Protein AF-0000000080279150 (afdb_homodimer)

Structure (mmCIF, N/CA/C/O backbone):
data_AF-0000000080279150-model_v1
#
loop_
_entity.id
_entity.type
_entity.pdbx_description
1 polymer 'Amine oxidase domain-containing protein'
#
loop_
_atom_site.group_PDB
_atom_site.id
_atom_site.type_symbol
_atom_site.label_atom_id
_atom_site.label_alt_id
_atom_site.label_comp_id
_atom_site.label_asym_id
_atom_site.label_entity_id
_atom_site.label_seq_id
_atom_site.pdbx_PDB_ins_code
_atom_site.Cartn_x
_atom_site.Cartn_y
_atom_site.Cartn_z
_atom_site.occupancy
_atom_site.B_iso_or_equiv
_atom_site.auth_seq_id
_atom_site.auth_comp_id
_atom_site.auth_asym_id
_atom_site.auth_atom_id
_atom_site.pdbx_PDB_model_num
ATOM 1 N N . MET A 1 1 ? 4.055 10.695 19.844 1 97.5 1 MET A N 1
ATOM 2 C CA . MET A 1 1 ? 3.064 11.023 20.859 1 97.5 1 MET A CA 1
ATOM 3 C C . MET A 1 1 ? 2.461 9.758 21.469 1 97.5 1 MET A C 1
ATOM 5 O O . MET A 1 1 ? 2.408 9.617 22.688 1 97.5 1 MET A O 1
ATOM 9 N N . ALA A 1 2 ? 1.964 8.805 20.609 1 98.69 2 ALA A N 1
ATOM 10 C CA . ALA A 1 2 ? 1.358 7.57 21.094 1 98.69 2 ALA A CA 1
ATOM 11 C C . ALA A 1 2 ? 2.328 6.801 21.984 1 98.69 2 ALA A C 1
ATOM 13 O O . ALA A 1 2 ? 1.957 6.344 23.062 1 98.69 2 ALA A O 1
ATOM 14 N N . GLY A 1 3 ? 3.598 6.641 21.531 1 98.69 3 GLY A N 1
ATOM 15 C CA . GLY A 1 3 ? 4.605 5.938 22.312 1 98.69 3 GLY A CA 1
ATOM 16 C C . GLY A 1 3 ? 4.906 6.609 23.641 1 98.69 3 GLY A C 1
ATOM 17 O O . GLY A 1 3 ? 5.02 5.941 24.656 1 98.69 3 GLY A O 1
ATOM 18 N N . LEU A 1 4 ? 5.047 7.918 23.625 1 98.69 4 LEU A N 1
ATOM 19 C CA . LEU A 1 4 ? 5.309 8.688 24.828 1 98.69 4 LEU A CA 1
ATOM 20 C C . LEU A 1 4 ? 4.184 8.508 25.844 1 98.69 4 LEU A C 1
ATOM 22 O O . LEU A 1 4 ? 4.438 8.266 27.031 1 98.69 4 LEU A O 1
ATOM 26 N N . VAL A 1 5 ? 2.965 8.648 25.344 1 98.75 5 VAL A N 1
ATOM 27 C CA . VAL A 1 5 ? 1.805 8.531 26.234 1 98.75 5 VAL A CA 1
ATOM 28 C C . VAL A 1 5 ? 1.72 7.117 26.797 1 98.75 5 VAL A C 1
ATOM 30 O O . VAL A 1 5 ? 1.478 6.938 27.984 1 98.75 5 VAL A O 1
ATOM 33 N N . CYS A 1 6 ? 1.913 6.117 25.938 1 98.75 6 CYS A N 1
ATOM 34 C CA . CYS A 1 6 ? 1.889 4.73 26.375 1 98.75 6 CYS A CA 1
ATOM 35 C C . CYS A 1 6 ? 2.918 4.492 27.484 1 98.75 6 CYS A C 1
ATOM 37 O O . CYS A 1 6 ? 2.594 3.934 28.531 1 98.75 6 CYS A O 1
ATOM 39 N N . ALA A 1 7 ? 4.164 4.902 27.25 1 98.5 7 ALA A N 1
ATOM 40 C CA . ALA A 1 7 ? 5.242 4.727 28.219 1 98.5 7 ALA A CA 1
ATOM 41 C C . ALA A 1 7 ? 4.922 5.426 29.547 1 98.5 7 ALA A C 1
ATOM 43 O O . ALA A 1 7 ? 5.113 4.855 30.625 1 98.5 7 ALA A O 1
ATOM 44 N N . ASP A 1 8 ? 4.477 6.621 29.469 1 98 8 ASP A N 1
ATOM 45 C CA . ASP A 1 8 ? 4.137 7.41 30.641 1 98 8 ASP A CA 1
ATOM 46 C C . ASP A 1 8 ? 3.061 6.719 31.469 1 98 8 ASP A C 1
ATOM 48 O O . ASP A 1 8 ? 3.166 6.648 32.688 1 98 8 ASP A O 1
ATOM 52 N N . ARG A 1 9 ? 2.021 6.227 30.781 1 97.81 9 ARG A N 1
ATOM 53 C CA . ARG A 1 9 ? 0.914 5.566 31.469 1 97.81 9 ARG A CA 1
ATOM 54 C C . ARG A 1 9 ? 1.368 4.266 32.125 1 97.81 9 ARG A C 1
ATOM 56 O O . ARG A 1 9 ? 0.958 3.947 33.219 1 97.81 9 ARG A O 1
ATOM 63 N N . LEU A 1 10 ? 2.158 3.508 31.438 1 97.5 10 LEU A N 1
ATOM 64 C CA . LEU A 1 10 ? 2.674 2.258 31.984 1 97.5 10 LEU A CA 1
ATOM 65 C C . LEU A 1 10 ? 3.564 2.521 33.188 1 97.5 10 LEU A C 1
ATOM 67 O O . LEU A 1 10 ? 3.479 1.811 34.219 1 97.5 10 LEU A O 1
ATOM 71 N N . ARG A 1 11 ? 4.391 3.477 33.156 1 96.56 11 ARG A N 1
ATOM 72 C CA . ARG A 1 11 ? 5.242 3.83 34.281 1 96.56 11 ARG A CA 1
ATOM 73 C C . ARG A 1 11 ? 4.41 4.25 35.5 1 96.56 11 ARG A C 1
ATOM 75 O O . ARG A 1 11 ? 4.727 3.893 36.625 1 96.56 11 ARG A O 1
ATOM 82 N N . ALA A 1 12 ? 3.445 5.066 35.219 1 94.69 12 ALA A N 1
ATOM 83 C CA . ALA A 1 12 ? 2.559 5.516 36.281 1 94.69 12 ALA A CA 1
ATOM 84 C C . ALA A 1 12 ? 1.91 4.332 37 1 94.69 12 ALA A C 1
ATOM 86 O O . ALA A 1 12 ? 1.547 4.426 38.156 1 94.69 12 ALA A O 1
ATOM 87 N N . ARG A 1 13 ? 1.862 3.244 36.281 1 94.19 13 ARG A N 1
ATOM 88 C CA . ARG A 1 13 ? 1.265 2.035 36.844 1 94.19 13 ARG A CA 1
ATOM 89 C C . ARG A 1 13 ? 2.322 1.155 37.5 1 94.19 13 ARG A C 1
ATOM 91 O O . ARG A 1 13 ? 2.021 0.051 37.969 1 94.19 13 ARG A O 1
ATOM 98 N N . GLY A 1 14 ? 3.549 1.531 37.469 1 94.44 14 GLY A N 1
ATOM 99 C CA . GLY A 1 14 ? 4.613 0.837 38.188 1 94.44 14 GLY A CA 1
ATOM 100 C C . GLY A 1 14 ? 5.418 -0.091 37.281 1 94.44 14 GLY A C 1
ATOM 101 O O . GLY A 1 14 ? 6.277 -0.83 37.781 1 94.44 14 GLY A O 1
ATOM 102 N N . ALA A 1 15 ? 5.152 -0.029 36 1 95.94 15 ALA A N 1
ATOM 103 C CA . ALA A 1 15 ? 5.875 -0.906 35.094 1 95.94 15 ALA A CA 1
ATOM 104 C C . ALA A 1 15 ? 7.266 -0.359 34.781 1 95.94 15 ALA A C 1
ATOM 106 O O . ALA A 1 15 ? 7.469 0.857 34.75 1 95.94 15 ALA A O 1
ATOM 107 N N . GLU A 1 16 ? 8.219 -1.26 34.625 1 96.69 16 GLU A N 1
ATOM 108 C CA . GLU A 1 16 ? 9.5 -0.88 34.031 1 96.69 16 GLU A CA 1
ATOM 109 C C . GLU A 1 16 ? 9.391 -0.725 32.531 1 96.69 16 GLU A C 1
ATOM 111 O O . GLU A 1 16 ? 9.031 -1.67 31.812 1 96.69 16 GLU A O 1
ATOM 116 N N . VAL A 1 17 ? 9.719 0.476 32.031 1 97.62 17 VAL A N 1
ATOM 117 C CA . VAL A 1 17 ? 9.445 0.77 30.641 1 97.62 17 VAL A CA 1
ATOM 118 C C . VAL A 1 17 ? 10.711 1.328 29.984 1 97.62 17 VAL A C 1
ATOM 120 O O . VAL A 1 17 ? 11.469 2.062 30.609 1 97.62 17 VAL A O 1
ATOM 123 N N . LEU A 1 18 ? 10.984 0.903 28.766 1 98.56 18 LEU A N 1
ATOM 124 C CA . LEU A 1 18 ? 11.969 1.51 27.875 1 98.56 18 LEU A CA 1
ATOM 125 C C . LEU A 1 18 ? 11.312 1.98 26.578 1 98.56 18 LEU A C 1
ATOM 127 O O . LEU A 1 18 ? 10.617 1.21 25.922 1 98.56 18 LEU A O 1
ATOM 131 N N . LEU A 1 19 ? 11.391 3.248 26.297 1 98.81 19 LEU A N 1
ATOM 132 C CA . LEU A 1 19 ? 10.922 3.793 25.031 1 98.81 19 LEU A CA 1
ATOM 133 C C . LEU A 1 19 ? 12.078 4.02 24.062 1 98.81 19 LEU A C 1
ATOM 135 O O . LEU A 1 19 ? 13.023 4.742 24.391 1 98.81 19 LEU A O 1
ATOM 139 N N . LEU A 1 20 ? 12.102 3.352 22.922 1 98.81 20 LEU A N 1
ATOM 140 C CA . LEU A 1 20 ? 13.078 3.523 21.859 1 98.81 20 LEU A CA 1
ATOM 141 C C . LEU A 1 20 ? 12.539 4.434 20.766 1 98.81 20 LEU A C 1
ATOM 143 O O . LEU A 1 20 ? 11.469 4.172 20.203 1 98.81 20 LEU A O 1
ATOM 147 N N . GLU A 1 21 ? 13.188 5.512 20.516 1 98.62 21 GLU A N 1
ATOM 148 C CA . GLU A 1 21 ? 12.844 6.477 19.484 1 98.62 21 GLU A CA 1
ATOM 149 C C . GLU A 1 21 ? 13.914 6.535 18.391 1 98.62 21 GLU A C 1
ATOM 151 O O . GLU A 1 21 ? 15.102 6.711 18.688 1 98.62 21 GLU A O 1
ATOM 156 N N . ALA A 1 22 ? 13.516 6.371 17.141 1 98.44 22 ALA A N 1
ATOM 157 C CA . ALA A 1 22 ? 14.445 6.312 16.016 1 98.44 22 ALA A CA 1
ATOM 158 C C . ALA A 1 22 ? 15.109 7.668 15.789 1 98.44 22 ALA A C 1
ATOM 160 O O . ALA A 1 22 ? 16.281 7.738 15.422 1 98.44 22 ALA A O 1
ATOM 161 N N . CYS A 1 23 ? 14.406 8.789 16.031 1 97.88 23 CYS A N 1
ATOM 162 C CA . CYS A 1 23 ? 14.844 10.141 15.703 1 97.88 23 CYS A CA 1
ATOM 163 C C . CYS A 1 23 ? 15.641 10.742 16.859 1 97.88 23 CYS A C 1
ATOM 165 O O . CYS A 1 23 ? 15.547 10.281 17.984 1 97.88 23 CYS A O 1
ATOM 167 N N . PRO A 1 24 ? 16.406 11.75 16.578 1 97.12 24 PRO A N 1
ATOM 168 C CA . PRO A 1 24 ? 17.141 12.438 17.641 1 97.12 24 PRO A CA 1
ATOM 169 C C . PRO A 1 24 ? 16.25 13.305 18.516 1 97.12 24 PRO A C 1
ATOM 171 O O . PRO A 1 24 ? 16.672 13.766 19.578 1 97.12 24 PRO A O 1
ATOM 174 N N . GLN A 1 25 ? 15.078 13.492 18.094 1 96.06 25 GLN A N 1
ATOM 175 C CA . GLN A 1 25 ? 14.102 14.266 18.844 1 96.06 25 GLN A CA 1
ATOM 176 C C . GLN A 1 25 ? 12.805 13.484 19.047 1 96.06 25 GLN A C 1
ATOM 178 O O . GLN A 1 25 ? 12.477 12.602 18.25 1 96.06 25 GLN A O 1
ATOM 183 N N . VAL A 1 26 ? 12.07 13.773 20.156 1 96.62 26 VAL A N 1
ATOM 184 C CA . VAL A 1 26 ? 10.797 13.117 20.438 1 96.62 26 VAL A CA 1
ATOM 185 C C . VAL A 1 26 ? 9.688 13.781 19.625 1 96.62 26 VAL A C 1
ATOM 187 O O . VAL A 1 26 ? 9.922 14.781 18.938 1 96.62 26 VAL A O 1
ATOM 190 N N . GLY A 1 27 ? 8.531 13.195 19.672 1 95.44 27 GLY A N 1
ATOM 191 C CA . GLY A 1 27 ? 7.332 13.844 19.172 1 95.44 27 GLY A CA 1
ATOM 192 C C . GLY A 1 27 ? 6.836 13.234 17.875 1 95.44 27 GLY A C 1
ATOM 193 O O . GLY A 1 27 ? 5.664 13.383 17.516 1 95.44 27 GLY A O 1
ATOM 194 N N . GLY A 1 28 ? 7.762 12.523 17.078 1 96 28 GLY A N 1
ATOM 195 C CA . GLY A 1 28 ? 7.332 11.977 15.805 1 96 28 GLY A CA 1
ATOM 196 C C . GLY A 1 28 ? 6.785 13.031 14.859 1 96 28 GLY A C 1
ATOM 197 O O . GLY A 1 28 ? 7.449 14.039 14.586 1 96 28 GLY A O 1
ATOM 198 N N . ARG A 1 29 ? 5.531 12.977 14.461 1 97.38 29 ARG A N 1
ATOM 199 C CA . ARG A 1 29 ? 4.934 13.875 13.484 1 97.38 29 ARG A CA 1
ATOM 200 C C . ARG A 1 29 ? 4.406 15.141 14.148 1 97.38 29 ARG A C 1
ATOM 202 O O . ARG A 1 29 ? 3.744 15.953 13.508 1 97.38 29 ARG A O 1
ATOM 209 N N . THR A 1 30 ? 4.691 15.336 15.445 1 96.94 30 THR A N 1
ATOM 210 C CA . THR A 1 30 ? 4.488 16.609 16.109 1 96.94 30 THR A CA 1
ATOM 211 C C . THR A 1 30 ? 5.809 17.359 16.266 1 96.94 30 THR A C 1
ATOM 213 O O . THR A 1 30 ? 5.934 18.25 17.109 1 96.94 30 THR A O 1
ATOM 216 N N . ALA A 1 31 ? 6.766 17.078 15.508 1 95.06 31 ALA A N 1
ATOM 217 C CA . ALA A 1 31 ? 8.102 17.672 15.555 1 95.06 31 ALA A CA 1
ATOM 218 C C . ALA A 1 31 ? 8.031 19.188 15.508 1 95.06 31 ALA A C 1
ATOM 220 O O . ALA A 1 31 ? 7.062 19.766 14.984 1 95.06 31 ALA A O 1
ATOM 221 N N . GLY A 1 32 ? 8.992 19.844 16.109 1 95.19 32 GLY A N 1
ATOM 222 C CA . GLY A 1 32 ? 9.102 21.281 16.125 1 95.19 32 GLY A CA 1
ATOM 223 C C . GLY A 1 32 ? 10.531 21.781 16.203 1 95.19 32 GLY A C 1
ATOM 224 O O . GLY A 1 32 ? 11.461 20.984 16.344 1 95.19 32 GLY A O 1
ATOM 225 N N . ILE A 1 33 ? 10.617 23.031 15.984 1 93.31 33 ILE A N 1
ATOM 226 C CA . ILE A 1 33 ? 11.922 23.672 16.078 1 93.31 33 ILE A CA 1
ATOM 227 C C . ILE A 1 33 ? 11.797 25 16.812 1 93.31 33 ILE A C 1
ATOM 229 O O . ILE A 1 33 ? 10.695 25.531 16.969 1 93.31 33 ILE A O 1
ATOM 233 N N . GLU A 1 34 ? 12.875 25.422 17.266 1 90.44 34 GLU A N 1
ATOM 234 C CA . GLU A 1 34 ? 12.922 26.75 17.859 1 90.44 34 GLU A CA 1
ATOM 235 C C . GLU A 1 34 ? 13.352 27.797 16.828 1 90.44 34 GLU A C 1
ATOM 237 O O . GLU A 1 34 ? 14.383 27.641 16.172 1 90.44 34 GLU A O 1
ATOM 242 N N . LEU A 1 35 ? 12.516 28.734 16.656 1 87.19 35 LEU A N 1
ATOM 243 C CA . LEU A 1 35 ? 12.828 29.875 15.797 1 87.19 35 LEU A CA 1
ATOM 244 C C . LEU A 1 35 ? 12.734 31.172 16.578 1 87.19 35 LEU A C 1
ATOM 246 O O . LEU A 1 35 ? 11.664 31.531 17.078 1 87.19 35 LEU A O 1
ATOM 250 N N . ASP A 1 36 ? 13.875 31.906 16.734 1 82.31 36 ASP A N 1
ATOM 251 C CA . ASP A 1 36 ? 13.922 33.188 17.422 1 82.31 36 ASP A CA 1
ATOM 252 C C . ASP A 1 36 ? 13.375 33.062 18.844 1 82.31 36 ASP A C 1
ATOM 254 O O . ASP A 1 36 ? 12.547 33.875 19.25 1 82.31 36 ASP A O 1
ATOM 258 N N . GLY A 1 37 ? 13.641 32 19.469 1 79.69 37 GLY A N 1
ATOM 259 C CA . GLY A 1 37 ? 13.312 31.812 20.875 1 79.69 37 GLY A CA 1
ATOM 260 C C . GLY A 1 37 ? 11.922 31.234 21.094 1 79.69 37 GLY A C 1
ATOM 261 O O . GLY A 1 37 ? 11.477 31.078 22.219 1 79.69 37 GLY A O 1
ATOM 262 N N . GLU A 1 38 ? 11.219 30.938 20.031 1 83.62 38 GLU A N 1
ATOM 263 C CA . GLU A 1 38 ? 9.875 30.359 20.125 1 83.62 38 GLU A CA 1
ATOM 264 C C . GLU A 1 38 ? 9.797 29.016 19.422 1 83.62 38 GLU A C 1
ATOM 266 O O . GLU A 1 38 ? 10.453 28.812 18.391 1 83.62 38 GLU A O 1
ATOM 271 N N . ILE A 1 39 ? 8.961 28.188 19.984 1 87.25 39 ILE A N 1
ATOM 272 C CA . ILE A 1 39 ? 8.766 26.875 19.359 1 87.25 39 ILE A CA 1
ATOM 273 C C . ILE A 1 39 ? 7.742 26.984 18.234 1 87.25 39 ILE A C 1
ATOM 275 O O . ILE A 1 39 ? 6.68 27.594 18.406 1 87.25 39 ILE A O 1
ATOM 279 N N . VAL A 1 40 ? 8.156 26.5 17.156 1 90.06 40 VAL A N 1
ATOM 280 C CA . VAL A 1 40 ? 7.246 26.391 16.016 1 90.06 40 VAL A CA 1
ATOM 281 C C . VAL A 1 40 ? 7.031 24.922 15.648 1 90.06 40 VAL A C 1
ATOM 283 O O . VAL A 1 40 ? 7.992 24.172 15.492 1 90.06 40 VAL A O 1
ATOM 286 N N . ASP A 1 41 ? 5.801 24.516 15.602 1 95 41 ASP A N 1
ATOM 287 C CA . ASP A 1 41 ? 5.469 23.141 15.219 1 95 41 ASP A CA 1
ATOM 288 C C . ASP A 1 41 ? 5.703 22.922 13.727 1 95 41 ASP A C 1
ATOM 290 O O . ASP A 1 41 ? 5.262 23.719 12.898 1 95 41 ASP A O 1
ATOM 294 N N . LEU A 1 42 ? 6.359 21.859 13.383 1 96.12 42 LEU A N 1
ATOM 295 C CA . LEU A 1 42 ? 6.59 21.484 11.992 1 96.12 42 LEU A CA 1
ATOM 296 C C . LEU A 1 42 ? 5.602 20.406 11.547 1 96.12 42 LEU A C 1
ATOM 298 O O . LEU A 1 42 ? 5.445 20.156 10.352 1 96.12 42 LEU A O 1
ATOM 302 N N . GLY A 1 43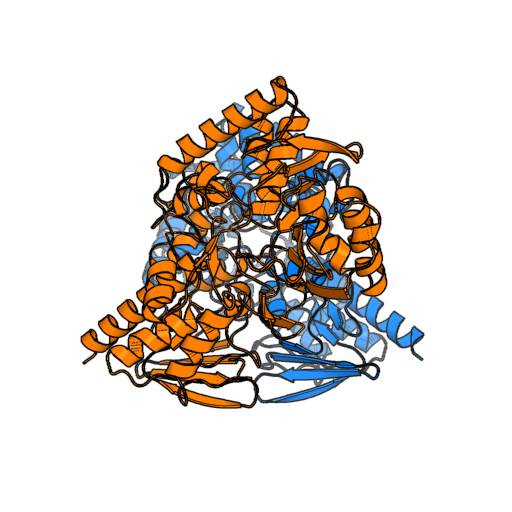 ? 4.969 19.703 12.453 1 96.38 43 GLY A N 1
ATOM 303 C CA . GLY A 1 43 ? 3.953 18.703 12.18 1 96.38 43 GLY A CA 1
ATOM 304 C C . GLY A 1 43 ? 2.609 19.031 12.797 1 96.38 43 GLY A C 1
ATOM 305 O O . GLY A 1 43 ? 2.117 20.156 12.68 1 96.38 43 GLY A O 1
ATOM 306 N N . GLY A 1 44 ? 1.969 18.047 13.414 1 96.44 44 GLY A N 1
ATOM 307 C CA . GLY A 1 44 ? 0.707 18.281 14.102 1 96.44 44 GLY A CA 1
ATOM 308 C C . GLY A 1 44 ? 0.743 19.469 15.031 1 96.44 44 GLY A C 1
ATOM 309 O O . GLY A 1 44 ? 1.706 19.656 15.781 1 96.44 44 GLY A O 1
ATOM 310 N N . GLN A 1 45 ? -0.315 20.25 15 1 96.81 45 GLN A N 1
ATOM 311 C CA . GLN A 1 45 ? -0.203 21.562 15.641 1 96.81 45 GLN A CA 1
ATOM 312 C C . GLN A 1 45 ? -1.514 21.953 16.312 1 96.81 45 GLN A C 1
ATOM 314 O O . GLN A 1 45 ? -1.507 22.625 17.344 1 96.81 45 GLN A O 1
ATOM 319 N N . PHE A 1 46 ? -2.607 21.547 15.789 1 97.62 46 PHE A N 1
ATOM 320 C CA . PHE A 1 46 ? -3.887 22.094 16.219 1 97.62 46 PHE A CA 1
ATOM 321 C C . PHE A 1 46 ? -4.691 21.062 17 1 97.62 46 PHE A C 1
ATOM 323 O O . PHE A 1 46 ? -4.535 19.859 16.781 1 97.62 46 PHE A O 1
ATOM 330 N N . ILE A 1 47 ? -5.48 21.516 17.922 1 98.31 47 ILE A N 1
ATOM 331 C CA . ILE A 1 47 ? -6.461 20.703 18.641 1 98.31 47 ILE A CA 1
ATOM 332 C C . ILE A 1 47 ? -7.789 21.453 18.719 1 98.31 47 ILE A C 1
ATOM 334 O O . ILE A 1 47 ? -7.867 22.641 18.359 1 98.31 47 ILE A O 1
ATOM 338 N N . GLY A 1 48 ? -8.781 20.828 19.062 1 98.31 48 GLY A N 1
ATOM 339 C CA . GLY A 1 48 ? -10.086 21.469 19.125 1 98.31 48 GLY A CA 1
ATOM 340 C C . GLY A 1 48 ? -11.117 20.656 19.891 1 98.31 48 GLY A C 1
ATOM 341 O O . GLY A 1 48 ? -10.789 19.594 20.438 1 98.31 48 GLY A O 1
ATOM 342 N N . PRO A 1 49 ? -12.352 21.172 19.922 1 97.75 49 PRO A N 1
ATOM 343 C CA . PRO A 1 49 ? -13.422 20.5 20.656 1 97.75 49 PRO A CA 1
ATOM 344 C C . PRO A 1 49 ? -13.578 19.031 20.25 1 97.75 49 PRO A C 1
ATOM 346 O O . PRO A 1 49 ? -13.477 18.703 19.078 1 97.75 49 PRO A O 1
ATOM 349 N N . GLY A 1 50 ? -13.852 18.188 21.234 1 97.94 50 GLY A N 1
ATOM 350 C CA . GLY A 1 50 ? -13.984 16.766 21.016 1 97.94 50 GLY A CA 1
ATOM 351 C C . GLY A 1 50 ? -12.688 16 21.203 1 97.94 50 GLY A C 1
ATOM 352 O O . GLY A 1 50 ? -12.695 14.773 21.359 1 97.94 50 GLY A O 1
ATOM 353 N N . GLN A 1 51 ? -11.617 16.719 21.078 1 98.69 51 GLN A N 1
ATOM 354 C CA . GLN A 1 51 ? -10.312 16.125 21.328 1 98.69 51 GLN A CA 1
ATOM 355 C C . GLN A 1 51 ? -9.961 16.172 22.812 1 98.69 51 GLN A C 1
ATOM 357 O O . GLN A 1 51 ? -8.961 16.766 23.203 1 98.69 51 GLN A O 1
ATOM 362 N N . ASP A 1 52 ? -10.688 15.453 23.609 1 98.62 52 ASP A N 1
ATOM 363 C CA . ASP A 1 52 ? -10.719 15.578 25.062 1 98.62 52 ASP A CA 1
ATOM 364 C C . ASP A 1 52 ? -9.438 15.023 25.688 1 98.62 52 ASP A C 1
ATOM 366 O O . ASP A 1 52 ? -8.992 15.516 26.734 1 98.62 52 ASP A O 1
ATOM 370 N N . ARG A 1 53 ? -8.844 14.023 25.062 1 98.75 53 ARG A N 1
ATOM 371 C CA . ARG A 1 53 ? -7.711 13.352 25.703 1 98.75 53 ARG A CA 1
ATOM 372 C C . ARG A 1 53 ? -6.441 14.188 25.594 1 98.75 53 ARG A C 1
ATOM 374 O O . ARG A 1 53 ? -5.625 14.219 26.516 1 98.75 53 ARG A O 1
ATOM 381 N N . VAL A 1 54 ? -6.273 14.875 24.484 1 98.75 54 VAL A N 1
ATOM 382 C CA . VAL A 1 54 ? -5.09 15.719 24.375 1 98.75 54 VAL A CA 1
ATOM 383 C C . VAL A 1 54 ? -5.262 16.969 25.234 1 98.75 54 VAL A C 1
ATOM 385 O O . VAL A 1 54 ? -4.293 17.469 25.797 1 98.75 54 VAL A O 1
ATOM 388 N N . TYR A 1 55 ? -6.484 17.516 25.328 1 98.69 55 TYR A N 1
ATOM 389 C CA . TYR A 1 55 ? -6.738 18.609 26.25 1 98.69 55 TYR A CA 1
ATOM 390 C C . TYR A 1 55 ? -6.43 18.203 27.688 1 98.69 55 TYR A C 1
ATOM 392 O O . TYR A 1 55 ? -5.801 18.969 28.422 1 98.69 55 TYR A O 1
ATOM 400 N N . ALA A 1 56 ? -6.879 17.031 28.062 1 98.69 56 ALA A N 1
ATOM 401 C CA . ALA A 1 56 ? -6.633 16.531 29.406 1 98.69 56 ALA A CA 1
ATOM 402 C C . ALA A 1 56 ? -5.141 16.359 29.672 1 98.69 56 ALA A C 1
ATOM 404 O O . ALA A 1 56 ? -4.641 16.688 30.75 1 98.69 56 ALA A O 1
ATOM 405 N N . LEU A 1 57 ? -4.477 15.797 28.688 1 98.5 57 LEU A N 1
ATOM 406 C CA . LEU A 1 57 ? -3.033 15.609 28.797 1 98.5 57 LEU A CA 1
ATOM 407 C C . LEU A 1 57 ? -2.322 16.953 28.953 1 98.5 57 LEU A C 1
ATOM 409 O O . LEU A 1 57 ? -1.405 17.078 29.766 1 98.5 57 LEU A O 1
ATOM 413 N N . ALA A 1 58 ? -2.68 17.938 28.188 1 98.44 58 ALA A N 1
ATOM 414 C CA . ALA A 1 58 ? -2.107 19.281 28.266 1 98.44 58 ALA A CA 1
ATOM 415 C C . ALA A 1 58 ? -2.311 19.875 29.672 1 98.44 58 ALA A C 1
ATOM 417 O O . ALA A 1 58 ? -1.378 20.422 30.266 1 98.44 58 ALA A O 1
ATOM 418 N N . ALA A 1 59 ? -3.49 19.703 30.141 1 98.31 59 ALA A N 1
ATOM 419 C CA . ALA A 1 59 ? -3.803 20.203 31.484 1 98.31 59 ALA A CA 1
ATOM 420 C C . ALA A 1 59 ? -2.936 19.516 32.531 1 98.31 59 ALA A C 1
ATOM 422 O O . ALA A 1 59 ? -2.404 20.172 33.438 1 98.31 59 ALA A O 1
ATOM 423 N N . GLU A 1 60 ? -2.852 18.219 32.375 1 97.88 60 GLU A N 1
ATOM 424 C CA . GLU A 1 60 ? -2.027 17.438 33.281 1 97.88 60 GLU A CA 1
ATOM 425 C C . GLU A 1 60 ? -0.584 17.922 33.312 1 97.88 60 GLU A C 1
ATOM 427 O O . GLU A 1 60 ? 0.066 17.938 34.344 1 97.88 60 GLU A O 1
ATOM 432 N N . LEU A 1 61 ? -0.122 18.359 32.188 1 97.5 61 LEU A N 1
ATOM 433 C CA . LEU A 1 61 ? 1.281 18.734 32.031 1 97.5 61 LEU A CA 1
ATOM 434 C C . LEU A 1 61 ? 1.462 20.234 32.219 1 97.5 61 LEU A C 1
ATOM 436 O O . LEU A 1 61 ? 2.568 20.75 32.031 1 97.5 61 LEU A O 1
ATOM 440 N N . GLY A 1 62 ? 0.385 20.922 32.438 1 97.19 62 GLY A N 1
ATOM 441 C CA . GLY A 1 62 ? 0.436 22.359 32.688 1 97.19 62 GLY A CA 1
ATOM 442 C C . GLY A 1 62 ? 0.656 23.172 31.406 1 97.19 62 GLY A C 1
ATOM 443 O O . GLY A 1 62 ? 1.332 24.188 31.438 1 97.19 62 GLY A O 1
ATOM 444 N N . VAL A 1 63 ? 0.176 22.688 30.375 1 97.12 63 VAL A N 1
ATOM 445 C CA . VAL A 1 63 ? 0.328 23.375 29.094 1 97.12 63 VAL A CA 1
ATOM 446 C C . VAL A 1 63 ? -0.968 24.109 28.734 1 97.12 63 VAL A C 1
ATOM 448 O O . VAL A 1 63 ? -2.02 23.469 28.594 1 97.12 63 VAL A O 1
ATOM 451 N N . ALA A 1 64 ? -0.891 25.359 28.578 1 96.5 64 ALA A N 1
ATOM 452 C CA . ALA A 1 64 ? -2.061 26.156 28.234 1 96.5 64 ALA A CA 1
ATOM 453 C C . ALA A 1 64 ? -2.375 26.047 26.734 1 96.5 64 ALA A C 1
ATOM 455 O O . ALA A 1 64 ? -1.527 25.641 25.953 1 96.5 64 ALA A O 1
ATOM 456 N N . THR A 1 65 ? -3.613 26.344 26.391 1 96.38 65 THR A N 1
ATOM 457 C CA . THR A 1 65 ? -4.02 26.406 24.984 1 96.38 65 THR A CA 1
ATOM 458 C C . THR A 1 65 ? -4.07 27.859 24.516 1 96.38 65 THR A C 1
ATOM 460 O O . THR A 1 65 ? -4.273 28.766 25.312 1 96.38 65 THR A O 1
ATOM 463 N N . VAL A 1 66 ? -3.82 28.031 23.281 1 94.81 66 VAL A N 1
ATOM 464 C CA . VAL A 1 66 ? -3.875 29.328 22.609 1 94.81 66 VAL A CA 1
ATOM 465 C C . VAL A 1 66 ? -4.855 29.266 21.438 1 94.81 66 VAL A C 1
ATOM 467 O O . VAL A 1 66 ? -4.695 28.453 20.531 1 94.81 66 VAL A O 1
ATOM 470 N N . PRO A 1 67 ? -5.82 30.125 21.453 1 95.38 67 PRO A N 1
ATOM 471 C CA . PRO A 1 67 ? -6.77 30.078 20.344 1 95.38 67 PRO A CA 1
ATOM 472 C C . PRO A 1 67 ? -6.148 30.516 19.016 1 95.38 67 PRO A C 1
ATOM 474 O O . PRO A 1 67 ? -5.305 31.422 18.984 1 95.38 67 PRO A O 1
ATOM 477 N N . THR A 1 68 ? -6.555 29.859 17.953 1 94.75 68 THR A N 1
ATOM 478 C CA . THR A 1 68 ? -6.195 30.328 16.625 1 94.75 68 THR A CA 1
ATOM 479 C C . THR A 1 68 ? -6.812 31.688 16.328 1 94.75 68 THR A C 1
ATOM 481 O O . THR A 1 68 ? -7.953 31.953 16.719 1 94.75 68 THR A O 1
ATOM 484 N N . TYR A 1 69 ? -6.051 32.562 15.711 1 94.38 69 TYR A N 1
ATOM 485 C CA . TYR A 1 69 ? -6.523 33.906 15.398 1 94.38 69 TYR A CA 1
ATOM 486 C C . TYR A 1 69 ? -7.617 33.844 14.336 1 94.38 69 TYR A C 1
ATOM 488 O O . TYR A 1 69 ? -7.414 33.312 13.25 1 94.38 69 TYR A O 1
ATOM 496 N N . THR A 1 70 ? -8.781 34.438 14.633 1 93.94 70 THR A N 1
ATOM 497 C CA . THR A 1 70 ? -9.891 34.375 13.688 1 93.94 70 THR A CA 1
ATOM 498 C C . THR A 1 70 ? -10.469 35.75 13.414 1 93.94 70 THR A C 1
ATOM 500 O O . THR A 1 70 ? -11.508 35.875 12.758 1 93.94 70 THR A O 1
ATOM 503 N N . ASP A 1 71 ? -9.875 36.781 13.961 1 94 71 ASP A N 1
ATOM 504 C CA . ASP A 1 71 ? -10.383 38.125 13.727 1 94 71 ASP A CA 1
ATOM 505 C C . ASP A 1 71 ? -10.008 38.625 12.328 1 94 71 ASP A C 1
ATOM 507 O O . ASP A 1 71 ? -8.828 38.75 12.008 1 94 71 ASP A O 1
ATOM 511 N N . GLY A 1 72 ? -10.977 38.938 11.57 1 96.25 72 GLY A N 1
ATOM 512 C CA . GLY A 1 72 ? -10.766 39.406 10.211 1 96.25 72 GLY A CA 1
ATOM 513 C C . GLY A 1 72 ? -11.422 38.531 9.172 1 96.25 72 GLY A C 1
ATOM 514 O O . GLY A 1 72 ? -12.398 37.812 9.461 1 96.25 72 GLY A O 1
ATOM 515 N N . GLU A 1 73 ? -10.93 38.688 7.926 1 97.56 73 GLU A N 1
ATOM 516 C CA . GLU A 1 73 ? -11.484 37.938 6.809 1 97.56 73 GLU A CA 1
ATOM 517 C C . GLU A 1 73 ? -10.5 36.875 6.316 1 97.56 73 GLU A C 1
ATOM 519 O O . GLU A 1 73 ? -9.281 37.094 6.363 1 97.56 73 GLU A O 1
ATOM 524 N N . ASN A 1 74 ? -11.008 35.75 5.891 1 97.31 74 ASN A N 1
ATOM 525 C CA . ASN A 1 74 ? -10.227 34.75 5.203 1 97.31 74 ASN A CA 1
ATOM 526 C C . ASN A 1 74 ? -10.125 35.031 3.709 1 97.31 74 ASN A C 1
ATOM 528 O O . ASN A 1 74 ? -10.852 35.875 3.182 1 97.31 74 ASN A O 1
ATOM 532 N N . LEU A 1 75 ? -9.195 34.406 3.09 1 97.38 75 LEU A N 1
ATOM 533 C CA . LEU A 1 75 ? -9.055 34.531 1.644 1 97.38 75 LEU A CA 1
ATOM 534 C C . LEU A 1 75 ? -9.414 33.219 0.939 1 97.38 75 LEU A C 1
ATOM 536 O O . LEU A 1 75 ? -9.102 32.156 1.435 1 97.38 75 LEU A O 1
ATOM 540 N N . LEU A 1 76 ? -10.117 33.312 -0.158 1 96.81 76 LEU A N 1
ATOM 541 C CA . LEU A 1 76 ? -10.297 32.219 -1.121 1 96.81 76 LEU A CA 1
ATOM 542 C C . LEU A 1 76 ? -9.664 32.594 -2.463 1 96.81 76 LEU A C 1
ATOM 544 O O . LEU A 1 76 ? -10.023 33.594 -3.072 1 96.81 76 LEU A O 1
ATOM 548 N N . GLN A 1 77 ? -8.703 31.859 -2.852 1 96.88 77 GLN A N 1
ATOM 549 C CA . GLN A 1 77 ? -8.188 32 -4.211 1 96.88 77 GLN A CA 1
ATOM 550 C C . GLN A 1 77 ? -8.898 31.047 -5.164 1 96.88 77 GLN A C 1
ATOM 552 O O . GLN A 1 77 ? -8.805 29.828 -5.012 1 96.88 77 GLN A O 1
ATOM 557 N N . THR A 1 78 ? -9.547 31.609 -6.156 1 93.81 78 THR A N 1
ATOM 558 C CA . THR A 1 78 ? -10.297 30.797 -7.113 1 93.81 78 THR A CA 1
ATOM 559 C C . THR A 1 78 ? -9.352 30.109 -8.094 1 93.81 78 THR A C 1
ATOM 561 O O . THR A 1 78 ? -8.148 30.375 -8.102 1 93.81 78 THR A O 1
ATOM 564 N N . GLU A 1 79 ? -9.883 29.281 -8.961 1 90.56 79 GLU A N 1
ATOM 565 C CA . GLU A 1 79 ? -9.109 28.547 -9.953 1 90.56 79 GLU A CA 1
ATOM 566 C C . GLU A 1 79 ? -8.438 29.5 -10.938 1 90.56 79 GLU A C 1
ATOM 568 O O . GLU A 1 79 ? -7.355 29.203 -11.461 1 90.56 79 GLU A O 1
ATOM 573 N N . THR A 1 80 ? -9.055 30.625 -11.164 1 91.5 80 THR A N 1
ATOM 574 C CA . THR A 1 80 ? -8.531 31.594 -12.117 1 91.5 80 THR A CA 1
ATOM 575 C C . THR A 1 80 ? -7.5 32.5 -11.445 1 91.5 80 THR A C 1
ATOM 577 O O . THR A 1 80 ? -6.871 33.344 -12.109 1 91.5 80 THR A O 1
ATOM 580 N N . GLY A 1 81 ? -7.375 32.375 -10.148 1 92.88 81 GLY A N 1
ATOM 581 C CA . GLY A 1 81 ? -6.379 33.156 -9.438 1 92.88 81 GLY A CA 1
ATOM 582 C C . GLY A 1 81 ? -6.957 34.375 -8.75 1 92.88 81 GLY A C 1
ATOM 583 O O . GLY A 1 81 ? -6.238 35.094 -8.062 1 92.88 81 GLY A O 1
ATOM 584 N N . ARG A 1 82 ? -8.234 34.562 -8.875 1 95 82 ARG A N 1
ATOM 585 C CA . ARG A 1 82 ? -8.883 35.688 -8.227 1 95 82 ARG A CA 1
ATOM 586 C C . ARG A 1 82 ? -9.008 35.469 -6.727 1 95 82 ARG A C 1
ATOM 588 O O . ARG A 1 82 ? -9.312 34.375 -6.277 1 95 82 ARG A O 1
ATOM 595 N N . LEU A 1 83 ? -8.859 36.531 -5.996 1 96.69 83 LEU A N 1
ATOM 596 C CA . LEU A 1 83 ? -8.961 36.469 -4.543 1 96.69 83 LEU A CA 1
ATOM 597 C C . LEU A 1 83 ? -10.312 37 -4.066 1 96.69 83 LEU A C 1
ATOM 599 O O . LEU A 1 83 ? -10.781 38.031 -4.547 1 96.69 83 LEU A O 1
ATOM 603 N N . ARG A 1 84 ? -10.898 36.281 -3.225 1 96.19 84 ARG A N 1
ATOM 604 C CA . ARG A 1 84 ? -12.133 36.688 -2.568 1 96.19 84 ARG A CA 1
ATOM 605 C C . ARG A 1 84 ? -11.984 36.656 -1.05 1 96.19 84 ARG A C 1
ATOM 607 O O . ARG A 1 84 ? -11.312 35.781 -0.503 1 96.19 84 ARG A O 1
ATOM 614 N N . ARG A 1 85 ? -12.586 37.594 -0.444 1 96.31 85 ARG A N 1
ATOM 615 C CA . ARG A 1 85 ? -12.57 37.656 1.014 1 96.31 85 ARG A CA 1
ATOM 616 C C . ARG A 1 85 ? -13.891 37.156 1.596 1 96.31 85 ARG A C 1
ATOM 618 O O . ARG A 1 85 ? -14.953 37.375 1.004 1 96.31 85 ARG A O 1
ATOM 625 N N . PHE A 1 86 ? -13.82 36.5 2.648 1 94.25 86 PHE A N 1
ATOM 626 C CA . PHE A 1 86 ? -15.031 36.031 3.309 1 94.25 86 PHE A CA 1
ATOM 627 C C . PHE A 1 86 ? -14.812 35.906 4.809 1 94.25 86 PHE A C 1
ATOM 629 O O . PHE A 1 86 ? -13.672 35.812 5.27 1 94.25 86 PHE A O 1
ATOM 636 N N . ARG A 1 87 ? -15.891 35.938 5.516 1 91.5 87 ARG A N 1
ATOM 637 C CA . ARG A 1 87 ? -15.836 35.781 6.961 1 91.5 87 ARG A CA 1
ATOM 638 C C . ARG A 1 87 ? -16.422 34.438 7.379 1 91.5 87 ARG A C 1
ATOM 640 O O . ARG A 1 87 ? -17.297 33.906 6.707 1 91.5 87 ARG A O 1
ATOM 647 N N . GLY A 1 88 ? -15.859 33.938 8.414 1 85.25 88 GLY A N 1
ATOM 648 C CA . GLY A 1 88 ? -16.406 32.688 8.969 1 85.25 88 GLY A CA 1
ATOM 649 C C . GLY A 1 88 ? -15.922 31.453 8.25 1 85.25 88 GLY A C 1
ATOM 650 O O . GLY A 1 88 ? -14.766 31.391 7.812 1 85.25 88 GLY A O 1
ATOM 651 N N . MET A 1 89 ? -16.812 30.422 8.219 1 80.31 89 MET A N 1
ATOM 652 C CA . MET A 1 89 ? -16.359 29.094 7.797 1 80.31 89 MET A CA 1
ATOM 653 C C . MET A 1 89 ? -16.797 28.797 6.371 1 80.31 89 MET A C 1
ATOM 655 O O . MET A 1 89 ? -16.297 27.859 5.746 1 80.31 89 MET A O 1
ATOM 659 N N . VAL A 1 90 ? -17.656 29.578 5.82 1 81.56 90 VAL A N 1
ATOM 660 C CA . VAL A 1 90 ? -18.203 29.297 4.496 1 81.56 90 VAL A CA 1
ATOM 661 C C . VAL A 1 90 ? -17.469 30.141 3.451 1 81.56 90 VAL A C 1
ATOM 663 O O . VAL A 1 90 ? -17.594 31.359 3.424 1 81.56 90 VAL A O 1
ATOM 666 N N . PRO A 1 91 ? -16.766 29.5 2.578 1 86.75 91 PRO A N 1
ATOM 667 C CA . PRO A 1 91 ? -16.047 30.266 1.56 1 86.75 91 PRO A CA 1
ATOM 668 C C . PRO A 1 91 ? -16.969 30.953 0.558 1 86.75 91 PRO A C 1
ATOM 670 O O . PRO A 1 91 ? -18.094 30.5 0.353 1 86.75 91 PRO A O 1
ATOM 673 N N . LYS A 1 92 ? -16.531 32 0.004 1 87.5 92 LYS A N 1
ATOM 674 C CA . LYS A 1 92 ? -17.328 32.812 -0.926 1 87.5 92 LYS A CA 1
ATOM 675 C C . LYS A 1 92 ? -17.344 32.156 -2.312 1 87.5 92 LYS A C 1
ATOM 677 O O . LYS A 1 92 ? -16.703 32.656 -3.24 1 87.5 92 LYS A O 1
ATOM 682 N N . LEU A 1 93 ? -18.109 31.172 -2.439 1 90.38 93 LEU A N 1
ATOM 683 C CA . LEU A 1 93 ? -18.359 30.5 -3.713 1 90.38 93 LEU A CA 1
ATOM 684 C C . LEU A 1 93 ? -19.672 30.969 -4.328 1 90.38 93 LEU A C 1
ATOM 686 O O . LEU A 1 93 ? -20.469 31.641 -3.672 1 90.38 93 LEU A O 1
ATOM 690 N N . GLY A 1 94 ? -19.875 30.719 -5.559 1 91.69 94 GLY A N 1
ATOM 691 C CA . GLY A 1 94 ? -21.172 31 -6.156 1 91.69 94 GLY A CA 1
ATOM 692 C C . GLY A 1 94 ? -22.312 30.281 -5.465 1 91.69 94 GLY A C 1
ATOM 693 O O . GLY A 1 94 ? -22.125 29.188 -4.91 1 91.69 94 GLY A O 1
ATOM 694 N N . PRO A 1 95 ? -23.469 30.891 -5.414 1 94.31 95 PRO A N 1
ATOM 695 C CA . PRO A 1 95 ? -24.594 30.312 -4.668 1 94.31 95 PRO A CA 1
ATOM 696 C C . PRO A 1 95 ? -24.922 28.875 -5.09 1 94.31 95 PRO A C 1
ATOM 698 O O . PRO A 1 95 ? -25.234 28.047 -4.246 1 94.31 95 PRO A O 1
ATOM 701 N N . VAL A 1 96 ? -24.797 28.578 -6.367 1 95.88 96 VAL A N 1
ATOM 702 C CA . VAL A 1 96 ? -25.109 27.25 -6.867 1 95.88 96 VAL A CA 1
ATOM 703 C C . VAL A 1 96 ? -24.047 26.25 -6.379 1 95.88 96 VAL A C 1
ATOM 705 O O . VAL A 1 96 ? -24.375 25.141 -5.953 1 95.88 96 VAL A O 1
ATOM 708 N N . THR A 1 97 ? -22.859 26.688 -6.43 1 95.06 97 THR A N 1
ATOM 709 C CA . THR A 1 97 ? -21.75 25.875 -5.949 1 95.06 97 THR A CA 1
ATOM 710 C C . THR A 1 97 ? -21.859 25.641 -4.441 1 95.06 97 THR A C 1
ATOM 712 O O . THR A 1 97 ? -21.656 24.531 -3.959 1 95.06 97 THR A O 1
ATOM 715 N N . LEU A 1 98 ? -22.25 26.656 -3.75 1 94.81 98 LEU A N 1
ATOM 716 C CA . LEU A 1 98 ? -22.391 26.562 -2.301 1 94.81 98 LEU A CA 1
ATOM 717 C C . LEU A 1 98 ? -23.469 25.562 -1.926 1 94.81 98 LEU A C 1
ATOM 719 O O . LEU A 1 98 ? -23.312 24.781 -0.993 1 94.81 98 LEU A O 1
ATOM 723 N N . LEU A 1 99 ? -24.562 25.656 -2.617 1 96.5 99 LEU A N 1
ATOM 724 C CA . LEU A 1 99 ? -25.656 24.719 -2.363 1 96.5 99 LEU A CA 1
ATOM 725 C C . LEU A 1 99 ? -25.25 23.297 -2.689 1 96.5 99 LEU A C 1
ATOM 727 O O . LEU A 1 99 ? -25.625 22.359 -1.976 1 96.5 99 LEU A O 1
ATOM 731 N N . ASP A 1 100 ? -24.531 23.156 -3.783 1 97.38 100 ASP A N 1
ATOM 732 C CA . ASP A 1 100 ? -24.031 21.844 -4.211 1 97.38 100 ASP A CA 1
ATOM 733 C C . ASP A 1 100 ? -23.125 21.234 -3.145 1 97.38 100 ASP A C 1
ATOM 735 O O . ASP A 1 100 ? -23.312 20.078 -2.754 1 97.38 100 ASP A O 1
ATOM 739 N N . VAL A 1 101 ? -22.219 22.016 -2.617 1 96.44 101 VAL A N 1
ATOM 740 C CA . VAL A 1 101 ? -21.266 21.578 -1.593 1 96.44 101 VAL A CA 1
ATOM 741 C C . VAL A 1 101 ? -22.016 21.281 -0.298 1 96.44 101 VAL A C 1
ATOM 743 O O . VAL A 1 101 ? -21.75 20.266 0.355 1 96.44 101 VAL A O 1
ATOM 746 N N . ALA A 1 102 ? -22.938 22.125 0.067 1 96.56 102 ALA A N 1
ATOM 747 C CA . ALA A 1 102 ? -23.719 21.922 1.286 1 96.56 102 ALA A CA 1
ATOM 748 C C . ALA A 1 102 ? -24.5 20.625 1.232 1 96.56 102 ALA A C 1
ATOM 750 O O . ALA A 1 102 ? -24.578 19.891 2.229 1 96.56 102 ALA A O 1
ATOM 751 N N . GLN A 1 103 ? -25.078 20.375 0.099 1 97.69 103 GLN A N 1
ATOM 752 C CA . GLN A 1 103 ? -25.828 19.141 -0.08 1 97.69 103 GLN A CA 1
ATOM 753 C C . GLN A 1 103 ? -24.906 17.922 0.02 1 97.69 103 GLN A C 1
ATOM 755 O O . GLN A 1 103 ? -25.25 16.922 0.653 1 97.69 103 GLN A O 1
ATOM 760 N N . ALA A 1 104 ? -23.781 17.969 -0.652 1 97.94 104 ALA A N 1
ATOM 761 C CA . ALA A 1 104 ? -22.812 16.875 -0.596 1 97.94 104 ALA A CA 1
ATOM 762 C C . ALA A 1 104 ? -22.344 16.641 0.834 1 97.94 104 ALA A C 1
ATOM 764 O O . ALA A 1 104 ? -22.25 15.492 1.282 1 97.94 104 ALA A O 1
ATOM 765 N N . GLN A 1 105 ? -22.062 17.719 1.528 1 97.56 105 GLN A N 1
ATOM 766 C CA . GLN A 1 105 ? -21.625 17.609 2.916 1 97.56 105 GLN A CA 1
ATOM 767 C C . GLN A 1 105 ? -22.703 16.969 3.787 1 97.56 105 GLN A C 1
ATOM 769 O O . GLN A 1 105 ? -22.391 16.094 4.609 1 97.56 105 GLN A O 1
ATOM 774 N N . SER A 1 106 ? -23.922 17.406 3.625 1 98.12 106 SER A N 1
ATOM 775 C CA . SER A 1 106 ? -25.016 16.844 4.391 1 98.12 106 SER A CA 1
ATOM 776 C C . SER A 1 106 ? -25.172 15.344 4.141 1 98.12 106 SER A C 1
ATOM 778 O O . SER A 1 106 ? -25.391 14.57 5.074 1 98.12 106 SER A O 1
ATOM 780 N N . ARG A 1 107 ? -25.062 14.984 2.893 1 98.38 107 ARG A N 1
ATOM 781 C CA . ARG A 1 107 ? -25.156 13.57 2.531 1 98.38 107 ARG A CA 1
ATOM 782 C C . ARG A 1 107 ? -24 12.773 3.131 1 98.38 107 ARG A C 1
ATOM 784 O O . ARG A 1 107 ? -24.203 11.672 3.643 1 98.38 107 ARG A O 1
ATOM 791 N N . LEU A 1 108 ? -22.812 13.281 3.068 1 98.56 108 LEU A N 1
ATOM 792 C CA . LEU A 1 108 ? -21.641 12.625 3.635 1 98.56 108 LEU A CA 1
ATOM 793 C C . LEU A 1 108 ? -21.797 12.438 5.141 1 98.56 108 LEU A C 1
ATOM 795 O O . LEU A 1 108 ? -21.531 11.352 5.66 1 98.56 108 LEU A O 1
ATOM 799 N N . ASP A 1 109 ? -22.219 13.484 5.82 1 98.62 109 ASP A N 1
ATOM 800 C CA . ASP A 1 109 ? -22.406 13.422 7.266 1 98.62 109 ASP A CA 1
ATOM 801 C C . ASP A 1 109 ? -23.469 12.406 7.641 1 98.62 109 ASP A C 1
ATOM 803 O O . ASP A 1 109 ? -23.328 11.68 8.633 1 98.62 109 ASP A O 1
ATOM 807 N N . ARG A 1 110 ? -24.5 12.375 6.891 1 98.5 110 ARG A N 1
ATOM 808 C CA . ARG A 1 110 ? -25.562 11.398 7.141 1 98.5 110 ARG A CA 1
ATOM 809 C C . ARG A 1 110 ? -25.047 9.977 6.992 1 98.5 110 ARG A C 1
ATOM 811 O O . ARG A 1 110 ? -25.328 9.117 7.832 1 98.5 110 ARG A O 1
ATOM 818 N N . LEU A 1 111 ? -24.312 9.672 5.938 1 98.62 111 LEU A N 1
ATOM 819 C CA . LEU A 1 111 ? -23.719 8.359 5.742 1 98.62 111 LEU A CA 1
ATOM 820 C C . LEU A 1 111 ? -22.75 8.031 6.871 1 98.62 111 LEU A C 1
ATOM 822 O O . LEU A 1 111 ? -22.719 6.898 7.367 1 98.62 111 LEU A O 1
ATOM 826 N N . ALA A 1 112 ? -21.938 9.008 7.277 1 98.81 112 ALA A N 1
ATOM 827 C CA . ALA A 1 112 ? -20.922 8.82 8.312 1 98.81 112 ALA A CA 1
ATOM 828 C C . ALA A 1 112 ? -21.562 8.43 9.641 1 98.81 112 ALA A C 1
ATOM 830 O O . ALA A 1 112 ? -21 7.648 10.406 1 98.81 112 ALA A O 1
ATOM 831 N N . ARG A 1 113 ? -22.734 8.961 9.922 1 98.38 113 ARG A N 1
ATOM 832 C CA . ARG A 1 113 ? -23.422 8.688 11.18 1 98.38 113 ARG A CA 1
ATOM 833 C C . ARG A 1 113 ? -23.688 7.199 11.359 1 98.38 113 ARG A C 1
ATOM 835 O O . ARG A 1 113 ? -23.734 6.703 12.484 1 98.38 113 ARG A O 1
ATOM 842 N N . ALA A 1 114 ? -23.766 6.469 10.328 1 98.25 114 ALA A N 1
ATOM 843 C CA . ALA A 1 114 ? -24.125 5.051 10.375 1 98.25 114 ALA A CA 1
ATOM 844 C C . ALA A 1 114 ? -22.875 4.188 10.562 1 98.25 114 ALA A C 1
ATOM 846 O O . ALA A 1 114 ? -22.984 2.975 10.758 1 98.25 114 ALA A O 1
ATOM 847 N N . ILE A 1 115 ? -21.703 4.742 10.562 1 98.75 115 ILE A N 1
ATOM 848 C CA . ILE A 1 115 ? -20.453 3.994 10.609 1 98.75 115 ILE A CA 1
ATOM 849 C C . ILE A 1 115 ? -20.109 3.678 12.062 1 98.75 115 ILE A C 1
ATOM 851 O O . ILE A 1 115 ? -20.234 4.535 12.945 1 98.75 115 ILE A O 1
ATOM 855 N N . ASP A 1 116 ? -19.719 2.441 12.375 1 98.69 116 ASP A N 1
ATOM 856 C CA . ASP A 1 116 ? -19.094 2.064 13.641 1 98.69 116 ASP A CA 1
ATOM 857 C C . ASP A 1 116 ? -17.578 2.289 13.594 1 98.69 116 ASP A C 1
ATOM 859 O O . ASP A 1 116 ? -16.859 1.558 12.906 1 98.69 116 ASP A O 1
ATOM 863 N N . THR A 1 117 ? -17.094 3.221 14.289 1 98.56 117 THR A N 1
ATOM 864 C CA . THR A 1 117 ? -15.703 3.611 14.172 1 98.56 117 THR A CA 1
ATOM 865 C C . THR A 1 117 ? -14.789 2.555 14.789 1 98.56 117 THR A C 1
ATOM 867 O O . THR A 1 117 ? -13.578 2.553 14.547 1 98.56 117 THR A O 1
ATOM 870 N N . ARG A 1 118 ? -15.273 1.641 15.633 1 98.19 118 ARG A N 1
ATOM 871 C CA . ARG A 1 118 ? -14.469 0.563 16.203 1 98.19 118 ARG A CA 1
ATOM 872 C C . ARG A 1 118 ? -14.328 -0.593 15.211 1 98.19 118 ARG A C 1
ATOM 874 O O . ARG A 1 118 ? -13.297 -1.271 15.188 1 98.19 118 ARG A O 1
ATOM 881 N N . THR A 1 119 ? -15.359 -0.841 14.422 1 98.5 119 THR A N 1
ATOM 882 C CA . THR A 1 119 ? -15.367 -1.914 13.43 1 98.5 119 THR A CA 1
ATOM 883 C C . THR A 1 119 ? -15.969 -1.432 12.117 1 98.5 119 THR A C 1
ATOM 885 O O . THR A 1 119 ? -16.984 -1.956 11.664 1 98.5 119 THR A O 1
ATOM 888 N N . PRO A 1 120 ? -15.312 -0.514 11.438 1 98.75 120 PRO A N 1
ATOM 889 C CA . PRO A 1 120 ? -15.883 0.043 10.211 1 98.75 120 PRO A CA 1
ATOM 890 C C . PRO A 1 120 ? -16.281 -1.033 9.203 1 98.75 120 PRO A C 1
ATOM 892 O O . PRO A 1 120 ? -17.266 -0.873 8.477 1 98.75 120 PRO A O 1
ATOM 895 N N . TRP A 1 121 ? -15.656 -2.143 9.156 1 98.44 121 TRP A N 1
ATOM 896 C CA . TRP A 1 121 ? -15.883 -3.211 8.188 1 98.44 121 TRP A CA 1
ATOM 897 C C . TRP A 1 121 ? -17.172 -3.971 8.5 1 98.44 121 TRP A C 1
ATOM 899 O O . TRP A 1 121 ? -17.609 -4.797 7.707 1 98.44 121 TRP A O 1
ATOM 909 N N . ARG A 1 122 ? -17.75 -3.699 9.609 1 98.19 122 ARG A N 1
ATOM 910 C CA . ARG A 1 122 ? -19 -4.34 9.984 1 98.19 122 ARG A CA 1
ATOM 911 C C . ARG A 1 122 ? -20.172 -3.357 9.883 1 98.19 122 ARG A C 1
ATOM 913 O O . ARG A 1 122 ? -21.297 -3.701 10.211 1 98.19 122 ARG A O 1
ATOM 920 N N . SER A 1 123 ? -19.922 -2.143 9.461 1 98.62 123 SER A N 1
ATOM 921 C CA . SER A 1 123 ? -20.969 -1.131 9.312 1 98.62 123 SER A CA 1
ATOM 922 C C . SER A 1 123 ? -21.938 -1.5 8.195 1 98.62 123 SER A C 1
ATOM 924 O O . SER A 1 123 ? -21.625 -2.318 7.332 1 98.62 123 SER A O 1
ATOM 926 N N . PRO A 1 124 ? -23.156 -0.939 8.25 1 97.88 124 PRO A N 1
ATOM 927 C CA . PRO A 1 124 ? -24.109 -1.168 7.152 1 97.88 124 PRO A CA 1
ATOM 928 C C . PRO A 1 124 ? -23.516 -0.797 5.789 1 97.88 124 PRO A C 1
ATOM 930 O O . PRO A 1 124 ? -22.922 0.273 5.641 1 97.88 124 PRO A O 1
ATOM 933 N N . ASN A 1 125 ? -23.609 -1.687 4.848 1 97.88 125 ASN A N 1
ATOM 934 C CA . ASN A 1 125 ? -23.188 -1.477 3.467 1 97.88 125 ASN A CA 1
ATOM 935 C C . ASN A 1 125 ? -21.672 -1.281 3.369 1 97.88 125 ASN A C 1
ATOM 937 O O . ASN A 1 125 ? -21.188 -0.65 2.43 1 97.88 125 ASN A O 1
ATOM 941 N N . ALA A 1 126 ? -20.938 -1.772 4.355 1 98.62 126 ALA A N 1
ATOM 942 C CA . ALA A 1 126 ? -19.5 -1.556 4.422 1 98.62 126 ALA A CA 1
ATOM 943 C C . ALA A 1 126 ? -18.812 -2.02 3.141 1 98.62 126 ALA A C 1
ATOM 945 O O . ALA A 1 126 ? -17.922 -1.341 2.625 1 98.62 126 ALA A O 1
ATOM 946 N N . LEU A 1 127 ? -19.203 -3.152 2.588 1 97.69 127 LEU A N 1
ATOM 947 C CA . LEU A 1 127 ? -18.562 -3.695 1.393 1 97.69 127 LEU A CA 1
ATOM 948 C C . LEU A 1 127 ? -18.719 -2.746 0.211 1 97.69 127 LEU A C 1
ATOM 950 O O . LEU A 1 127 ? -17.766 -2.498 -0.526 1 97.69 127 LEU A O 1
ATOM 954 N N . ALA A 1 128 ? -19.906 -2.223 0.032 1 97.94 128 ALA A N 1
ATOM 955 C CA . ALA A 1 128 ? -20.172 -1.303 -1.071 1 97.94 128 ALA A CA 1
ATOM 956 C C . ALA A 1 128 ? -19.469 0.03 -0.859 1 97.94 128 ALA A C 1
ATOM 958 O O . ALA A 1 128 ? -18.875 0.579 -1.791 1 97.94 128 ALA A O 1
ATOM 959 N N . LEU A 1 129 ? -19.531 0.554 0.374 1 98.75 129 LEU A N 1
ATOM 960 C CA . LEU A 1 129 ? -18.891 1.824 0.703 1 98.75 129 LEU A CA 1
ATOM 961 C C . LEU A 1 129 ? -17.375 1.723 0.564 1 98.75 129 LEU A C 1
ATOM 963 O O . LEU A 1 129 ? -16.719 2.658 0.089 1 98.75 129 LEU A O 1
ATOM 967 N N . ASP A 1 130 ? -16.812 0.587 0.919 1 98.81 130 ASP A N 1
ATOM 968 C CA . ASP A 1 130 ? -15.375 0.359 0.878 1 98.81 130 ASP A CA 1
ATOM 969 C C . ASP A 1 130 ? -14.914 0.001 -0.533 1 98.81 130 ASP A C 1
ATOM 971 O O . ASP A 1 130 ? -13.711 -0 -0.819 1 98.81 130 ASP A O 1
ATOM 975 N N . GLY A 1 131 ? -15.836 -0.362 -1.382 1 98.62 131 GLY A N 1
ATOM 976 C CA . GLY A 1 131 ? -15.492 -0.85 -2.707 1 98.62 131 GLY A CA 1
ATOM 977 C C . GLY A 1 131 ? -15.406 0.253 -3.746 1 98.62 131 GLY A C 1
ATOM 978 O O . GLY A 1 131 ? -15.195 -0.016 -4.93 1 98.62 131 GLY A O 1
ATOM 979 N N . GLN A 1 132 ? -15.57 1.493 -3.338 1 98.56 132 GLN A N 1
ATOM 980 C CA . GLN A 1 132 ? -15.492 2.641 -4.234 1 98.56 132 GLN A CA 1
ATOM 981 C C . GLN A 1 132 ? -14.594 3.732 -3.662 1 98.56 132 GLN A C 1
ATOM 983 O O . GLN A 1 132 ? -14.359 3.775 -2.453 1 98.56 132 GLN A O 1
ATOM 988 N N . THR A 1 133 ? -14.102 4.613 -4.523 1 98.81 133 THR A N 1
ATOM 989 C CA . THR A 1 133 ? -13.266 5.727 -4.086 1 98.81 133 THR A CA 1
ATOM 990 C C . THR A 1 133 ? -14.133 6.902 -3.637 1 98.81 133 THR A C 1
ATOM 992 O O . THR A 1 133 ? -15.289 7.023 -4.043 1 98.81 133 THR A O 1
ATOM 995 N N . LEU A 1 134 ? -13.539 7.727 -2.807 1 98.88 134 LEU A N 1
ATOM 996 C CA . LEU A 1 134 ? -14.203 8.992 -2.514 1 98.88 134 LEU A CA 1
ATOM 997 C C . LEU A 1 134 ? -14.438 9.789 -3.789 1 98.88 134 LEU A C 1
ATOM 999 O O . LEU A 1 134 ? -15.453 10.477 -3.92 1 98.88 134 LEU A O 1
ATOM 1003 N N . ARG A 1 135 ? -13.516 9.734 -4.754 1 98.62 135 ARG A N 1
ATOM 1004 C CA . ARG A 1 135 ? -13.656 10.43 -6.031 1 98.62 135 ARG A CA 1
ATOM 1005 C C . ARG A 1 135 ? -14.945 10.023 -6.738 1 98.62 135 ARG A C 1
ATOM 1007 O O . ARG A 1 135 ? -15.703 10.875 -7.188 1 98.62 135 ARG A O 1
ATOM 1014 N N . SER A 1 136 ? -15.211 8.695 -6.812 1 98.06 136 SER A N 1
ATOM 1015 C CA . SER A 1 136 ? -16.406 8.211 -7.477 1 98.06 136 SER A CA 1
ATOM 1016 C C . SER A 1 136 ? -17.672 8.742 -6.805 1 98.06 136 SER A C 1
ATOM 1018 O O . SER A 1 136 ? -18.641 9.086 -7.48 1 98.06 136 SER A O 1
ATOM 1020 N N . TRP A 1 137 ? -17.656 8.828 -5.551 1 98.56 137 TRP A N 1
ATOM 1021 C CA . TRP A 1 137 ? -18.797 9.359 -4.805 1 98.56 137 TRP A CA 1
ATOM 1022 C C . TRP A 1 137 ? -18.984 10.844 -5.086 1 98.56 137 TRP A C 1
ATOM 1024 O O . TRP A 1 137 ? -20.094 11.305 -5.324 1 98.56 137 TRP A O 1
ATOM 1034 N N . ILE A 1 138 ? -17.859 11.617 -5.09 1 98.62 138 ILE A N 1
ATOM 1035 C CA . ILE A 1 138 ? -17.922 13.047 -5.363 1 98.62 138 ILE A CA 1
ATOM 1036 C C . ILE A 1 138 ? -18.484 13.289 -6.758 1 98.62 138 ILE A C 1
ATOM 1038 O O . ILE A 1 138 ? -19.375 14.125 -6.938 1 98.62 138 ILE A O 1
ATOM 1042 N N . ASP A 1 139 ? -18 12.547 -7.691 1 97.12 139 ASP A N 1
ATOM 1043 C CA . ASP A 1 139 ? -18.406 12.719 -9.078 1 97.12 139 ASP A CA 1
ATOM 1044 C C . ASP A 1 139 ? -19.906 12.422 -9.242 1 97.12 139 ASP A C 1
ATOM 1046 O O . ASP A 1 139 ? -20.578 13.047 -10.062 1 97.12 139 ASP A O 1
ATOM 1050 N N . ARG A 1 140 ? -20.438 11.492 -8.453 1 96.56 140 ARG A N 1
ATOM 1051 C CA . ARG A 1 140 ? -21.844 11.117 -8.539 1 96.56 140 ARG A CA 1
ATOM 1052 C C . ARG A 1 140 ? -22.719 12.109 -7.773 1 96.56 140 ARG A C 1
ATOM 1054 O O . ARG A 1 140 ? -23.875 12.328 -8.133 1 96.56 140 ARG A O 1
ATOM 1061 N N . THR A 1 141 ? -22.188 12.703 -6.781 1 97.69 141 THR A N 1
ATOM 1062 C CA . THR A 1 141 ? -22.984 13.477 -5.836 1 97.69 141 THR A CA 1
ATOM 1063 C C . THR A 1 141 ? -22.953 14.961 -6.18 1 97.69 141 THR A C 1
ATOM 1065 O O . THR A 1 141 ? -24 15.625 -6.195 1 97.69 141 THR A O 1
ATOM 1068 N N . ALA A 1 142 ? -21.734 15.5 -6.418 1 97.44 142 ALA A N 1
ATOM 1069 C CA . ALA A 1 142 ? -21.594 16.922 -6.73 1 97.44 142 ALA A CA 1
ATOM 1070 C C . ALA A 1 142 ? -22 17.203 -8.172 1 97.44 142 ALA A C 1
ATOM 1072 O O . ALA A 1 142 ? -21.562 16.516 -9.102 1 97.44 142 ALA A O 1
ATOM 1073 N N . ARG A 1 143 ? -22.781 18.281 -8.422 1 96.56 143 ARG A N 1
ATOM 1074 C CA . ARG A 1 143 ? -23.375 18.562 -9.727 1 96.56 143 ARG A CA 1
ATOM 1075 C C . ARG A 1 143 ? -22.609 19.656 -10.453 1 96.56 143 ARG A C 1
ATOM 1077 O O . ARG A 1 143 ? -22.766 19.844 -11.656 1 96.56 143 ARG A O 1
ATOM 1084 N N . THR A 1 144 ? -21.844 20.422 -9.742 1 96.38 144 THR A N 1
ATOM 1085 C CA . THR A 1 144 ? -21.125 21.547 -10.344 1 96.38 144 THR A CA 1
ATOM 1086 C C . THR A 1 144 ? -19.625 21.281 -10.367 1 96.38 144 THR A C 1
ATOM 1088 O O . THR A 1 144 ? -19.109 20.578 -9.5 1 96.38 144 THR A O 1
ATOM 1091 N N . ARG A 1 145 ? -18.984 21.844 -11.391 1 94.44 145 ARG A N 1
ATOM 1092 C CA . ARG A 1 145 ? -17.531 21.766 -11.469 1 94.44 145 ARG A CA 1
ATOM 1093 C C . ARG A 1 145 ? -16.875 22.391 -10.234 1 94.44 145 ARG A C 1
ATOM 1095 O O . ARG A 1 145 ? -15.906 21.859 -9.703 1 94.44 145 ARG A O 1
ATOM 1102 N N . GLY A 1 146 ? -17.391 23.5 -9.797 1 93.81 146 GLY A N 1
ATOM 1103 C CA . GLY A 1 146 ? -16.875 24.172 -8.609 1 93.81 146 GLY A CA 1
ATOM 1104 C C . GLY A 1 146 ? -17.031 23.344 -7.348 1 93.81 146 GLY A C 1
ATOM 1105 O O . GLY A 1 146 ? -16.141 23.328 -6.5 1 93.81 146 GLY A O 1
ATOM 1106 N N . GLY A 1 147 ? -18.219 22.703 -7.234 1 95.56 147 GLY A N 1
ATOM 1107 C CA . GLY A 1 147 ? -18.422 21.844 -6.094 1 95.56 147 GLY A CA 1
ATOM 1108 C C . GLY A 1 147 ? -17.453 20.688 -6.027 1 95.56 147 GLY A C 1
ATOM 1109 O O . GLY A 1 147 ? -16.891 20.406 -4.969 1 95.56 147 GLY A O 1
ATOM 1110 N N . ARG A 1 148 ? -17.219 20.031 -7.18 1 97.06 148 ARG A N 1
ATOM 1111 C CA . ARG A 1 148 ? -16.25 18.938 -7.254 1 97.06 148 ARG A CA 1
ATOM 1112 C C . ARG A 1 148 ? -14.852 19.406 -6.887 1 97.06 148 ARG A C 1
ATOM 1114 O O . ARG A 1 148 ? -14.125 18.734 -6.16 1 97.06 148 ARG A O 1
ATOM 1121 N N . ARG A 1 149 ? -14.477 20.578 -7.391 1 95.56 149 ARG A N 1
ATOM 1122 C CA . ARG A 1 149 ? -13.156 21.109 -7.102 1 95.56 149 ARG A CA 1
ATOM 1123 C C . ARG A 1 149 ? -13.008 21.422 -5.617 1 95.56 149 ARG A C 1
ATOM 1125 O O . ARG A 1 149 ? -11.969 21.141 -5.02 1 95.56 149 ARG A O 1
ATOM 1132 N N . PHE A 1 150 ? -13.984 21.984 -5.039 1 95 150 PHE A N 1
ATOM 1133 C CA . PHE A 1 150 ? -13.922 22.344 -3.629 1 95 150 PHE A CA 1
ATOM 1134 C C . PHE A 1 150 ? -13.844 21.094 -2.752 1 95 150 PHE A C 1
ATOM 1136 O O . PHE A 1 150 ? -13.07 21.047 -1.798 1 95 150 PHE A O 1
ATOM 1143 N N . LEU A 1 151 ? -14.656 20.078 -3.064 1 97.25 151 LEU A N 1
ATOM 1144 C CA . LEU A 1 151 ? -14.625 18.828 -2.301 1 97.25 151 LEU A CA 1
ATOM 1145 C C . LEU A 1 151 ? -13.281 18.125 -2.451 1 97.25 151 LEU A C 1
ATOM 1147 O O . LEU A 1 151 ? -12.789 17.5 -1.51 1 97.25 151 LEU A O 1
ATOM 1151 N N . THR A 1 152 ? -12.68 18.234 -3.609 1 97.25 152 THR A N 1
ATOM 1152 C CA . THR A 1 152 ? -11.328 17.719 -3.818 1 97.25 152 THR A CA 1
ATOM 1153 C C . THR A 1 152 ? -10.328 18.438 -2.922 1 97.25 152 THR A C 1
ATOM 1155 O O . THR A 1 152 ? -9.492 17.812 -2.277 1 97.25 152 THR A O 1
ATOM 1158 N N . LEU A 1 153 ? -10.445 19.75 -2.832 1 96.25 153 LEU A N 1
ATOM 1159 C CA . LEU A 1 153 ? -9.586 20.531 -1.957 1 96.25 153 LEU A CA 1
ATOM 1160 C C . LEU A 1 153 ? -9.766 20.125 -0.5 1 96.25 153 LEU A C 1
ATOM 1162 O O . LEU A 1 153 ? -8.789 20 0.243 1 96.25 153 LEU A O 1
ATOM 1166 N N . ALA A 1 154 ? -11 19.922 -0.13 1 96.38 154 ALA A N 1
ATOM 1167 C CA . ALA A 1 154 ? -11.281 19.484 1.235 1 96.38 154 ALA A CA 1
ATOM 1168 C C . ALA A 1 154 ? -10.602 18.156 1.535 1 96.38 154 ALA A C 1
ATOM 1170 O O . ALA A 1 154 ? -10 17.984 2.598 1 96.38 154 ALA A O 1
ATOM 1171 N N . CYS A 1 155 ? -10.68 17.25 0.613 1 97.81 155 CYS A N 1
ATOM 1172 C CA . CYS A 1 155 ? -10.016 15.953 0.765 1 97.81 155 CYS A CA 1
ATOM 1173 C C . CYS A 1 155 ? -8.516 16.141 0.951 1 97.81 155 CYS A C 1
ATOM 1175 O O . CYS A 1 155 ? -7.922 15.547 1.859 1 97.81 155 CYS A O 1
ATOM 1177 N N . GLN A 1 156 ? -7.945 16.938 0.13 1 97.81 156 GLN A N 1
ATOM 1178 C CA . GLN A 1 156 ? -6.508 17.188 0.19 1 97.81 156 GLN A CA 1
ATOM 1179 C C . GLN A 1 156 ? -6.105 1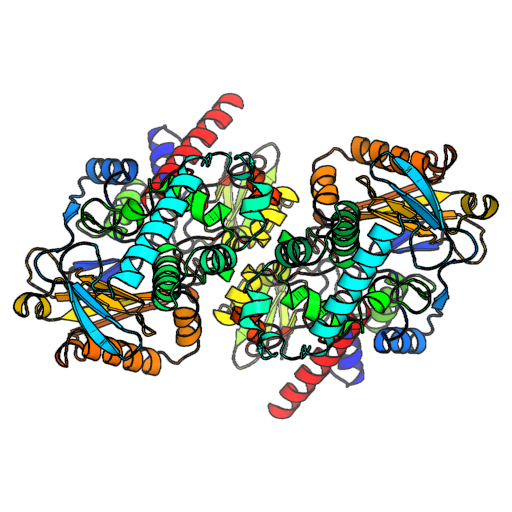7.797 1.527 1 97.81 156 GLN A C 1
ATOM 1181 O O . GLN A 1 156 ? -5.098 17.406 2.119 1 97.81 156 GLN A O 1
ATOM 1186 N N . ALA A 1 157 ? -6.906 18.688 1.993 1 96.31 157 ALA A N 1
ATOM 1187 C CA . ALA A 1 157 ? -6.617 19.375 3.244 1 96.31 157 ALA A CA 1
ATOM 1188 C C . ALA A 1 157 ? -6.777 18.438 4.441 1 96.31 157 ALA A C 1
ATOM 1190 O O . ALA A 1 157 ? -6.023 18.531 5.414 1 96.31 157 ALA A O 1
ATOM 1191 N N . ILE A 1 158 ? -7.766 17.562 4.363 1 97.69 158 ILE A N 1
ATOM 1192 C CA . ILE A 1 158 ? -8.125 16.719 5.508 1 97.69 158 ILE A CA 1
ATOM 1193 C C . ILE A 1 158 ? -7.227 15.484 5.539 1 97.69 158 ILE A C 1
ATOM 1195 O O . ILE A 1 158 ? -6.691 15.125 6.594 1 97.69 158 ILE A O 1
ATOM 1199 N N . TRP A 1 159 ? -6.961 14.859 4.387 1 98.38 159 TRP A N 1
ATOM 1200 C CA . TRP A 1 159 ? -6.312 13.555 4.367 1 98.38 159 TRP A CA 1
ATOM 1201 C C . TRP A 1 159 ? -4.945 13.633 3.703 1 98.38 159 TRP A C 1
ATOM 1203 O O . TRP A 1 159 ? -4.211 12.641 3.656 1 98.38 159 TRP A O 1
ATOM 1213 N N . ALA A 1 160 ? -4.562 14.742 3.133 1 98.25 160 ALA A N 1
ATOM 1214 C CA . ALA A 1 160 ? -3.295 14.945 2.436 1 98.25 160 ALA A CA 1
ATOM 1215 C C . ALA A 1 160 ? -3.133 13.953 1.29 1 98.25 160 ALA A C 1
ATOM 1217 O O . ALA A 1 160 ? -2.039 13.43 1.062 1 98.25 160 ALA A O 1
ATOM 1218 N N . CYS A 1 161 ? -4.215 13.617 0.604 1 98.25 161 CYS A N 1
ATOM 1219 C CA . CYS A 1 161 ? -4.191 12.75 -0.57 1 98.25 161 CYS A CA 1
ATOM 1220 C C . CYS A 1 161 ? -5.305 13.117 -1.542 1 98.25 161 CYS A C 1
ATOM 1222 O O . CYS A 1 161 ? -6.074 14.047 -1.288 1 98.25 161 CYS A O 1
ATOM 1224 N N . GLU A 1 162 ? -5.34 12.508 -2.721 1 98.38 162 GLU A N 1
ATOM 1225 C CA . GLU A 1 162 ? -6.41 12.719 -3.693 1 98.38 162 GLU A CA 1
ATOM 1226 C C . GLU A 1 162 ? -7.613 11.836 -3.387 1 98.38 162 GLU A C 1
ATOM 1228 O O . GLU A 1 162 ? -7.465 10.734 -2.848 1 98.38 162 GLU A O 1
ATOM 1233 N N . PRO A 1 163 ? -8.828 12.312 -3.785 1 98.62 163 PRO A N 1
ATOM 1234 C CA . PRO A 1 163 ? -10.039 11.555 -3.467 1 98.62 163 PRO A CA 1
ATOM 1235 C C . PRO A 1 163 ? -10.031 10.148 -4.066 1 98.62 163 PRO A C 1
ATOM 1237 O O . PRO A 1 163 ? -10.773 9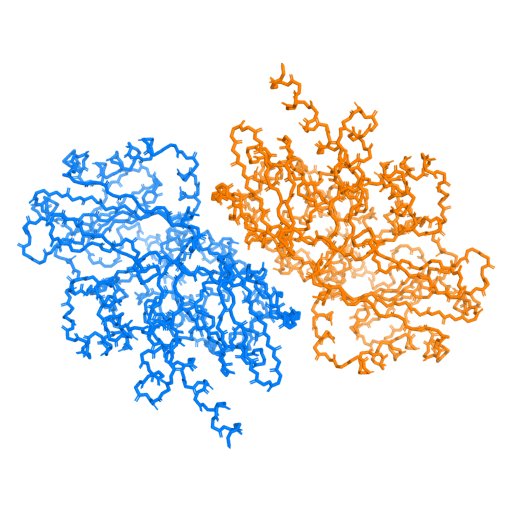.273 -3.607 1 98.62 163 PRO A O 1
ATOM 1240 N N . SER A 1 164 ? -9.211 9.914 -5.074 1 98.62 164 SER A N 1
ATOM 1241 C CA . SER A 1 164 ? -9.133 8.602 -5.703 1 98.62 164 SER A CA 1
ATOM 1242 C C . SER A 1 164 ? -8.32 7.629 -4.859 1 98.62 164 SER A C 1
ATOM 1244 O O . SER A 1 164 ? -8.352 6.418 -5.09 1 98.62 164 SER A O 1
ATOM 1246 N N . GLU A 1 165 ? -7.645 8.094 -3.867 1 98.56 165 GLU A N 1
ATOM 1247 C CA . GLU A 1 165 ? -6.652 7.281 -3.17 1 98.56 165 GLU A CA 1
ATOM 1248 C C . GLU A 1 165 ? -7.227 6.684 -1.889 1 98.56 165 GLU A C 1
ATOM 1250 O O . GLU A 1 165 ? -6.578 5.867 -1.231 1 98.56 165 GLU A O 1
ATOM 1255 N N . LEU A 1 166 ? -8.398 7.031 -1.477 1 98.62 166 LEU A N 1
ATOM 1256 C CA . LEU A 1 166 ? -9.016 6.453 -0.291 1 98.62 166 LEU A CA 1
ATOM 1257 C C . LEU A 1 166 ? -10.438 5.984 -0.595 1 98.62 166 LEU A C 1
ATOM 1259 O O . LEU A 1 166 ? -11.07 6.477 -1.533 1 98.62 166 LEU A O 1
ATOM 1263 N N . SER A 1 167 ? -10.914 5.008 0.154 1 98.88 167 SER A N 1
ATOM 1264 C CA . SER A 1 167 ? -12.281 4.516 -0.029 1 98.88 167 SER A CA 1
ATOM 1265 C C . SER A 1 167 ? -13.297 5.473 0.572 1 98.88 167 SER A C 1
ATOM 1267 O O . SER A 1 167 ? -12.969 6.273 1.45 1 98.88 167 SER A O 1
ATOM 1269 N N . LEU A 1 168 ? -14.5 5.402 0.051 1 98.94 168 LEU A N 1
ATOM 1270 C CA . LEU A 1 168 ? -15.578 6.164 0.672 1 98.94 168 LEU A CA 1
ATOM 1271 C C . LEU A 1 168 ? -15.766 5.754 2.129 1 98.94 168 LEU A C 1
ATOM 1273 O O . LEU A 1 168 ? -15.984 6.605 2.994 1 98.94 168 LEU A O 1
ATOM 1277 N N . LEU A 1 169 ? -15.633 4.473 2.439 1 98.94 169 LEU A N 1
ATOM 1278 C CA . LEU A 1 169 ? -15.789 4.012 3.816 1 98.94 169 LEU A CA 1
ATOM 1279 C C . LEU A 1 169 ? -14.75 4.668 4.727 1 98.94 169 LEU A C 1
ATOM 1281 O O . LEU A 1 169 ? -15.07 5.062 5.852 1 98.94 169 LEU A O 1
ATOM 1285 N N . HIS A 1 170 ? -13.539 4.77 4.262 1 98.94 170 HIS A N 1
ATOM 1286 C CA . HIS A 1 170 ? -12.523 5.41 5.082 1 98.94 170 HIS A CA 1
ATOM 1287 C C . HIS A 1 170 ? -12.875 6.871 5.352 1 98.94 170 HIS A C 1
ATOM 1289 O O . HIS A 1 170 ? -12.695 7.359 6.469 1 98.94 170 HIS A O 1
ATOM 1295 N N . ALA A 1 171 ? -13.289 7.543 4.273 1 98.94 171 ALA A N 1
ATOM 1296 C CA . ALA A 1 171 ? -13.695 8.938 4.453 1 98.94 171 ALA A CA 1
ATOM 1297 C C . ALA A 1 171 ? -14.797 9.055 5.5 1 98.94 171 ALA A C 1
ATOM 1299 O O . ALA A 1 171 ? -14.727 9.914 6.383 1 98.94 171 ALA A O 1
ATOM 1300 N N . LEU A 1 172 ? -15.789 8.195 5.406 1 98.94 172 LEU A N 1
ATOM 1301 C CA . LEU A 1 172 ? -16.922 8.219 6.328 1 98.94 172 LEU A CA 1
ATOM 1302 C C . LEU A 1 172 ? -16.469 7.895 7.75 1 98.94 172 LEU A C 1
ATOM 1304 O O . LEU A 1 172 ? -16.875 8.555 8.703 1 98.94 172 LEU A O 1
ATOM 1308 N N . PHE A 1 173 ? -15.625 6.871 7.906 1 98.94 173 PHE A N 1
ATOM 1309 C CA . PHE A 1 173 ? -15.047 6.516 9.195 1 98.94 173 PHE A CA 1
ATOM 1310 C C . PHE A 1 173 ? -14.328 7.707 9.812 1 98.94 173 PHE A C 1
ATOM 1312 O O . PHE A 1 173 ? -14.539 8.031 10.984 1 98.94 173 PHE A O 1
ATOM 1319 N N . TYR A 1 174 ? -13.508 8.375 9 1 98.88 174 TYR A N 1
ATOM 1320 C CA . TYR A 1 174 ? -12.695 9.5 9.445 1 98.88 174 TYR A CA 1
ATOM 1321 C C . TYR A 1 174 ? -13.57 10.672 9.891 1 98.88 174 TYR A C 1
ATOM 1323 O O . TYR A 1 174 ? -13.336 11.266 10.938 1 98.88 174 TYR A O 1
ATOM 1331 N N . VAL A 1 175 ? -14.578 10.977 9.102 1 98.75 175 VAL A N 1
ATOM 1332 C CA . VAL A 1 175 ? -15.516 12.039 9.414 1 98.75 175 VAL A CA 1
ATOM 1333 C C . VAL A 1 175 ? -16.219 11.734 10.734 1 98.75 175 VAL A C 1
ATOM 1335 O O . VAL A 1 175 ? -16.266 12.578 11.633 1 98.75 175 VAL A O 1
ATOM 1338 N N . LYS A 1 176 ? -16.672 10.531 10.844 1 98.69 176 LYS A N 1
ATOM 1339 C CA . LYS A 1 176 ? -17.359 10.125 12.062 1 98.69 176 LYS A CA 1
ATOM 1340 C C . LYS A 1 176 ? -16.406 10.148 13.266 1 98.69 176 LYS A C 1
ATOM 1342 O O . LYS A 1 176 ? -16.812 10.547 14.359 1 98.69 176 LYS A O 1
ATOM 1347 N N . SER A 1 177 ? -15.219 9.68 13.07 1 98.56 177 SER A N 1
ATOM 1348 C CA . SER A 1 177 ? -14.242 9.625 14.148 1 98.56 177 SER A CA 1
ATOM 1349 C C . SER A 1 177 ? -13.984 11.016 14.734 1 98.56 177 SER A C 1
ATOM 1351 O O . SER A 1 177 ? -13.664 11.141 15.922 1 98.56 177 SER A O 1
ATOM 1353 N N . GLY A 1 178 ? -14.07 12.078 13.898 1 98.12 178 GLY A N 1
ATOM 1354 C CA . GLY A 1 178 ? -13.852 13.445 14.336 1 98.12 178 GLY A CA 1
ATOM 1355 C C . GLY A 1 178 ? -15.133 14.164 14.711 1 98.12 178 GLY A C 1
ATOM 1356 O O . GLY A 1 178 ? -15.102 15.305 15.18 1 98.12 178 GLY A O 1
ATOM 1357 N N . GLY A 1 179 ? -16.297 13.508 14.531 1 97 179 GLY A N 1
ATOM 1358 C CA . GLY A 1 179 ? -17.594 14.102 14.773 1 97 179 GLY A CA 1
ATOM 1359 C C . GLY A 1 179 ? -18.406 14.305 13.508 1 97 179 GLY A C 1
ATOM 1360 O O . GLY A 1 179 ? -19.344 13.539 13.234 1 97 179 GLY A O 1
ATOM 1361 N N . ASP A 1 180 ? -18.094 15.141 12.695 1 96.44 180 ASP A N 1
ATOM 1362 C CA . ASP A 1 180 ? -18.641 15.398 11.367 1 96.44 180 ASP A CA 1
ATOM 1363 C C . ASP A 1 180 ? -17.672 16.203 10.516 1 96.44 180 ASP A C 1
ATOM 1365 O O . ASP A 1 180 ? -16.531 16.469 10.938 1 96.44 180 ASP A O 1
ATOM 1369 N N . LEU A 1 181 ? -18.062 16.484 9.32 1 96.25 181 LEU A N 1
ATOM 1370 C CA . LEU A 1 181 ? -17.125 17.125 8.398 1 96.25 181 LEU A CA 1
ATOM 1371 C C . LEU A 1 181 ? -16.766 18.531 8.883 1 96.25 181 LEU A C 1
ATOM 1373 O O . LEU A 1 181 ? -15.617 18.953 8.75 1 96.25 181 LEU A O 1
ATOM 1377 N N . SER A 1 182 ? -17.703 19.266 9.461 1 94.62 182 SER A N 1
ATOM 1378 C CA . SER A 1 182 ? -17.438 20.609 9.984 1 94.62 182 SER A CA 1
ATOM 1379 C C . SER A 1 182 ? -16.438 20.562 11.125 1 94.62 182 SER A C 1
ATOM 1381 O O . SER A 1 182 ? -15.555 21.422 11.219 1 94.62 182 SER A O 1
ATOM 1383 N N . ALA A 1 183 ? -16.531 19.594 11.977 1 95.56 183 ALA A N 1
ATOM 1384 C CA . ALA A 1 183 ? -15.594 19.422 13.07 1 95.56 183 ALA A CA 1
ATOM 1385 C C . ALA A 1 183 ? -14.164 19.25 12.547 1 95.56 183 ALA A C 1
ATOM 1387 O O . ALA A 1 183 ? -13.211 19.719 13.172 1 95.56 183 ALA A O 1
ATOM 1388 N N . LEU A 1 184 ? -14.016 18.578 11.414 1 96 184 LEU A N 1
ATOM 1389 C CA . LEU A 1 184 ? -12.695 18.328 10.836 1 96 184 LEU A CA 1
ATOM 1390 C C . LEU A 1 184 ? -12.141 19.594 10.188 1 96 184 LEU A C 1
ATOM 1392 O O . LEU A 1 184 ? -10.922 19.781 10.141 1 96 184 LEU A O 1
ATOM 1396 N N . THR A 1 185 ? -12.992 20.453 9.648 1 92.75 185 THR A N 1
ATOM 1397 C CA . THR A 1 185 ? -12.523 21.484 8.734 1 92.75 185 THR A CA 1
ATOM 1398 C C . THR A 1 185 ? -12.531 22.859 9.422 1 92.75 185 THR A C 1
ATOM 1400 O O . THR A 1 185 ? -11.789 23.75 9.031 1 92.75 185 THR A O 1
ATOM 1403 N N . ASP A 1 186 ? -13.375 23.031 10.414 1 91.88 186 ASP A N 1
ATOM 1404 C CA . ASP A 1 186 ? -13.594 24.375 10.961 1 91.88 186 ASP A CA 1
ATOM 1405 C C . ASP A 1 186 ? -12.492 24.75 11.961 1 91.88 186 ASP A C 1
ATOM 1407 O O . ASP A 1 186 ? -11.883 23.875 12.57 1 91.88 186 ASP A O 1
ATOM 1411 N N . VAL A 1 187 ? -12.289 26.062 12.055 1 93.25 187 VAL A N 1
ATOM 1412 C CA . VAL A 1 187 ? -11.414 26.594 13.094 1 93.25 187 VAL A CA 1
ATOM 1413 C C . VAL A 1 187 ? -12.195 26.75 14.398 1 93.25 187 VAL A C 1
ATOM 1415 O O . VAL A 1 187 ? -12.062 25.938 15.312 1 93.25 187 VAL A O 1
ATOM 1418 N N . GLU A 1 188 ? -13.07 27.719 14.398 1 92.38 188 GLU A N 1
ATOM 1419 C CA . GLU A 1 188 ? -13.93 27.859 15.57 1 92.38 188 GLU A CA 1
ATOM 1420 C C . GLU A 1 188 ? -14.914 26.703 15.688 1 92.38 188 GLU A C 1
ATOM 1422 O O . GLU A 1 188 ? -15.672 26.422 14.758 1 92.38 188 GLU A O 1
ATOM 1427 N N . GLY A 1 189 ? -14.766 26.078 16.781 1 94.19 189 GLY A N 1
ATOM 1428 C CA . GLY A 1 189 ? -15.648 24.953 17 1 94.19 189 GLY A CA 1
ATOM 1429 C C . GLY A 1 189 ? -15.164 23.688 16.328 1 94.19 189 GLY A C 1
ATOM 1430 O O . GLY A 1 189 ? -15.828 22.641 16.391 1 94.19 189 GLY A O 1
ATOM 1431 N N . GLY A 1 190 ? -14.047 23.734 15.719 1 95.5 190 GLY A N 1
ATOM 1432 C CA . GLY A 1 190 ? -13.531 22.578 14.992 1 95.5 190 GLY A CA 1
ATOM 1433 C C . GLY A 1 190 ? -12.141 22.156 15.438 1 95.5 190 GLY A C 1
ATOM 1434 O O . GLY A 1 190 ? -11.672 22.578 16.5 1 95.5 190 GLY A O 1
ATOM 1435 N N . ALA A 1 191 ? -11.523 21.312 14.641 1 95.62 191 ALA A N 1
ATOM 1436 C CA . ALA A 1 191 ? -10.305 20.609 15.008 1 95.62 191 ALA A CA 1
ATOM 1437 C C . ALA A 1 191 ? -9.109 21.547 15.047 1 95.62 191 ALA A C 1
ATOM 1439 O O . ALA A 1 191 ? -8.047 21.188 15.57 1 95.62 191 ALA A O 1
ATOM 1440 N N . GLN A 1 192 ? -9.242 22.797 14.531 1 95 192 GLN A N 1
ATOM 1441 C CA . GLN A 1 192 ? -8.117 23.719 14.43 1 95 192 GLN A CA 1
ATOM 1442 C C . GLN A 1 192 ? -8.32 24.938 15.336 1 95 192 GLN A C 1
ATOM 1444 O O . GLN A 1 192 ? -7.715 25.984 15.125 1 95 192 GLN A O 1
ATOM 1449 N N . GLN A 1 193 ? -9.133 24.812 16.328 1 96.81 193 GLN A N 1
ATOM 1450 C CA . GLN A 1 193 ? -9.547 25.938 17.156 1 96.81 193 GLN A CA 1
ATOM 1451 C C . GLN A 1 193 ? -8.383 26.438 18.016 1 96.81 193 GLN A C 1
ATOM 1453 O O . GLN A 1 193 ? -8.234 27.656 18.203 1 96.81 193 GLN A O 1
ATOM 1458 N N . ASP A 1 194 ? -7.621 25.531 18.516 1 97.69 194 ASP A N 1
ATOM 1459 C CA . ASP A 1 194 ? -6.602 25.891 19.484 1 97.69 194 ASP A CA 1
ATOM 1460 C C . ASP A 1 194 ? -5.234 25.344 19.094 1 97.69 194 ASP A C 1
ATOM 1462 O O . ASP A 1 194 ? -5.148 24.422 18.281 1 97.69 194 ASP A O 1
ATOM 1466 N N . ARG A 1 195 ? -4.234 25.922 19.594 1 96.81 195 ARG A N 1
ATOM 1467 C CA . ARG A 1 195 ? -2.861 25.422 19.641 1 96.81 195 ARG A CA 1
ATOM 1468 C C . ARG A 1 195 ? -2.383 25.266 21.078 1 96.81 195 ARG A C 1
ATOM 1470 O O . ARG A 1 195 ? -3.08 25.656 22.016 1 96.81 195 ARG A O 1
ATOM 1477 N N . LEU A 1 196 ? -1.312 24.609 21.219 1 96.12 196 LEU A N 1
ATOM 1478 C CA . LEU A 1 196 ? -0.739 24.422 22.547 1 96.12 196 LEU A CA 1
ATOM 1479 C C . LEU A 1 196 ? 0.393 25.422 22.797 1 96.12 196 LEU A C 1
ATOM 1481 O O . LEU A 1 196 ? 1.218 25.656 21.906 1 96.12 196 LEU A O 1
ATOM 1485 N N . ASP A 1 197 ? 0.364 26.031 23.984 1 93.5 197 ASP A N 1
ATOM 1486 C CA . ASP A 1 197 ? 1.479 26.891 24.344 1 93.5 197 ASP A CA 1
ATOM 1487 C C . ASP A 1 197 ? 2.797 26.125 24.344 1 93.5 197 ASP A C 1
ATOM 1489 O O . ASP A 1 197 ? 2.918 25.094 25 1 93.5 197 ASP A O 1
ATOM 1493 N N . GLY A 1 198 ? 3.719 26.578 23.641 1 91.19 198 GLY A N 1
ATOM 1494 C CA . GLY A 1 198 ? 4.953 25.828 23.453 1 91.19 198 GLY A CA 1
ATOM 1495 C C . GLY A 1 198 ? 4.867 24.781 22.359 1 91.19 198 GLY A C 1
ATOM 1496 O O . GLY A 1 198 ? 5.812 24.031 22.141 1 91.19 198 GLY A O 1
ATOM 1497 N N . GLY A 1 199 ? 3.705 24.734 21.719 1 93.62 199 GLY A N 1
ATOM 1498 C CA . GLY A 1 199 ? 3.516 23.828 20.594 1 93.62 199 GLY A CA 1
ATOM 1499 C C . GLY A 1 199 ? 3.205 22.406 21 1 93.62 199 GLY A C 1
ATOM 1500 O O . GLY A 1 199 ? 3.383 22.047 22.172 1 93.62 199 GLY A O 1
ATOM 1501 N N . ALA A 1 200 ? 2.723 21.594 20.062 1 95.69 200 ALA A N 1
ATOM 1502 C CA . ALA A 1 200 ? 2.559 20.156 20.281 1 95.69 200 ALA A CA 1
ATOM 1503 C C . ALA A 1 200 ? 3.9 19.5 20.562 1 95.69 200 ALA A C 1
ATOM 1505 O O . ALA A 1 200 ? 3.969 18.531 21.344 1 95.69 200 ALA A O 1
ATOM 1506 N N . TYR A 1 201 ? 4.918 19.984 19.953 1 95.94 201 TYR A N 1
ATOM 1507 C CA . TYR A 1 201 ? 6.27 19.516 20.234 1 95.94 201 TYR A CA 1
ATOM 1508 C C . TYR A 1 201 ? 6.625 19.734 21.703 1 95.94 201 TYR A C 1
ATOM 1510 O O . TYR A 1 201 ? 7.25 18.875 22.328 1 95.94 201 TYR A O 1
ATOM 1518 N N . GLY A 1 202 ? 6.262 20.891 22.203 1 95.19 202 GLY A N 1
ATOM 1519 C CA . GLY A 1 202 ? 6.492 21.156 23.625 1 95.19 202 GLY A CA 1
ATOM 1520 C C . GLY A 1 202 ? 5.816 20.141 24.531 1 95.19 202 GLY A C 1
ATOM 1521 O O . GLY A 1 202 ? 6.379 19.75 25.562 1 95.19 202 GLY A O 1
ATOM 1522 N N . LEU A 1 203 ? 4.613 19.781 24.156 1 96.5 203 LEU A N 1
ATOM 1523 C CA . LEU A 1 203 ? 3.893 18.766 24.922 1 96.5 203 LEU A CA 1
ATOM 1524 C C . LEU A 1 203 ? 4.656 17.453 24.922 1 96.5 203 LEU A C 1
ATOM 1526 O O . LEU A 1 203 ? 4.781 16.797 25.953 1 96.5 203 LEU A O 1
ATOM 1530 N N . ALA A 1 204 ? 5.168 17.047 23.781 1 97.56 204 ALA A N 1
ATOM 1531 C CA . ALA A 1 204 ? 5.961 15.82 23.641 1 97.56 204 ALA A CA 1
ATOM 1532 C C . ALA A 1 204 ? 7.227 15.891 24.5 1 97.56 204 ALA A C 1
ATOM 1534 O O . ALA A 1 204 ? 7.598 14.906 25.141 1 97.56 204 ALA A O 1
ATOM 1535 N N . THR A 1 205 ? 7.871 17.031 24.5 1 96.69 205 THR A N 1
ATOM 1536 C CA . THR A 1 205 ? 9.109 17.203 25.266 1 96.69 205 THR A CA 1
ATOM 1537 C C . THR A 1 205 ? 8.852 17.094 26.75 1 96.69 205 THR A C 1
ATOM 1539 O O . THR A 1 205 ? 9.664 16.516 27.484 1 96.69 205 THR A O 1
ATOM 1542 N N . LYS A 1 206 ? 7.762 17.641 27.188 1 96.75 206 LYS A N 1
ATOM 1543 C CA . LYS A 1 206 ? 7.414 17.547 28.609 1 96.75 206 LYS A CA 1
ATOM 1544 C C . LYS A 1 206 ? 7.184 16.094 29.016 1 96.75 206 LYS A C 1
ATOM 1546 O O . LYS A 1 206 ? 7.605 15.664 30.094 1 96.75 206 LYS A O 1
ATOM 1551 N N . LEU A 1 207 ? 6.5 15.336 28.156 1 97.19 207 LEU A N 1
ATOM 1552 C CA . LEU A 1 207 ? 6.309 13.914 28.391 1 97.19 207 LEU A CA 1
ATOM 1553 C C . LEU A 1 207 ? 7.645 13.18 28.438 1 97.19 207 LEU A C 1
ATOM 1555 O O . LEU A 1 207 ? 7.855 12.305 29.266 1 97.19 207 LEU A O 1
ATOM 1559 N N . ALA A 1 208 ? 8.461 13.516 27.484 1 97.69 208 ALA A N 1
ATOM 1560 C CA . ALA A 1 208 ? 9.781 12.898 27.422 1 97.69 208 ALA A CA 1
ATOM 1561 C C . ALA A 1 208 ? 10.57 13.156 28.703 1 97.69 208 ALA A C 1
ATOM 1563 O O . ALA A 1 208 ? 11.281 12.273 29.188 1 97.69 208 ALA A O 1
ATOM 1564 N N . ASP A 1 209 ? 10.461 14.359 29.234 1 96.88 209 ASP A N 1
ATOM 1565 C CA . ASP A 1 209 ? 11.156 14.727 30.469 1 96.88 209 ASP A CA 1
ATOM 1566 C C . ASP A 1 209 ? 10.711 13.852 31.641 1 96.88 209 ASP A C 1
ATOM 1568 O O . ASP A 1 209 ? 11.523 13.484 32.5 1 96.88 209 ASP A O 1
ATOM 1572 N N . ARG A 1 210 ? 9.477 13.508 31.609 1 95.81 210 ARG A N 1
ATOM 1573 C CA . ARG A 1 210 ? 8.953 12.641 32.656 1 95.81 210 ARG A CA 1
ATOM 1574 C C . ARG A 1 210 ? 9.547 11.242 32.562 1 95.81 210 ARG A C 1
ATOM 1576 O O . ARG A 1 210 ? 9.695 10.547 33.562 1 95.81 210 ARG A O 1
ATOM 1583 N N . LEU A 1 211 ? 9.883 10.812 31.406 1 96.38 211 LEU A N 1
ATOM 1584 C CA . LEU A 1 211 ? 10.383 9.461 31.188 1 96.38 211 LEU A CA 1
ATOM 1585 C C . LEU A 1 211 ? 11.859 9.359 31.562 1 96.38 211 LEU A C 1
ATOM 1587 O O . LEU A 1 211 ? 12.328 8.305 31.984 1 96.38 211 LEU A O 1
ATOM 1591 N N . GLY A 1 212 ? 12.586 10.469 31.406 1 94 212 GLY A N 1
ATOM 1592 C CA . GLY A 1 212 ? 13.984 10.5 31.766 1 94 212 GLY A CA 1
ATOM 1593 C C . GLY A 1 212 ? 14.797 9.375 31.141 1 94 212 GLY A C 1
ATOM 1594 O O . GLY A 1 212 ? 14.75 9.172 29.938 1 94 212 GLY A O 1
ATOM 1595 N N . GLY A 1 213 ? 15.375 8.547 32.031 1 94.56 213 GLY A N 1
ATOM 1596 C CA . GLY A 1 213 ? 16.297 7.5 31.594 1 94.56 213 GLY A CA 1
ATOM 1597 C C . GLY A 1 213 ? 15.602 6.371 30.859 1 94.56 213 GLY A C 1
ATOM 1598 O O . GLY A 1 213 ? 16.266 5.547 30.219 1 94.56 213 GLY A O 1
ATOM 1599 N N . ALA A 1 214 ? 14.328 6.398 30.844 1 97.12 214 ALA A N 1
ATOM 1600 C CA . ALA A 1 214 ? 13.562 5.352 30.188 1 97.12 214 ALA A CA 1
ATOM 1601 C C . ALA A 1 214 ? 13.414 5.637 28.688 1 97.12 214 ALA A C 1
ATOM 1603 O O . ALA A 1 214 ? 12.852 4.828 27.953 1 97.12 214 ALA A O 1
ATOM 1604 N N . LEU A 1 215 ? 13.898 6.75 28.25 1 98.44 215 LEU A N 1
ATOM 1605 C CA . LEU A 1 215 ? 13.844 7.152 26.844 1 98.44 215 LEU A CA 1
ATOM 1606 C C . LEU A 1 215 ? 15.219 7.035 26.188 1 98.44 215 LEU A C 1
ATOM 1608 O O . LEU A 1 215 ? 16.203 7.539 26.719 1 98.44 215 LEU A O 1
ATOM 1612 N N . ARG A 1 216 ? 15.305 6.348 25.094 1 98.38 216 ARG A N 1
ATOM 1613 C CA . ARG A 1 216 ? 16.5 6.277 24.266 1 98.38 216 ARG A CA 1
ATOM 1614 C C . ARG A 1 216 ? 16.234 6.84 22.875 1 98.38 216 ARG A C 1
ATOM 1616 O O . ARG A 1 216 ? 15.383 6.332 22.141 1 98.38 216 ARG A O 1
ATOM 1623 N N . LEU A 1 217 ? 16.906 7.895 22.5 1 98.19 217 LEU A N 1
ATOM 1624 C CA . LEU A 1 217 ? 16.828 8.5 21.172 1 98.19 217 LEU A CA 1
ATOM 1625 C C . LEU A 1 217 ? 17.812 7.84 20.219 1 98.19 217 LEU A C 1
ATOM 1627 O O . LEU A 1 217 ? 18.641 7.031 20.641 1 98.19 217 LEU A O 1
ATOM 1631 N N . ASP A 1 218 ? 17.719 8.117 18.938 1 98.19 218 ASP A N 1
ATOM 1632 C CA . ASP A 1 218 ? 18.594 7.605 17.891 1 98.19 218 ASP A CA 1
ATOM 1633 C C . ASP A 1 218 ? 18.688 6.082 17.938 1 98.19 218 ASP A C 1
ATOM 1635 O O . ASP A 1 218 ? 19.781 5.52 17.859 1 98.19 218 ASP A O 1
ATOM 1639 N N . ALA A 1 219 ? 17.531 5.477 18.188 1 98.56 219 ALA A N 1
ATOM 1640 C CA . ALA A 1 219 ? 17.469 4.027 18.344 1 98.56 219 ALA A CA 1
ATOM 1641 C C . ALA A 1 219 ? 16.406 3.422 17.422 1 98.56 219 ALA A C 1
ATOM 1643 O O . ALA A 1 219 ? 15.414 2.865 17.891 1 98.56 219 ALA A O 1
ATOM 1644 N N . PRO A 1 220 ? 16.656 3.48 16.125 1 98.5 220 PRO A N 1
ATOM 1645 C CA . PRO A 1 220 ? 15.688 2.867 15.203 1 98.5 220 PRO A CA 1
ATOM 1646 C C . PRO A 1 220 ? 15.617 1.349 15.359 1 98.5 220 PRO A C 1
ATOM 1648 O O . PRO A 1 220 ? 16.609 0.654 15.141 1 98.5 220 PRO A O 1
ATOM 1651 N N . VAL A 1 221 ? 14.477 0.825 15.719 1 98.81 221 VAL A N 1
ATOM 1652 C CA . VAL A 1 221 ? 14.266 -0.608 15.891 1 98.81 221 VAL A CA 1
ATOM 1653 C C . VAL A 1 221 ? 14.258 -1.299 14.531 1 98.81 221 VAL A C 1
ATOM 1655 O O . VAL A 1 221 ? 13.555 -0.864 13.617 1 98.81 221 VAL A O 1
ATOM 1658 N N . ARG A 1 222 ? 15.023 -2.414 14.438 1 98.5 222 ARG A N 1
ATOM 1659 C CA . ARG A 1 222 ? 15.156 -3.121 13.164 1 98.5 222 ARG A CA 1
ATOM 1660 C C . ARG A 1 222 ? 14.578 -4.531 13.258 1 98.5 222 ARG A C 1
ATOM 1662 O O . ARG A 1 222 ? 14.195 -5.121 12.25 1 98.5 222 ARG A O 1
ATOM 1669 N N . ARG A 1 223 ? 14.492 -5.016 14.43 1 98.69 223 ARG A N 1
ATOM 1670 C CA . ARG A 1 223 ? 14.086 -6.406 14.594 1 98.69 223 ARG A CA 1
ATOM 1671 C C . ARG A 1 223 ? 13.352 -6.613 15.914 1 98.69 223 ARG A C 1
ATOM 1673 O O . ARG A 1 223 ? 13.734 -6.059 16.938 1 98.69 223 ARG A O 1
ATOM 1680 N N . ILE A 1 224 ? 12.289 -7.355 15.906 1 98.88 224 ILE A N 1
ATOM 1681 C CA . ILE A 1 224 ? 11.539 -7.789 17.078 1 98.88 224 ILE A CA 1
ATOM 1682 C C . ILE A 1 224 ? 11.359 -9.305 17.047 1 98.88 224 ILE A C 1
ATOM 1684 O O . ILE A 1 224 ? 10.734 -9.836 16.125 1 98.88 224 ILE A O 1
ATOM 1688 N N . GLU A 1 225 ? 11.945 -9.984 17.953 1 98.81 225 GLU A N 1
ATOM 1689 C CA . GLU A 1 225 ? 11.773 -11.422 18.125 1 98.81 225 GLU A CA 1
ATOM 1690 C C . GLU A 1 225 ? 10.945 -11.742 19.359 1 98.81 225 GLU A C 1
ATOM 1692 O O . GLU A 1 225 ? 11.094 -11.086 20.391 1 98.81 225 GLU A O 1
ATOM 1697 N N . GLN A 1 226 ? 10.016 -12.664 19.266 1 98.56 226 GLN A N 1
ATOM 1698 C CA . GLN A 1 226 ? 9.203 -13.016 20.422 1 98.56 226 GLN A CA 1
ATOM 1699 C C . GLN A 1 226 ? 9.062 -14.523 20.562 1 98.56 226 GLN A C 1
ATOM 1701 O O . GLN A 1 226 ? 9.164 -15.258 19.578 1 98.56 226 GLN A O 1
ATOM 1706 N N . ASP A 1 227 ? 8.922 -14.961 21.75 1 97.06 227 ASP A N 1
ATOM 1707 C CA . ASP A 1 227 ? 8.562 -16.328 22.109 1 97.06 227 ASP A CA 1
ATOM 1708 C C . ASP A 1 227 ? 7.645 -16.359 23.328 1 97.06 227 ASP A C 1
ATOM 1710 O O . ASP A 1 227 ? 7.02 -15.352 23.672 1 97.06 227 ASP A O 1
ATOM 1714 N N . GLY A 1 228 ? 7.395 -17.531 23.875 1 93.75 228 GLY A N 1
ATOM 1715 C CA . GLY A 1 228 ? 6.492 -17.672 25 1 93.75 228 GLY A CA 1
ATOM 1716 C C . GLY A 1 228 ? 6.969 -16.953 26.25 1 93.75 228 GLY A C 1
ATOM 1717 O O . GLY A 1 228 ? 6.188 -16.703 27.172 1 93.75 228 GLY A O 1
ATOM 1718 N N . SER A 1 229 ? 8.211 -16.516 26.25 1 95.75 229 SER A N 1
ATOM 1719 C CA . SER A 1 229 ? 8.797 -15.992 27.469 1 95.75 229 SER A CA 1
ATOM 1720 C C . SER A 1 229 ? 8.977 -14.477 27.391 1 95.75 229 SER A C 1
ATOM 1722 O O . SER A 1 229 ? 9.156 -13.812 28.422 1 95.75 229 SER A O 1
ATOM 1724 N N . GLY A 1 230 ? 9.016 -14.016 26.188 1 97.75 230 GLY A N 1
ATOM 1725 C CA . GLY A 1 230 ? 9.219 -12.578 26.094 1 97.75 230 GLY A CA 1
ATOM 1726 C C . GLY A 1 230 ? 9.508 -12.117 24.672 1 97.75 230 GLY A C 1
ATOM 1727 O O . GLY A 1 230 ? 9.203 -12.812 23.703 1 97.75 230 GLY A O 1
ATOM 1728 N N . VAL A 1 231 ? 10 -10.828 24.625 1 98.62 231 VAL A N 1
ATOM 1729 C CA . VAL A 1 231 ? 10.344 -10.219 23.344 1 98.62 231 VAL A CA 1
ATOM 1730 C C . VAL A 1 231 ? 11.773 -9.688 23.406 1 98.62 231 VAL A C 1
ATOM 1732 O O . VAL A 1 231 ? 12.25 -9.258 24.453 1 98.62 231 VAL A O 1
ATOM 1735 N N . VAL A 1 232 ? 12.484 -9.789 22.344 1 98.88 232 VAL A N 1
ATOM 1736 C CA . VAL A 1 232 ? 13.781 -9.156 22.156 1 98.88 232 VAL A CA 1
ATOM 1737 C C . VAL A 1 232 ? 13.695 -8.117 21.031 1 98.88 232 VAL A C 1
ATOM 1739 O O . VAL A 1 232 ? 13.281 -8.43 19.922 1 98.88 232 VAL A O 1
ATOM 1742 N N . VAL A 1 233 ? 13.984 -6.855 21.344 1 98.88 233 VAL A N 1
ATOM 1743 C CA . VAL A 1 233 ? 13.945 -5.746 20.391 1 98.88 233 VAL A CA 1
ATOM 1744 C C . VAL A 1 233 ? 15.367 -5.285 20.078 1 98.88 233 VAL A C 1
ATOM 1746 O O . VAL A 1 233 ? 16.141 -4.949 20.984 1 98.88 233 VAL A O 1
ATOM 1749 N N . THR A 1 234 ? 15.75 -5.32 18.812 1 98.81 234 THR A N 1
ATOM 1750 C CA . THR A 1 234 ? 17.094 -4.961 18.375 1 98.81 234 THR A CA 1
ATOM 1751 C C . THR A 1 234 ? 17.062 -3.697 17.516 1 98.81 234 THR A C 1
ATOM 1753 O O . THR A 1 234 ? 16.25 -3.584 16.594 1 98.81 234 THR A O 1
ATOM 1756 N N . VAL A 1 235 ? 17.953 -2.74 17.828 1 98.62 235 VAL A N 1
ATOM 1757 C CA . VAL A 1 235 ? 18.031 -1.497 17.062 1 98.62 235 VAL A CA 1
ATOM 1758 C C . VAL A 1 235 ? 19.156 -1.592 16.031 1 98.62 235 VAL A C 1
ATOM 1760 O O . VAL A 1 235 ? 19.828 -2.613 15.938 1 98.62 235 VAL A O 1
ATOM 1763 N N . ASP A 1 236 ? 19.297 -0.633 15.25 1 97.19 236 ASP A N 1
ATOM 1764 C CA . ASP A 1 236 ? 20.125 -0.607 14.039 1 97.19 236 ASP A CA 1
ATOM 1765 C C . ASP A 1 236 ? 21.578 -0.923 14.359 1 97.19 236 ASP A C 1
ATOM 1767 O O . ASP A 1 236 ? 22.266 -1.576 13.57 1 97.19 236 ASP A O 1
ATOM 1771 N N . ASP A 1 237 ? 22.125 -0.528 15.508 1 96.06 237 ASP A N 1
ATOM 1772 C CA . ASP A 1 237 ? 23.531 -0.707 15.828 1 96.06 237 ASP A CA 1
ATOM 1773 C C . ASP A 1 237 ? 23.781 -2.074 16.469 1 96.06 237 ASP A C 1
ATOM 1775 O O . ASP A 1 237 ? 24.906 -2.369 16.891 1 96.06 237 ASP A O 1
ATOM 1779 N N . GLY A 1 238 ? 22.734 -2.85 16.625 1 96.62 238 GLY A N 1
ATOM 1780 C CA . GLY A 1 238 ? 22.891 -4.207 17.125 1 96.62 238 GLY A CA 1
ATOM 1781 C C . GLY A 1 238 ? 22.547 -4.348 18.594 1 96.62 238 GLY A C 1
ATOM 1782 O O . GLY A 1 238 ? 22.406 -5.461 19.109 1 96.62 238 GLY A O 1
ATOM 1783 N N . THR A 1 239 ? 22.391 -3.189 19.266 1 98.44 239 THR A N 1
ATOM 1784 C CA . THR A 1 239 ? 22 -3.246 20.656 1 98.44 239 THR A CA 1
ATOM 1785 C C . THR A 1 239 ? 20.609 -3.854 20.812 1 98.44 239 THR A C 1
ATOM 1787 O O . THR A 1 239 ? 19.703 -3.551 20.016 1 98.44 239 THR A O 1
ATOM 1790 N N . ALA A 1 240 ? 20.438 -4.684 21.797 1 98.56 240 ALA A N 1
ATOM 1791 C CA . ALA A 1 240 ? 19.172 -5.391 21.984 1 98.56 240 ALA A CA 1
ATOM 1792 C C . ALA A 1 240 ? 18.719 -5.328 23.453 1 98.56 240 ALA A C 1
ATOM 1794 O O . ALA A 1 240 ? 19.547 -5.254 24.359 1 98.56 240 ALA A O 1
ATOM 1795 N N . TRP A 1 241 ? 17.422 -5.328 23.672 1 98.56 241 TRP A N 1
ATOM 1796 C CA . TRP A 1 241 ? 16.797 -5.379 25 1 98.56 241 TRP A CA 1
ATOM 1797 C C . TRP A 1 241 ? 15.734 -6.473 25.062 1 98.56 241 TRP A C 1
ATOM 1799 O O . TRP A 1 241 ? 15.07 -6.758 24.062 1 98.56 241 TRP A O 1
ATOM 1809 N N . ARG A 1 242 ? 15.562 -7.062 26.219 1 98.25 242 ARG A N 1
ATOM 1810 C CA . ARG A 1 242 ? 14.508 -8.039 26.469 1 98.25 242 ARG A CA 1
ATOM 1811 C C . ARG A 1 242 ? 13.383 -7.422 27.297 1 98.25 242 ARG A C 1
ATOM 1813 O O . ARG A 1 242 ? 13.641 -6.605 28.188 1 98.25 242 ARG A O 1
ATOM 1820 N N . ALA A 1 243 ? 12.18 -7.758 27 1 97.94 243 ALA A N 1
ATOM 1821 C CA . ALA A 1 243 ? 11.008 -7.297 27.75 1 97.94 243 ALA A CA 1
ATOM 1822 C C . ALA A 1 243 ? 9.906 -8.344 27.734 1 97.94 243 ALA A C 1
ATOM 1824 O O . ALA A 1 243 ? 10.039 -9.391 27.078 1 97.94 243 ALA A O 1
ATOM 1825 N N . GLY A 1 244 ? 8.914 -8.156 28.562 1 97.38 244 GLY A N 1
ATOM 1826 C CA . GLY A 1 244 ? 7.746 -9.023 28.547 1 97.38 244 GLY A CA 1
ATOM 1827 C C . GLY A 1 244 ? 6.848 -8.789 27.344 1 97.38 244 GLY A C 1
ATOM 1828 O O . GLY A 1 244 ? 6.227 -9.727 26.828 1 97.38 244 GLY A O 1
ATOM 1829 N N . ARG A 1 245 ? 6.734 -7.52 26.953 1 97.94 245 ARG A N 1
ATOM 1830 C CA . ARG A 1 245 ? 5.902 -7.098 25.844 1 97.94 245 ARG A CA 1
ATOM 1831 C C . ARG A 1 245 ? 6.543 -5.934 25.094 1 97.94 245 ARG A C 1
ATOM 1833 O O . ARG A 1 245 ? 7.469 -5.301 25.594 1 97.94 245 ARG A O 1
ATOM 1840 N N . VAL A 1 246 ? 6.098 -5.754 23.906 1 98.69 246 VAL A N 1
ATOM 1841 C CA . VAL A 1 246 ? 6.535 -4.609 23.109 1 98.69 246 VAL A CA 1
ATOM 1842 C C . VAL A 1 246 ? 5.328 -3.91 22.5 1 98.69 246 VAL A C 1
ATOM 1844 O O . VAL A 1 246 ? 4.363 -4.566 22.094 1 98.69 246 VAL A O 1
ATOM 1847 N N . VAL A 1 247 ? 5.27 -2.57 22.516 1 98.88 247 VAL A N 1
ATOM 1848 C CA . VAL A 1 247 ? 4.289 -1.754 21.797 1 98.88 247 VAL A CA 1
ATOM 1849 C C . VAL A 1 247 ? 4.957 -1.05 20.625 1 98.88 247 VAL A C 1
ATOM 1851 O O . VAL A 1 247 ? 5.898 -0.274 20.812 1 98.88 247 VAL A O 1
ATOM 1854 N N . VAL A 1 248 ? 4.562 -1.386 19.422 1 98.94 248 VAL A N 1
ATOM 1855 C CA . VAL A 1 248 ? 5.043 -0.724 18.203 1 98.94 248 VAL A CA 1
ATOM 1856 C C . VAL A 1 248 ? 4.195 0.515 17.922 1 98.94 248 VAL A C 1
ATOM 1858 O O . VAL A 1 248 ? 3.025 0.403 17.547 1 98.94 248 VAL A O 1
ATOM 1861 N N . ALA A 1 249 ? 4.754 1.686 18.094 1 98.75 249 ALA A N 1
ATOM 1862 C CA . ALA A 1 249 ? 4.023 2.943 17.984 1 98.75 249 ALA A CA 1
ATOM 1863 C C . ALA A 1 249 ? 4.57 3.797 16.844 1 98.75 249 ALA A C 1
ATOM 1865 O O . ALA A 1 249 ? 4.867 4.98 17.031 1 98.75 249 ALA A O 1
ATOM 1866 N N . VAL A 1 250 ? 4.793 3.219 15.68 1 98.38 250 VAL A N 1
ATOM 1867 C CA . VAL A 1 250 ? 5.207 3.91 14.461 1 98.38 250 VAL A CA 1
ATOM 1868 C C . VAL A 1 250 ? 4.133 3.756 13.391 1 98.38 250 VAL A C 1
ATOM 1870 O O . VAL A 1 250 ? 3.27 2.879 13.492 1 98.38 250 VAL A O 1
ATOM 1873 N N . PRO A 1 251 ? 4.102 4.656 12.336 1 97.88 251 PRO A N 1
ATOM 1874 C CA . PRO A 1 251 ? 3.113 4.516 11.266 1 97.88 251 PRO A CA 1
ATOM 1875 C C . PRO A 1 251 ? 3.182 3.152 10.578 1 97.88 251 PRO A C 1
ATOM 1877 O O . PRO A 1 251 ? 4.238 2.514 10.57 1 97.88 251 PRO A O 1
ATOM 1880 N N . PRO A 1 252 ? 2.102 2.715 9.977 1 98.25 252 PRO A N 1
ATOM 1881 C CA . PRO A 1 252 ? 2.004 1.37 9.398 1 98.25 252 PRO A CA 1
ATOM 1882 C C . PRO A 1 252 ? 3.111 1.075 8.391 1 98.25 252 PRO A C 1
ATOM 1884 O O . PRO A 1 252 ? 3.717 0.001 8.43 1 98.25 252 PRO A O 1
ATOM 1887 N N . PRO A 1 253 ? 3.496 1.985 7.426 1 97.94 253 PRO A N 1
ATOM 1888 C CA . PRO A 1 253 ? 4.574 1.644 6.496 1 97.94 253 PRO A CA 1
ATOM 1889 C C . PRO A 1 253 ? 5.895 1.354 7.203 1 97.94 253 PRO A C 1
ATOM 1891 O O . PRO A 1 253 ? 6.645 0.468 6.785 1 97.94 253 PRO A O 1
ATOM 1894 N N . LEU A 1 254 ? 6.168 2.088 8.32 1 98.38 254 LEU A N 1
ATOM 1895 C CA . LEU A 1 254 ? 7.414 1.889 9.055 1 98.38 254 LEU A CA 1
ATOM 1896 C C . LEU A 1 254 ? 7.367 0.599 9.867 1 98.38 254 LEU A C 1
ATOM 1898 O O . LEU A 1 254 ? 8.375 -0.097 9.992 1 98.38 254 LEU A O 1
ATOM 1902 N N . ALA A 1 255 ? 6.172 0.33 10.43 1 98.69 255 ALA A N 1
ATOM 1903 C CA . ALA A 1 255 ? 6.004 -0.936 11.141 1 98.69 255 ALA A CA 1
ATOM 1904 C C . ALA A 1 255 ? 6.297 -2.121 10.219 1 98.69 255 ALA A C 1
ATOM 1906 O O . ALA A 1 255 ? 6.832 -3.139 10.664 1 98.69 255 ALA A O 1
ATOM 1907 N N . SER A 1 256 ? 5.965 -2.008 8.938 1 98.25 256 SER A N 1
ATOM 1908 C CA . SER A 1 256 ? 6.145 -3.084 7.969 1 98.25 256 SER A CA 1
ATOM 1909 C C . SER A 1 256 ? 7.625 -3.34 7.695 1 98.25 256 SER A C 1
ATOM 1911 O O . SER A 1 256 ? 7.988 -4.379 7.137 1 98.25 256 SER A O 1
ATOM 1913 N N . ARG A 1 257 ? 8.469 -2.436 8.094 1 98.25 257 ARG A N 1
ATOM 1914 C CA . ARG A 1 257 ? 9.883 -2.492 7.711 1 98.25 257 ARG A CA 1
ATOM 1915 C C . ARG A 1 257 ? 10.719 -3.121 8.82 1 98.25 257 ARG A C 1
ATOM 1917 O O . ARG A 1 257 ? 11.922 -3.322 8.648 1 98.25 257 ARG A O 1
ATOM 1924 N N . ILE A 1 258 ? 10.102 -3.363 9.961 1 98.62 258 ILE A N 1
ATOM 1925 C CA . ILE A 1 258 ? 10.766 -4.09 11.039 1 98.62 258 ILE A CA 1
ATOM 1926 C C . ILE A 1 258 ? 10.75 -5.586 10.742 1 98.62 258 ILE A C 1
ATOM 1928 O O . ILE A 1 258 ? 9.742 -6.117 10.258 1 98.62 258 ILE A O 1
ATOM 1932 N N . VAL A 1 259 ? 11.859 -6.262 10.992 1 98.44 259 VAL A N 1
ATOM 1933 C CA . VAL A 1 259 ? 11.914 -7.715 10.859 1 98.44 259 VAL A CA 1
ATOM 1934 C C . VAL A 1 259 ? 11.289 -8.367 12.094 1 98.44 259 VAL A C 1
ATOM 1936 O O . VAL A 1 259 ? 11.703 -8.094 13.219 1 98.44 259 VAL A O 1
ATOM 1939 N N . TYR A 1 260 ? 10.305 -9.172 11.922 1 98.69 260 TYR A N 1
ATOM 1940 C CA . TYR A 1 260 ? 9.648 -9.883 13.016 1 98.69 260 TYR A CA 1
ATOM 1941 C C . TYR A 1 260 ? 10.008 -11.367 12.984 1 98.69 260 TYR A C 1
ATOM 1943 O O . TYR A 1 260 ? 10.039 -11.984 11.914 1 98.69 260 TYR A O 1
ATOM 1951 N N . HIS A 1 261 ? 10.297 -11.891 14.078 1 98.25 261 HIS A N 1
ATOM 1952 C CA . HIS A 1 261 ? 10.492 -13.328 14.242 1 98.25 261 HIS A CA 1
ATOM 1953 C C . HIS A 1 261 ? 9.703 -13.852 15.438 1 98.25 261 HIS A C 1
ATOM 1955 O O . HIS A 1 261 ? 9.93 -13.422 16.578 1 98.25 261 HIS A O 1
ATOM 1961 N N . PRO A 1 262 ? 8.875 -14.891 15.273 1 97.62 262 PRO A N 1
ATOM 1962 C CA . PRO A 1 262 ? 8.422 -15.367 13.961 1 97.62 262 PRO A CA 1
ATOM 1963 C C . PRO A 1 262 ? 7.809 -14.258 13.109 1 97.62 262 PRO A C 1
ATOM 1965 O O . PRO A 1 262 ? 7.492 -13.18 13.617 1 97.62 262 PRO A O 1
ATOM 1968 N N . PRO A 1 263 ? 7.68 -14.477 11.742 1 97.31 263 PRO A N 1
ATOM 1969 C CA . PRO A 1 263 ? 7.039 -13.469 10.898 1 97.31 263 PRO A CA 1
ATOM 1970 C C . PRO A 1 263 ? 5.613 -13.148 11.344 1 97.31 263 PRO A C 1
ATOM 1972 O O . PRO A 1 263 ? 4.934 -14 11.914 1 97.31 263 PRO A O 1
ATOM 1975 N N . LEU A 1 264 ? 5.16 -11.93 11.078 1 97.75 264 LEU A N 1
ATOM 1976 C CA . LEU A 1 264 ? 3.783 -11.555 11.383 1 97.75 264 LEU A CA 1
ATOM 1977 C C . LEU A 1 264 ? 2.803 -12.469 10.656 1 97.75 264 LEU A C 1
ATOM 1979 O O . LEU A 1 264 ? 3.078 -12.922 9.539 1 97.75 264 LEU A O 1
ATOM 1983 N N . PRO A 1 265 ? 1.642 -12.727 11.32 1 96.81 265 PRO A N 1
ATOM 1984 C CA . PRO A 1 265 ? 0.595 -13.453 10.602 1 96.81 265 PRO A CA 1
ATOM 1985 C C . PRO A 1 265 ? 0.2 -12.766 9.289 1 96.81 265 PRO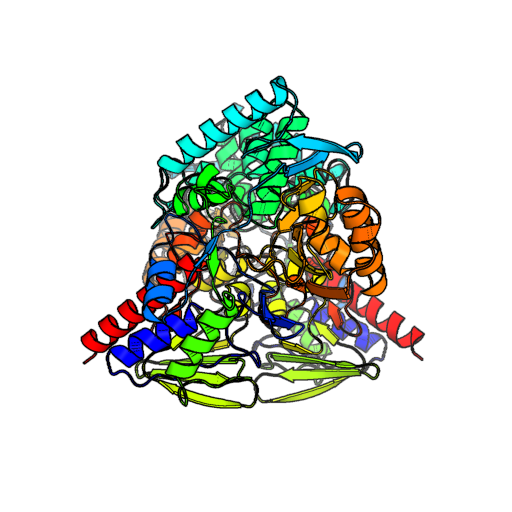 A C 1
ATOM 1987 O O . PRO A 1 265 ? 0.306 -11.539 9.172 1 96.81 265 PRO A O 1
ATOM 1990 N N . ALA A 1 266 ? -0.266 -13.547 8.328 1 96.06 266 ALA A N 1
ATOM 1991 C CA . ALA A 1 266 ? -0.625 -13.055 7.004 1 96.06 266 ALA A CA 1
ATOM 1992 C C . ALA A 1 266 ? -1.608 -11.891 7.098 1 96.06 266 ALA A C 1
ATOM 1994 O O . ALA A 1 266 ? -1.481 -10.906 6.371 1 96.06 266 ALA A O 1
ATOM 1995 N N . ALA A 1 267 ? -2.574 -12.008 7.969 1 96.94 267 ALA A N 1
ATOM 1996 C CA . ALA A 1 267 ? -3.602 -10.977 8.094 1 96.94 267 ALA A CA 1
ATOM 1997 C C . ALA A 1 267 ? -2.982 -9.625 8.43 1 96.94 267 ALA A C 1
ATOM 1999 O O . ALA A 1 267 ? -3.312 -8.609 7.812 1 96.94 267 ALA A O 1
ATOM 2000 N N . ARG A 1 268 ? -2.043 -9.609 9.367 1 97.88 268 ARG A N 1
ATOM 2001 C CA . ARG A 1 268 ? -1.381 -8.383 9.797 1 97.88 268 ARG A CA 1
ATOM 2002 C C . ARG A 1 268 ? -0.436 -7.867 8.711 1 97.88 268 ARG A C 1
ATOM 2004 O O . ARG A 1 268 ? -0.388 -6.664 8.445 1 97.88 268 ARG A O 1
ATOM 2011 N N . ASP A 1 269 ? 0.283 -8.758 8.133 1 97.5 269 ASP A N 1
ATOM 2012 C CA . ASP A 1 269 ? 1.216 -8.352 7.09 1 97.5 269 ASP A CA 1
ATOM 2013 C C . ASP A 1 269 ? 0.473 -7.801 5.871 1 97.5 269 ASP A C 1
ATOM 2015 O O . ASP A 1 269 ? 0.874 -6.789 5.297 1 97.5 269 ASP A O 1
ATOM 2019 N N . ASN A 1 270 ? -0.64 -8.469 5.473 1 97 270 ASN A N 1
ATOM 2020 C CA . ASN A 1 270 ? -1.456 -8 4.359 1 97 270 ASN A CA 1
ATOM 2021 C C . ASN A 1 270 ? -2.008 -6.602 4.621 1 97 270 ASN A C 1
ATOM 2023 O O . ASN A 1 270 ? -2.076 -5.777 3.707 1 97 270 ASN A O 1
ATOM 2027 N N . LEU A 1 271 ? -2.396 -6.355 5.832 1 98.31 271 LEU A N 1
ATOM 2028 C CA . LEU A 1 271 ? -2.857 -5.023 6.215 1 98.31 271 LEU A CA 1
ATOM 2029 C C . LEU A 1 271 ? -1.753 -3.99 6.027 1 98.31 271 LEU A C 1
ATOM 2031 O O . LEU A 1 271 ? -1.976 -2.943 5.418 1 98.31 271 LEU A O 1
ATOM 2035 N N . LEU A 1 272 ? -0.556 -4.285 6.512 1 98.5 272 LEU A N 1
ATOM 2036 C CA . LEU A 1 272 ? 0.544 -3.324 6.496 1 98.5 272 LEU A CA 1
ATOM 2037 C C . LEU A 1 272 ? 0.965 -3.006 5.062 1 98.5 272 LEU A C 1
ATOM 2039 O O . LEU A 1 272 ? 1.448 -1.906 4.785 1 98.5 272 LEU A O 1
ATOM 2043 N N . GLN A 1 273 ? 0.703 -3.895 4.117 1 98.25 273 GLN A N 1
ATOM 2044 C CA . GLN A 1 273 ? 1.036 -3.664 2.715 1 98.25 273 GLN A CA 1
ATOM 2045 C C . GLN A 1 273 ? 0.074 -2.666 2.076 1 98.25 273 GLN A C 1
ATOM 2047 O O . GLN A 1 273 ? 0.312 -2.189 0.965 1 98.25 273 GLN A O 1
ATOM 2052 N N . ARG A 1 274 ? -0.982 -2.277 2.785 1 98.38 274 ARG A N 1
ATOM 2053 C CA . ARG A 1 274 ? -2.084 -1.604 2.105 1 98.38 274 ARG A CA 1
ATOM 2054 C C . ARG A 1 274 ? -2.316 -0.213 2.684 1 98.38 274 ARG A C 1
ATOM 2056 O O . ARG A 1 274 ? -3.221 0.503 2.248 1 98.38 274 ARG A O 1
ATOM 2063 N N . LEU A 1 275 ? -1.513 0.189 3.613 1 98.56 275 LEU A N 1
ATOM 2064 C CA . LEU A 1 275 ? -1.804 1.432 4.32 1 98.56 275 LEU A CA 1
ATOM 2065 C C . LEU A 1 275 ? -0.725 2.475 4.051 1 98.56 275 LEU A C 1
ATOM 2067 O O . LEU A 1 275 ? 0.164 2.682 4.883 1 98.56 275 LEU A O 1
ATOM 2071 N N . PRO A 1 276 ? -0.828 3.236 2.953 1 98.56 276 PRO A N 1
ATOM 2072 C CA . PRO A 1 276 ? 0.136 4.301 2.662 1 98.56 276 PRO A CA 1
ATOM 2073 C C . PRO A 1 276 ? -0.143 5.582 3.443 1 98.56 276 PRO A C 1
ATOM 2075 O O . PRO A 1 276 ? -1.284 5.828 3.846 1 98.56 276 PRO A O 1
ATOM 2078 N N . MET A 1 277 ? 0.856 6.355 3.623 1 98.5 277 MET A N 1
ATOM 2079 C CA . MET A 1 277 ? 0.709 7.684 4.207 1 98.5 277 MET A CA 1
ATOM 2080 C C . MET A 1 277 ? 0.213 8.688 3.166 1 98.5 277 MET A C 1
ATOM 2082 O O . MET A 1 277 ? 0.46 8.516 1.971 1 98.5 277 MET A O 1
ATOM 2086 N N . GLY A 1 278 ? -0.531 9.734 3.633 1 98.38 278 GLY A N 1
ATOM 2087 C CA . GLY A 1 278 ? -0.73 10.898 2.787 1 98.38 278 GLY A CA 1
ATOM 2088 C C . GLY A 1 278 ? 0.551 11.664 2.516 1 98.38 278 GLY A C 1
ATOM 2089 O O . GLY A 1 278 ? 1.608 11.32 3.049 1 98.38 278 GLY A O 1
ATOM 2090 N N . SER A 1 279 ? 0.454 12.711 1.646 1 98.44 279 SER A N 1
ATOM 2091 C CA . SER A 1 279 ? 1.622 13.508 1.288 1 98.44 279 SER A CA 1
ATOM 2092 C C . SER A 1 279 ? 1.416 14.984 1.637 1 98.44 279 SER A C 1
ATOM 2094 O O . SER A 1 279 ? 0.431 15.594 1.215 1 98.44 279 SER A O 1
ATOM 2096 N N . VAL A 1 280 ? 2.398 15.508 2.41 1 98.19 280 VAL A N 1
ATOM 2097 C CA . VAL A 1 280 ? 2.236 16.891 2.848 1 98.19 280 VAL A CA 1
ATOM 2098 C C . VAL A 1 280 ? 3.607 17.547 3.025 1 98.19 280 VAL A C 1
ATOM 2100 O O . VAL A 1 280 ? 4.559 16.891 3.455 1 98.19 280 VAL A O 1
ATOM 2103 N N . ILE A 1 281 ? 3.727 18.719 2.619 1 98.12 281 ILE A N 1
ATOM 2104 C CA . ILE A 1 281 ? 4.812 19.641 2.965 1 98.12 281 ILE A CA 1
ATOM 2105 C C . ILE A 1 281 ? 4.254 20.828 3.738 1 98.12 281 ILE A C 1
ATOM 2107 O O . ILE A 1 281 ? 3.268 21.438 3.32 1 98.12 281 ILE A O 1
ATOM 2111 N N . LYS A 1 282 ? 4.793 21.078 4.867 1 98.06 282 LYS A N 1
ATOM 2112 C CA . LYS A 1 282 ? 4.43 22.25 5.664 1 98.06 282 LYS A CA 1
ATOM 2113 C C . LYS A 1 282 ? 5.512 23.312 5.59 1 98.06 282 LYS A C 1
ATOM 2115 O O . LYS A 1 282 ? 6.699 23.016 5.73 1 98.06 282 LYS A O 1
ATOM 2120 N N . TYR A 1 283 ? 5.113 24.531 5.355 1 97.88 283 TYR A N 1
ATOM 2121 C CA . TYR A 1 283 ? 6.008 25.672 5.348 1 97.88 283 TYR A CA 1
ATOM 2122 C C . TYR A 1 283 ? 5.668 26.641 6.473 1 97.88 283 TYR A C 1
ATOM 2124 O O . TYR A 1 283 ? 4.492 26.891 6.754 1 97.88 283 TYR A O 1
ATOM 2132 N N . VAL A 1 284 ? 6.707 27.156 7.074 1 97.31 284 VAL A N 1
ATOM 2133 C CA . VAL A 1 284 ? 6.574 28.172 8.117 1 97.31 284 VAL A CA 1
ATOM 2134 C C . VAL A 1 284 ? 7.34 29.438 7.715 1 97.31 284 VAL A C 1
ATOM 2136 O O . VAL A 1 284 ? 8.562 29.406 7.586 1 97.31 284 VAL A O 1
ATOM 2139 N N . ALA A 1 285 ? 6.637 30.453 7.523 1 97.5 285 ALA A N 1
ATOM 2140 C CA . ALA A 1 285 ? 7.234 31.75 7.234 1 97.5 285 ALA A CA 1
ATOM 2141 C C . ALA A 1 285 ? 7.035 32.719 8.406 1 97.5 285 ALA A C 1
ATOM 2143 O O . ALA A 1 285 ? 5.91 32.906 8.867 1 97.5 285 ALA A O 1
ATOM 2144 N N . THR A 1 286 ? 8.078 33.312 8.859 1 96.5 286 THR A N 1
ATOM 2145 C CA . THR A 1 286 ? 7.969 34.281 9.961 1 96.5 286 THR A CA 1
ATOM 2146 C C . THR A 1 286 ? 8.266 35.688 9.492 1 96.5 286 THR A C 1
ATOM 2148 O O . THR A 1 286 ? 9.039 35.875 8.555 1 96.5 286 THR A O 1
ATOM 2151 N N . TYR A 1 287 ? 7.672 36.594 10.094 1 96.56 287 TYR A N 1
ATOM 2152 C CA . TYR A 1 287 ? 7.766 38.031 9.781 1 96.56 287 TYR A CA 1
ATOM 2153 C C . TYR A 1 287 ? 7.91 38.844 11.055 1 96.56 287 TYR A C 1
ATOM 2155 O O . TYR A 1 287 ? 7.582 38.375 12.148 1 96.56 287 TYR A O 1
ATOM 2163 N N . PRO A 1 288 ? 8.398 40.094 10.922 1 94.75 288 PRO A N 1
ATOM 2164 C CA . PRO A 1 288 ? 8.539 40.938 12.102 1 94.75 288 PRO A CA 1
ATOM 2165 C C . PRO A 1 288 ? 7.207 41.25 12.781 1 94.75 288 PRO A C 1
ATOM 2167 O O . PRO A 1 288 ? 7.168 41.562 13.977 1 94.75 288 PRO A O 1
ATOM 2170 N N . GLU A 1 289 ? 6.172 41.219 12.055 1 94.88 289 GLU A N 1
ATOM 2171 C CA . GLU A 1 289 ? 4.805 41.406 12.523 1 94.88 289 GLU A CA 1
ATOM 2172 C C . GLU A 1 289 ? 3.807 40.656 11.648 1 94.88 289 GLU A C 1
ATOM 2174 O O . GLU A 1 289 ? 4.098 40.344 10.492 1 94.88 289 GLU A O 1
ATOM 2179 N N . PRO A 1 290 ? 2.67 40.312 12.234 1 96.69 290 PRO A N 1
ATOM 2180 C CA . PRO A 1 290 ? 1.631 39.719 11.391 1 96.69 290 PRO A CA 1
ATOM 2181 C C . PRO A 1 290 ? 0.921 40.75 10.508 1 96.69 290 PRO A C 1
ATOM 2183 O O . PRO A 1 290 ? -0.25 41.062 10.742 1 96.69 290 PRO A O 1
ATOM 2186 N N . PHE A 1 291 ? 1.576 41.188 9.461 1 97.25 291 PHE A N 1
ATOM 2187 C CA . PHE A 1 291 ? 1.146 42.312 8.641 1 97.25 291 PHE A CA 1
ATOM 2188 C C . PHE A 1 291 ? -0.227 42.062 8.039 1 97.25 291 PHE A C 1
ATOM 2190 O O . PHE A 1 291 ? -0.963 43 7.723 1 97.25 291 PHE A O 1
ATOM 2197 N N . TRP A 1 292 ? -0.65 40.781 7.844 1 97.69 292 TRP A N 1
ATOM 2198 C CA . TRP A 1 292 ? -1.951 40.469 7.277 1 97.69 292 TRP A CA 1
ATOM 2199 C C . TRP A 1 292 ? -3.078 40.875 8.219 1 97.69 292 TRP A C 1
ATOM 2201 O O . TRP A 1 292 ? -4.191 41.156 7.773 1 97.69 292 TRP A O 1
ATOM 2211 N N . ARG A 1 293 ? -2.809 40.906 9.508 1 96.31 293 ARG A N 1
ATOM 2212 C CA . ARG A 1 293 ? -3.83 41.344 10.461 1 96.31 293 ARG A CA 1
ATOM 2213 C C . ARG A 1 293 ? -4.188 42.812 10.281 1 96.31 293 ARG A C 1
ATOM 2215 O O . ARG A 1 293 ? -5.355 43.188 10.375 1 96.31 293 ARG A O 1
ATOM 2222 N N . SER A 1 294 ? -3.215 43.625 10 1 94.81 294 SER A N 1
ATOM 2223 C CA . SER A 1 294 ? -3.441 45.031 9.773 1 94.81 294 SER A CA 1
ATOM 2224 C C . SER A 1 294 ? -4.242 45.281 8.492 1 94.81 294 SER A C 1
ATOM 2226 O O . SER A 1 294 ? -4.887 46.312 8.344 1 94.81 294 SER A O 1
ATOM 2228 N N . ALA A 1 295 ? -4.195 44.312 7.652 1 96.19 295 ALA A N 1
ATOM 2229 C CA . ALA A 1 295 ? -4.953 44.406 6.406 1 96.19 295 ALA A CA 1
ATOM 2230 C C . ALA A 1 295 ? -6.355 43.812 6.578 1 96.19 295 ALA A C 1
ATOM 2232 O O . ALA A 1 295 ? -7.098 43.688 5.602 1 96.19 295 ALA A O 1
ATOM 2233 N N . GLY A 1 296 ? -6.668 43.469 7.809 1 96.94 296 GLY A N 1
ATOM 2234 C CA . GLY A 1 296 ? -8 42.969 8.102 1 96.94 296 GLY A CA 1
ATOM 2235 C C . GLY A 1 296 ? -8.156 41.5 7.777 1 96.94 296 GLY A C 1
ATOM 2236 O O . GLY A 1 296 ? -9.273 41 7.586 1 96.94 296 GLY A O 1
ATOM 2237 N N . LEU A 1 297 ? -7.059 40.781 7.633 1 97.56 297 LEU A N 1
ATOM 2238 C CA . LEU A 1 297 ? -7.098 39.375 7.273 1 97.56 297 LEU A CA 1
ATOM 2239 C C . LEU A 1 297 ? -6.742 38.5 8.469 1 97.56 297 LEU A C 1
ATOM 2241 O O . LEU A 1 297 ? -5.941 38.875 9.32 1 97.56 297 LEU A O 1
ATOM 2245 N N . THR A 1 298 ? -7.242 37.281 8.523 1 96.88 298 THR A N 1
ATOM 2246 C CA . THR A 1 298 ? -6.973 36.344 9.594 1 96.88 298 THR A CA 1
ATOM 2247 C C . THR A 1 298 ? -5.648 35.594 9.359 1 96.88 298 THR A C 1
ATOM 2249 O O . THR A 1 298 ? -5.094 35 10.281 1 96.88 298 THR A O 1
ATOM 2252 N N . GLY A 1 299 ? -5.172 35.594 8.109 1 97.25 299 GLY A N 1
ATOM 2253 C CA . GLY A 1 299 ? -4.051 34.75 7.719 1 97.25 299 GLY A CA 1
ATOM 2254 C C . GLY A 1 299 ? -4.48 33.438 7.137 1 97.25 299 GLY A C 1
ATOM 2255 O O . GLY A 1 299 ? -3.664 32.719 6.559 1 97.25 299 GLY A O 1
ATOM 2256 N N . ALA A 1 300 ? -5.742 33.094 7.277 1 97.06 300 ALA A N 1
ATOM 2257 C CA . ALA A 1 300 ? -6.277 31.859 6.688 1 97.06 300 ALA A CA 1
ATOM 2258 C C . ALA A 1 300 ? -6.633 32.062 5.219 1 97.06 300 ALA A C 1
ATOM 2260 O O . ALA A 1 300 ? -7.215 33.094 4.852 1 97.06 300 ALA A O 1
ATOM 2261 N N . ALA A 1 301 ? -6.188 31.172 4.398 1 97 301 ALA A N 1
ATOM 2262 C CA . ALA A 1 301 ? -6.539 31.188 2.979 1 97 301 ALA A CA 1
ATOM 2263 C C . ALA A 1 301 ? -6.785 29.781 2.465 1 97 301 ALA A C 1
ATOM 2265 O O . ALA A 1 301 ? -6.129 28.828 2.902 1 97 301 ALA A O 1
ATOM 2266 N N . LEU A 1 302 ? -7.762 29.578 1.672 1 96.19 302 LEU A N 1
ATOM 2267 C CA . LEU A 1 302 ? -7.965 28.406 0.839 1 96.19 302 LEU A CA 1
ATOM 2268 C C . LEU A 1 302 ? -7.645 28.703 -0.621 1 96.19 302 LEU A C 1
ATOM 2270 O O . LEU A 1 302 ? -8.039 29.75 -1.145 1 96.19 302 LEU A O 1
ATOM 2274 N N . SER A 1 303 ? -6.898 27.844 -1.208 1 96.19 303 SER A N 1
ATOM 2275 C CA . SER A 1 303 ? -6.562 28.109 -2.604 1 96.19 303 SER A CA 1
ATOM 2276 C C . SER A 1 303 ? -6.996 26.953 -3.502 1 96.19 303 SER A C 1
ATOM 2278 O O . SER A 1 303 ? -6.582 25.812 -3.299 1 96.19 303 SER A O 1
ATOM 2280 N N . LEU A 1 304 ? -7.801 27.25 -4.504 1 93.56 304 LEU A N 1
ATOM 2281 C CA . LEU A 1 304 ? -8.211 26.266 -5.504 1 93.56 304 LEU A CA 1
ATOM 2282 C C . LEU A 1 304 ? -7.156 26.141 -6.602 1 93.56 304 LEU A C 1
ATOM 2284 O O . LEU A 1 304 ? -7.344 25.391 -7.562 1 93.56 304 LEU A O 1
ATOM 2288 N N . ARG A 1 305 ? -6.043 26.875 -6.359 1 91.81 305 ARG A N 1
ATOM 2289 C CA . ARG A 1 305 ? -4.887 26.781 -7.246 1 91.81 305 ARG A CA 1
ATOM 2290 C C . ARG A 1 305 ? -3.656 26.297 -6.5 1 91.81 305 ARG A C 1
ATOM 2292 O O . ARG A 1 305 ? -3.26 26.875 -5.488 1 91.81 305 ARG A O 1
ATOM 2299 N N . ALA A 1 306 ? -2.996 25.25 -7.008 1 91.12 306 ALA A N 1
ATOM 2300 C CA . ALA A 1 306 ? -1.786 24.688 -6.41 1 91.12 306 ALA A CA 1
ATOM 2301 C C . ALA A 1 306 ? -0.655 25.719 -6.41 1 91.12 306 ALA A C 1
ATOM 2303 O O . ALA A 1 306 ? -0.677 26.672 -7.188 1 91.12 306 ALA A O 1
ATOM 2304 N N . PRO A 1 307 ? 0.295 25.688 -5.516 1 96.44 307 PRO A N 1
ATOM 2305 C CA . PRO A 1 307 ? 0.529 24.469 -4.742 1 96.44 307 PRO A CA 1
ATOM 2306 C C . PRO A 1 307 ? -0.045 24.547 -3.328 1 96.44 307 PRO A C 1
ATOM 2308 O O . PRO A 1 307 ? -0.207 23.516 -2.668 1 96.44 307 PRO A O 1
ATOM 2311 N N . ILE A 1 308 ? -0.295 25.781 -2.824 1 97.44 308 ILE A N 1
ATOM 2312 C CA . ILE A 1 308 ? -0.765 25.922 -1.45 1 97.44 308 ILE A CA 1
ATOM 2313 C C . ILE A 1 308 ? -2.248 25.562 -1.372 1 97.44 308 ILE A C 1
ATOM 2315 O O . ILE A 1 308 ? -3.062 26.109 -2.125 1 97.44 308 ILE A O 1
ATOM 2319 N N . ALA A 1 309 ? -2.543 24.656 -0.509 1 96.88 309 ALA A N 1
ATOM 2320 C CA . ALA A 1 309 ? -3.945 24.312 -0.287 1 96.88 309 ALA A CA 1
ATOM 2321 C C . ALA A 1 309 ? -4.582 25.234 0.748 1 96.88 309 ALA A C 1
ATOM 2323 O O . ALA A 1 309 ? -5.711 25.703 0.564 1 96.88 309 ALA A O 1
ATOM 2324 N N . LEU A 1 310 ? -3.828 25.5 1.79 1 96.75 310 LEU A N 1
ATOM 2325 C CA . LEU A 1 310 ? -4.348 26.297 2.895 1 96.75 310 LEU A CA 1
ATOM 2326 C C . LEU A 1 310 ? -3.221 27.016 3.635 1 96.75 310 LEU A C 1
ATOM 2328 O O . LEU A 1 310 ? -2.084 26.531 3.648 1 96.75 310 LEU A O 1
ATOM 2332 N N . THR A 1 311 ? -3.482 28.172 4.145 1 97.62 311 THR A N 1
ATOM 2333 C CA . THR A 1 311 ? -2.6 28.875 5.074 1 97.62 311 THR A CA 1
ATOM 2334 C C . THR A 1 311 ? -3.301 29.109 6.41 1 97.62 311 THR A C 1
ATOM 2336 O O . THR A 1 311 ? -4.531 29.094 6.48 1 97.62 311 THR A O 1
ATOM 2339 N N . VAL A 1 312 ? -2.562 29.266 7.414 1 96.88 312 VAL A N 1
ATOM 2340 C CA . VAL A 1 312 ? -3.092 29.531 8.742 1 96.88 312 VAL A CA 1
ATOM 2341 C C . VAL A 1 312 ? -2.156 30.484 9.492 1 96.88 312 VAL A C 1
ATOM 2343 O O . VAL A 1 312 ? -0.935 30.406 9.336 1 96.88 312 VAL A O 1
ATOM 2346 N N . ASP A 1 313 ? -2.727 31.391 10.211 1 96.5 313 ASP A N 1
ATOM 2347 C CA . ASP A 1 313 ? -1.973 32.25 11.117 1 96.5 313 ASP A CA 1
ATOM 2348 C C . ASP A 1 313 ? -1.555 31.484 12.375 1 96.5 313 ASP A C 1
ATOM 2350 O O . ASP A 1 313 ? -2.406 31.016 13.133 1 96.5 313 ASP A O 1
ATOM 2354 N N . SER A 1 314 ? -0.293 31.391 12.547 1 94.94 314 SER A N 1
ATOM 2355 C CA . SER A 1 314 ? 0.229 30.719 13.734 1 94.94 314 SER A CA 1
ATOM 2356 C C . SER A 1 314 ? 1.065 31.672 14.578 1 94.94 314 SER A C 1
ATOM 2358 O O . SER A 1 314 ? 1.98 31.25 15.281 1 94.94 314 SER A O 1
ATOM 2360 N N . SER A 1 315 ? 0.781 32.938 14.5 1 94 315 SER A N 1
ATOM 2361 C CA . SER A 1 315 ? 1.496 33.938 15.258 1 94 315 SER A CA 1
ATOM 2362 C C . SER A 1 315 ? 1.206 33.844 16.75 1 94 315 SER A C 1
ATOM 2364 O O . SER A 1 315 ? 0.11 33.438 17.141 1 94 315 SER A O 1
ATOM 2366 N N . PRO A 1 316 ? 2.199 34.156 17.594 1 88 316 PRO A N 1
ATOM 2367 C CA . PRO A 1 316 ? 1.895 34.219 19.031 1 88 316 PRO A CA 1
ATOM 2368 C C . PRO A 1 316 ? 0.859 35.281 19.359 1 88 316 PRO A C 1
ATOM 2370 O O . PRO A 1 316 ? 0.73 36.281 18.625 1 88 316 PRO A O 1
ATOM 2373 N N . PRO A 1 317 ? 0.188 35.062 20.484 1 81.5 317 PRO A N 1
ATOM 2374 C CA . PRO A 1 317 ? -0.844 36.031 20.859 1 81.5 317 PRO A CA 1
ATOM 2375 C C . PRO A 1 317 ? -0.292 37.469 21.031 1 81.5 317 PRO A C 1
ATOM 2377 O O . PRO A 1 317 ? -1.015 38.438 20.812 1 81.5 317 PRO A O 1
ATOM 2380 N N . SER A 1 318 ? 0.958 37.5 21.406 1 79.88 318 SER A N 1
ATOM 2381 C CA . SER A 1 318 ? 1.563 38.812 21.641 1 79.88 318 SER A CA 1
ATOM 2382 C C . SER A 1 318 ? 1.657 39.625 20.359 1 79.88 318 SER A C 1
ATOM 2384 O O . SER A 1 318 ? 1.76 40.844 20.406 1 79.88 318 SER A O 1
ATOM 2386 N N . GLY A 1 319 ? 1.646 39 19.312 1 79 319 GLY A N 1
ATOM 2387 C CA . GLY A 1 319 ? 1.785 39.656 18.031 1 79 319 GLY A CA 1
ATOM 2388 C C . GLY A 1 319 ? 3.195 40.156 17.766 1 79 319 GLY A C 1
ATOM 2389 O O . GLY A 1 319 ? 3.426 40.906 16.828 1 79 319 GLY A O 1
ATOM 2390 N N . ARG A 1 320 ? 4.094 39.75 18.562 1 83.38 320 ARG A N 1
ATOM 2391 C CA . ARG A 1 320 ? 5.473 40.219 18.453 1 83.38 320 ARG A CA 1
ATOM 2392 C C . ARG A 1 320 ? 6.125 39.719 17.172 1 83.38 320 ARG A C 1
ATOM 2394 O O . ARG A 1 320 ? 7.141 40.25 16.734 1 83.38 320 ARG A O 1
ATOM 2401 N N . ARG A 1 321 ? 5.551 38.75 16.594 1 91.5 321 ARG A N 1
ATOM 2402 C CA . ARG A 1 321 ? 6.023 38.188 15.328 1 91.5 321 ARG A CA 1
ATOM 2403 C C . ARG A 1 321 ? 4.867 37.594 14.523 1 91.5 321 ARG A C 1
ATOM 2405 O O . ARG A 1 321 ? 3.867 37.156 15.094 1 91.5 321 ARG A O 1
ATOM 2412 N N . GLY A 1 322 ? 5.031 37.719 13.234 1 94.81 322 GLY A N 1
ATOM 2413 C CA . GLY A 1 322 ? 4.086 37.062 12.359 1 94.81 322 GLY A CA 1
ATOM 2414 C C . GLY A 1 322 ? 4.551 35.688 11.93 1 94.81 322 GLY A C 1
ATOM 2415 O O . GLY A 1 322 ? 5.727 35.469 11.617 1 94.81 322 GLY A O 1
ATOM 2416 N N . VAL A 1 323 ? 3.703 34.75 12.039 1 96.19 323 VAL A N 1
ATOM 2417 C CA . VAL A 1 323 ? 3.994 33.406 11.57 1 96.19 323 VAL A CA 1
ATOM 2418 C C . VAL A 1 323 ? 2.869 32.906 10.664 1 96.19 323 VAL A C 1
ATOM 2420 O O . VAL A 1 323 ? 1.722 32.781 11.102 1 96.19 323 VAL A O 1
ATOM 2423 N N . LEU A 1 324 ? 3.174 32.656 9.406 1 97.12 324 LEU A N 1
ATOM 2424 C CA . LEU A 1 324 ? 2.227 32.125 8.438 1 97.12 324 LEU A CA 1
ATOM 2425 C C . LEU A 1 324 ? 2.59 30.688 8.07 1 97.12 324 LEU A C 1
ATOM 2427 O O . LEU A 1 324 ? 3.73 30.406 7.691 1 97.12 324 LEU A O 1
ATOM 2431 N N . LEU A 1 325 ? 1.629 29.828 8.258 1 97.56 325 LEU A N 1
ATOM 2432 C CA . LEU A 1 325 ? 1.78 28.453 7.812 1 97.56 325 LEU A CA 1
ATOM 2433 C C . LEU A 1 325 ? 1.179 28.25 6.426 1 97.56 325 LEU A C 1
ATOM 2435 O O . LEU A 1 325 ? 0.123 28.812 6.117 1 97.56 325 LEU A O 1
ATOM 2439 N N . ALA A 1 326 ? 1.827 27.531 5.598 1 98.44 326 ALA A N 1
ATOM 2440 C CA . ALA A 1 326 ? 1.29 27.078 4.316 1 98.44 326 ALA A CA 1
ATOM 2441 C C . ALA A 1 326 ? 1.376 25.562 4.199 1 98.44 326 ALA A C 1
ATOM 2443 O O . ALA A 1 326 ? 2.404 24.953 4.523 1 98.44 326 ALA A O 1
ATOM 2444 N N . PHE A 1 327 ? 0.304 24.953 3.775 1 98.38 327 PHE A N 1
ATOM 2445 C CA . PHE A 1 327 ? 0.235 23.5 3.604 1 98.38 327 PHE A CA 1
ATOM 2446 C C . PHE A 1 327 ? 0.109 23.141 2.129 1 98.38 327 PHE A C 1
ATOM 2448 O O . PHE A 1 327 ? -0.766 23.656 1.429 1 98.38 327 PHE A O 1
ATOM 2455 N N . VAL A 1 328 ? 1 22.344 1.657 1 98.5 328 VAL A N 1
ATOM 2456 C CA . VAL A 1 328 ? 0.936 21.734 0.335 1 98.5 328 VAL A CA 1
ATOM 2457 C C . VAL A 1 328 ? 0.628 20.234 0.471 1 98.5 328 VAL A C 1
ATOM 2459 O O . VAL A 1 328 ? 1.362 19.5 1.138 1 98.5 328 VAL A O 1
ATOM 2462 N N . ASN A 1 329 ? -0.42 19.75 -0.121 1 98.25 329 ASN A N 1
ATOM 2463 C CA . ASN A 1 329 ? -0.945 18.422 0.152 1 98.25 329 ASN A CA 1
ATOM 2464 C C . ASN A 1 329 ? -1.125 17.609 -1.132 1 98.25 329 ASN A C 1
ATOM 2466 O O . ASN A 1 329 ? -1.312 18.188 -2.207 1 98.25 329 ASN A O 1
ATOM 2470 N N . GLY A 1 330 ? -1.125 16.266 -0.982 1 97.62 330 GLY A N 1
ATOM 2471 C CA . GLY A 1 330 ? -1.509 15.367 -2.055 1 97.62 330 GLY A CA 1
ATOM 2472 C C . GLY A 1 330 ? -0.559 15.406 -3.236 1 97.62 330 GLY A C 1
ATOM 2473 O O . GLY A 1 330 ? 0.66 15.344 -3.062 1 97.62 330 GLY A O 1
ATOM 2474 N N . ALA A 1 331 ? -1.1 15.516 -4.398 1 96.69 331 ALA A N 1
ATOM 2475 C CA . ALA A 1 331 ? -0.332 15.484 -5.641 1 96.69 331 ALA A CA 1
ATOM 2476 C C . ALA A 1 331 ? 0.632 16.672 -5.723 1 96.69 331 ALA A C 1
ATOM 2478 O O . ALA A 1 331 ? 1.768 16.516 -6.184 1 96.69 331 ALA A O 1
ATOM 2479 N N . ALA A 1 332 ? 0.185 17.812 -5.242 1 97.5 332 ALA A N 1
ATOM 2480 C CA . ALA A 1 332 ? 1.033 19 -5.285 1 97.5 332 ALA A CA 1
ATOM 2481 C C . ALA A 1 332 ? 2.277 18.828 -4.422 1 97.5 332 ALA A C 1
ATOM 2483 O O . ALA A 1 332 ? 3.371 19.25 -4.797 1 97.5 332 ALA A O 1
ATOM 2484 N N . ALA A 1 333 ? 2.078 18.234 -3.279 1 98.06 333 ALA A N 1
ATOM 2485 C CA . ALA A 1 333 ? 3.211 17.969 -2.396 1 98.06 333 ALA A CA 1
ATOM 2486 C C . ALA A 1 333 ? 4.203 17.016 -3.053 1 98.06 333 ALA A C 1
ATOM 2488 O O . ALA A 1 333 ? 5.418 17.219 -2.975 1 98.06 333 ALA A O 1
ATOM 2489 N N . ARG A 1 334 ? 3.727 15.969 -3.684 1 96.75 334 ARG A N 1
ATOM 2490 C CA . ARG A 1 334 ? 4.586 15 -4.359 1 96.75 334 ARG A CA 1
ATOM 2491 C C . ARG A 1 334 ? 5.332 15.641 -5.52 1 96.75 334 ARG A C 1
ATOM 2493 O O . ARG A 1 334 ? 6.523 15.398 -5.711 1 96.75 334 ARG A O 1
ATOM 2500 N N . ASP A 1 335 ? 4.645 16.516 -6.27 1 94.81 335 ASP A N 1
ATOM 2501 C CA . ASP A 1 335 ? 5.258 17.234 -7.387 1 94.81 335 ASP A CA 1
ATOM 2502 C C . ASP A 1 335 ? 6.359 18.172 -6.902 1 94.81 335 ASP A C 1
ATOM 2504 O O . ASP A 1 335 ? 7.441 18.219 -7.492 1 94.81 335 ASP A O 1
ATOM 2508 N N . LEU A 1 336 ? 6.082 18.844 -5.863 1 95.44 336 LEU A N 1
ATOM 2509 C CA . LEU A 1 336 ? 7.051 19.797 -5.324 1 95.44 336 LEU A CA 1
ATOM 2510 C C . LEU A 1 336 ? 8.258 19.062 -4.742 1 95.44 336 LEU A C 1
ATOM 2512 O O . LEU A 1 336 ? 9.383 19.562 -4.816 1 95.44 336 LEU A O 1
ATOM 2516 N N . ALA A 1 337 ? 8.008 17.953 -4.164 1 92.38 337 ALA A N 1
ATOM 2517 C CA . ALA A 1 337 ? 9.078 17.188 -3.535 1 92.38 337 ALA A CA 1
ATOM 2518 C C . ALA A 1 337 ? 10.141 16.797 -4.555 1 92.38 337 ALA A C 1
ATOM 2520 O O . ALA A 1 337 ? 11.297 16.562 -4.199 1 92.38 337 ALA A O 1
ATOM 2521 N N . ALA A 1 338 ? 9.805 16.734 -5.805 1 90.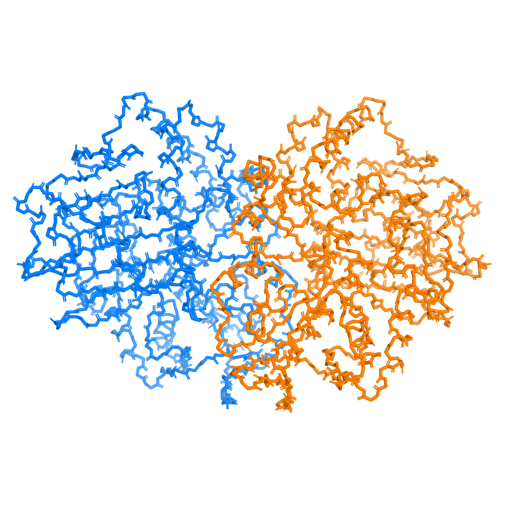12 338 ALA A N 1
ATOM 2522 C CA . ALA A 1 338 ? 10.719 16.328 -6.867 1 90.12 338 ALA A CA 1
ATOM 2523 C C . ALA A 1 338 ? 11.586 17.5 -7.316 1 90.12 338 ALA A C 1
ATOM 2525 O O . ALA A 1 338 ? 12.57 17.312 -8.047 1 90.12 338 ALA A O 1
ATOM 2526 N N . ARG A 1 339 ? 11.25 18.703 -6.863 1 93.31 339 ARG A N 1
ATOM 2527 C CA . ARG A 1 339 ? 11.992 19.906 -7.25 1 93.31 339 ARG A CA 1
ATOM 2528 C C . ARG A 1 339 ? 13.109 20.203 -6.262 1 93.31 339 ARG A C 1
ATOM 2530 O O . ARG A 1 339 ? 13.117 19.672 -5.145 1 93.31 339 ARG A O 1
ATOM 2537 N N . SER A 1 340 ? 14.047 21.016 -6.695 1 94.38 340 SER A N 1
ATOM 2538 C CA . SER A 1 340 ? 15.133 21.422 -5.805 1 94.38 340 SER A CA 1
ATOM 2539 C C . SER A 1 340 ? 14.609 22.312 -4.672 1 94.38 340 SER A C 1
ATOM 2541 O O . SER A 1 340 ? 13.578 22.969 -4.816 1 94.38 340 SER A O 1
ATOM 2543 N N . PRO A 1 341 ? 15.281 22.328 -3.545 1 93.19 341 PRO A N 1
ATOM 2544 C CA . PRO A 1 341 ? 14.859 23.188 -2.436 1 93.19 341 PRO A CA 1
ATOM 2545 C C . PRO A 1 341 ? 14.719 24.656 -2.84 1 93.19 341 PRO A C 1
ATOM 2547 O O . PRO A 1 341 ? 13.781 25.328 -2.414 1 93.19 341 PRO A O 1
ATOM 2550 N N . GLY A 1 342 ? 15.695 25.125 -3.66 1 96.12 342 GLY A N 1
ATOM 2551 C CA . GLY A 1 342 ? 15.617 26.5 -4.125 1 96.12 342 GLY A CA 1
ATOM 2552 C C . GLY A 1 342 ? 14.375 26.797 -4.945 1 96.12 342 GLY A C 1
ATOM 2553 O O . GLY A 1 342 ? 13.711 27.812 -4.754 1 96.12 342 GLY A O 1
ATOM 2554 N N . ASP A 1 343 ? 14.023 25.859 -5.824 1 97.12 343 ASP A N 1
ATOM 2555 C CA . ASP A 1 343 ? 12.828 26.016 -6.645 1 97.12 343 ASP A CA 1
ATOM 2556 C C . ASP A 1 343 ? 11.562 25.984 -5.789 1 97.12 343 ASP A C 1
ATOM 2558 O O . ASP A 1 343 ? 10.648 26.781 -5.992 1 97.12 343 ASP A O 1
ATOM 2562 N N . ARG A 1 344 ? 11.523 25.094 -4.836 1 97.38 344 ARG A N 1
ATOM 2563 C CA . ARG A 1 344 ? 10.367 24.984 -3.949 1 97.38 344 ARG A CA 1
ATOM 2564 C C . ARG A 1 344 ? 10.164 26.281 -3.166 1 97.38 344 ARG A C 1
ATOM 2566 O O . ARG A 1 344 ? 9.039 26.781 -3.07 1 97.38 344 ARG A O 1
ATOM 2573 N N . ARG A 1 345 ? 11.273 26.812 -2.689 1 97.56 345 ARG A N 1
ATOM 2574 C CA . ARG A 1 345 ? 11.211 28.047 -1.934 1 97.56 345 ARG A CA 1
ATOM 2575 C C . ARG A 1 345 ? 10.648 29.188 -2.789 1 97.56 345 ARG A C 1
ATOM 2577 O O . ARG A 1 345 ? 9.758 29.922 -2.355 1 97.56 345 ARG A O 1
ATOM 2584 N N . ALA A 1 346 ? 11.148 29.297 -4.016 1 98.19 346 ALA A N 1
ATOM 2585 C CA . ALA A 1 346 ? 10.703 30.359 -4.914 1 98.19 346 ALA A CA 1
ATOM 2586 C C . ALA A 1 346 ? 9.219 30.219 -5.234 1 98.19 346 ALA A C 1
ATOM 2588 O O . ALA A 1 346 ? 8.484 31.203 -5.223 1 98.19 346 ALA A O 1
ATOM 2589 N N . ILE A 1 347 ? 8.812 29 -5.484 1 98.12 347 ILE A N 1
ATOM 2590 C CA . ILE A 1 347 ? 7.422 28.719 -5.836 1 98.12 347 ILE A CA 1
ATOM 2591 C C . ILE A 1 347 ? 6.512 29.078 -4.664 1 98.12 347 ILE A C 1
ATOM 2593 O O . ILE A 1 347 ? 5.484 29.734 -4.844 1 98.12 347 ILE A O 1
ATOM 2597 N N . LEU A 1 348 ? 6.902 28.734 -3.459 1 98.38 348 LEU A N 1
ATOM 2598 C CA . LEU A 1 348 ? 6.055 28.922 -2.285 1 98.38 348 LEU A CA 1
ATOM 2599 C C . LEU A 1 348 ? 6 30.406 -1.883 1 98.38 348 LEU A C 1
ATOM 2601 O O . LEU A 1 348 ? 4.938 30.906 -1.527 1 98.38 348 LEU A O 1
ATOM 2605 N N . LEU A 1 349 ? 7.105 31.078 -1.937 1 98.56 349 LEU A N 1
ATOM 2606 C CA . LEU A 1 349 ? 7.109 32.5 -1.606 1 98.56 349 LEU A CA 1
ATOM 2607 C C . LEU A 1 349 ? 6.297 33.281 -2.625 1 98.56 349 LEU A C 1
ATOM 2609 O O . LEU A 1 349 ? 5.602 34.25 -2.264 1 98.56 349 LEU A O 1
ATOM 2613 N N . GLY A 1 350 ? 6.414 32.875 -3.885 1 98.25 350 GLY A N 1
ATOM 2614 C CA . GLY A 1 350 ? 5.559 33.469 -4.895 1 98.25 350 GLY A CA 1
ATOM 2615 C C . GLY A 1 350 ? 4.078 33.281 -4.621 1 98.25 350 GLY A C 1
ATOM 2616 O O . GLY A 1 350 ? 3.281 34.219 -4.77 1 98.25 350 GLY A O 1
ATOM 2617 N N . ALA A 1 351 ? 3.727 32.094 -4.207 1 98.19 351 ALA A N 1
ATOM 2618 C CA . ALA A 1 351 ? 2.336 31.781 -3.895 1 98.19 351 ALA A CA 1
ATOM 2619 C C . ALA A 1 351 ? 1.846 32.562 -2.691 1 98.19 351 ALA A C 1
ATOM 2621 O O . ALA A 1 351 ? 0.721 33.094 -2.691 1 98.19 351 ALA A O 1
ATOM 2622 N N . LEU A 1 352 ? 2.627 32.719 -1.663 1 98.5 352 LEU A N 1
ATOM 2623 C CA . LEU A 1 352 ? 2.271 33.5 -0.489 1 98.5 352 LEU A CA 1
ATOM 2624 C C . LEU A 1 352 ? 2.078 34.969 -0.858 1 98.5 352 LEU A C 1
ATOM 2626 O O . LEU A 1 352 ? 1.153 35.625 -0.367 1 98.5 352 LEU A O 1
ATOM 2630 N N . ALA A 1 353 ? 2.939 35.438 -1.761 1 98.38 353 ALA A N 1
ATOM 2631 C CA . ALA A 1 353 ? 2.834 36.812 -2.201 1 98.38 353 ALA A CA 1
ATOM 2632 C C . ALA A 1 353 ? 1.535 37.062 -2.971 1 98.38 353 ALA A C 1
ATOM 2634 O O . ALA A 1 353 ? 0.933 38.125 -2.873 1 98.38 353 ALA A O 1
ATOM 2635 N N . ARG A 1 354 ? 1.163 36.125 -3.703 1 97.56 354 ARG A N 1
ATOM 2636 C CA . ARG A 1 354 ? -0.092 36.25 -4.438 1 97.56 354 ARG A CA 1
ATOM 2637 C C . ARG A 1 354 ? -1.281 36.312 -3.486 1 97.56 354 ARG A C 1
ATOM 2639 O O . ARG A 1 354 ? -2.273 36.969 -3.771 1 97.56 354 ARG A O 1
ATOM 2646 N N . LEU A 1 355 ? -1.158 35.625 -2.379 1 97.94 355 LEU A N 1
ATOM 2647 C CA . LEU A 1 355 ? -2.26 35.562 -1.424 1 97.94 355 LEU A CA 1
ATOM 2648 C C . LEU A 1 355 ? -2.27 36.812 -0.535 1 97.94 355 LEU A C 1
ATOM 2650 O O . LEU A 1 355 ? -3.32 37.406 -0.333 1 97.94 355 LEU A O 1
ATOM 2654 N N . PHE A 1 356 ? -1.053 37.219 -0.076 1 98.25 356 PHE A N 1
ATOM 2655 C CA . PHE A 1 356 ? -1.042 38.188 1.017 1 98.25 356 PHE A CA 1
ATOM 2656 C C . PHE A 1 356 ? -0.275 39.438 0.622 1 98.25 356 PHE A C 1
ATOM 2658 O O . PHE A 1 356 ? -0.084 40.344 1.442 1 98.25 356 PHE A O 1
ATOM 2665 N N . GLY A 1 357 ? 0.222 39.562 -0.666 1 97.5 357 GLY A N 1
ATOM 2666 C CA . GLY A 1 357 ? 0.931 40.719 -1.141 1 97.5 357 GLY A CA 1
ATOM 2667 C C . GLY A 1 357 ? 2.439 40.594 -1.093 1 97.5 357 GLY A C 1
ATOM 2668 O O . GLY A 1 357 ? 2.951 39.562 -0.592 1 97.5 357 GLY A O 1
ATOM 2669 N N . PRO A 1 358 ? 3.166 41.5 -1.576 1 97.62 358 PRO A N 1
ATOM 2670 C CA . PRO A 1 358 ? 4.613 41.406 -1.781 1 97.62 358 PRO A CA 1
ATOM 2671 C C . PRO A 1 358 ? 5.383 41.219 -0.477 1 97.62 358 PRO A C 1
ATOM 2673 O O . PRO A 1 358 ? 6.449 40.594 -0.472 1 97.62 358 PRO A O 1
ATOM 2676 N N . ARG A 1 359 ? 4.879 41.688 0.628 1 97.44 359 ARG A N 1
ATOM 2677 C CA . ARG A 1 359 ? 5.555 41.531 1.912 1 97.44 359 ARG A CA 1
ATOM 2678 C C . ARG A 1 359 ? 5.703 40.031 2.279 1 97.44 359 ARG A C 1
ATOM 2680 O O . ARG A 1 359 ? 6.641 39.656 2.982 1 97.44 359 ARG A O 1
ATOM 2687 N N . ALA A 1 360 ? 4.793 39.25 1.856 1 98.38 360 ALA A N 1
ATOM 2688 C CA . ALA A 1 360 ? 4.809 37.812 2.172 1 98.38 360 ALA A CA 1
ATOM 2689 C C . ALA A 1 360 ? 5.977 37.125 1.488 1 98.38 360 ALA A C 1
ATOM 2691 O O . ALA A 1 360 ? 6.348 36 1.866 1 98.38 360 ALA A O 1
ATOM 2692 N N . ALA A 1 361 ? 6.59 37.75 0.507 1 98.25 361 ALA A N 1
ATOM 2693 C CA . ALA A 1 361 ? 7.676 37.156 -0.26 1 98.25 361 ALA A CA 1
ATOM 2694 C C . ALA A 1 361 ? 9.008 37.281 0.473 1 98.25 361 ALA A C 1
ATOM 2696 O O . ALA A 1 361 ? 10 36.656 0.09 1 98.25 361 ALA A O 1
ATOM 2697 N N . THR A 1 362 ? 9.008 38.062 1.516 1 97.44 362 THR A N 1
ATOM 2698 C CA . THR A 1 362 ? 10.281 38.375 2.168 1 97.44 362 THR A CA 1
ATOM 2699 C C . THR A 1 362 ? 10.203 38.062 3.66 1 97.44 362 THR A C 1
ATOM 2701 O O . THR A 1 362 ? 10.359 38.938 4.492 1 97.44 362 THR A O 1
ATOM 2704 N N . PRO A 1 363 ? 10.078 36.844 4.016 1 97.62 363 PRO A N 1
ATOM 2705 C CA . PRO A 1 363 ? 10.031 36.469 5.434 1 97.62 363 PRO A CA 1
ATOM 2706 C C . PRO A 1 363 ? 11.398 36.594 6.113 1 97.62 363 PRO A C 1
ATOM 2708 O O . PRO A 1 363 ? 12.43 36.5 5.441 1 97.62 363 PRO A O 1
ATOM 2711 N N . SER A 1 364 ? 11.367 36.781 7.426 1 96.12 364 SER A N 1
ATOM 2712 C CA . SER A 1 364 ? 12.586 36.781 8.227 1 96.12 364 SER A CA 1
ATOM 2713 C C . SER A 1 364 ? 13.188 35.375 8.289 1 96.12 364 SER A C 1
ATOM 2715 O O . SER A 1 364 ? 14.406 35.219 8.266 1 96.12 364 SER A O 1
ATOM 2717 N N . ASN A 1 365 ? 12.383 34.375 8.422 1 95.75 365 ASN A N 1
ATOM 2718 C CA . ASN A 1 365 ? 12.734 32.969 8.383 1 95.75 365 ASN A CA 1
ATOM 2719 C C . ASN A 1 365 ? 11.742 32.156 7.531 1 95.75 365 ASN A C 1
ATOM 2721 O O . ASN A 1 365 ? 10.57 32.531 7.441 1 95.75 365 ASN A O 1
ATOM 2725 N N . PHE A 1 366 ? 12.273 31.219 6.867 1 96.94 366 PHE A N 1
ATOM 2726 C CA . PHE A 1 366 ? 11.477 30.328 6.027 1 96.94 366 PHE A CA 1
ATOM 2727 C C . PHE A 1 366 ? 11.914 28.875 6.211 1 96.94 366 PHE A C 1
ATOM 2729 O O . PHE A 1 366 ? 13.023 28.5 5.809 1 96.94 366 PHE A O 1
ATOM 2736 N N . VAL A 1 367 ? 11 28.109 6.848 1 97.19 367 VAL A N 1
ATOM 2737 C CA . VAL A 1 367 ? 11.328 26.719 7.152 1 97.19 367 VAL A CA 1
ATOM 2738 C C . VAL A 1 367 ? 10.391 25.781 6.391 1 97.19 367 VAL A C 1
ATOM 2740 O O . VAL A 1 367 ? 9.188 26.047 6.297 1 97.19 367 VAL A O 1
ATOM 2743 N N . GLU A 1 368 ? 10.953 24.828 5.773 1 97 368 GLU A N 1
ATOM 2744 C CA . GLU A 1 368 ? 10.219 23.781 5.066 1 97 368 GLU A CA 1
ATOM 2745 C C . GLU A 1 368 ? 10.344 22.438 5.777 1 97 368 GLU A C 1
ATOM 2747 O O . GLU A 1 368 ? 11.438 22.062 6.211 1 97 368 GLU A O 1
ATOM 2752 N N . ARG A 1 369 ? 9.258 21.781 5.977 1 97.06 369 ARG A N 1
ATOM 2753 C CA . ARG A 1 369 ? 9.266 20.391 6.383 1 97.06 369 ARG A CA 1
ATOM 2754 C C . ARG A 1 369 ? 8.539 19.516 5.363 1 97.06 369 ARG A C 1
ATOM 2756 O O . ARG A 1 369 ? 7.309 19.5 5.32 1 97.06 369 ARG A O 1
ATOM 2763 N N . ASP A 1 370 ? 9.305 18.859 4.531 1 97 370 ASP A N 1
ATOM 2764 C CA . ASP A 1 370 ? 8.75 17.844 3.629 1 97 370 ASP A CA 1
ATOM 2765 C C . ASP A 1 370 ? 8.633 16.484 4.316 1 97 370 ASP A C 1
ATOM 2767 O O . ASP A 1 370 ? 9.602 15.727 4.355 1 97 370 ASP A O 1
ATOM 2771 N N . TRP A 1 371 ? 7.5 16.156 4.766 1 97.62 371 TRP A N 1
ATOM 2772 C CA . TRP A 1 371 ? 7.285 14.938 5.551 1 97.62 371 TRP A CA 1
ATOM 2773 C C . TRP A 1 371 ? 7.484 13.695 4.691 1 97.62 371 TRP A C 1
ATOM 2775 O O . TRP A 1 371 ? 7.73 12.602 5.215 1 97.62 371 TRP A O 1
ATOM 2785 N N . ASN A 1 372 ? 7.336 13.797 3.357 1 96.31 372 ASN A N 1
ATOM 2786 C CA . ASN A 1 372 ? 7.562 12.664 2.463 1 96.31 372 ASN A CA 1
ATOM 2787 C C . ASN A 1 372 ? 9.016 12.203 2.492 1 96.31 372 ASN A C 1
ATOM 2789 O O . ASN A 1 372 ? 9.305 11.031 2.254 1 96.31 372 ASN A O 1
ATOM 2793 N N . GLN A 1 373 ? 9.875 13.133 2.854 1 95.75 373 GLN A N 1
ATOM 2794 C CA . GLN A 1 373 ? 11.312 12.859 2.785 1 95.75 373 GLN A CA 1
ATOM 2795 C C . GLN A 1 373 ? 11.852 12.422 4.141 1 95.75 373 GLN A C 1
ATOM 2797 O O . GLN A 1 373 ? 12.992 11.953 4.238 1 95.75 373 GLN A O 1
ATOM 2802 N N . GLU A 1 374 ? 11.039 12.547 5.191 1 96.19 374 GLU A N 1
ATOM 2803 C CA . GLU A 1 374 ? 11.5 12.164 6.523 1 96.19 374 GLU A CA 1
ATOM 2804 C C . GLU A 1 374 ? 11.562 10.648 6.668 1 96.19 374 GLU A C 1
ATOM 2806 O O . GLU A 1 374 ? 10.539 9.969 6.637 1 96.19 374 GLU A O 1
ATOM 2811 N N . PRO A 1 375 ? 12.734 10.094 6.887 1 96 375 PRO A N 1
ATOM 2812 C CA . PRO A 1 375 ? 12.914 8.648 6.801 1 96 375 PRO A CA 1
ATOM 2813 C C . PRO A 1 375 ? 12.055 7.887 7.809 1 96 375 PRO A C 1
ATOM 2815 O O . PRO A 1 375 ? 11.695 6.73 7.57 1 96 375 PRO A O 1
ATOM 2818 N N . PHE A 1 376 ? 11.68 8.5 8.93 1 97.25 376 PHE A N 1
ATOM 2819 C CA . PHE A 1 376 ? 10.945 7.773 9.953 1 97.25 376 PHE A CA 1
ATOM 2820 C C . PHE A 1 376 ? 9.516 8.289 10.055 1 97.25 376 PHE A C 1
ATOM 2822 O O . PHE A 1 376 ? 8.859 8.109 11.086 1 97.25 376 PHE A O 1
ATOM 2829 N N . ALA A 1 377 ? 9.008 8.977 8.969 1 96.88 377 ALA A N 1
ATOM 2830 C CA . ALA A 1 377 ? 7.605 9.328 8.797 1 96.88 377 ALA A CA 1
ATOM 2831 C C . ALA A 1 377 ? 7.098 8.898 7.426 1 96.88 377 ALA A C 1
ATOM 2833 O O . ALA A 1 377 ? 6.152 8.109 7.324 1 96.88 377 ALA A O 1
ATOM 2834 N N . ARG A 1 378 ? 7.809 9.398 6.387 1 97.19 378 ARG A N 1
ATOM 2835 C CA . ARG A 1 378 ? 7.59 9.07 4.98 1 97.19 378 ARG A CA 1
ATOM 2836 C C . ARG A 1 378 ? 6.207 9.523 4.523 1 97.19 378 ARG A C 1
ATOM 2838 O O . ARG A 1 378 ? 5.609 8.906 3.639 1 97.19 378 ARG A O 1
ATOM 2845 N N . GLY A 1 379 ? 5.633 10.484 5.117 1 97.06 379 GLY A N 1
ATOM 2846 C CA . GLY A 1 379 ? 4.363 11.086 4.746 1 97.06 379 GLY A CA 1
ATOM 2847 C C . GLY A 1 379 ? 3.598 11.641 5.93 1 97.06 379 GLY A C 1
ATOM 2848 O O . GLY A 1 379 ? 4.164 11.828 7.012 1 97.06 379 GLY A O 1
ATOM 2849 N N . GLY A 1 380 ? 2.352 11.969 5.691 1 96.12 380 GLY A N 1
ATOM 2850 C CA . GLY A 1 380 ? 1.42 12.531 6.656 1 96.12 380 GLY A CA 1
ATOM 2851 C C . GLY A 1 380 ? 0.046 12.805 6.07 1 96.12 380 GLY A C 1
ATOM 2852 O O . GLY A 1 380 ? -0.178 12.594 4.879 1 96.12 380 GLY A O 1
ATOM 2853 N N . TYR A 1 381 ? -1.054 13.148 6.809 1 96.69 381 TYR A N 1
ATOM 2854 C CA . TYR A 1 381 ? -0.973 13.297 8.258 1 96.69 381 TYR A CA 1
ATOM 2855 C C . TYR A 1 381 ? -0.986 11.938 8.945 1 96.69 381 TYR A C 1
ATOM 2857 O O . TYR A 1 381 ? -0.469 11.789 10.055 1 96.69 381 TYR A O 1
ATOM 2865 N N . SER A 1 382 ? -1.652 11.008 8.25 1 98.06 382 SER A N 1
ATOM 2866 C CA . SER A 1 382 ? -1.806 9.633 8.695 1 98.06 382 SER A CA 1
ATOM 2867 C C . SER A 1 382 ? -1.931 8.68 7.512 1 98.06 382 SER A C 1
ATOM 2869 O O . SER A 1 382 ? -1.981 9.117 6.359 1 98.06 382 SER A O 1
ATOM 2871 N N . ALA A 1 383 ? -1.884 7.418 7.789 1 98.5 383 ALA A N 1
ATOM 2872 C CA . ALA A 1 383 ? -2.146 6.418 6.754 1 98.5 383 ALA A CA 1
ATOM 2873 C C . ALA A 1 383 ? -3.604 6.469 6.305 1 98.5 383 ALA A C 1
ATOM 2875 O O . ALA A 1 383 ? -4.496 6.781 7.094 1 98.5 383 ALA A O 1
ATOM 2876 N N . VAL A 1 384 ? -3.846 6.227 5.039 1 98.31 384 VAL A N 1
ATOM 2877 C CA . VAL A 1 384 ? -5.188 6.238 4.461 1 98.31 384 VAL A CA 1
ATOM 2878 C C . VAL A 1 384 ? -5.543 4.84 3.953 1 98.31 384 VAL A C 1
ATOM 2880 O O . VAL A 1 384 ? -4.695 4.145 3.387 1 98.31 384 VAL A O 1
ATOM 2883 N N . PHE A 1 385 ? -6.801 4.398 4.184 1 98.81 385 PHE A N 1
ATOM 2884 C CA . PHE A 1 385 ? -7.273 3.111 3.693 1 98.81 385 PHE A CA 1
ATOM 2885 C C . PHE A 1 385 ? -7.793 3.234 2.266 1 98.81 385 PHE A C 1
ATOM 2887 O O . PHE A 1 385 ? -8.781 3.932 2.018 1 98.81 385 PHE A O 1
ATOM 2894 N N . PRO A 1 386 ? -7.137 2.584 1.313 1 98.81 386 PRO A N 1
ATOM 2895 C CA . PRO A 1 386 ? -7.68 2.539 -0.045 1 98.81 386 PRO A CA 1
ATOM 2896 C C . PRO A 1 386 ? -8.898 1.629 -0.161 1 98.81 386 PRO A C 1
ATOM 2898 O O . PRO A 1 386 ? -9.25 0.93 0.794 1 98.81 386 PRO A O 1
ATOM 2901 N N . PRO A 1 387 ? -9.586 1.671 -1.295 1 98.81 387 PRO A N 1
ATOM 2902 C CA . PRO A 1 387 ? -10.766 0.815 -1.464 1 98.81 387 PRO A CA 1
ATOM 2903 C C . PRO A 1 387 ? -10.469 -0.657 -1.183 1 98.81 387 PRO A C 1
ATOM 2905 O O . PRO A 1 387 ? -9.438 -1.175 -1.611 1 98.81 387 PRO A O 1
ATOM 2908 N N . GLY A 1 388 ? -11.336 -1.269 -0.38 1 98.44 388 GLY A N 1
ATOM 2909 C CA . GLY A 1 388 ? -11.25 -2.686 -0.061 1 98.44 388 GLY A CA 1
ATOM 2910 C C . GLY A 1 388 ? -10.469 -2.969 1.205 1 98.44 388 GLY A C 1
ATOM 2911 O O . GLY A 1 388 ? -10.609 -4.035 1.807 1 98.44 388 GLY A O 1
ATOM 2912 N N . ALA A 1 389 ? -9.664 -2.1 1.684 1 98.56 389 ALA A N 1
ATOM 2913 C CA . ALA A 1 389 ? -8.695 -2.393 2.742 1 98.56 389 ALA A CA 1
ATOM 2914 C C . ALA A 1 389 ? -9.398 -2.562 4.09 1 98.56 389 ALA A C 1
ATOM 2916 O O . ALA A 1 389 ? -9.031 -3.436 4.879 1 98.56 389 ALA A O 1
ATOM 2917 N N . TRP A 1 390 ? -10.391 -1.694 4.395 1 98.69 390 TRP A N 1
ATOM 2918 C CA . TRP A 1 390 ? -11.102 -1.832 5.66 1 98.69 390 TRP A CA 1
ATOM 2919 C C . TRP A 1 390 ? -11.773 -3.195 5.762 1 98.69 390 TRP A C 1
ATOM 2921 O O . TRP A 1 390 ? -11.578 -3.918 6.746 1 98.69 390 TRP A O 1
ATOM 2931 N N . THR A 1 391 ? -12.523 -3.576 4.723 1 98.12 391 THR A N 1
ATOM 2932 C CA . THR A 1 391 ? -13.359 -4.77 4.801 1 98.12 391 THR A CA 1
ATOM 2933 C C . THR A 1 391 ? -12.516 -6.031 4.656 1 98.12 391 THR A C 1
ATOM 2935 O O . THR A 1 391 ? -12.883 -7.094 5.164 1 98.12 391 THR A O 1
ATOM 2938 N N . ARG A 1 392 ? -11.352 -5.891 4.051 1 96.62 392 ARG A N 1
ATOM 2939 C CA . ARG A 1 392 ? -10.562 -7.09 3.781 1 96.62 392 ARG A CA 1
ATOM 2940 C C . ARG A 1 392 ? -9.477 -7.277 4.832 1 96.62 392 ARG A C 1
ATOM 2942 O O . ARG A 1 392 ? -9.023 -8.398 5.07 1 96.62 392 ARG A O 1
ATOM 2949 N N . ALA A 1 393 ? -9.102 -6.219 5.504 1 97.12 393 ALA A N 1
ATOM 2950 C CA . ALA A 1 393 ? -7.938 -6.352 6.379 1 97.12 393 ALA A CA 1
ATOM 2951 C C . ALA A 1 393 ? -8.133 -5.559 7.672 1 97.12 393 ALA A C 1
ATOM 2953 O O . ALA A 1 393 ? -7.328 -5.66 8.602 1 97.12 393 ALA A O 1
ATOM 2954 N N . GLY A 1 394 ? -9.227 -4.828 7.832 1 97.69 394 GLY A N 1
ATOM 2955 C CA . GLY A 1 394 ? -9.43 -3.889 8.922 1 97.69 394 GLY A CA 1
ATOM 2956 C C . GLY A 1 394 ? -9.398 -4.551 10.289 1 97.69 394 GLY A C 1
ATOM 2957 O O . GLY A 1 394 ? -8.977 -3.936 11.273 1 97.69 394 GLY A O 1
ATOM 2958 N N . SER A 1 395 ? -9.789 -5.805 10.406 1 97.56 395 SER A N 1
ATOM 2959 C CA . SER A 1 395 ? -9.891 -6.5 11.688 1 97.56 395 SER A CA 1
ATOM 2960 C C . SER A 1 395 ? -8.516 -6.73 12.305 1 97.56 395 SER A C 1
ATOM 2962 O O . SER A 1 395 ? -8.398 -6.949 13.508 1 97.56 395 SER A O 1
ATOM 2964 N N . ALA A 1 396 ? -7.449 -6.664 11.492 1 98 396 ALA A N 1
ATOM 2965 C CA . ALA A 1 396 ? -6.094 -6.918 11.969 1 98 396 ALA A CA 1
ATOM 2966 C C . ALA A 1 396 ? -5.449 -5.645 12.5 1 98 396 ALA A C 1
ATOM 2968 O O . ALA A 1 396 ? -4.367 -5.688 13.094 1 98 396 ALA A O 1
ATOM 2969 N N . LEU A 1 397 ? -6.059 -4.496 12.367 1 98.38 397 LEU A N 1
ATOM 2970 C CA . LEU A 1 397 ? -5.453 -3.191 12.617 1 98.38 397 LEU A CA 1
ATOM 2971 C C . LEU A 1 397 ? -4.992 -3.076 14.062 1 98.38 397 LEU A C 1
ATOM 2973 O O . LEU A 1 397 ? -3.867 -2.646 14.328 1 98.38 397 LEU A O 1
ATOM 2977 N N . ARG A 1 398 ? -5.852 -3.518 15 1 98 398 ARG A N 1
ATOM 2978 C CA . ARG A 1 398 ? -5.598 -3.273 16.422 1 98 398 ARG A CA 1
ATOM 2979 C C . ARG A 1 398 ? -5.254 -4.57 17.141 1 98 398 ARG A C 1
ATOM 2981 O O . ARG A 1 398 ? -4.812 -4.547 18.297 1 98 398 ARG A O 1
ATOM 2988 N N . ALA A 1 399 ? -5.469 -5.758 16.484 1 97.31 399 ALA A N 1
ATOM 2989 C CA . ALA A 1 399 ? -5.25 -7.051 17.141 1 97.31 399 ALA A CA 1
ATOM 2990 C C . ALA A 1 399 ? -3.775 -7.258 17.469 1 97.31 399 ALA A C 1
ATOM 2992 O O . ALA A 1 399 ? -2.912 -7.094 16.594 1 97.31 399 ALA A O 1
ATOM 2993 N N . PRO A 1 400 ? -3.508 -7.531 18.75 1 97.75 400 PRO A N 1
ATOM 2994 C CA . PRO A 1 400 ? -2.117 -7.863 19.062 1 97.75 400 PRO A CA 1
ATOM 2995 C C . PRO A 1 400 ? -1.638 -9.125 18.3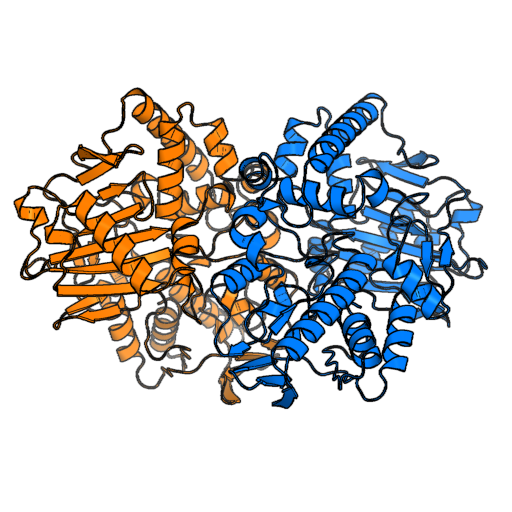44 1 97.75 400 PRO A C 1
ATOM 2997 O O . PRO A 1 400 ? -2.455 -9.922 17.875 1 97.75 400 PRO A O 1
ATOM 3000 N N . VAL A 1 401 ? -0.404 -9.312 18.141 1 97.75 401 VAL A N 1
ATOM 3001 C CA . VAL A 1 401 ? 0.243 -10.523 17.641 1 97.75 401 VAL A CA 1
ATOM 3002 C C . VAL A 1 401 ? 1.179 -11.086 18.703 1 97.75 401 VAL A C 1
ATOM 3004 O O . VAL A 1 401 ? 2.322 -10.641 18.828 1 97.75 401 VAL A O 1
ATOM 3007 N N . GLY A 1 402 ? 0.73 -12.078 19.438 1 97.12 402 GLY A N 1
ATOM 3008 C CA . GLY A 1 402 ? 1.491 -12.539 20.578 1 97.12 402 GLY A CA 1
ATOM 3009 C C . GLY A 1 402 ? 1.735 -11.453 21.609 1 97.12 402 GLY A C 1
ATOM 3010 O O . GLY A 1 402 ? 0.789 -10.859 22.141 1 97.12 402 GLY A O 1
ATOM 3011 N N . ARG A 1 403 ? 2.988 -11.148 21.812 1 97.88 403 ARG A N 1
ATOM 3012 C CA . ARG A 1 403 ? 3.4 -10.188 22.828 1 97.88 403 ARG A CA 1
ATOM 3013 C C . ARG A 1 403 ? 3.637 -8.805 22.219 1 97.88 403 ARG A C 1
ATOM 3015 O O . ARG A 1 403 ? 4.125 -7.898 22.891 1 97.88 403 ARG A O 1
ATOM 3022 N N . ILE A 1 404 ? 3.234 -8.625 20.953 1 98.69 404 ILE A N 1
ATOM 3023 C CA . ILE A 1 404 ? 3.4 -7.367 20.234 1 98.69 404 ILE A CA 1
ATOM 3024 C C . ILE A 1 404 ? 2.068 -6.617 20.203 1 98.69 404 ILE A C 1
ATOM 3026 O O . ILE A 1 404 ? 1.066 -7.148 19.719 1 98.69 404 ILE A O 1
ATOM 3030 N N . HIS A 1 405 ? 2.064 -5.406 20.719 1 98.69 405 HIS A N 1
ATOM 3031 C CA . HIS A 1 405 ? 0.919 -4.504 20.672 1 98.69 405 HIS A CA 1
ATOM 3032 C C . HIS A 1 405 ? 1.19 -3.318 19.75 1 98.69 405 HIS A C 1
ATOM 3034 O O . HIS A 1 405 ? 2.336 -3.074 19.375 1 98.69 405 HIS A O 1
ATOM 3040 N N . TRP A 1 406 ? 0.102 -2.625 19.438 1 98.75 406 TRP A N 1
ATOM 3041 C CA . TRP A 1 406 ? 0.199 -1.546 18.469 1 98.75 406 TRP A CA 1
ATOM 3042 C C . TRP A 1 406 ? -0.416 -0.261 19.016 1 98.75 406 TRP A C 1
ATOM 3044 O O . TRP A 1 406 ? -1.453 -0.296 19.672 1 98.75 406 TRP A O 1
ATOM 3054 N N . ALA A 1 407 ? 0.206 0.829 18.688 1 98.69 407 ALA A N 1
ATOM 3055 C CA . ALA A 1 407 ? -0.329 2.15 19 1 98.69 407 ALA A CA 1
ATOM 3056 C C . ALA A 1 407 ? 0.03 3.162 17.906 1 98.69 407 ALA A C 1
ATOM 3058 O O . ALA A 1 407 ? 1.059 3.027 17.25 1 98.69 407 ALA A O 1
ATOM 3059 N N . GLY A 1 408 ? -0.681 4.18 17.719 1 98.5 408 GLY A N 1
ATOM 3060 C CA . GLY A 1 408 ? -0.616 5.27 16.75 1 98.5 408 GLY A CA 1
ATOM 3061 C C . GLY A 1 408 ? -1.975 5.859 16.422 1 98.5 408 GLY A C 1
ATOM 3062 O O . GLY A 1 408 ? -3.002 5.207 16.609 1 98.5 408 GLY A O 1
ATOM 3063 N N . THR A 1 409 ? -1.937 7.031 15.961 1 98.69 409 THR A N 1
ATOM 3064 C CA . THR A 1 409 ? -3.209 7.664 15.633 1 98.69 409 THR A CA 1
ATOM 3065 C C . THR A 1 409 ? -4.035 6.77 14.711 1 98.69 409 THR A C 1
ATOM 3067 O O . THR A 1 409 ? -5.266 6.773 14.773 1 98.69 409 THR A O 1
ATOM 3070 N N . GLU A 1 410 ? -3.408 5.875 13.953 1 98.56 410 GLU A N 1
ATOM 3071 C CA . GLU A 1 410 ? -4.066 5.016 12.969 1 98.56 410 GLU A CA 1
ATOM 3072 C C . GLU A 1 410 ? -4.867 3.912 13.656 1 98.56 410 GLU A C 1
ATOM 3074 O O . GLU A 1 410 ? -5.684 3.244 13.016 1 98.56 410 GLU A O 1
ATOM 3079 N N . THR A 1 411 ? -4.629 3.674 14.961 1 98.56 411 THR A N 1
ATOM 3080 C CA . THR A 1 411 ? -5.371 2.621 15.648 1 98.56 411 THR A CA 1
ATOM 3081 C C . THR A 1 411 ? -6.523 3.209 16.453 1 98.56 411 THR A C 1
ATOM 3083 O O . THR A 1 411 ? -7.289 2.473 17.078 1 98.56 411 THR A O 1
ATOM 3086 N N . SER A 1 412 ? -6.68 4.52 16.406 1 98.81 412 SER A N 1
ATOM 3087 C CA . SER A 1 412 ? -7.691 5.168 17.234 1 98.81 412 SER A CA 1
ATOM 3088 C C . SER A 1 412 ? -9.055 5.164 16.562 1 98.81 412 SER A C 1
ATOM 3090 O O . SER A 1 412 ? -9.156 5.457 15.367 1 98.81 412 SER A O 1
ATOM 3092 N N . ALA A 1 413 ? -10.094 4.883 17.297 1 98.38 413 ALA A N 1
ATOM 3093 C CA . ALA A 1 413 ? -11.461 4.934 16.797 1 98.38 413 ALA A CA 1
ATOM 3094 C C . ALA A 1 413 ? -12.008 6.359 16.828 1 98.38 413 ALA A C 1
ATOM 3096 O O . ALA A 1 413 ? -13.031 6.652 16.203 1 98.38 413 ALA A O 1
ATOM 3097 N N . ARG A 1 414 ? -11.375 7.215 17.594 1 98.62 414 ARG A N 1
ATOM 3098 C CA . ARG A 1 414 ? -11.727 8.633 17.703 1 98.62 414 ARG A CA 1
ATOM 3099 C C . ARG A 1 414 ? -10.531 9.516 17.344 1 98.62 414 ARG A C 1
ATOM 3101 O O . ARG A 1 414 ? -9.406 9.242 17.75 1 98.62 414 ARG A O 1
ATOM 3108 N N . TRP A 1 415 ? -10.883 10.492 16.484 1 98.62 415 TRP A N 1
ATOM 3109 C CA . TRP A 1 415 ? -9.898 11.477 16.047 1 98.62 415 TRP A CA 1
ATOM 3110 C C . TRP A 1 415 ? -8.695 10.797 15.422 1 98.62 415 TRP A C 1
ATOM 3112 O O . TRP A 1 415 ? -7.547 11.117 15.758 1 98.62 415 TRP A O 1
ATOM 3122 N N . TYR A 1 416 ? -8.953 9.797 14.609 1 98.5 416 TYR A N 1
ATOM 3123 C CA . TYR A 1 416 ? -7.957 9.188 13.734 1 98.5 416 TYR A CA 1
ATOM 3124 C C . TYR A 1 416 ? -7.184 10.242 12.961 1 98.5 416 TYR A C 1
ATOM 3126 O O . TYR A 1 416 ? -7.781 11.125 12.336 1 98.5 416 TYR A O 1
ATOM 3134 N N . GLY A 1 417 ? -5.867 10.234 13 1 97.94 417 GLY A N 1
ATOM 3135 C CA . GLY A 1 417 ? -5.051 11.148 12.219 1 97.94 417 GLY A CA 1
ATOM 3136 C C . GLY A 1 417 ? -4.719 12.43 12.961 1 97.94 417 GLY A C 1
ATOM 3137 O O . GLY A 1 417 ? -4.023 13.297 12.43 1 97.94 417 GLY A O 1
ATOM 3138 N N . TYR A 1 418 ? -5.164 12.57 14.172 1 98.56 418 TYR A N 1
ATOM 3139 C CA . TYR A 1 418 ? -4.934 13.766 14.969 1 98.56 418 TYR A CA 1
ATOM 3140 C C . TYR A 1 418 ? -4.098 13.445 16.203 1 98.56 418 TYR A C 1
ATOM 3142 O O . TYR A 1 418 ? -3.879 12.273 16.516 1 98.56 418 TYR A O 1
ATOM 3150 N N . ILE A 1 419 ? -3.629 14.453 16.859 1 98.62 419 ILE A N 1
ATOM 3151 C CA . ILE A 1 419 ? -2.834 14.297 18.062 1 98.62 419 ILE A CA 1
ATOM 3152 C C . ILE A 1 419 ? -3.65 13.547 19.125 1 98.62 419 ILE A C 1
ATOM 3154 O O . ILE A 1 419 ? -3.133 12.664 19.812 1 98.62 419 ILE A O 1
ATOM 3158 N N . ASP A 1 420 ? -4.91 13.914 19.203 1 98.88 420 ASP A N 1
ATOM 3159 C CA . ASP A 1 420 ? -5.785 13.273 20.188 1 98.88 420 ASP A CA 1
ATOM 3160 C C . ASP A 1 420 ? -5.863 11.766 19.938 1 98.88 420 ASP A C 1
ATOM 3162 O O . ASP A 1 420 ? -5.863 10.977 20.891 1 98.88 420 ASP A O 1
ATOM 3166 N N . GLY A 1 421 ? -5.988 11.375 18.688 1 98.81 421 GLY A N 1
ATOM 3167 C CA . GLY A 1 421 ? -5.984 9.961 18.375 1 98.81 421 GLY A CA 1
ATOM 3168 C C . GLY A 1 421 ? -4.715 9.25 18.797 1 98.81 421 GLY A C 1
ATOM 3169 O O . GLY A 1 421 ? -4.762 8.102 19.25 1 98.81 421 GLY A O 1
ATOM 3170 N N . ALA A 1 422 ? -3.617 9.844 18.625 1 98.81 422 ALA A N 1
ATOM 3171 C CA . ALA A 1 422 ? -2.354 9.281 19.094 1 98.81 422 ALA A CA 1
ATOM 3172 C C . ALA A 1 422 ? -2.359 9.086 20.609 1 98.81 422 ALA A C 1
ATOM 3174 O O . ALA A 1 422 ? -1.939 8.039 21.109 1 98.81 422 ALA A O 1
ATOM 3175 N N . VAL A 1 423 ? -2.836 10.117 21.312 1 98.88 423 VAL A N 1
ATOM 3176 C CA . VAL A 1 423 ? -2.914 10.039 22.766 1 98.88 423 VAL A CA 1
ATOM 3177 C C . VAL A 1 423 ? -3.816 8.883 23.188 1 98.88 423 VAL A C 1
ATOM 3179 O O . VAL A 1 423 ? -3.42 8.031 23.984 1 98.88 423 VAL A O 1
ATOM 3182 N N . ARG A 1 424 ? -4.996 8.812 22.594 1 98.88 424 ARG A N 1
ATOM 3183 C CA . ARG A 1 424 ? -5.957 7.75 22.891 1 98.88 424 ARG A CA 1
ATOM 3184 C C . ARG A 1 424 ? -5.352 6.375 22.609 1 98.88 424 ARG A C 1
ATOM 3186 O O . ARG A 1 424 ? -5.551 5.441 23.391 1 98.88 424 ARG A O 1
ATOM 3193 N N . SER A 1 425 ? -4.703 6.254 21.547 1 98.81 425 SER A N 1
ATOM 3194 C CA . SER A 1 425 ? -4.105 4.98 21.156 1 98.81 425 SER A CA 1
ATOM 3195 C C . SER A 1 425 ? -3.021 4.551 22.141 1 98.81 425 SER A C 1
ATOM 3197 O O . SER A 1 425 ? -2.889 3.367 22.438 1 98.81 425 SER A O 1
ATOM 3199 N N . GLY A 1 426 ? -2.174 5.543 22.578 1 98.81 426 GLY A N 1
ATOM 3200 C CA . GLY A 1 426 ? -1.181 5.246 23.594 1 98.81 426 GLY A CA 1
ATOM 3201 C C . GLY A 1 426 ? -1.79 4.754 24.891 1 98.81 426 GLY A C 1
ATOM 3202 O O . GLY A 1 426 ? -1.301 3.795 25.484 1 98.81 426 GLY A O 1
ATOM 3203 N N . GLU A 1 427 ? -2.854 5.414 25.312 1 98.69 427 GLU A N 1
ATOM 3204 C CA . GLU A 1 427 ? -3.576 5 26.5 1 98.69 427 GLU A CA 1
ATOM 3205 C C . GLU A 1 427 ? -4.141 3.59 26.344 1 98.69 427 GLU A C 1
ATOM 3207 O O . GLU A 1 427 ? -4.004 2.76 27.25 1 98.69 427 GLU A O 1
ATOM 3212 N N . ALA A 1 428 ? -4.758 3.32 25.203 1 98.56 428 ALA A N 1
ATOM 3213 C CA . ALA A 1 428 ? -5.363 2.018 24.938 1 98.56 428 ALA A CA 1
ATOM 3214 C C . ALA A 1 428 ? -4.312 0.913 24.938 1 98.56 428 ALA A C 1
ATOM 3216 O O . ALA A 1 428 ? -4.547 -0.181 25.453 1 98.56 428 ALA A O 1
ATOM 3217 N N . ALA A 1 429 ? -3.189 1.179 24.359 1 98.56 429 ALA A N 1
ATOM 3218 C CA . ALA A 1 429 ? -2.111 0.194 24.312 1 98.56 429 ALA A CA 1
ATOM 3219 C C . ALA A 1 429 ? -1.585 -0.094 25.719 1 98.56 429 ALA A C 1
ATOM 3221 O O . ALA A 1 429 ? -1.303 -1.245 26.062 1 98.56 429 ALA A O 1
ATOM 3222 N N . ALA A 1 430 ? -1.414 0.928 26.547 1 98.44 430 ALA A N 1
ATOM 3223 C CA . ALA A 1 430 ? -0.985 0.742 27.922 1 98.44 430 ALA A CA 1
ATOM 3224 C C . ALA A 1 430 ? -1.967 -0.14 28.688 1 98.44 430 ALA A C 1
ATOM 3226 O O . ALA A 1 430 ? -1.558 -1.04 29.422 1 98.44 430 ALA A O 1
ATOM 3227 N N . ASP A 1 431 ? -3.244 0.144 28.484 1 97.69 431 ASP A N 1
ATOM 3228 C CA . ASP A 1 431 ? -4.289 -0.651 29.125 1 97.69 431 ASP A CA 1
ATOM 3229 C C . ASP A 1 431 ? -4.203 -2.115 28.703 1 97.69 431 ASP A C 1
ATOM 3231 O O . ASP A 1 431 ? -4.316 -3.018 29.531 1 97.69 431 ASP A O 1
ATOM 3235 N N . ALA A 1 432 ? -4.008 -2.354 27.406 1 96.75 432 ALA A N 1
ATOM 3236 C CA . ALA A 1 432 ? -3.953 -3.707 26.859 1 96.75 432 ALA A CA 1
ATOM 3237 C C . ALA A 1 432 ? -2.756 -4.477 27.422 1 96.75 432 ALA A C 1
ATOM 3239 O O . ALA A 1 432 ? -2.867 -5.66 27.75 1 96.75 432 ALA A O 1
ATOM 3240 N N . VAL A 1 433 ? -1.643 -3.855 27.516 1 96 433 VAL A N 1
ATOM 3241 C CA . VAL A 1 433 ? -0.421 -4.473 28.016 1 96 433 VAL A CA 1
ATOM 3242 C C . VAL A 1 433 ? -0.594 -4.824 29.484 1 96 433 VAL A C 1
ATOM 3244 O O . VAL A 1 433 ? -0.178 -5.898 29.938 1 96 433 VAL A O 1
ATOM 3247 N N . ALA A 1 434 ? -1.183 -3.955 30.281 1 91.94 434 ALA A N 1
ATOM 3248 C CA . ALA A 1 434 ? -1.375 -4.16 31.719 1 91.94 434 ALA A CA 1
ATOM 3249 C C . ALA A 1 434 ? -2.299 -5.348 31.984 1 91.94 434 ALA A C 1
ATOM 3251 O O . ALA A 1 434 ? -2.084 -6.109 32.906 1 91.94 434 ALA A O 1
ATOM 3252 N N . VAL A 1 435 ? -3.293 -5.484 31.188 1 83.5 435 VAL A N 1
ATOM 3253 C CA . VAL A 1 435 ? -4.242 -6.578 31.328 1 83.5 435 VAL A CA 1
ATOM 3254 C C . VAL A 1 435 ? -3.564 -7.902 31 1 83.5 435 VAL A C 1
ATOM 3256 O O . VAL A 1 435 ? -3.727 -8.891 31.719 1 83.5 435 VAL A O 1
ATOM 3259 N N . ASP A 1 436 ? -2.801 -7.949 30.016 1 79.19 436 ASP A N 1
ATOM 3260 C CA . ASP A 1 436 ? -2.135 -9.164 29.562 1 79.19 436 ASP A CA 1
ATOM 3261 C C . ASP A 1 436 ? -1.056 -9.602 30.547 1 79.19 436 ASP A C 1
ATOM 3263 O O . ASP A 1 436 ? -0.784 -10.797 30.688 1 79.19 436 ASP A O 1
ATOM 3267 N N . ALA A 1 437 ? -0.408 -8.656 31.156 1 72.44 437 ALA A N 1
ATOM 3268 C CA . ALA A 1 437 ? 0.609 -8.953 32.156 1 72.44 437 ALA A CA 1
ATOM 3269 C C . ALA A 1 437 ? -0.024 -9.5 33.438 1 72.44 437 ALA A C 1
ATOM 3271 O O . ALA A 1 437 ? 0.582 -10.312 34.156 1 72.44 437 ALA A O 1
ATOM 3272 N N . GLY A 1 438 ? -1.166 -9.008 33.719 1 65.81 438 GLY A N 1
ATOM 3273 C CA . GLY A 1 438 ? -1.882 -9.523 34.875 1 65.81 438 GLY A CA 1
ATOM 3274 C C . GLY A 1 438 ? -2.43 -10.922 34.656 1 65.81 438 GLY A C 1
ATOM 3275 O O . GLY A 1 438 ? -2.465 -11.727 35.594 1 65.81 438 GLY A O 1
ATOM 3276 N N . ASP A 1 439 ? -2.818 -11.141 33.469 1 53.28 439 ASP A N 1
ATOM 3277 C CA . ASP A 1 439 ? -3.359 -12.461 33.156 1 53.28 439 ASP A CA 1
ATOM 3278 C C . ASP A 1 439 ? -2.252 -13.508 33.094 1 53.28 439 ASP A C 1
ATOM 3280 O O . ASP A 1 439 ? -2.5 -14.695 33.312 1 53.28 439 ASP A O 1
ATOM 3284 N N . ALA A 1 440 ? -1.062 -13.102 32.875 1 48.84 440 ALA A N 1
ATOM 3285 C CA . ALA A 1 440 ? 0.066 -14.023 32.812 1 48.84 440 ALA A CA 1
ATOM 3286 C C . ALA A 1 440 ? 0.699 -14.234 34.156 1 48.84 440 ALA A C 1
ATOM 3288 O O . ALA A 1 440 ? 1.534 -15.125 34.344 1 48.84 440 ALA A O 1
ATOM 3289 N N . GLY A 1 441 ? 0.542 -13.422 35.094 1 39.97 441 GLY A N 1
ATOM 3290 C CA . GLY A 1 441 ? 0.981 -13.602 36.469 1 39.97 441 GLY A CA 1
ATOM 3291 C C . GLY A 1 441 ? -0.048 -14.297 37.344 1 39.97 441 GLY A C 1
ATOM 3292 O O . GLY A 1 441 ? -1.242 -14.273 37.031 1 39.97 441 GLY A O 1
ATOM 3293 N N . MET B 1 1 ? 13.094 -15.531 -10.5 1 97.56 1 MET B N 1
ATOM 3294 C CA . MET B 1 1 ? 13.289 -15.656 -11.945 1 97.56 1 MET B CA 1
ATOM 3295 C C . MET B 1 1 ? 13.953 -14.406 -12.516 1 97.56 1 MET B C 1
ATOM 3297 O O . MET B 1 1 ? 14.938 -14.508 -13.242 1 97.56 1 MET B O 1
ATOM 3301 N N . ALA B 1 2 ? 13.398 -13.188 -12.195 1 98.69 2 ALA B N 1
ATOM 3302 C CA . ALA B 1 2 ? 13.961 -11.945 -12.703 1 98.69 2 ALA B CA 1
ATOM 3303 C C . ALA B 1 2 ? 15.43 -11.805 -12.32 1 98.69 2 ALA B C 1
ATOM 3305 O O . ALA B 1 2 ? 16.266 -11.469 -13.156 1 98.69 2 ALA B O 1
ATOM 3306 N N . GLY B 1 3 ? 15.758 -12.07 -11.031 1 98.69 3 GLY B N 1
ATOM 3307 C CA . GLY B 1 3 ? 17.141 -11.984 -10.562 1 98.69 3 GLY B CA 1
ATOM 3308 C C . GLY B 1 3 ? 18.062 -12.969 -11.25 1 98.69 3 GLY B C 1
ATOM 3309 O O . GLY B 1 3 ? 19.172 -12.625 -11.633 1 98.69 3 GLY B O 1
ATOM 3310 N N . LEU B 1 4 ? 17.609 -14.195 -11.398 1 98.75 4 LEU B N 1
ATOM 3311 C CA . LEU B 1 4 ? 18.391 -15.234 -12.062 1 98.75 4 LEU B CA 1
ATOM 3312 C C . LEU B 1 4 ? 18.688 -14.844 -13.508 1 98.75 4 LEU B C 1
ATOM 3314 O O . LEU B 1 4 ? 19.844 -14.961 -13.961 1 98.75 4 LEU B O 1
ATOM 3318 N N . VAL B 1 5 ? 17.656 -14.391 -14.188 1 98.81 5 VAL B N 1
ATOM 3319 C CA . VAL B 1 5 ? 17.812 -14.023 -15.594 1 98.81 5 VAL B CA 1
ATOM 3320 C C . VAL B 1 5 ? 18.766 -12.828 -15.703 1 98.81 5 VAL B C 1
ATOM 3322 O O . VAL B 1 5 ? 19.656 -12.812 -16.562 1 98.81 5 VAL B O 1
ATOM 3325 N N . CYS B 1 6 ? 18.578 -11.836 -14.844 1 98.75 6 CYS B N 1
ATOM 3326 C CA . CYS B 1 6 ? 19.438 -10.672 -14.844 1 98.75 6 CYS B CA 1
ATOM 3327 C C . CYS B 1 6 ? 20.906 -11.078 -14.648 1 98.75 6 CYS B C 1
ATOM 3329 O O . CYS B 1 6 ? 21.781 -10.664 -15.414 1 98.75 6 CYS B O 1
ATOM 3331 N N . ALA B 1 7 ? 21.188 -11.883 -13.633 1 98.5 7 ALA B N 1
ATOM 3332 C CA . ALA B 1 7 ? 22.531 -12.344 -13.328 1 98.5 7 ALA B CA 1
ATOM 3333 C C . ALA B 1 7 ? 23.141 -13.109 -14.5 1 98.5 7 ALA B C 1
ATOM 3335 O O . ALA B 1 7 ? 24.281 -12.891 -14.875 1 98.5 7 ALA B O 1
ATOM 3336 N N . ASP B 1 8 ? 22.391 -14 -15.039 1 98 8 ASP B N 1
ATOM 3337 C CA . ASP B 1 8 ? 22.844 -14.82 -16.172 1 98 8 ASP B CA 1
ATOM 3338 C C . ASP B 1 8 ? 23.219 -13.945 -17.359 1 98 8 ASP B C 1
ATOM 3340 O O . ASP B 1 8 ? 24.266 -14.172 -17.984 1 98 8 ASP B O 1
ATOM 3344 N N . ARG B 1 9 ? 22.359 -12.961 -17.656 1 97.75 9 ARG B N 1
ATOM 3345 C CA . ARG B 1 9 ? 22.609 -12.078 -18.797 1 97.75 9 ARG B CA 1
ATOM 3346 C C . ARG B 1 9 ? 23.844 -11.211 -18.562 1 97.75 9 ARG B C 1
ATOM 3348 O O . ARG B 1 9 ? 24.641 -10.992 -19.484 1 97.75 9 ARG B O 1
ATOM 3355 N N . LEU B 1 10 ? 24 -10.703 -17.391 1 97.5 10 LEU B N 1
ATOM 3356 C CA . LEU B 1 10 ? 25.172 -9.891 -17.062 1 97.5 10 LEU B CA 1
ATOM 3357 C C . LEU B 1 10 ? 26.453 -10.711 -17.141 1 97.5 10 LEU B C 1
ATOM 3359 O O . LEU B 1 10 ? 27.469 -10.242 -17.656 1 97.5 10 LEU B O 1
ATOM 3363 N N . ARG B 1 11 ? 26.453 -11.891 -16.672 1 96.62 11 ARG B N 1
ATOM 3364 C CA . ARG B 1 11 ? 27.625 -12.766 -16.75 1 96.62 11 ARG B CA 1
ATOM 3365 C C . ARG B 1 11 ? 27.984 -13.062 -18.188 1 96.62 11 ARG B C 1
ATOM 3367 O O . ARG B 1 11 ? 29.172 -13.094 -18.547 1 96.62 11 ARG B O 1
ATOM 3374 N N . ALA B 1 12 ? 26.969 -13.367 -18.922 1 94.69 12 ALA B N 1
ATOM 3375 C CA . ALA B 1 12 ? 27.188 -13.641 -20.344 1 94.69 12 ALA B CA 1
ATOM 3376 C C . ALA B 1 12 ? 27.891 -12.469 -21.031 1 94.69 12 ALA B C 1
ATOM 3378 O O . ALA B 1 12 ? 28.594 -12.648 -22.031 1 94.69 12 ALA B O 1
ATOM 3379 N N . ARG B 1 13 ? 27.734 -11.336 -20.438 1 94.19 13 ARG B N 1
ATOM 3380 C CA . ARG B 1 13 ? 28.344 -10.125 -21 1 94.19 13 ARG B CA 1
ATOM 3381 C C . ARG B 1 13 ? 29.719 -9.883 -20.375 1 94.19 13 ARG B C 1
ATOM 3383 O O . ARG B 1 13 ? 30.359 -8.867 -20.672 1 94.19 13 ARG B O 1
ATOM 3390 N N . GLY B 1 14 ? 30.141 -10.688 -19.484 1 94.5 14 GLY B N 1
ATOM 3391 C CA . GLY B 1 14 ? 31.484 -10.617 -18.938 1 94.5 14 GLY B CA 1
ATOM 3392 C C . GLY B 1 14 ? 31.562 -9.922 -17.594 1 94.5 14 GLY B C 1
ATOM 3393 O O . GLY B 1 14 ? 32.656 -9.688 -17.047 1 94.5 14 GLY B O 1
ATOM 3394 N N . ALA B 1 15 ? 30.406 -9.617 -17.047 1 95.94 15 ALA B N 1
ATOM 3395 C CA . ALA B 1 15 ? 30.391 -8.922 -15.758 1 95.94 15 ALA B CA 1
ATOM 3396 C C . ALA B 1 15 ? 30.625 -9.891 -14.602 1 95.94 15 ALA B C 1
ATOM 3398 O O . ALA B 1 15 ? 30.234 -11.055 -14.672 1 95.94 15 ALA B O 1
ATOM 3399 N N . GLU B 1 16 ? 31.312 -9.414 -13.578 1 96.75 16 GLU B N 1
ATOM 3400 C CA . GLU B 1 16 ? 31.344 -10.125 -12.312 1 96.75 16 GLU B CA 1
ATOM 3401 C C . GLU B 1 16 ? 30.047 -9.914 -11.531 1 96.75 16 GLU B C 1
ATOM 3403 O O . GLU B 1 16 ? 29.703 -8.781 -11.211 1 96.75 16 GLU B O 1
ATOM 3408 N N . VAL B 1 17 ? 29.375 -11.031 -11.242 1 97.69 17 VAL B N 1
ATOM 3409 C CA . VAL B 1 17 ? 28.031 -10.906 -10.672 1 97.69 17 VAL B CA 1
ATOM 3410 C C . VAL B 1 17 ? 27.922 -11.758 -9.414 1 97.69 17 VAL B C 1
ATOM 3412 O O . VAL B 1 17 ? 28.5 -12.844 -9.344 1 97.69 17 VAL B O 1
ATOM 3415 N N . LEU B 1 18 ? 27.266 -11.242 -8.391 1 98.56 18 LEU B N 1
ATOM 3416 C CA . LEU B 1 18 ? 26.812 -11.984 -7.219 1 98.56 18 LEU B CA 1
ATOM 3417 C C . LEU B 1 18 ? 25.312 -11.891 -7.059 1 98.56 18 LEU B C 1
ATOM 3419 O O . LEU B 1 18 ? 24.75 -10.797 -7.055 1 98.56 18 LEU B O 1
ATOM 3423 N N . LEU B 1 19 ? 24.625 -13 -7.09 1 98.81 19 LEU B N 1
ATOM 3424 C CA . LEU B 1 19 ? 23.203 -13.047 -6.816 1 98.81 19 LEU B CA 1
ATOM 3425 C C . LEU B 1 19 ? 22.938 -13.508 -5.387 1 98.81 19 LEU B C 1
ATOM 3427 O O . LEU B 1 19 ? 23.359 -14.594 -4.992 1 98.81 19 LEU B O 1
ATOM 3431 N N . LEU B 1 20 ? 22.312 -12.68 -4.559 1 98.81 20 LEU B N 1
ATOM 3432 C CA . LEU B 1 20 ? 21.891 -13 -3.199 1 98.81 20 LEU B CA 1
ATOM 3433 C C . LEU B 1 20 ? 20.422 -13.391 -3.156 1 98.81 20 LEU B C 1
ATOM 3435 O O . LEU B 1 20 ? 19.562 -12.625 -3.609 1 98.81 20 LEU B O 1
ATOM 3439 N N . GLU B 1 21 ? 20.141 -14.562 -2.729 1 98.62 21 GLU B N 1
ATOM 3440 C CA . GLU B 1 21 ? 18.781 -15.086 -2.582 1 98.62 21 GLU B CA 1
ATOM 3441 C C . GLU B 1 21 ? 18.438 -15.336 -1.115 1 98.62 21 GLU B C 1
ATOM 3443 O O . GLU B 1 21 ? 19.188 -16.016 -0.406 1 98.62 21 GLU B O 1
ATOM 3448 N N . ALA B 1 22 ? 17.328 -14.773 -0.656 1 98.44 22 ALA B N 1
ATOM 3449 C CA . ALA B 1 22 ? 16.938 -14.844 0.748 1 98.44 22 ALA B CA 1
ATOM 3450 C C . ALA B 1 22 ? 16.547 -16.266 1.135 1 98.44 22 ALA B C 1
ATOM 3452 O O . ALA B 1 22 ? 16.812 -16.703 2.258 1 98.44 22 ALA B O 1
ATOM 3453 N N . CYS B 1 23 ? 15.961 -17.062 0.233 1 97.94 23 CYS B N 1
ATOM 3454 C CA . CYS B 1 23 ? 15.398 -18.375 0.498 1 97.94 23 CYS B CA 1
ATOM 3455 C C . CYS B 1 23 ? 16.453 -19.469 0.313 1 97.94 23 CYS B C 1
ATOM 3457 O O . CYS B 1 23 ? 17.469 -19.234 -0.346 1 97.94 23 CYS B O 1
ATOM 3459 N N . PRO B 1 24 ? 16.219 -20.609 0.861 1 97.12 24 PRO B N 1
ATOM 3460 C CA . PRO B 1 24 ? 17.156 -21.734 0.667 1 97.12 24 PRO B CA 1
ATOM 3461 C C . PRO B 1 24 ? 17.062 -22.344 -0.73 1 97.12 24 PRO B C 1
ATOM 3463 O O . PRO B 1 24 ? 17.922 -23.125 -1.122 1 97.12 24 PRO B O 1
ATOM 3466 N N . GLN B 1 25 ? 16.062 -21.969 -1.418 1 96.12 25 GLN B N 1
ATOM 3467 C CA . GLN B 1 25 ? 15.867 -22.438 -2.783 1 96.12 25 GLN B CA 1
ATOM 3468 C C . GLN B 1 25 ? 15.688 -21.266 -3.75 1 96.12 25 GLN B C 1
ATOM 3470 O O . GLN B 1 25 ? 15.25 -20.188 -3.352 1 96.12 25 GLN B O 1
ATOM 3475 N N . VAL B 1 26 ? 16.094 -21.484 -5.043 1 96.69 26 VAL B N 1
ATOM 3476 C CA . VAL B 1 26 ? 15.93 -20.453 -6.066 1 96.69 26 VAL B CA 1
ATOM 3477 C C . VAL B 1 26 ? 14.492 -20.453 -6.582 1 96.69 26 VAL B C 1
ATOM 3479 O O . VAL B 1 26 ? 13.688 -21.297 -6.191 1 96.69 26 VAL B O 1
ATOM 3482 N N . GLY B 1 27 ? 14.195 -19.5 -7.406 1 95.5 27 GLY B N 1
ATOM 3483 C CA . GLY B 1 27 ? 12.953 -19.516 -8.164 1 95.5 27 GLY B CA 1
ATOM 3484 C C . GLY B 1 27 ? 11.93 -18.516 -7.664 1 95.5 27 GLY B C 1
ATOM 3485 O O . GLY B 1 27 ? 11.023 -18.125 -8.406 1 95.5 27 GLY B O 1
ATOM 3486 N N . GLY B 1 28 ? 12.055 -18.062 -6.332 1 96.06 28 GLY B N 1
ATOM 3487 C CA . GLY B 1 28 ? 11.055 -17.156 -5.805 1 96.06 28 GLY B CA 1
ATOM 3488 C C . GLY B 1 28 ? 9.641 -17.703 -5.891 1 96.06 28 GLY B C 1
ATOM 3489 O O . GLY B 1 28 ? 9.367 -18.797 -5.414 1 96.06 28 GLY B O 1
ATOM 3490 N N . ARG B 1 29 ? 8.75 -17.078 -6.613 1 97.38 29 ARG B N 1
ATOM 3491 C CA . ARG B 1 29 ? 7.34 -17.453 -6.688 1 97.38 29 ARG B CA 1
ATOM 3492 C C . ARG B 1 29 ? 7.117 -18.531 -7.754 1 97.38 29 ARG B C 1
ATOM 3494 O O . ARG B 1 29 ? 5.973 -18.875 -8.062 1 97.38 29 ARG B O 1
ATOM 3501 N N . THR B 1 30 ? 8.188 -19.062 -8.336 1 97.06 30 THR B N 1
ATOM 3502 C CA . THR B 1 30 ? 8.109 -20.281 -9.148 1 97.06 30 THR B CA 1
ATOM 3503 C C . THR B 1 30 ? 8.586 -21.5 -8.359 1 97.06 30 THR B C 1
ATOM 3505 O O . THR B 1 30 ? 8.961 -22.516 -8.938 1 97.06 30 THR B O 1
ATOM 3508 N N . ALA B 1 31 ? 8.586 -21.453 -7.109 1 95.19 31 ALA B N 1
ATOM 3509 C CA . ALA B 1 31 ? 9.055 -22.516 -6.215 1 95.19 31 ALA B CA 1
ATOM 3510 C C . ALA B 1 31 ? 8.383 -23.844 -6.543 1 95.19 31 ALA B C 1
ATOM 3512 O O . ALA B 1 31 ? 7.285 -23.875 -7.102 1 95.19 31 ALA B O 1
ATOM 3513 N N . GLY B 1 32 ? 9.086 -24.922 -6.273 1 95.31 32 GLY B N 1
ATOM 3514 C CA . GLY B 1 32 ? 8.586 -26.266 -6.496 1 95.31 32 GLY B CA 1
ATOM 3515 C C . GLY B 1 32 ? 9.156 -27.281 -5.52 1 95.31 32 GLY B C 1
ATOM 3516 O O . GLY B 1 32 ? 10.031 -26.953 -4.715 1 95.31 32 GLY B O 1
ATOM 3517 N N . ILE B 1 33 ? 8.547 -28.391 -5.578 1 93.5 33 ILE B N 1
ATOM 3518 C CA . ILE B 1 33 ? 9 -29.5 -4.738 1 93.5 33 ILE B CA 1
ATOM 3519 C C . ILE B 1 33 ? 9 -30.797 -5.547 1 93.5 33 ILE B C 1
ATOM 3521 O O . ILE B 1 33 ? 8.375 -30.875 -6.605 1 93.5 33 ILE B O 1
ATOM 3525 N N . GLU B 1 34 ? 9.719 -31.672 -5.043 1 90.69 34 GLU B N 1
ATOM 3526 C CA . GLU B 1 34 ? 9.688 -33 -5.629 1 90.69 34 GLU B CA 1
ATOM 3527 C C . GLU B 1 34 ? 8.695 -33.906 -4.898 1 90.69 34 GLU B C 1
ATOM 3529 O O . GLU B 1 34 ? 8.742 -34.031 -3.67 1 90.69 34 GLU B O 1
ATOM 3534 N N . LEU B 1 35 ? 7.781 -34.375 -5.645 1 87.44 35 LEU B N 1
ATOM 3535 C CA . LEU B 1 35 ? 6.824 -35.344 -5.125 1 87.44 35 LEU B CA 1
ATOM 3536 C C . LEU B 1 35 ? 6.883 -36.656 -5.926 1 87.44 35 LEU B C 1
ATOM 3538 O O . LEU B 1 35 ? 6.613 -36.656 -7.125 1 87.44 35 LEU B O 1
ATOM 3542 N N . ASP B 1 36 ? 7.273 -37.781 -5.262 1 82.5 36 ASP B N 1
ATOM 3543 C CA . ASP B 1 36 ? 7.348 -39.094 -5.883 1 82.5 36 ASP B CA 1
ATOM 3544 C C . ASP B 1 36 ? 8.234 -39.062 -7.125 1 82.5 36 ASP B C 1
ATOM 3546 O O . ASP B 1 36 ? 7.844 -39.562 -8.188 1 82.5 36 ASP B O 1
ATOM 3550 N N . GLY B 1 37 ? 9.273 -38.344 -7.07 1 79.88 37 GLY B N 1
ATOM 3551 C CA . GLY B 1 37 ? 10.281 -38.312 -8.117 1 79.88 37 GLY B CA 1
ATOM 3552 C C . GLY B 1 37 ? 9.992 -37.312 -9.219 1 79.88 37 GLY B C 1
ATOM 3553 O O . GLY B 1 37 ? 10.719 -37.25 -10.203 1 79.88 37 GLY B O 1
ATOM 3554 N N . GLU B 1 38 ? 8.945 -36.562 -9.086 1 83.69 38 GLU B N 1
ATOM 3555 C CA . GLU B 1 38 ? 8.594 -35.562 -10.078 1 83.69 38 GLU B CA 1
ATOM 3556 C C . GLU B 1 38 ? 8.508 -34.156 -9.453 1 83.69 38 GLU B C 1
ATOM 3558 O O . GLU B 1 38 ? 8.109 -34.031 -8.297 1 83.69 38 GLU B O 1
ATOM 3563 N N . ILE B 1 39 ? 8.875 -33.219 -10.273 1 87.25 39 ILE B N 1
ATOM 3564 C CA . ILE B 1 39 ? 8.797 -31.828 -9.797 1 87.25 39 ILE B CA 1
ATOM 3565 C C . ILE B 1 39 ? 7.371 -31.312 -9.961 1 87.25 39 ILE B C 1
ATOM 3567 O O . ILE B 1 39 ? 6.758 -31.484 -11.016 1 87.25 39 ILE B O 1
ATOM 3571 N N . VAL B 1 40 ? 6.906 -30.797 -8.898 1 90.31 40 VAL B N 1
ATOM 3572 C CA . VAL B 1 40 ? 5.613 -30.125 -8.922 1 90.31 40 VAL B CA 1
ATOM 3573 C C . VAL B 1 40 ? 5.789 -28.641 -8.578 1 90.31 40 VAL B C 1
ATOM 3575 O O . VAL B 1 40 ? 6.434 -28.312 -7.578 1 90.31 40 VAL B O 1
ATOM 3578 N N . ASP B 1 41 ? 5.305 -27.781 -9.422 1 95.12 41 ASP B N 1
ATOM 3579 C CA . ASP B 1 41 ? 5.375 -26.344 -9.172 1 95.12 41 ASP B CA 1
ATOM 3580 C C . ASP B 1 41 ? 4.418 -25.938 -8.062 1 95.12 41 ASP B C 1
ATOM 3582 O O . ASP B 1 41 ? 3.246 -26.328 -8.062 1 95.12 41 ASP B O 1
ATOM 3586 N N . LEU B 1 42 ? 4.875 -25.156 -7.137 1 96.25 42 LEU B N 1
ATOM 3587 C CA . LEU B 1 42 ? 4.051 -24.625 -6.055 1 96.25 42 LEU B CA 1
ATOM 3588 C C . LEU B 1 42 ? 3.639 -23.188 -6.344 1 96.25 42 LEU B C 1
ATOM 3590 O O . LEU B 1 42 ? 2.73 -22.656 -5.695 1 96.25 42 LEU B O 1
ATOM 3594 N N . GLY B 1 43 ? 4.297 -22.5 -7.238 1 96.5 43 GLY B N 1
ATOM 3595 C CA . GLY B 1 43 ? 3.971 -21.141 -7.664 1 96.5 43 GLY B CA 1
ATOM 3596 C C . GLY B 1 43 ? 3.676 -21.047 -9.148 1 96.5 43 GLY B C 1
ATOM 3597 O O . GLY B 1 43 ? 2.902 -21.844 -9.688 1 96.5 43 GLY B O 1
ATOM 3598 N N . GLY B 1 44 ? 4.223 -20.031 -9.812 1 96.62 44 GLY B N 1
ATOM 3599 C CA . GLY B 1 44 ? 4.055 -19.891 -11.25 1 96.62 44 GLY B CA 1
ATOM 3600 C C . GLY B 1 44 ? 4.328 -21.172 -12.016 1 96.62 44 GLY B C 1
ATOM 3601 O O . GLY B 1 44 ? 5.312 -21.875 -11.742 1 96.62 44 GLY B O 1
ATOM 3602 N N . GLN B 1 45 ? 3.479 -21.453 -12.969 1 96.94 45 GLN B N 1
ATOM 3603 C CA . GLN B 1 45 ? 3.525 -22.812 -13.531 1 96.94 45 GLN B CA 1
ATOM 3604 C C . GLN B 1 45 ? 3.252 -22.797 -15.031 1 96.94 45 GLN B C 1
ATOM 3606 O O . GLN B 1 45 ? 3.797 -23.609 -15.773 1 96.94 45 GLN B O 1
ATOM 3611 N N . PHE B 1 46 ? 2.463 -21.906 -15.5 1 97.69 46 PHE B N 1
ATOM 3612 C CA . PHE B 1 46 ? 1.951 -21.984 -16.859 1 97.69 46 PHE B CA 1
ATOM 3613 C C . PHE B 1 46 ? 2.561 -20.891 -17.734 1 97.69 46 PHE B C 1
ATOM 3615 O O . PHE B 1 46 ? 2.936 -19.828 -17.25 1 97.69 46 PHE B O 1
ATOM 3622 N N . ILE B 1 47 ? 2.719 -21.188 -18.984 1 98.38 47 ILE B N 1
ATOM 3623 C CA . ILE B 1 47 ? 3.113 -20.234 -20.016 1 98.38 47 ILE B CA 1
ATOM 3624 C C . ILE B 1 47 ? 2.227 -20.391 -21.25 1 98.38 47 ILE B C 1
ATOM 3626 O O . ILE B 1 47 ? 1.46 -21.359 -21.344 1 98.38 47 ILE B O 1
ATOM 3630 N N . GLY B 1 48 ? 2.252 -19.516 -22.094 1 98.38 48 GLY B N 1
ATOM 3631 C CA . GLY B 1 48 ? 1.413 -19.594 -23.281 1 98.38 48 GLY B CA 1
ATOM 3632 C C . GLY B 1 48 ? 1.814 -18.625 -24.375 1 98.38 48 GLY B C 1
ATOM 3633 O O . GLY B 1 48 ? 2.814 -17.906 -24.234 1 98.38 48 GLY B O 1
ATOM 3634 N N . PRO B 1 49 ? 1.038 -18.625 -25.469 1 97.81 49 PRO B N 1
ATOM 3635 C CA . PRO B 1 49 ? 1.34 -17.75 -26.594 1 97.81 49 PRO B CA 1
ATOM 3636 C C . PRO B 1 49 ? 1.521 -16.281 -26.188 1 97.81 49 PRO B C 1
ATOM 3638 O O . PRO B 1 49 ? 0.783 -15.789 -25.328 1 97.81 49 PRO B O 1
ATOM 3641 N N . GLY B 1 50 ? 2.488 -15.617 -26.812 1 98 50 GLY B N 1
ATOM 3642 C CA . GLY B 1 50 ? 2.801 -14.234 -26.484 1 98 50 GLY B CA 1
ATOM 3643 C C . GLY B 1 50 ? 3.887 -14.094 -25.438 1 98 50 GLY B C 1
ATOM 3644 O O . GLY B 1 50 ? 4.473 -13.023 -25.281 1 98 50 GLY B O 1
ATOM 3645 N N . GLN B 1 51 ? 4.039 -15.141 -24.688 1 98.69 51 GLN B N 1
ATOM 3646 C CA . GLN B 1 51 ? 5.105 -15.156 -23.688 1 98.69 51 GLN B CA 1
ATOM 3647 C C . GLN B 1 51 ? 6.418 -15.641 -24.297 1 98.69 51 GLN B C 1
ATOM 3649 O O . GLN B 1 51 ? 6.98 -16.641 -23.859 1 98.69 51 GLN B O 1
ATOM 3654 N N . ASP B 1 52 ? 6.957 -14.875 -25.203 1 98.62 52 ASP B N 1
ATOM 3655 C CA . ASP B 1 52 ? 8.031 -15.266 -26.109 1 98.62 52 ASP B CA 1
ATOM 3656 C C . ASP B 1 52 ? 9.359 -15.391 -25.359 1 98.62 52 ASP B C 1
ATOM 3658 O O . ASP B 1 52 ? 10.203 -16.219 -25.719 1 98.62 52 ASP B O 1
ATOM 3662 N N . ARG B 1 53 ? 9.555 -14.594 -24.312 1 98.75 53 ARG B N 1
ATOM 3663 C CA . ARG B 1 53 ? 10.859 -14.562 -23.672 1 98.75 53 ARG B CA 1
ATOM 3664 C C . ARG B 1 53 ? 11.07 -15.781 -22.797 1 98.75 53 ARG B C 1
ATOM 3666 O O . ARG B 1 53 ? 12.172 -16.312 -22.703 1 98.75 53 ARG B O 1
ATOM 3673 N N . VAL B 1 54 ? 10.039 -16.234 -22.141 1 98.75 54 VAL B N 1
ATOM 3674 C CA . VAL B 1 54 ? 10.195 -17.438 -21.328 1 98.75 54 VAL B CA 1
ATOM 3675 C C . VAL B 1 54 ? 10.297 -18.672 -22.219 1 98.75 54 VAL B C 1
ATOM 3677 O O . VAL B 1 54 ? 11.023 -19.609 -21.906 1 98.75 54 VAL B O 1
ATOM 3680 N N . TYR B 1 55 ? 9.555 -18.703 -23.344 1 98.69 55 TYR B N 1
ATOM 3681 C CA . TYR B 1 55 ? 9.719 -19.781 -24.312 1 98.69 55 TYR B CA 1
ATOM 3682 C C . TYR B 1 55 ? 11.148 -19.828 -24.828 1 98.69 55 TYR B C 1
ATOM 3684 O O . TYR B 1 55 ? 11.75 -20.906 -24.938 1 98.69 55 TYR B O 1
ATOM 3692 N N . ALA B 1 56 ? 11.68 -18.672 -25.188 1 98.69 56 ALA B N 1
ATOM 3693 C CA . ALA B 1 56 ? 13.047 -18.594 -25.688 1 98.69 56 ALA B CA 1
ATOM 3694 C C . ALA B 1 56 ? 14.047 -19.062 -24.641 1 98.69 56 ALA B C 1
ATOM 3696 O O . ALA B 1 56 ? 15 -19.781 -24.953 1 98.69 56 ALA B O 1
ATOM 3697 N N . LEU B 1 57 ? 13.836 -18.625 -23.406 1 98.56 57 LEU B N 1
ATOM 3698 C CA . LEU B 1 57 ? 14.711 -19.031 -22.312 1 98.56 57 LEU B CA 1
ATOM 3699 C C . LEU B 1 57 ? 14.656 -20.547 -22.125 1 98.56 57 LEU B C 1
ATOM 3701 O O . LEU B 1 57 ? 15.695 -21.188 -21.922 1 98.56 57 LEU B O 1
ATOM 3705 N N . ALA B 1 58 ? 13.492 -21.156 -22.141 1 98.5 58 ALA B N 1
ATOM 3706 C CA . ALA B 1 58 ? 13.32 -22.594 -22.031 1 98.5 58 ALA B CA 1
ATOM 3707 C C . ALA B 1 58 ? 14.078 -23.328 -23.125 1 98.5 58 ALA B C 1
ATOM 3709 O O . ALA B 1 58 ? 14.789 -24.297 -22.859 1 98.5 58 ALA B O 1
ATOM 3710 N N . ALA B 1 59 ? 13.93 -22.828 -24.297 1 98.31 59 ALA B N 1
ATOM 3711 C CA . ALA B 1 59 ? 14.633 -23.422 -25.438 1 98.31 59 ALA B CA 1
ATOM 3712 C C . ALA B 1 59 ? 16.141 -23.344 -25.25 1 98.31 59 ALA B C 1
ATOM 3714 O O . ALA B 1 59 ? 16.859 -24.328 -25.484 1 98.31 59 ALA B O 1
ATOM 3715 N N . GLU B 1 60 ? 16.562 -22.188 -24.828 1 97.88 60 GLU B N 1
ATOM 3716 C CA . GLU B 1 60 ? 17.984 -21.984 -24.562 1 97.88 60 GLU B CA 1
ATOM 3717 C C . GLU B 1 60 ? 18.516 -22.984 -23.547 1 97.88 60 GLU B C 1
ATOM 3719 O O . GLU B 1 60 ? 19.641 -23.469 -23.656 1 97.88 60 GLU B O 1
ATOM 3724 N N . LEU B 1 61 ? 17.703 -23.328 -22.609 1 97.56 61 LEU B N 1
ATOM 3725 C CA . LEU B 1 61 ? 18.141 -24.188 -21.5 1 97.56 61 LEU B CA 1
ATOM 3726 C C . LEU B 1 61 ? 17.766 -25.641 -21.766 1 97.56 61 LEU B C 1
ATOM 3728 O O . LEU B 1 61 ? 17.984 -26.5 -20.906 1 97.56 61 LEU B O 1
ATOM 3732 N N . GLY B 1 62 ? 17.156 -25.891 -22.875 1 97.19 62 GLY B N 1
ATOM 3733 C CA . GLY B 1 62 ? 16.812 -27.234 -23.266 1 97.19 62 GLY B CA 1
ATOM 3734 C C . GLY B 1 62 ? 15.625 -27.797 -22.5 1 97.19 62 GLY B C 1
ATOM 3735 O O . GLY B 1 62 ? 15.578 -28.984 -22.188 1 97.19 62 GLY B O 1
ATOM 3736 N N . VAL B 1 63 ? 14.758 -26.969 -22.172 1 97.12 63 VAL B N 1
ATOM 3737 C CA . VAL B 1 63 ? 13.57 -27.391 -21.438 1 97.12 63 VAL B CA 1
ATOM 3738 C C . VAL B 1 63 ? 12.375 -27.469 -22.391 1 97.12 63 VAL B C 1
ATOM 3740 O O . VAL B 1 63 ? 11.992 -26.469 -23 1 97.12 63 VAL B O 1
ATOM 3743 N N . ALA B 1 64 ? 11.805 -28.594 -22.484 1 96.56 64 ALA B N 1
ATOM 3744 C CA . ALA B 1 64 ? 10.648 -28.781 -23.359 1 96.56 64 ALA B CA 1
ATOM 3745 C C . ALA B 1 64 ? 9.367 -28.266 -22.703 1 96.56 64 ALA B C 1
ATOM 3747 O O . ALA B 1 64 ? 9.328 -28.062 -21.484 1 96.56 64 ALA B O 1
ATOM 3748 N N . THR B 1 65 ? 8.375 -27.984 -23.516 1 96.5 65 THR B N 1
ATOM 3749 C CA . THR B 1 65 ? 7.055 -27.609 -23.016 1 96.5 65 THR B CA 1
ATOM 3750 C C . THR B 1 65 ? 6.098 -28.797 -23.062 1 96.5 65 THR B C 1
ATOM 3752 O O . THR B 1 65 ? 6.273 -29.703 -23.875 1 96.5 65 THR B O 1
ATOM 3755 N N . VAL B 1 66 ? 5.188 -28.781 -22.172 1 94.81 66 VAL B N 1
ATOM 3756 C CA . VAL B 1 66 ? 4.133 -29.797 -22.078 1 94.81 66 VAL B CA 1
ATOM 3757 C C . VAL B 1 66 ? 2.766 -29.109 -22.141 1 94.81 66 VAL B C 1
ATOM 3759 O O . VAL B 1 66 ? 2.449 -28.266 -21.312 1 94.81 66 VAL B O 1
ATOM 3762 N N . PRO B 1 67 ? 1.974 -29.516 -23.078 1 95.5 67 PRO B N 1
ATOM 3763 C CA . PRO B 1 67 ? 0.657 -28.875 -23.156 1 95.5 67 PRO B CA 1
ATOM 3764 C C . PRO B 1 67 ? -0.239 -29.234 -21.969 1 95.5 67 PRO B C 1
ATOM 3766 O O . PRO B 1 67 ? -0.195 -30.375 -21.484 1 95.5 67 PRO B O 1
ATOM 3769 N N . THR B 1 68 ? -1.017 -28.281 -21.531 1 94.88 68 THR B N 1
ATOM 3770 C CA . THR B 1 68 ? -2.061 -28.562 -20.547 1 94.88 68 THR B CA 1
ATOM 3771 C C . THR B 1 68 ? -3.113 -29.5 -21.141 1 94.88 68 THR B C 1
ATOM 3773 O O . THR B 1 68 ? -3.475 -29.375 -22.312 1 94.88 68 THR B O 1
ATOM 3776 N N . TYR B 1 69 ? -3.549 -30.422 -20.344 1 94.56 69 TYR B N 1
ATOM 3777 C CA . TYR B 1 69 ? -4.547 -31.391 -20.797 1 94.56 69 TYR B CA 1
ATOM 3778 C C . TYR B 1 69 ? -5.898 -30.719 -21.016 1 94.56 69 TYR B C 1
ATOM 3780 O O . TYR B 1 69 ? -6.434 -30.094 -20.094 1 94.56 69 TYR B O 1
ATOM 3788 N N . THR B 1 70 ? -6.465 -30.875 -22.219 1 94.19 70 THR B N 1
ATOM 3789 C CA . THR B 1 70 ? -7.715 -30.172 -22.5 1 94.19 70 THR B CA 1
ATOM 3790 C C . THR B 1 70 ? -8.75 -31.141 -23.078 1 94.19 70 THR B C 1
ATOM 3792 O O . THR B 1 70 ? -9.82 -30.719 -23.531 1 94.19 70 THR B O 1
ATOM 3795 N N . ASP B 1 71 ? -8.43 -32.406 -23.156 1 94.12 71 ASP B N 1
ATOM 3796 C CA . ASP B 1 71 ? -9.383 -33.375 -23.672 1 94.12 71 ASP B CA 1
ATOM 3797 C C . ASP B 1 71 ? -10.477 -33.688 -22.656 1 94.12 71 ASP B C 1
ATOM 3799 O O . ASP B 1 71 ? -10.195 -34.188 -21.562 1 94.12 71 ASP B O 1
ATOM 3803 N N . GLY B 1 72 ? -11.68 -33.469 -23.031 1 96.44 72 GLY B N 1
ATOM 3804 C CA . GLY B 1 72 ? -12.812 -33.688 -22.156 1 96.44 72 GLY B CA 1
ATOM 3805 C C . GLY B 1 72 ? -13.602 -32.406 -21.875 1 96.44 72 GLY B C 1
ATOM 3806 O O . GLY B 1 72 ? -13.578 -31.469 -22.656 1 96.44 72 GLY B O 1
ATOM 3807 N N . GLU B 1 73 ? -14.406 -32.531 -20.781 1 97.62 73 GLU B N 1
ATOM 3808 C CA . GLU B 1 73 ? -15.25 -31.391 -20.406 1 97.62 73 GLU B CA 1
ATOM 3809 C C . GLU B 1 73 ? -14.742 -30.734 -19.125 1 97.62 73 GLU B C 1
ATOM 3811 O O . GLU B 1 73 ? -14.195 -31.391 -18.25 1 97.62 73 GLU B O 1
ATOM 3816 N N . ASN B 1 74 ? -14.875 -29.438 -19.047 1 97.44 74 ASN B N 1
ATOM 3817 C CA . ASN B 1 74 ? -14.633 -28.672 -17.828 1 97.44 74 ASN B CA 1
ATOM 3818 C C . ASN B 1 74 ? -15.859 -28.672 -16.922 1 97.44 74 ASN B C 1
ATOM 3820 O O . ASN B 1 74 ? -16.953 -29.047 -17.344 1 97.44 74 ASN B O 1
ATOM 3824 N N . LEU B 1 75 ? -15.648 -28.328 -15.703 1 97.5 75 LEU B N 1
ATOM 3825 C CA . LEU B 1 75 ? -16.766 -28.203 -14.766 1 97.5 75 LEU B CA 1
ATOM 3826 C C . LEU B 1 75 ? -16.984 -26.75 -14.367 1 97.5 75 LEU B C 1
ATOM 3828 O O . LEU B 1 75 ? -16.031 -26 -14.195 1 97.5 75 LEU B O 1
ATOM 3832 N N . LEU B 1 76 ? -18.219 -26.328 -14.281 1 97 76 LEU B N 1
ATOM 3833 C CA . LEU B 1 76 ? -18.641 -25.094 -13.633 1 97 76 LEU B CA 1
ATOM 3834 C C . LEU B 1 76 ? -19.516 -25.391 -12.414 1 97 76 LEU B C 1
ATOM 3836 O O . LEU B 1 76 ? -20.547 -26.047 -12.539 1 97 76 LEU B O 1
ATOM 3840 N N . GLN B 1 77 ? -19.062 -25.047 -11.289 1 97 77 GLN B N 1
ATOM 3841 C CA . GLN B 1 77 ? -19.922 -25.094 -10.109 1 97 77 GLN B CA 1
ATOM 3842 C C . GLN B 1 77 ? -20.641 -23.766 -9.906 1 97 77 GLN B C 1
ATOM 3844 O O . GLN B 1 77 ? -20.016 -22.734 -9.68 1 97 77 GLN B O 1
ATOM 3849 N N . THR B 1 78 ? -21.953 -23.812 -9.938 1 94 78 THR B N 1
ATOM 3850 C CA . THR B 1 78 ? -22.75 -22.609 -9.797 1 94 78 THR B CA 1
ATOM 3851 C C . THR B 1 78 ? -22.797 -22.156 -8.336 1 94 78 THR B C 1
ATOM 3853 O O . THR B 1 78 ? -22.297 -22.859 -7.453 1 94 78 THR B O 1
ATOM 3856 N N . GLU B 1 79 ? -23.422 -21.031 -8.07 1 90.75 79 GLU B N 1
ATOM 3857 C CA . GLU B 1 79 ? -23.531 -20.469 -6.727 1 90.75 79 GLU B CA 1
ATOM 3858 C C . GLU B 1 79 ? -24.328 -21.391 -5.812 1 90.75 79 GLU B C 1
ATOM 3860 O O . GLU B 1 79 ? -24.094 -21.438 -4.602 1 90.75 79 GLU B O 1
ATOM 3865 N N . THR B 1 80 ? -25.234 -22.125 -6.398 1 91.5 80 THR B N 1
ATOM 3866 C CA . THR B 1 80 ? -26.094 -23.016 -5.621 1 91.5 80 THR B CA 1
ATOM 3867 C C . THR B 1 80 ? -25.422 -24.375 -5.402 1 91.5 80 THR B C 1
ATOM 3869 O O . THR B 1 80 ? -25.953 -25.219 -4.684 1 91.5 80 THR B O 1
ATOM 3872 N N . GLY B 1 81 ? -24.297 -24.547 -6.047 1 92.94 81 GLY B N 1
ATOM 3873 C CA . GLY B 1 81 ? -23.562 -25.781 -5.848 1 92.94 81 GLY B CA 1
ATOM 3874 C C . GLY B 1 81 ? -23.781 -26.797 -6.957 1 92.94 81 GLY B C 1
ATOM 3875 O O . GLY B 1 81 ? -23.172 -27.875 -6.953 1 92.94 81 GLY B O 1
ATOM 3876 N N . ARG B 1 82 ? -24.562 -26.438 -7.91 1 95.06 82 ARG B N 1
ATOM 3877 C CA . ARG B 1 82 ? -24.812 -27.344 -9.031 1 95.06 82 ARG B CA 1
ATOM 3878 C C . ARG B 1 82 ? -23.625 -27.391 -9.969 1 95.06 82 ARG B C 1
ATOM 3880 O O . ARG B 1 82 ? -22.984 -26.375 -10.25 1 95.06 82 ARG B O 1
ATOM 3887 N N . LEU B 1 83 ? -23.406 -28.547 -10.5 1 96.75 83 LEU B N 1
ATOM 3888 C CA . LEU B 1 83 ? -22.297 -28.734 -11.43 1 96.75 83 LEU B CA 1
ATOM 3889 C C . LEU B 1 83 ? -22.781 -28.797 -12.867 1 96.75 83 LEU B C 1
ATOM 3891 O O . LEU B 1 83 ? -23.797 -29.438 -13.164 1 96.75 83 LEU B O 1
ATOM 3895 N N . ARG B 1 84 ? -22.141 -28.078 -13.688 1 96.31 84 ARG B N 1
ATOM 3896 C CA . ARG B 1 84 ? -22.391 -28.094 -15.117 1 96.31 84 ARG B CA 1
ATOM 3897 C C . ARG B 1 84 ? -21.125 -28.438 -15.898 1 96.31 84 ARG B C 1
ATOM 3899 O O . ARG B 1 84 ? -20.031 -28.016 -15.523 1 96.31 84 ARG B O 1
ATOM 3906 N N . ARG B 1 85 ? -21.312 -29.203 -16.922 1 96.44 85 ARG B N 1
ATOM 3907 C CA . ARG B 1 85 ? -20.188 -29.547 -17.781 1 96.44 85 ARG B CA 1
ATOM 3908 C C . ARG B 1 85 ? -20.188 -28.703 -19.047 1 96.44 85 ARG B C 1
ATOM 3910 O O . ARG B 1 85 ? -21.25 -28.359 -19.578 1 96.44 85 ARG B O 1
ATOM 3917 N N . PHE B 1 86 ? -19.094 -28.344 -19.469 1 94.38 86 PHE B N 1
ATOM 3918 C CA . PHE B 1 86 ? -19 -27.594 -20.719 1 94.38 86 PHE B CA 1
ATOM 3919 C C . PHE B 1 86 ? -17.656 -27.859 -21.406 1 94.38 86 PHE B C 1
ATOM 3921 O O . PHE B 1 86 ? -16.703 -28.312 -20.781 1 94.38 86 PHE B O 1
ATOM 3928 N N . ARG B 1 87 ? -17.641 -27.625 -22.688 1 91.88 87 ARG B N 1
ATOM 3929 C CA . ARG B 1 87 ? -16.422 -27.797 -23.469 1 91.88 87 ARG B CA 1
ATOM 3930 C C . ARG B 1 87 ? -15.859 -26.438 -23.891 1 91.88 87 ARG B C 1
ATOM 3932 O O . ARG B 1 87 ? -16.609 -25.469 -24.062 1 91.88 87 ARG B O 1
ATOM 3939 N N . GLY B 1 88 ? -14.578 -26.406 -23.984 1 85.75 88 GLY B N 1
ATOM 3940 C CA . GLY B 1 88 ? -13.938 -25.203 -24.484 1 85.75 88 GLY B CA 1
ATOM 3941 C C . GLY B 1 88 ? -13.781 -24.125 -23.422 1 85.75 88 GLY B C 1
ATOM 3942 O O . GLY B 1 88 ? -13.523 -24.438 -22.25 1 85.75 88 GLY B O 1
ATOM 3943 N N . MET B 1 89 ? -13.828 -22.859 -23.891 1 80.81 89 MET B N 1
ATOM 3944 C CA . MET B 1 89 ? -13.422 -21.75 -23.016 1 80.81 89 MET B CA 1
ATOM 3945 C C . MET B 1 89 ? -14.633 -21.016 -22.469 1 80.81 89 MET B C 1
ATOM 3947 O O . MET B 1 89 ? -14.508 -20.234 -21.516 1 80.81 89 MET B O 1
ATOM 3951 N N . VAL B 1 90 ? -15.789 -21.281 -22.969 1 81.69 90 VAL B N 1
ATOM 3952 C CA . VAL B 1 90 ? -16.984 -20.547 -22.562 1 81.69 90 VAL B CA 1
ATOM 3953 C C . VAL B 1 90 ? -17.766 -21.375 -21.531 1 81.69 90 VAL B C 1
ATOM 3955 O O . VAL B 1 90 ? -18.328 -22.422 -21.859 1 81.69 90 VAL B O 1
ATOM 3958 N N . PRO B 1 91 ? -17.859 -20.906 -20.328 1 86.94 91 PRO B N 1
ATOM 3959 C CA . PRO B 1 91 ? -18.594 -21.656 -19.312 1 86.94 91 PRO B CA 1
ATOM 3960 C C . PRO B 1 91 ? -20.094 -21.703 -19.578 1 86.94 91 PRO B C 1
ATOM 3962 O O . PRO B 1 91 ? -20.625 -20.812 -20.25 1 86.94 91 PRO B O 1
ATOM 3965 N N . LYS B 1 92 ? -20.719 -22.719 -19.109 1 87.88 92 LYS B N 1
ATOM 3966 C CA . LYS B 1 92 ? -22.156 -22.922 -19.344 1 87.88 92 LYS B CA 1
ATOM 3967 C C . LYS B 1 92 ? -23 -22.062 -18.422 1 87.88 92 LYS B C 1
ATOM 3969 O O . LYS B 1 92 ? -23.609 -22.578 -17.469 1 87.88 92 LYS B O 1
ATOM 3974 N N . LEU B 1 93 ? -23.078 -20.844 -18.734 1 90.62 93 LEU B N 1
ATOM 3975 C CA . LEU B 1 93 ? -23.922 -19.891 -18.031 1 90.62 93 LEU B CA 1
ATOM 3976 C C . LEU B 1 93 ? -25.234 -19.688 -18.781 1 90.62 93 LEU B C 1
ATOM 3978 O O . LEU B 1 93 ? -25.391 -20.141 -19.922 1 90.62 93 LEU B O 1
ATOM 3982 N N . GLY B 1 94 ? -26.188 -19.141 -18.172 1 91.88 94 GLY B N 1
ATOM 3983 C CA . GLY B 1 94 ? -27.406 -18.766 -18.875 1 91.88 94 GLY B CA 1
ATOM 3984 C C . GLY B 1 94 ? -27.156 -17.812 -20.031 1 91.88 94 GLY B C 1
ATOM 3985 O O . GLY B 1 94 ? -26.203 -17.016 -20 1 91.88 94 GLY B O 1
ATOM 3986 N N . PRO B 1 95 ? -27.922 -17.922 -21.094 1 94.44 95 PRO B N 1
ATOM 3987 C CA . PRO B 1 95 ? -27.672 -17.125 -22.297 1 94.44 95 PRO B CA 1
ATOM 3988 C C . PRO B 1 95 ? -27.609 -15.633 -22.016 1 94.44 95 PRO B C 1
ATOM 3990 O O . PRO B 1 95 ? -26.781 -14.922 -22.594 1 94.44 95 PRO B O 1
ATOM 3993 N N . VAL B 1 96 ? -28.438 -15.148 -21.109 1 96 96 VAL B N 1
ATOM 3994 C CA . VAL B 1 96 ? -28.469 -13.727 -20.766 1 96 96 VAL B CA 1
ATOM 3995 C C . VAL B 1 96 ? -27.188 -13.344 -20.031 1 96 96 VAL B C 1
ATOM 3997 O O . VAL B 1 96 ? -26.578 -12.312 -20.328 1 96 96 VAL B O 1
ATOM 4000 N N . THR B 1 97 ? -26.797 -14.188 -19.156 1 95.19 97 THR B N 1
ATOM 4001 C CA . THR B 1 97 ? -25.562 -13.977 -18.422 1 95.19 97 THR B CA 1
ATOM 4002 C C . THR B 1 97 ? -24.359 -14.031 -19.359 1 95.19 97 THR B C 1
ATOM 4004 O O . THR B 1 97 ? -23.453 -13.211 -19.25 1 95.19 97 THR B O 1
ATOM 4007 N N . LEU B 1 98 ? -24.391 -14.938 -20.266 1 95 98 LEU B N 1
ATOM 4008 C CA . LEU B 1 98 ? -23.297 -15.094 -21.219 1 95 98 LEU B CA 1
ATOM 4009 C C . LEU B 1 98 ? -23.156 -13.844 -22.094 1 95 98 LEU B C 1
ATOM 4011 O O . LEU B 1 98 ? -22.031 -13.391 -22.344 1 95 98 LEU B O 1
ATOM 4015 N N . LEU B 1 99 ? -24.266 -13.367 -22.562 1 96.56 99 LEU B N 1
ATOM 4016 C CA . LEU B 1 99 ? -24.25 -12.156 -23.375 1 96.56 99 LEU B CA 1
ATOM 4017 C C . LEU B 1 99 ? -23.75 -10.961 -22.578 1 96.56 99 LEU B C 1
ATOM 4019 O O . LEU B 1 99 ? -23 -10.125 -23.094 1 96.56 99 LEU B O 1
ATOM 4023 N N . ASP B 1 100 ? -24.172 -10.891 -21.344 1 97.44 100 ASP B N 1
ATOM 4024 C CA . ASP B 1 100 ? -23.766 -9.828 -20.422 1 97.44 100 ASP B CA 1
ATOM 4025 C C . ASP B 1 100 ? -22.25 -9.844 -20.219 1 97.44 100 ASP B C 1
ATOM 4027 O O . ASP B 1 100 ? -21.578 -8.812 -20.359 1 97.44 100 ASP B O 1
ATOM 4031 N N . VAL B 1 101 ? -21.703 -11.016 -19.984 1 96.56 101 VAL B N 1
ATOM 4032 C CA . VAL B 1 101 ? -20.266 -11.195 -19.766 1 96.56 101 VAL B CA 1
ATOM 4033 C C . VAL B 1 101 ? -19.5 -10.891 -21.047 1 96.56 101 VAL B C 1
ATOM 4035 O O . VAL B 1 101 ? -18.469 -10.219 -21.016 1 96.56 101 VAL B O 1
ATOM 4038 N N . ALA B 1 102 ? -20 -11.367 -22.141 1 96.69 102 ALA B N 1
ATOM 4039 C CA . ALA B 1 102 ? -19.344 -11.133 -23.438 1 96.69 102 ALA B CA 1
ATOM 4040 C C . ALA B 1 102 ? -19.266 -9.641 -23.75 1 96.69 102 ALA B C 1
ATOM 4042 O O . ALA B 1 102 ? -18.25 -9.164 -24.25 1 96.69 102 ALA B O 1
ATOM 4043 N N . GLN B 1 103 ? -20.359 -8.961 -23.5 1 97.69 103 GLN B N 1
ATOM 4044 C CA . GLN B 1 103 ? -20.375 -7.52 -23.719 1 97.69 103 GLN B CA 1
ATOM 4045 C C . GLN B 1 103 ? -19.375 -6.809 -22.812 1 97.69 103 GLN B C 1
ATOM 4047 O O . GLN B 1 103 ? -18.672 -5.902 -23.25 1 97.69 103 GLN B O 1
ATOM 4052 N N . ALA B 1 104 ? -19.375 -7.145 -21.547 1 98 104 ALA B N 1
ATOM 4053 C CA . ALA B 1 104 ? -18.438 -6.555 -20.609 1 98 104 ALA B CA 1
ATOM 4054 C C . ALA B 1 104 ? -16.984 -6.812 -21.031 1 98 104 ALA B C 1
ATOM 4056 O O . ALA B 1 104 ? -16.156 -5.906 -20.984 1 98 104 ALA B O 1
ATOM 4057 N N . GLN B 1 105 ? -16.719 -8.031 -21.453 1 97.62 105 GLN B N 1
ATOM 4058 C CA . GLN B 1 105 ? -15.391 -8.383 -21.906 1 97.62 105 GLN B CA 1
ATOM 4059 C C . GLN B 1 105 ? -14.984 -7.562 -23.125 1 97.62 105 GLN B C 1
ATOM 4061 O O . GLN B 1 105 ? -13.859 -7.062 -23.203 1 97.62 105 GLN B O 1
ATOM 4066 N N . SER B 1 106 ? -15.883 -7.457 -24.078 1 98.19 106 SER B N 1
ATOM 4067 C CA . SER B 1 106 ? -15.609 -6.68 -25.281 1 98.19 106 SER B CA 1
ATOM 4068 C C . SER B 1 106 ? -15.297 -5.223 -24.938 1 98.19 106 SER B C 1
ATOM 4070 O O . SER B 1 106 ? -14.383 -4.633 -25.5 1 98.19 106 SER B O 1
ATOM 4072 N N . ARG B 1 107 ? -16.078 -4.684 -24.031 1 98.38 107 ARG B N 1
ATOM 4073 C CA . ARG B 1 107 ? -15.859 -3.307 -23.609 1 98.38 107 ARG B CA 1
ATOM 4074 C C . ARG B 1 107 ? -14.516 -3.158 -22.906 1 98.38 107 ARG B C 1
ATOM 4076 O O . ARG B 1 107 ? -13.789 -2.193 -23.141 1 98.38 107 ARG B O 1
ATOM 4083 N N . LEU B 1 108 ? -14.188 -4.062 -22.047 1 98.56 108 LEU B N 1
ATOM 4084 C CA . LEU B 1 108 ? -12.914 -4.039 -21.328 1 98.56 108 LEU B CA 1
ATOM 4085 C C . LEU B 1 108 ? -11.742 -4.109 -22.297 1 98.56 108 LEU B C 1
ATOM 4087 O O . LEU B 1 108 ? -10.789 -3.34 -22.188 1 98.56 108 LEU B O 1
ATOM 4091 N N . ASP B 1 109 ? -11.828 -5.02 -23.25 1 98.62 109 ASP B N 1
ATOM 4092 C CA . ASP B 1 109 ? -10.766 -5.188 -24.234 1 98.62 109 ASP B CA 1
ATOM 4093 C C . ASP B 1 109 ? -10.602 -3.932 -25.078 1 98.62 109 ASP B C 1
ATOM 4095 O O . ASP B 1 109 ? -9.484 -3.539 -25.406 1 98.62 109 ASP B O 1
ATOM 4099 N N . ARG B 1 110 ? -11.68 -3.355 -25.438 1 98.5 110 ARG B N 1
ATOM 4100 C CA . ARG B 1 110 ? -11.633 -2.123 -26.219 1 98.5 110 ARG B CA 1
ATOM 4101 C C . ARG B 1 110 ? -10.938 -1.01 -25.438 1 98.5 110 ARG B C 1
ATOM 4103 O O . ARG B 1 110 ? -10.086 -0.304 -25.984 1 98.5 110 ARG B O 1
ATOM 4110 N N . LEU B 1 111 ? -11.281 -0.813 -24.188 1 98.62 111 LEU B N 1
ATOM 4111 C CA . LEU B 1 111 ? -10.633 0.175 -23.328 1 98.62 111 LEU B CA 1
ATOM 4112 C C . LEU B 1 111 ? -9.148 -0.136 -23.172 1 98.62 111 LEU B C 1
ATOM 4114 O O . LEU B 1 111 ? -8.312 0.77 -23.219 1 98.62 111 LEU B O 1
ATOM 4118 N N . ALA B 1 112 ? -8.82 -1.406 -23 1 98.81 112 ALA B N 1
ATOM 4119 C CA . ALA B 1 112 ? -7.441 -1.838 -22.781 1 98.81 112 ALA B CA 1
ATOM 4120 C C . ALA B 1 112 ? -6.57 -1.514 -23.984 1 98.81 112 ALA B C 1
ATOM 4122 O O . ALA B 1 112 ? -5.391 -1.178 -23.844 1 98.81 112 ALA B O 1
ATOM 4123 N N . ARG B 1 113 ? -7.125 -1.601 -25.172 1 98.44 113 ARG B N 1
ATOM 4124 C CA . ARG B 1 113 ? -6.371 -1.353 -26.391 1 98.44 113 ARG B CA 1
ATOM 4125 C C . ARG B 1 113 ? -5.785 0.055 -26.406 1 98.44 113 ARG B C 1
ATOM 4127 O O . ARG B 1 113 ? -4.75 0.298 -27.016 1 98.44 113 ARG B O 1
ATOM 4134 N N . ALA B 1 114 ? -6.348 0.957 -25.703 1 98.25 114 ALA B N 1
ATOM 4135 C CA . ALA B 1 114 ? -5.941 2.359 -25.719 1 98.25 114 ALA B CA 1
ATOM 4136 C C . ALA B 1 114 ? -4.848 2.619 -24.688 1 98.25 114 ALA B C 1
ATOM 4138 O O . ALA B 1 114 ? -4.273 3.709 -24.641 1 98.25 114 ALA B O 1
ATOM 4139 N N . ILE B 1 115 ? -4.5 1.669 -23.891 1 98.75 115 ILE B N 1
ATOM 4140 C CA . ILE B 1 115 ? -3.557 1.85 -22.781 1 98.75 115 ILE B CA 1
ATOM 4141 C C . ILE B 1 115 ? -2.127 1.701 -23.297 1 98.75 115 ILE B C 1
ATOM 4143 O O . ILE B 1 115 ? -1.839 0.808 -24.109 1 98.75 115 ILE B O 1
ATOM 4147 N N . ASP B 1 116 ? -1.22 2.605 -22.938 1 98.69 116 ASP B N 1
ATOM 4148 C CA . ASP B 1 116 ? 0.22 2.445 -23.125 1 98.69 116 ASP B CA 1
ATOM 4149 C C . ASP B 1 116 ? 0.837 1.669 -21.969 1 98.69 116 ASP B C 1
ATOM 4151 O O . ASP B 1 116 ? 0.938 2.184 -20.844 1 98.69 116 ASP B O 1
ATOM 4155 N N . THR B 1 117 ? 1.264 0.5 -22.188 1 98.56 117 THR B N 1
ATOM 4156 C CA . THR B 1 117 ? 1.709 -0.372 -21.109 1 98.56 117 THR B CA 1
ATOM 4157 C C . THR B 1 117 ? 3.047 0.103 -20.547 1 98.56 117 THR B C 1
ATOM 4159 O O . THR B 1 117 ? 3.457 -0.32 -19.469 1 98.56 117 THR B O 1
ATOM 4162 N N . ARG B 1 118 ? 3.826 0.944 -21.234 1 98.25 118 ARG B N 1
ATOM 4163 C CA . ARG B 1 118 ? 5.078 1.49 -20.719 1 98.25 118 ARG B CA 1
ATOM 4164 C C . ARG B 1 118 ? 4.824 2.678 -19.797 1 98.25 118 ARG B C 1
ATOM 4166 O O . ARG B 1 118 ? 5.566 2.896 -18.844 1 98.25 118 ARG B O 1
ATOM 4173 N N . THR B 1 119 ? 3.789 3.447 -20.078 1 98.5 119 THR B N 1
ATOM 4174 C CA . THR B 1 119 ? 3.428 4.621 -19.297 1 98.5 119 THR B CA 1
ATOM 4175 C C . THR B 1 119 ? 1.917 4.688 -19.078 1 98.5 119 THR B C 1
ATOM 4177 O O . THR B 1 119 ? 1.267 5.645 -19.516 1 98.5 119 THR B O 1
ATOM 4180 N N . PRO B 1 120 ? 1.363 3.748 -18.344 1 98.75 120 PRO B N 1
ATOM 4181 C CA . PRO B 1 120 ? -0.091 3.717 -18.172 1 98.75 120 PRO B CA 1
ATOM 4182 C C . PRO B 1 120 ? -0.653 5.047 -17.672 1 98.75 120 PRO B C 1
ATOM 4184 O O . PRO B 1 120 ? -1.764 5.43 -18.047 1 98.75 120 PRO B O 1
ATOM 4187 N N . TRP B 1 121 ? 0.051 5.809 -16.938 1 98.44 121 TRP B N 1
ATOM 4188 C CA . TRP B 1 121 ? -0.399 7.055 -16.328 1 98.44 121 TRP B CA 1
ATOM 4189 C C . TRP B 1 121 ? -0.493 8.172 -17.359 1 98.44 121 TRP B C 1
ATOM 4191 O O . TRP B 1 121 ? -1.021 9.25 -17.078 1 98.44 121 TRP B O 1
ATOM 4201 N N . ARG B 1 122 ? -0.02 7.934 -18.531 1 98.19 122 ARG B N 1
ATOM 4202 C CA . ARG B 1 122 ? -0.097 8.9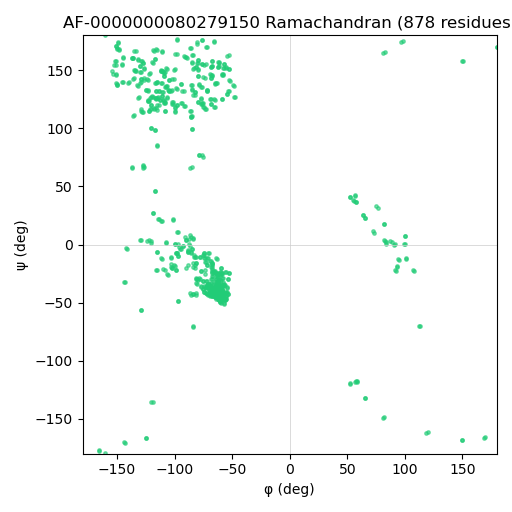14 -19.594 1 98.19 122 ARG B CA 1
ATOM 4203 C C . ARG B 1 122 ? -1.126 8.5 -20.641 1 98.19 122 ARG B C 1
ATOM 4205 O O . ARG B 1 122 ? -1.3 9.188 -21.656 1 98.19 122 ARG B O 1
ATOM 4212 N N . SER B 1 123 ? -1.805 7.398 -20.438 1 98.62 123 SER B N 1
ATOM 4213 C CA . SER B 1 123 ? -2.822 6.922 -21.375 1 98.62 123 SER B CA 1
ATOM 4214 C C . SER B 1 123 ? -4.031 7.852 -21.391 1 98.62 123 SER B C 1
ATOM 4216 O O . SER B 1 123 ? -4.23 8.641 -20.469 1 98.62 123 SER B O 1
ATOM 4218 N N . PRO B 1 124 ? -4.82 7.812 -22.5 1 97.88 124 PRO B N 1
ATOM 4219 C CA . PRO B 1 124 ? -6.047 8.609 -22.531 1 97.88 124 PRO B CA 1
ATOM 4220 C C . PRO B 1 124 ? -6.969 8.328 -21.344 1 97.88 124 PRO B C 1
ATOM 4222 O O . PRO B 1 124 ? -7.211 7.164 -21.016 1 97.88 124 PRO B O 1
ATOM 4225 N N . ASN B 1 125 ? -7.402 9.344 -20.688 1 97.94 125 ASN B N 1
ATOM 4226 C CA . ASN B 1 125 ? -8.352 9.273 -19.578 1 97.94 125 ASN B CA 1
ATOM 4227 C C . ASN B 1 125 ? -7.758 8.539 -18.375 1 97.94 125 ASN B C 1
ATOM 4229 O O . ASN B 1 125 ? -8.5 7.969 -17.562 1 97.94 125 ASN B O 1
ATOM 4233 N N . ALA B 1 126 ? -6.445 8.492 -18.281 1 98.62 126 ALA B N 1
ATOM 4234 C CA . ALA B 1 126 ? -5.77 7.727 -17.25 1 98.62 126 ALA B CA 1
ATOM 4235 C C . ALA B 1 126 ? -6.25 8.141 -15.859 1 98.62 126 ALA B C 1
ATOM 4237 O O . ALA B 1 126 ? -6.48 7.289 -15 1 98.62 126 ALA B O 1
ATOM 4238 N N . LEU B 1 127 ? -6.434 9.422 -15.609 1 97.69 127 LEU B N 1
ATOM 4239 C CA . LEU B 1 127 ? -6.84 9.906 -14.289 1 97.69 127 LEU B CA 1
ATOM 4240 C C . LEU B 1 127 ? -8.211 9.352 -13.906 1 97.69 127 LEU B C 1
ATOM 4242 O O . LEU B 1 127 ? -8.406 8.914 -12.773 1 97.69 127 LEU B O 1
ATOM 4246 N N . ALA B 1 128 ? -9.133 9.383 -14.836 1 97.94 128 ALA B N 1
ATOM 4247 C CA . ALA B 1 128 ? -10.484 8.883 -14.578 1 97.94 128 ALA B CA 1
ATOM 4248 C C . ALA B 1 128 ? -10.484 7.367 -14.414 1 97.94 128 ALA B C 1
ATOM 4250 O O . ALA B 1 128 ? -11.133 6.832 -13.516 1 97.94 128 ALA B O 1
ATOM 4251 N N . LEU B 1 129 ? -9.758 6.664 -15.297 1 98.81 129 LEU B N 1
ATOM 4252 C CA . LEU B 1 129 ? -9.68 5.207 -15.25 1 98.81 129 LEU B CA 1
ATOM 4253 C C . LEU B 1 129 ? -9.008 4.738 -13.969 1 98.81 129 LEU B C 1
ATOM 4255 O O . LEU B 1 129 ? -9.422 3.744 -13.375 1 98.81 129 LEU B O 1
ATOM 4259 N N . ASP B 1 130 ? -8.008 5.469 -13.516 1 98.81 130 ASP B N 1
ATOM 4260 C CA . ASP B 1 130 ? -7.242 5.121 -12.32 1 98.81 130 ASP B CA 1
ATOM 4261 C C . ASP B 1 130 ? -7.977 5.555 -11.055 1 98.81 130 ASP B C 1
ATOM 4263 O O . ASP B 1 130 ? -7.602 5.156 -9.945 1 98.81 130 ASP B O 1
ATOM 4267 N N . GLY B 1 131 ? -8.953 6.41 -11.203 1 98.62 131 GLY B N 1
ATOM 4268 C CA . GLY B 1 131 ? -9.625 6.98 -10.047 1 98.62 131 GLY B CA 1
ATOM 4269 C C . GLY B 1 131 ? -10.82 6.168 -9.586 1 98.62 131 GLY B C 1
ATOM 4270 O O . GLY B 1 131 ? -11.523 6.562 -8.656 1 98.62 131 GLY B O 1
ATOM 4271 N N . GLN B 1 132 ? -11.07 5.035 -10.203 1 98.56 132 GLN B N 1
ATOM 4272 C CA . GLN B 1 132 ? -12.18 4.156 -9.852 1 98.56 132 GLN B CA 1
ATOM 4273 C C . GLN B 1 132 ? -11.711 2.711 -9.711 1 98.56 132 GLN B C 1
ATOM 4275 O O . GLN B 1 132 ? -10.672 2.336 -10.25 1 98.56 132 GLN B O 1
ATOM 4280 N N . THR B 1 133 ? -12.484 1.896 -9 1 98.81 133 THR B N 1
ATOM 4281 C CA . THR B 1 133 ? -12.164 0.483 -8.828 1 98.81 133 THR B CA 1
ATOM 4282 C C . THR B 1 133 ? -12.695 -0.334 -10.008 1 98.81 133 THR B C 1
ATOM 4284 O O . THR B 1 133 ? -13.625 0.089 -10.695 1 98.81 133 THR B O 1
ATOM 4287 N N . LEU B 1 134 ? -12.07 -1.464 -10.195 1 98.88 134 LEU B N 1
ATOM 4288 C CA . LEU B 1 134 ? -12.656 -2.4 -11.148 1 98.88 134 LEU B CA 1
ATOM 4289 C C . LEU B 1 134 ? -14.078 -2.777 -10.734 1 98.88 134 LEU B C 1
ATOM 4291 O O . LEU B 1 134 ? -14.945 -2.975 -11.586 1 98.88 134 LEU B O 1
ATOM 4295 N N . ARG B 1 135 ? -14.359 -2.891 -9.43 1 98.62 135 ARG B N 1
ATOM 4296 C CA . ARG B 1 135 ? -15.688 -3.203 -8.922 1 98.62 135 ARG B CA 1
ATOM 4297 C C . ARG B 1 135 ? -16.719 -2.197 -9.43 1 98.62 135 ARG B C 1
ATOM 4299 O O . ARG B 1 135 ? -17.781 -2.582 -9.93 1 98.62 135 ARG B O 1
ATOM 4306 N N . SER B 1 136 ? -16.391 -0.88 -9.328 1 98.06 136 SER B N 1
ATOM 4307 C CA . SER B 1 136 ? -17.312 0.154 -9.773 1 98.06 136 SER B CA 1
ATOM 4308 C C . SER B 1 136 ? -17.609 0.021 -11.266 1 98.06 136 SER B C 1
ATOM 4310 O O . SER B 1 136 ? -18.75 0.229 -11.695 1 98.06 136 SER B O 1
ATOM 4312 N N . TRP B 1 137 ? -16.656 -0.313 -12.008 1 98.56 137 TRP B N 1
ATOM 4313 C CA . TRP B 1 137 ? -16.828 -0.503 -13.445 1 98.56 137 TRP B CA 1
ATOM 4314 C C . TRP B 1 137 ? -17.719 -1.712 -13.727 1 98.56 137 TRP B C 1
ATOM 4316 O O . TRP B 1 137 ? -18.641 -1.642 -14.555 1 98.56 137 TRP B O 1
ATOM 4326 N N . ILE B 1 138 ? -17.484 -2.834 -13.016 1 98.62 138 ILE B N 1
ATOM 4327 C CA . ILE B 1 138 ? -18.281 -4.047 -13.18 1 98.62 138 ILE B CA 1
ATOM 4328 C C . ILE B 1 138 ? -19.734 -3.758 -12.852 1 98.62 138 ILE B C 1
ATOM 4330 O O . ILE B 1 138 ? -20.641 -4.133 -13.602 1 98.62 138 ILE B O 1
ATOM 4334 N N . ASP B 1 139 ? -19.938 -3.094 -11.758 1 97.25 139 ASP B N 1
ATOM 4335 C CA . ASP B 1 139 ? -21.297 -2.805 -11.297 1 97.25 139 ASP B CA 1
ATOM 4336 C C . ASP B 1 139 ? -22.047 -1.932 -12.305 1 97.25 139 ASP B C 1
ATOM 4338 O O . ASP B 1 139 ? -23.25 -2.066 -12.469 1 97.25 139 ASP B O 1
ATOM 4342 N N . ARG B 1 140 ? -21.328 -1.051 -13 1 96.69 140 ARG B N 1
ATOM 4343 C CA . ARG B 1 140 ? -21.938 -0.151 -13.977 1 96.69 140 ARG B CA 1
ATOM 4344 C C . ARG B 1 140 ? -22.156 -0.854 -15.305 1 96.69 140 ARG B C 1
ATOM 4346 O O . ARG B 1 140 ? -23.094 -0.532 -16.047 1 96.69 140 ARG B O 1
ATOM 4353 N N . THR B 1 141 ? -21.344 -1.795 -15.609 1 97.69 141 THR B N 1
ATOM 4354 C CA . THR B 1 141 ? -21.297 -2.365 -16.953 1 97.69 141 THR B CA 1
ATOM 4355 C C . THR B 1 141 ? -22.125 -3.645 -17.016 1 97.69 141 THR B C 1
ATOM 4357 O O . THR B 1 141 ? -22.906 -3.834 -17.953 1 97.69 141 THR B O 1
ATOM 4360 N N . ALA B 1 142 ? -21.922 -4.559 -16.047 1 97.5 142 ALA B N 1
ATOM 4361 C CA . ALA B 1 142 ? -22.641 -5.828 -16.031 1 97.5 142 ALA B CA 1
ATOM 4362 C C . ALA B 1 142 ? -24.078 -5.633 -15.555 1 97.5 142 ALA B C 1
ATOM 4364 O O . ALA B 1 142 ? -24.328 -4.988 -14.531 1 97.5 142 ALA B O 1
ATOM 4365 N N . ARG B 1 143 ? -25.094 -6.25 -16.234 1 96.31 143 ARG B N 1
ATOM 4366 C CA . ARG B 1 143 ? -26.5 -6.008 -15.977 1 96.31 143 ARG B CA 1
ATOM 4367 C C . ARG B 1 143 ? -27.125 -7.152 -15.18 1 96.31 143 ARG B C 1
ATOM 4369 O O . ARG B 1 143 ? -28.203 -7.012 -14.617 1 96.31 143 ARG B O 1
ATOM 4376 N N . THR B 1 144 ? -26.469 -8.266 -15.148 1 96.44 144 THR B N 1
ATOM 4377 C CA . THR B 1 144 ? -27.016 -9.43 -14.469 1 96.44 144 THR B CA 1
ATOM 4378 C C . THR B 1 144 ? -26.203 -9.766 -13.227 1 96.44 144 THR B C 1
ATOM 4380 O O . THR B 1 144 ? -25 -9.508 -13.18 1 96.44 144 THR B O 1
ATOM 4383 N N . ARG B 1 145 ? -26.906 -10.328 -12.219 1 94.5 145 ARG B N 1
ATOM 4384 C CA . ARG B 1 145 ? -26.219 -10.805 -11.023 1 94.5 145 ARG B CA 1
ATOM 4385 C C . ARG B 1 145 ? -25.188 -11.867 -11.375 1 94.5 145 ARG B C 1
ATOM 4387 O O . ARG B 1 145 ? -24.078 -11.875 -10.82 1 94.5 145 ARG B O 1
ATOM 4394 N N . GLY B 1 146 ? -25.516 -12.75 -12.258 1 93.94 146 GLY B N 1
ATOM 4395 C CA . GLY B 1 146 ? -24.609 -13.789 -12.703 1 93.94 146 GLY B CA 1
ATOM 4396 C C . GLY B 1 146 ? -23.375 -13.242 -13.398 1 93.94 146 GLY B C 1
ATOM 4397 O O . GLY B 1 146 ? -22.266 -13.734 -13.195 1 93.94 146 GLY B O 1
ATOM 4398 N N . GLY B 1 147 ? -23.609 -12.234 -14.258 1 95.69 147 GLY B N 1
ATOM 4399 C CA . GLY B 1 147 ? -22.484 -11.602 -14.922 1 95.69 147 GLY B CA 1
ATOM 4400 C C . GLY B 1 147 ? -21.516 -10.953 -13.961 1 95.69 147 GLY B C 1
ATOM 4401 O O . GLY B 1 147 ? -20.297 -11.125 -14.094 1 95.69 147 GLY B O 1
ATOM 4402 N N . ARG B 1 148 ? -22.047 -10.234 -12.969 1 97.12 148 ARG B N 1
ATOM 4403 C CA . ARG B 1 148 ? -21.203 -9.602 -11.953 1 97.12 148 ARG B CA 1
ATOM 4404 C C . ARG B 1 148 ? -20.422 -10.648 -11.172 1 97.12 148 ARG B C 1
ATOM 4406 O O . ARG B 1 148 ? -19.234 -10.461 -10.906 1 97.12 148 ARG B O 1
ATOM 4413 N N . ARG B 1 149 ? -21.078 -11.734 -10.82 1 95.69 149 ARG B N 1
ATOM 4414 C CA . ARG B 1 149 ? -20.406 -12.789 -10.07 1 95.69 149 ARG B CA 1
ATOM 4415 C C . ARG B 1 149 ? -19.297 -13.438 -10.891 1 95.69 149 ARG B C 1
ATOM 4417 O O . ARG B 1 149 ? -18.203 -13.703 -10.375 1 95.69 149 ARG B O 1
ATOM 4424 N N . PHE B 1 150 ? -19.547 -13.656 -12.117 1 95.12 150 PHE B N 1
ATOM 4425 C CA . PHE B 1 150 ? -18.562 -14.297 -12.977 1 95.12 150 PHE B CA 1
ATOM 4426 C C . PHE B 1 150 ? -17.359 -13.383 -13.18 1 95.12 150 PHE B C 1
ATOM 4428 O O . PHE B 1 150 ? -16.203 -13.836 -13.133 1 95.12 150 PHE B O 1
ATOM 4435 N N . LEU B 1 151 ? -17.594 -12.094 -13.43 1 97.31 151 LEU B N 1
ATOM 4436 C CA . LEU B 1 151 ? -16.5 -11.141 -13.602 1 97.31 151 LEU B CA 1
ATOM 4437 C C . LEU B 1 151 ? -15.688 -11 -12.32 1 97.31 151 LEU B C 1
ATOM 4439 O O . LEU B 1 151 ? -14.469 -10.812 -12.375 1 97.31 151 LEU B O 1
ATOM 4443 N N . THR B 1 152 ? -16.328 -11.094 -11.188 1 97.31 152 THR B N 1
ATOM 4444 C CA . THR B 1 152 ? -15.633 -11.109 -9.906 1 97.31 152 THR B CA 1
ATOM 4445 C C . THR B 1 152 ? -14.719 -12.328 -9.797 1 97.31 152 THR B C 1
ATOM 4447 O O . THR B 1 152 ? -13.562 -12.211 -9.398 1 97.31 152 THR B O 1
ATOM 4450 N N . LEU B 1 153 ? -15.219 -13.469 -10.211 1 96.38 153 LEU B N 1
ATOM 4451 C CA . LEU B 1 153 ? -14.414 -14.688 -10.211 1 96.38 153 LEU B CA 1
ATOM 4452 C C . LEU B 1 153 ? -13.211 -14.547 -11.133 1 96.38 153 LEU B C 1
ATOM 4454 O O . LEU B 1 153 ? -12.102 -14.961 -10.789 1 96.38 153 LEU B O 1
ATOM 4458 N N . ALA B 1 154 ? -13.445 -13.969 -12.281 1 96.5 154 ALA B N 1
ATOM 4459 C CA . ALA B 1 154 ? -12.344 -13.742 -13.219 1 96.5 154 ALA B CA 1
ATOM 4460 C C . ALA B 1 154 ? -11.266 -12.867 -12.594 1 96.5 154 ALA B C 1
ATOM 4462 O O . ALA B 1 154 ? -10.07 -13.156 -12.719 1 96.5 154 ALA B O 1
ATOM 4463 N N . CYS B 1 155 ? -11.672 -11.828 -11.93 1 97.88 155 CYS B N 1
ATOM 4464 C CA . CYS B 1 155 ? -10.727 -10.953 -11.242 1 97.88 155 CYS B CA 1
ATOM 4465 C C . CYS B 1 155 ? -9.914 -11.734 -10.211 1 97.88 155 CYS B C 1
ATOM 4467 O O . CYS B 1 155 ? -8.688 -11.617 -10.172 1 97.88 155 CYS B O 1
ATOM 4469 N N . GLN B 1 156 ? -10.586 -12.516 -9.445 1 97.88 156 GLN B N 1
ATOM 4470 C CA . GLN B 1 156 ? -9.93 -13.297 -8.406 1 97.88 156 GLN B CA 1
ATOM 4471 C C . GLN B 1 156 ? -8.93 -14.281 -9.008 1 97.88 156 GLN B C 1
ATOM 4473 O O . GLN B 1 156 ? -7.82 -14.438 -8.5 1 97.88 156 GLN B O 1
ATOM 4478 N N . ALA B 1 157 ? -9.297 -14.859 -10.078 1 96.5 157 ALA B N 1
ATOM 4479 C CA . ALA B 1 157 ? -8.453 -15.852 -10.734 1 96.5 157 ALA B CA 1
ATOM 4480 C C . ALA B 1 157 ? -7.234 -15.195 -11.375 1 96.5 157 ALA B C 1
ATOM 4482 O O . ALA B 1 157 ? -6.141 -15.766 -11.375 1 96.5 157 ALA B O 1
ATOM 4483 N N . ILE B 1 158 ? -7.441 -14 -11.93 1 97.75 158 ILE B N 1
ATOM 4484 C CA . ILE B 1 158 ? -6.402 -13.344 -12.711 1 97.75 158 ILE B CA 1
ATOM 4485 C C . ILE B 1 158 ? -5.457 -12.586 -11.781 1 97.75 158 ILE B C 1
ATOM 4487 O O . ILE B 1 158 ? -4.234 -12.68 -11.914 1 97.75 158 ILE B O 1
ATOM 4491 N N . TRP B 1 159 ? -5.98 -11.883 -10.773 1 98.44 159 TRP B N 1
ATOM 4492 C CA . TRP B 1 159 ? -5.168 -10.953 -9.992 1 98.44 159 TRP B CA 1
ATOM 4493 C C . TRP B 1 159 ? -5.047 -11.422 -8.547 1 98.44 159 TRP B C 1
ATOM 4495 O O . TRP B 1 159 ? -4.336 -10.805 -7.75 1 98.44 159 TRP B O 1
ATOM 4505 N N . ALA B 1 160 ? -5.73 -12.445 -8.133 1 98.25 160 ALA B N 1
ATOM 4506 C CA . ALA B 1 160 ? -5.734 -12.984 -6.773 1 98.25 160 ALA B CA 1
ATOM 4507 C C . ALA B 1 160 ? -6.164 -11.914 -5.766 1 98.25 160 ALA B C 1
ATOM 4509 O O . ALA B 1 160 ? -5.605 -11.828 -4.672 1 98.25 160 ALA B O 1
ATOM 4510 N N . CYS B 1 161 ? -7.09 -11.055 -6.133 1 98.25 161 CYS B N 1
ATOM 4511 C CA . CYS B 1 161 ? -7.664 -10.055 -5.242 1 98.25 161 CYS B CA 1
ATOM 4512 C C . CYS B 1 161 ? -9.109 -9.758 -5.613 1 98.25 161 CYS B C 1
ATOM 4514 O O . CYS B 1 161 ? -9.648 -10.344 -6.555 1 98.25 161 CYS B O 1
ATOM 4516 N N . GLU B 1 162 ? -9.812 -8.953 -4.828 1 98.44 162 GLU B N 1
ATOM 4517 C CA . GLU B 1 162 ? -11.18 -8.531 -5.125 1 98.44 162 GLU B CA 1
ATOM 4518 C C . GLU B 1 162 ? -11.195 -7.332 -6.07 1 98.44 162 GLU B C 1
ATOM 4520 O O . GLU B 1 162 ? -10.273 -6.508 -6.051 1 98.44 162 GLU B O 1
ATOM 4525 N N . PRO B 1 163 ? -12.281 -7.219 -6.875 1 98.62 163 PRO B N 1
ATOM 4526 C CA . PRO B 1 163 ? -12.344 -6.133 -7.855 1 98.62 163 PRO B CA 1
ATOM 4527 C C . PRO B 1 163 ? -12.266 -4.75 -7.211 1 98.62 163 PRO B C 1
ATOM 4529 O O . PRO B 1 163 ? -11.93 -3.77 -7.879 1 98.62 163 PRO B O 1
ATOM 4532 N N . SER B 1 164 ? -12.555 -4.648 -5.926 1 98.62 164 SER B N 1
ATOM 4533 C CA . SER B 1 164 ? -12.5 -3.369 -5.227 1 98.62 164 SER B CA 1
ATOM 4534 C C . SER B 1 164 ? -11.07 -2.98 -4.891 1 98.62 164 SER B C 1
ATOM 4536 O O . SER B 1 164 ? -10.797 -1.832 -4.535 1 98.62 164 SER B O 1
ATOM 4538 N N . GLU B 1 165 ? -10.141 -3.865 -5.055 1 98.56 165 GLU B N 1
ATOM 4539 C CA . GLU B 1 165 ? -8.797 -3.66 -4.527 1 98.56 165 GLU B CA 1
ATOM 4540 C C . GLU B 1 165 ? -7.852 -3.16 -5.617 1 98.56 165 GLU B C 1
ATOM 4542 O O . GLU B 1 165 ? -6.703 -2.811 -5.336 1 98.56 165 GLU B O 1
ATOM 4547 N N . LEU B 1 166 ? -8.242 -3.1 -6.848 1 98.62 166 LEU B N 1
ATOM 4548 C CA . LEU B 1 166 ? -7.395 -2.582 -7.918 1 98.62 166 LEU B CA 1
ATOM 4549 C C . LEU B 1 166 ? -8.148 -1.549 -8.75 1 98.62 166 LEU B C 1
ATOM 4551 O O . LEU B 1 166 ? -9.383 -1.554 -8.789 1 98.62 166 LEU B O 1
ATOM 4555 N N . SER B 1 167 ? -7.422 -0.637 -9.359 1 98.88 167 SER B N 1
ATOM 4556 C CA . SER B 1 167 ? -8.039 0.373 -10.211 1 98.88 167 SER B CA 1
ATOM 4557 C C . SER B 1 167 ? -8.445 -0.215 -11.562 1 98.88 167 SER B C 1
ATOM 4559 O O . SER B 1 167 ? -7.906 -1.239 -11.984 1 98.88 167 SER B O 1
ATOM 4561 N N . LEU B 1 168 ? -9.406 0.42 -12.172 1 98.94 168 LEU B N 1
ATOM 4562 C CA . LEU B 1 168 ? -9.742 0.026 -13.531 1 98.94 168 LEU B CA 1
ATOM 4563 C C . LEU B 1 168 ? -8.539 0.171 -14.461 1 98.94 168 LEU B C 1
ATOM 4565 O O . LEU B 1 168 ? -8.305 -0.685 -15.312 1 98.94 168 LEU B O 1
ATOM 4569 N N . LEU B 1 169 ? -7.734 1.211 -14.281 1 98.94 169 LEU B N 1
ATOM 4570 C CA . LEU B 1 169 ? -6.562 1.402 -15.125 1 98.94 169 LEU B CA 1
ATOM 4571 C C . LEU B 1 169 ? -5.598 0.227 -14.984 1 98.94 169 LEU B C 1
ATOM 4573 O O . LEU B 1 169 ? -5.031 -0.231 -15.984 1 98.94 169 LEU B O 1
ATOM 4577 N N . HIS B 1 170 ? -5.402 -0.241 -13.789 1 98.94 170 HIS B N 1
ATOM 4578 C CA . HIS B 1 170 ? -4.512 -1.382 -13.609 1 98.94 170 HIS B CA 1
ATOM 4579 C C . HIS B 1 170 ? -5.043 -2.613 -14.336 1 98.94 170 HIS B C 1
ATOM 4581 O O . HIS B 1 170 ? -4.277 -3.348 -14.969 1 98.94 170 HIS B O 1
ATOM 4587 N N . ALA B 1 171 ? -6.34 -2.828 -14.172 1 98.94 171 ALA B N 1
ATOM 4588 C CA . ALA B 1 171 ? -6.941 -3.959 -14.867 1 98.94 171 ALA B CA 1
ATOM 4589 C C . ALA B 1 171 ? -6.715 -3.854 -16.375 1 98.94 171 ALA B C 1
ATOM 4591 O O . ALA B 1 171 ? -6.324 -4.828 -17.016 1 98.94 171 ALA B O 1
ATOM 4592 N N . LEU B 1 172 ? -6.953 -2.668 -16.906 1 98.94 172 LEU B N 1
ATOM 4593 C CA . LEU B 1 172 ? -6.797 -2.439 -18.344 1 98.94 172 LEU B CA 1
ATOM 4594 C C . LEU B 1 172 ? -5.344 -2.611 -18.766 1 98.94 172 LEU B C 1
ATOM 4596 O O . LEU B 1 172 ? -5.062 -3.24 -19.781 1 98.94 172 LEU B O 1
ATOM 4600 N N . PHE B 1 173 ? -4.418 -2.051 -17.984 1 98.94 173 PHE B N 1
ATOM 4601 C CA . PHE B 1 173 ? -2.99 -2.217 -18.219 1 98.94 173 PHE B CA 1
ATOM 4602 C C . PHE B 1 173 ? -2.617 -3.693 -18.266 1 98.94 173 PHE B C 1
ATOM 4604 O O . PHE B 1 173 ? -1.933 -4.137 -19.188 1 98.94 173 PHE B O 1
ATOM 4611 N N . TYR B 1 174 ? -3.104 -4.449 -17.312 1 98.88 174 TYR B N 1
ATOM 4612 C CA . TYR B 1 174 ? -2.789 -5.867 -17.172 1 98.88 174 TYR B CA 1
ATOM 4613 C C . TYR B 1 174 ? -3.322 -6.668 -18.344 1 98.88 174 TYR B C 1
ATOM 4615 O O . TYR B 1 174 ? -2.615 -7.508 -18.906 1 98.88 174 TYR B O 1
ATOM 4623 N N . VAL B 1 175 ? -4.543 -6.391 -18.719 1 98.75 175 VAL B N 1
ATOM 4624 C CA . VAL B 1 175 ? -5.172 -7.047 -19.859 1 98.75 175 VAL B CA 1
ATOM 4625 C C . VAL B 1 175 ? -4.367 -6.766 -21.125 1 98.75 175 VAL B C 1
ATOM 4627 O O . VAL B 1 175 ? -4.02 -7.691 -21.859 1 98.75 175 VAL B O 1
ATOM 4630 N N . LYS B 1 176 ? -4.039 -5.531 -21.297 1 98.75 176 LYS B N 1
ATOM 4631 C CA . LYS B 1 176 ? -3.266 -5.145 -22.469 1 98.75 176 LYS B CA 1
ATOM 4632 C C . LYS B 1 176 ? -1.876 -5.773 -22.453 1 98.75 176 LYS B C 1
ATOM 4634 O O . LYS B 1 176 ? -1.367 -6.203 -23.484 1 98.75 176 LYS B O 1
ATOM 4639 N N . SER B 1 177 ? -1.262 -5.793 -21.297 1 98.56 177 SER B N 1
ATOM 4640 C CA . SER B 1 177 ? 0.083 -6.34 -21.172 1 98.56 177 SER B CA 1
ATOM 4641 C C . SER B 1 177 ? 0.13 -7.805 -21.594 1 98.56 177 SER B C 1
ATOM 4643 O O . SER B 1 177 ? 1.162 -8.281 -22.062 1 98.56 177 SER B O 1
ATOM 4645 N N . GLY B 1 178 ? -0.979 -8.555 -21.391 1 98.19 178 GLY B N 1
ATOM 4646 C CA . GLY B 1 178 ? -1.057 -9.953 -21.75 1 98.19 178 GLY B CA 1
ATOM 4647 C C . GLY B 1 178 ? -1.676 -10.18 -23.125 1 98.19 178 GLY B C 1
ATOM 4648 O O . GLY B 1 178 ? -1.74 -11.312 -23.594 1 98.19 178 GLY B O 1
ATOM 4649 N N . GLY B 1 179 ? -2.131 -9.117 -23.781 1 97.12 179 GLY B N 1
ATOM 4650 C CA . GLY B 1 179 ? -2.811 -9.195 -25.062 1 97.12 179 GLY B CA 1
ATOM 4651 C C . GLY B 1 179 ? -4.273 -8.797 -24.984 1 97.12 179 GLY B C 1
ATOM 4652 O O . GLY B 1 179 ? -4.648 -7.699 -25.406 1 97.12 179 GLY B O 1
ATOM 4653 N N . ASP B 1 180 ? -5.086 -9.5 -24.422 1 96.69 180 ASP B N 1
ATOM 4654 C CA . ASP B 1 180 ? -6.492 -9.25 -24.125 1 96.69 180 ASP B CA 1
ATOM 4655 C C . ASP B 1 180 ? -6.988 -10.18 -23.016 1 96.69 180 ASP B C 1
ATOM 4657 O O . ASP B 1 180 ? -6.207 -10.938 -22.453 1 96.69 180 ASP B O 1
ATOM 4661 N N . LEU B 1 181 ? -8.227 -10.047 -22.688 1 96.56 181 LEU B N 1
ATOM 4662 C CA . LEU B 1 181 ? -8.742 -10.797 -21.547 1 96.56 181 LEU B CA 1
ATOM 4663 C C . LEU B 1 181 ? -8.727 -12.297 -21.828 1 96.56 181 LEU B C 1
ATOM 4665 O O . LEU B 1 181 ? -8.43 -13.102 -20.938 1 96.56 181 LEU B O 1
ATOM 4669 N N . SER B 1 182 ? -9.016 -12.719 -23.062 1 94.94 182 SER B N 1
ATOM 4670 C CA . SER B 1 182 ? -8.992 -14.125 -23.438 1 94.94 182 SER B CA 1
ATOM 4671 C C . SER B 1 182 ? -7.594 -14.711 -23.328 1 94.94 182 SER B C 1
ATOM 4673 O O . SER B 1 182 ? -7.422 -15.844 -22.859 1 94.94 182 SER B O 1
ATOM 4675 N N . ALA B 1 183 ? -6.609 -13.969 -23.703 1 95.88 183 ALA B N 1
ATOM 4676 C CA . ALA B 1 183 ? -5.219 -14.406 -23.578 1 95.88 183 ALA B CA 1
ATOM 4677 C C . ALA B 1 183 ? -4.871 -14.703 -22.125 1 95.88 183 ALA B C 1
ATOM 4679 O O . ALA B 1 183 ? -4.098 -15.617 -21.844 1 95.88 183 ALA B O 1
ATOM 4680 N N . LEU B 1 184 ? -5.418 -13.922 -21.203 1 96.38 184 LEU B N 1
ATOM 4681 C CA . LEU B 1 184 ? -5.133 -14.094 -19.781 1 96.38 184 LEU B CA 1
ATOM 4682 C C . LEU B 1 184 ? -5.859 -15.305 -19.219 1 96.38 184 LEU B C 1
ATOM 4684 O O . LEU B 1 184 ? -5.375 -15.945 -18.281 1 96.38 184 LEU B O 1
ATOM 4688 N N . THR B 1 185 ? -7.027 -15.633 -19.75 1 93.38 185 THR B N 1
ATOM 4689 C CA . THR B 1 185 ? -7.914 -16.562 -19.047 1 93.38 185 THR B CA 1
ATOM 4690 C C . THR B 1 185 ? -7.914 -17.922 -19.734 1 93.38 185 THR B C 1
ATOM 4692 O O . THR B 1 185 ? -8.203 -18.938 -19.109 1 93.38 185 THR B O 1
ATOM 4695 N N . ASP B 1 186 ? -7.617 -17.953 -21.016 1 92.38 186 ASP B N 1
ATOM 4696 C CA . ASP B 1 186 ? -7.812 -19.188 -21.781 1 92.38 186 ASP B CA 1
ATOM 4697 C C . ASP B 1 186 ? -6.641 -20.156 -21.594 1 92.38 186 ASP B C 1
ATOM 4699 O O . ASP B 1 186 ? -5.523 -19.719 -21.297 1 92.38 186 ASP B O 1
ATOM 4703 N N . VAL B 1 187 ? -6.973 -21.453 -21.75 1 93.56 187 VAL B N 1
ATOM 4704 C CA . VAL B 1 187 ? -5.934 -22.469 -21.781 1 93.56 187 VAL B CA 1
ATOM 4705 C C . VAL B 1 187 ? -5.359 -22.578 -23.203 1 93.56 187 VAL B C 1
ATOM 4707 O O . VAL B 1 187 ? -4.258 -22.094 -23.453 1 93.56 187 VAL B O 1
ATOM 4710 N N . GLU B 1 188 ? -6.152 -23.094 -24.078 1 92.81 188 GLU B N 1
ATOM 4711 C CA . GLU B 1 188 ? -5.719 -23.125 -25.484 1 92.81 188 GLU B CA 1
ATOM 4712 C C . GLU B 1 188 ? -5.656 -21.734 -26.078 1 92.81 188 GLU B C 1
ATOM 4714 O O . GLU B 1 188 ? -6.652 -21 -26.062 1 92.81 188 GLU B O 1
ATOM 4719 N N . GLY B 1 189 ? -4.504 -21.453 -26.484 1 94.44 189 GLY B N 1
ATOM 4720 C CA . GLY B 1 189 ? -4.32 -20.141 -27.078 1 94.44 189 GLY B CA 1
ATOM 4721 C C . GLY B 1 189 ? -4.125 -19.047 -26.031 1 94.44 189 GLY B C 1
ATOM 4722 O O . GLY B 1 189 ? -4 -17.875 -26.375 1 94.44 189 GLY B O 1
ATOM 4723 N N . GLY B 1 190 ? -4.07 -19.406 -24.812 1 95.75 190 GLY B N 1
ATOM 4724 C CA . GLY B 1 190 ? -3.932 -18.422 -23.75 1 95.75 190 GLY B CA 1
ATOM 4725 C C . GLY B 1 190 ? -2.742 -18.688 -22.844 1 95.75 190 GLY B C 1
ATOM 4726 O O . GLY B 1 190 ? -1.848 -19.453 -23.188 1 95.75 190 GLY B O 1
ATOM 4727 N N . ALA B 1 191 ? -2.736 -18 -21.719 1 95.81 191 ALA B N 1
ATOM 4728 C CA . ALA B 1 191 ? -1.575 -17.906 -20.844 1 95.81 191 ALA B CA 1
ATOM 4729 C C . ALA B 1 191 ? -1.32 -19.234 -20.125 1 95.81 191 ALA B C 1
ATOM 4731 O O . ALA B 1 191 ? -0.252 -19.422 -19.547 1 95.81 191 ALA B O 1
ATOM 4732 N N . GLN B 1 192 ? -2.266 -20.203 -20.172 1 95.25 192 GLN B N 1
ATOM 4733 C CA . GLN B 1 192 ? -2.156 -21.453 -19.438 1 95.25 192 GLN B CA 1
ATOM 4734 C C . GLN B 1 192 ? -2.012 -22.641 -20.375 1 95.25 192 GLN B C 1
ATOM 4736 O O . GLN B 1 192 ? -2.301 -23.781 -20 1 95.25 192 GLN B O 1
ATOM 4741 N N . GLN B 1 193 ? -1.585 -22.406 -21.562 1 97 193 GLN B N 1
ATOM 4742 C CA . GLN B 1 193 ? -1.569 -23.438 -22.609 1 97 193 GLN B CA 1
ATOM 4743 C C . GLN B 1 193 ? -0.534 -24.516 -22.312 1 97 193 GLN B C 1
ATOM 4745 O O . GLN B 1 193 ? -0.773 -25.688 -22.562 1 97 193 GLN B O 1
ATOM 4750 N N . ASP B 1 194 ? 0.579 -24.078 -21.828 1 97.75 194 ASP B N 1
ATOM 4751 C CA . ASP B 1 194 ? 1.697 -25.016 -21.688 1 97.75 194 ASP B CA 1
ATOM 4752 C C . ASP B 1 194 ? 2.273 -24.953 -20.266 1 97.75 194 ASP B C 1
ATOM 4754 O O . ASP B 1 194 ? 2.039 -24 -19.531 1 97.75 194 ASP B O 1
ATOM 4758 N N . ARG B 1 195 ? 2.93 -25.984 -19.891 1 96.88 195 ARG B N 1
ATOM 4759 C CA . ARG B 1 195 ? 3.832 -26.078 -18.75 1 96.88 195 ARG B CA 1
ATOM 4760 C C . ARG B 1 195 ? 5.25 -26.406 -19.203 1 96.88 195 ARG B C 1
ATOM 4762 O O . ARG B 1 195 ? 5.488 -26.672 -20.375 1 96.88 195 ARG B O 1
ATOM 4769 N N . LEU B 1 196 ? 6.148 -26.25 -18.328 1 96.25 196 LEU B N 1
ATOM 4770 C CA . LEU B 1 196 ? 7.539 -26.578 -18.625 1 96.25 196 LEU B CA 1
ATOM 4771 C C . LEU B 1 196 ? 7.898 -27.969 -18.094 1 96.25 196 LEU B C 1
ATOM 4773 O O . LEU B 1 196 ? 7.523 -28.312 -16.969 1 96.25 196 LEU B O 1
ATOM 4777 N N . ASP B 1 197 ? 8.57 -28.75 -18.938 1 93.56 197 ASP B N 1
ATOM 4778 C CA . ASP B 1 197 ? 9.07 -30.031 -18.453 1 93.56 197 ASP B CA 1
ATOM 4779 C C . ASP B 1 197 ? 10.008 -29.844 -17.266 1 93.56 197 ASP B C 1
ATOM 4781 O O . ASP B 1 197 ? 10.984 -29.094 -17.344 1 93.56 197 ASP B O 1
ATOM 4785 N N . GLY B 1 198 ? 9.742 -30.469 -16.219 1 91.25 198 GLY B N 1
ATOM 4786 C CA . GLY B 1 198 ? 10.484 -30.234 -14.992 1 91.25 198 GLY B CA 1
ATOM 4787 C C . GLY B 1 198 ? 9.984 -29.047 -14.203 1 91.25 198 GLY B C 1
ATOM 4788 O O . GLY B 1 198 ? 10.57 -28.688 -13.172 1 91.25 198 GLY B O 1
ATOM 4789 N N . GLY B 1 199 ? 8.945 -28.406 -14.719 1 93.75 199 GLY B N 1
ATOM 4790 C CA . GLY B 1 199 ? 8.312 -27.297 -14.016 1 93.75 199 GLY B CA 1
ATOM 4791 C C . GLY B 1 199 ? 9.039 -25.969 -14.219 1 93.75 199 GLY B C 1
ATOM 4792 O O . GLY B 1 199 ? 10.18 -25.953 -14.695 1 93.75 199 GLY B O 1
ATOM 4793 N N . ALA B 1 200 ? 8.383 -24.875 -13.875 1 95.81 200 ALA B N 1
ATOM 4794 C CA . ALA B 1 200 ? 9.023 -23.562 -13.836 1 95.81 200 ALA B CA 1
ATOM 4795 C C . ALA B 1 200 ? 10.172 -23.547 -12.828 1 95.81 200 ALA B C 1
ATOM 4797 O O . ALA B 1 200 ? 11.18 -22.859 -13.039 1 95.81 200 ALA B O 1
ATOM 4798 N N . TYR B 1 201 ? 10 -24.25 -11.766 1 96.06 201 TYR B N 1
ATOM 4799 C CA . TYR B 1 201 ? 11.07 -24.406 -10.789 1 96.06 201 TYR B CA 1
ATOM 4800 C C . TYR B 1 201 ? 12.305 -25.047 -11.422 1 96.06 201 TYR B C 1
ATOM 4802 O O . TYR B 1 201 ? 13.43 -24.656 -11.133 1 96.06 201 TYR B O 1
ATOM 4810 N N . GLY B 1 202 ? 12.07 -26.047 -12.242 1 95.25 202 GLY B N 1
ATOM 4811 C CA . GLY B 1 202 ? 13.188 -26.656 -12.945 1 95.25 202 GLY B CA 1
ATOM 4812 C C . GLY B 1 202 ? 13.961 -25.672 -13.805 1 95.25 202 GLY B C 1
ATOM 4813 O O . GLY B 1 202 ? 15.188 -25.75 -13.891 1 95.25 202 GLY B O 1
ATOM 4814 N N . LEU B 1 203 ? 13.219 -24.812 -14.461 1 96.56 203 LEU B N 1
ATOM 4815 C CA . LEU B 1 203 ? 13.852 -23.781 -15.266 1 96.56 203 LEU B CA 1
ATOM 4816 C C . LEU B 1 203 ? 14.734 -22.891 -14.398 1 96.56 203 LEU B C 1
ATOM 4818 O O . LEU B 1 203 ? 15.859 -22.562 -14.781 1 96.56 203 LEU B O 1
ATOM 4822 N N . ALA B 1 204 ? 14.258 -22.484 -13.25 1 97.56 204 ALA B N 1
ATOM 4823 C CA . ALA B 1 204 ? 15.008 -21.672 -12.297 1 97.56 204 ALA B CA 1
ATOM 4824 C C . ALA B 1 204 ? 16.266 -22.391 -11.828 1 97.56 204 ALA B C 1
ATOM 4826 O O . ALA B 1 204 ? 17.328 -21.781 -11.719 1 97.56 204 ALA B O 1
ATOM 4827 N N . THR B 1 205 ? 16.141 -23.672 -11.562 1 96.69 205 THR B N 1
ATOM 4828 C CA . THR B 1 205 ? 17.281 -24.453 -11.078 1 96.69 205 THR B CA 1
ATOM 4829 C C . THR B 1 205 ? 18.359 -24.547 -12.141 1 96.69 205 THR B C 1
ATOM 4831 O O . THR B 1 205 ? 19.562 -24.5 -11.82 1 96.69 205 THR B O 1
ATOM 4834 N N . LYS B 1 206 ? 17.953 -24.734 -13.367 1 96.75 206 LYS B N 1
ATOM 4835 C CA . LYS B 1 206 ? 18.938 -24.797 -14.445 1 96.75 206 LYS B CA 1
ATOM 4836 C C . LYS B 1 206 ? 19.703 -23.469 -14.578 1 96.75 206 LYS B C 1
ATOM 4838 O O . LYS B 1 206 ? 20.906 -23.484 -14.805 1 96.75 206 LYS B O 1
ATOM 4843 N N . LEU B 1 207 ? 18.969 -22.359 -14.453 1 97.19 207 LEU B N 1
ATOM 4844 C CA . LEU B 1 207 ? 19.625 -21.047 -14.461 1 97.19 207 LEU B CA 1
ATOM 4845 C C . LEU B 1 207 ? 20.594 -20.922 -13.289 1 97.19 207 LEU B C 1
ATOM 4847 O O . LEU B 1 207 ? 21.688 -20.375 -13.445 1 97.19 207 LEU B O 1
ATOM 4851 N N . ALA B 1 208 ? 20.125 -21.344 -12.164 1 97.69 208 ALA B N 1
ATOM 4852 C CA . ALA B 1 208 ? 20.953 -21.297 -10.961 1 97.69 208 ALA B CA 1
ATOM 4853 C C . ALA B 1 208 ? 22.25 -22.094 -11.156 1 97.69 208 ALA B C 1
ATOM 4855 O O . ALA B 1 208 ? 23.312 -21.656 -10.711 1 97.69 208 ALA B O 1
ATOM 4856 N N . ASP B 1 209 ? 22.156 -23.234 -11.805 1 96.88 209 ASP B N 1
ATOM 4857 C CA . ASP B 1 209 ? 23.312 -24.078 -12.062 1 96.88 209 ASP B CA 1
ATOM 4858 C C . ASP B 1 209 ? 24.344 -23.344 -12.922 1 96.88 209 ASP B C 1
ATOM 4860 O O . ASP B 1 209 ? 25.547 -23.516 -12.719 1 96.88 209 ASP B O 1
ATOM 4864 N N . ARG B 1 210 ? 23.844 -22.562 -13.805 1 95.75 210 ARG B N 1
ATOM 4865 C CA . ARG B 1 210 ? 24.75 -21.797 -14.656 1 95.75 210 ARG B CA 1
ATOM 4866 C C . ARG B 1 210 ? 25.5 -20.75 -13.844 1 95.75 210 ARG B C 1
ATOM 4868 O O . ARG B 1 210 ? 26.625 -20.391 -14.188 1 95.75 210 ARG B O 1
ATOM 4875 N N . LEU B 1 211 ? 24.922 -20.266 -12.82 1 96.38 211 LEU B N 1
ATOM 4876 C CA . LEU B 1 211 ? 25.531 -19.188 -12.031 1 96.38 211 LEU B CA 1
ATOM 4877 C C . LEU B 1 211 ? 26.578 -19.75 -11.078 1 96.38 211 LEU B C 1
ATOM 4879 O O . LEU B 1 211 ? 27.547 -19.062 -10.742 1 96.38 211 LEU B O 1
ATOM 4883 N N . GLY B 1 212 ? 26.391 -20.984 -10.641 1 93.94 212 GLY B N 1
ATOM 4884 C CA . GLY B 1 212 ? 27.359 -21.641 -9.773 1 93.94 212 GLY B CA 1
ATOM 4885 C C . GLY B 1 212 ? 27.703 -20.812 -8.547 1 93.94 212 GLY B C 1
ATOM 4886 O O . GLY B 1 212 ? 26.812 -20.359 -7.824 1 93.94 212 GLY B O 1
ATOM 4887 N N . GLY B 1 213 ? 29 -20.484 -8.445 1 94.56 213 GLY B N 1
ATOM 4888 C CA . GLY B 1 213 ? 29.516 -19.812 -7.27 1 94.56 213 GLY B CA 1
ATOM 4889 C C . GLY B 1 213 ? 29.047 -18.375 -7.141 1 94.56 213 GLY B C 1
ATOM 4890 O O . GLY B 1 213 ? 29.188 -17.75 -6.078 1 94.56 213 GLY B O 1
ATOM 4891 N N . ALA B 1 214 ? 28.391 -17.906 -8.133 1 97.12 214 ALA B N 1
ATOM 4892 C CA . ALA B 1 214 ? 27.906 -16.531 -8.125 1 97.12 214 ALA B CA 1
ATOM 4893 C C . ALA B 1 214 ? 26.562 -16.438 -7.41 1 97.12 214 ALA B C 1
ATOM 4895 O O . ALA B 1 214 ? 26.016 -15.336 -7.242 1 97.12 214 ALA B O 1
ATOM 4896 N N . LEU B 1 215 ? 26.016 -17.516 -7 1 98.44 215 LEU B N 1
ATOM 4897 C CA . LEU B 1 215 ? 24.734 -17.578 -6.293 1 98.44 215 LEU B CA 1
ATOM 4898 C C . LEU B 1 215 ? 24.938 -17.875 -4.812 1 98.44 215 LEU B C 1
ATOM 4900 O O . LEU B 1 215 ? 25.656 -18.812 -4.461 1 98.44 215 LEU B O 1
ATOM 4904 N N . ARG B 1 216 ? 24.406 -17.062 -3.957 1 98.38 216 ARG B N 1
ATOM 4905 C CA . ARG B 1 216 ? 24.391 -17.297 -2.516 1 98.38 216 ARG B CA 1
ATOM 4906 C C . ARG B 1 216 ? 22.953 -17.422 -2.01 1 98.38 216 ARG B C 1
ATOM 4908 O O . ARG B 1 216 ? 22.156 -16.484 -2.141 1 98.38 216 ARG B O 1
ATOM 4915 N N . LEU B 1 217 ? 22.578 -18.562 -1.49 1 98.19 217 LEU B N 1
ATOM 4916 C CA . LEU B 1 217 ? 21.281 -18.797 -0.89 1 98.19 217 LEU B CA 1
ATOM 4917 C C . LEU B 1 217 ? 21.266 -18.391 0.581 1 98.19 217 LEU B C 1
ATOM 4919 O O . LEU B 1 217 ? 22.312 -18.078 1.145 1 98.19 217 LEU B O 1
ATOM 4923 N N . ASP B 1 218 ? 20.109 -18.344 1.211 1 98.19 218 ASP B N 1
ATOM 4924 C CA . ASP B 1 218 ? 19.922 -18 2.619 1 98.19 218 ASP B CA 1
ATOM 4925 C C . ASP B 1 218 ? 20.594 -16.688 2.965 1 98.19 218 ASP B C 1
ATOM 4927 O O . ASP B 1 218 ? 21.297 -16.578 3.977 1 98.19 218 ASP B O 1
ATOM 4931 N N . ALA B 1 219 ? 20.453 -15.75 2.051 1 98.56 219 ALA B N 1
ATOM 4932 C CA . ALA B 1 219 ? 21.109 -14.445 2.189 1 98.56 219 ALA B CA 1
ATOM 4933 C C . ALA B 1 219 ? 20.109 -13.305 2.035 1 98.56 219 ALA B C 1
ATOM 4935 O O . ALA B 1 219 ? 20.188 -12.516 1.095 1 98.56 219 ALA B O 1
ATOM 4936 N N . PRO B 1 220 ? 19.172 -13.195 2.986 1 98.5 220 PRO B N 1
ATOM 4937 C CA . PRO B 1 220 ? 18.234 -12.086 2.898 1 98.5 220 PRO B CA 1
ATOM 4938 C C . PRO B 1 220 ? 18.906 -10.719 3.061 1 98.5 220 PRO B C 1
ATOM 4940 O O . PRO B 1 220 ? 19.484 -10.438 4.109 1 98.5 220 PRO B O 1
ATOM 4943 N N . VAL B 1 221 ? 18.828 -9.883 2.061 1 98.81 221 VAL B N 1
ATOM 4944 C CA . VAL B 1 221 ? 19.422 -8.547 2.086 1 98.81 221 VAL B CA 1
ATOM 4945 C C . VAL B 1 221 ? 18.625 -7.645 3.023 1 98.81 221 VAL B C 1
ATOM 4947 O O . VAL B 1 221 ? 17.391 -7.574 2.928 1 98.81 221 VAL B O 1
ATOM 4950 N N . ARG B 1 222 ? 19.359 -6.93 3.918 1 98.5 222 ARG B N 1
ATOM 4951 C CA . ARG B 1 222 ? 18.703 -6.09 4.914 1 98.5 222 ARG B CA 1
ATOM 4952 C C . ARG B 1 222 ? 19.031 -4.617 4.695 1 98.5 222 ARG B C 1
ATOM 4954 O O . ARG B 1 222 ? 18.281 -3.734 5.113 1 98.5 222 ARG B O 1
ATOM 4961 N N . ARG B 1 223 ? 20.094 -4.383 4.027 1 98.69 223 ARG B N 1
ATOM 4962 C CA . ARG B 1 223 ? 20.562 -3.008 3.9 1 98.69 223 ARG B CA 1
ATOM 4963 C C . ARG B 1 223 ? 21.312 -2.803 2.584 1 98.69 223 ARG B C 1
ATOM 4965 O O . ARG B 1 223 ? 22.094 -3.66 2.168 1 98.69 223 ARG B O 1
ATOM 4972 N N . ILE B 1 224 ? 21.078 -1.721 1.918 1 98.88 224 ILE B N 1
ATOM 4973 C CA . ILE B 1 224 ? 21.797 -1.276 0.727 1 98.88 224 ILE B CA 1
ATOM 4974 C C . ILE B 1 224 ? 22.266 0.165 0.915 1 98.88 224 ILE B C 1
ATOM 4976 O O . ILE B 1 224 ? 21.453 1.073 1.084 1 98.88 224 ILE B O 1
ATOM 4980 N N . GLU B 1 225 ? 23.516 0.363 0.971 1 98.81 225 GLU B N 1
ATOM 4981 C CA . GLU B 1 225 ? 24.125 1.688 1.034 1 98.81 225 GLU B CA 1
ATOM 4982 C C . GLU B 1 225 ? 24.812 2.047 -0.283 1 98.81 225 GLU B C 1
ATOM 4984 O O . GLU B 1 225 ? 25.438 1.193 -0.915 1 98.81 225 GLU B O 1
ATOM 4989 N N . GLN B 1 226 ? 24.625 3.258 -0.769 1 98.56 226 GLN B N 1
ATOM 4990 C CA . GLN B 1 226 ? 25.266 3.652 -2.02 1 98.56 226 GLN B CA 1
ATOM 4991 C C . GLN B 1 226 ? 25.906 5.039 -1.901 1 98.56 226 GLN B C 1
ATOM 4993 O O . GLN B 1 226 ? 25.453 5.859 -1.091 1 98.56 226 GLN B O 1
ATOM 4998 N N . ASP B 1 227 ? 26.922 5.238 -2.629 1 97 227 ASP B N 1
ATOM 4999 C CA . ASP B 1 227 ? 27.547 6.539 -2.836 1 97 227 ASP B CA 1
ATOM 5000 C C . ASP B 1 227 ? 28.062 6.68 -4.266 1 97 227 ASP B C 1
ATOM 5002 O O . ASP B 1 227 ? 27.641 5.953 -5.164 1 97 227 ASP B O 1
ATOM 5006 N N . GLY B 1 228 ? 28.828 7.715 -4.555 1 93.81 228 GLY B N 1
ATOM 5007 C CA . GLY B 1 228 ? 29.312 7.977 -5.895 1 93.81 228 GLY B CA 1
ATOM 5008 C C . GLY B 1 228 ? 30.25 6.887 -6.414 1 93.81 228 GLY B C 1
ATOM 5009 O O . GLY B 1 228 ? 30.469 6.785 -7.617 1 93.81 228 GLY B O 1
ATOM 5010 N N . SER B 1 229 ? 30.672 6.016 -5.531 1 95.81 229 SER B N 1
ATOM 5011 C CA . SER B 1 229 ? 31.719 5.066 -5.918 1 95.81 229 SER B CA 1
ATOM 5012 C C . SER B 1 229 ? 31.172 3.652 -6.031 1 95.81 229 SER B C 1
ATOM 5014 O O . SER B 1 229 ? 31.797 2.781 -6.637 1 95.81 229 SER B O 1
ATOM 5016 N N . GLY B 1 230 ? 30.062 3.463 -5.383 1 97.75 230 GLY B N 1
ATOM 5017 C CA . GLY B 1 230 ? 29.531 2.111 -5.457 1 97.75 230 GLY B CA 1
ATOM 5018 C C . GLY B 1 230 ? 28.391 1.865 -4.48 1 97.75 230 GLY B C 1
ATOM 5019 O O . GLY B 1 230 ? 27.766 2.811 -3.998 1 97.75 230 GLY B O 1
ATOM 5020 N N . VAL B 1 231 ? 28.094 0.531 -4.328 1 98.62 231 VAL B N 1
ATOM 5021 C CA . VAL B 1 231 ? 27.031 0.103 -3.424 1 98.62 231 VAL B CA 1
ATOM 5022 C C . VAL B 1 231 ? 27.562 -0.943 -2.451 1 98.62 231 VAL B C 1
ATOM 5024 O O . VAL B 1 231 ? 28.453 -1.728 -2.801 1 98.62 231 VAL B O 1
ATOM 5027 N N . VAL B 1 232 ? 27.141 -0.899 -1.249 1 98.88 232 VAL B N 1
ATOM 5028 C CA . VAL B 1 232 ? 27.375 -1.938 -0.253 1 98.88 232 VAL B CA 1
ATOM 5029 C C . VAL B 1 232 ? 26.062 -2.611 0.127 1 98.88 232 VAL B C 1
ATOM 5031 O O . VAL B 1 232 ? 25.109 -1.942 0.533 1 98.88 232 VAL B O 1
ATOM 5034 N N . VAL B 1 233 ? 25.953 -3.928 -0.084 1 98.94 233 VAL B N 1
ATOM 5035 C CA . VAL B 1 233 ? 24.766 -4.723 0.217 1 98.94 233 VAL B CA 1
ATOM 5036 C C . VAL B 1 233 ? 25.047 -5.621 1.42 1 98.94 233 VAL B C 1
ATOM 5038 O O . VAL B 1 233 ? 26 -6.406 1.414 1 98.94 233 VAL B O 1
ATOM 5041 N N . THR B 1 234 ? 24.25 -5.48 2.48 1 98.81 234 THR B N 1
ATOM 5042 C CA . THR B 1 234 ? 24.422 -6.238 3.715 1 98.81 234 THR B CA 1
ATOM 5043 C C . THR B 1 234 ? 23.25 -7.188 3.941 1 98.81 234 THR B C 1
ATOM 5045 O O . THR B 1 234 ? 22.094 -6.789 3.828 1 98.81 234 THR B O 1
ATOM 5048 N N . VAL B 1 235 ? 23.578 -8.453 4.258 1 98.62 235 VAL B N 1
ATOM 5049 C CA . VAL B 1 235 ? 22.531 -9.453 4.516 1 98.62 235 VAL B CA 1
ATOM 5050 C C . VAL B 1 235 ? 22.312 -9.586 6.02 1 98.62 235 VAL B C 1
ATOM 5052 O O . VAL B 1 235 ? 22.984 -8.914 6.816 1 98.62 235 VAL B O 1
ATOM 5055 N N . ASP B 1 236 ? 21.406 -10.352 6.398 1 97.19 236 ASP B N 1
ATOM 5056 C CA . ASP B 1 236 ? 20.859 -10.453 7.746 1 97.19 236 ASP B CA 1
ATOM 5057 C C . ASP B 1 236 ? 21.953 -10.797 8.758 1 97.19 236 ASP B C 1
ATOM 5059 O O . ASP B 1 236 ? 21.922 -10.305 9.891 1 97.19 236 ASP B O 1
ATOM 5063 N N . ASP B 1 237 ? 22.953 -11.594 8.438 1 96.06 237 ASP B N 1
ATOM 5064 C CA . ASP B 1 237 ? 23.969 -12.047 9.383 1 96.06 237 ASP B CA 1
ATOM 5065 C C . ASP B 1 237 ? 25.109 -11.039 9.484 1 96.06 237 ASP B C 1
ATOM 5067 O O . ASP B 1 237 ? 26.109 -11.289 10.156 1 96.06 237 ASP B O 1
ATOM 5071 N N . GLY B 1 238 ? 25.016 -9.969 8.719 1 96.62 238 GLY B N 1
ATOM 5072 C CA . GLY B 1 238 ? 26.016 -8.906 8.812 1 96.62 238 GLY B CA 1
ATOM 5073 C C . GLY B 1 238 ? 27.047 -8.945 7.703 1 96.62 238 GLY B C 1
ATOM 5074 O O . GLY B 1 238 ? 27.797 -7.996 7.523 1 96.62 238 GLY B O 1
ATOM 5075 N N . THR B 1 239 ? 27.047 -10.07 6.965 1 98.44 239 THR B N 1
ATOM 5076 C CA . THR B 1 239 ? 27.969 -10.148 5.836 1 98.44 239 THR B CA 1
ATOM 5077 C C . THR B 1 239 ? 27.641 -9.086 4.789 1 98.44 239 THR B C 1
ATOM 5079 O O . THR B 1 239 ? 26.453 -8.852 4.496 1 98.44 239 THR B O 1
ATOM 5082 N N . ALA B 1 240 ? 28.656 -8.477 4.234 1 98.56 240 ALA B N 1
ATOM 5083 C CA . ALA B 1 240 ? 28.453 -7.395 3.279 1 98.56 240 ALA B CA 1
ATOM 5084 C C . ALA B 1 240 ? 29.344 -7.57 2.053 1 98.56 240 ALA B C 1
ATOM 5086 O O . ALA B 1 240 ? 30.422 -8.141 2.145 1 98.56 240 ALA B O 1
ATOM 5087 N N . TRP B 1 241 ? 28.875 -7.105 0.894 1 98.56 241 TRP B N 1
ATOM 5088 C CA . TRP B 1 241 ? 29.625 -7.086 -0.36 1 98.56 241 TRP B CA 1
ATOM 5089 C C . TRP B 1 241 ? 29.562 -5.703 -1.002 1 98.56 241 TRP B C 1
ATOM 5091 O O . TRP B 1 241 ? 28.578 -4.988 -0.869 1 98.56 241 TRP B O 1
ATOM 5101 N N . ARG B 1 242 ? 30.609 -5.344 -1.696 1 98.25 242 ARG B N 1
ATOM 5102 C CA . ARG B 1 242 ? 30.672 -4.109 -2.473 1 98.25 242 ARG B CA 1
ATOM 5103 C C . ARG B 1 242 ? 30.531 -4.395 -3.965 1 98.25 242 ARG B C 1
ATOM 5105 O O . ARG B 1 242 ? 31.031 -5.406 -4.457 1 98.25 242 ARG B O 1
ATOM 5112 N N . ALA B 1 243 ? 29.844 -3.561 -4.656 1 97.94 243 ALA B N 1
ATOM 5113 C CA . ALA B 1 243 ? 29.656 -3.67 -6.102 1 97.94 243 ALA B CA 1
ATOM 5114 C C . ALA B 1 243 ? 29.516 -2.291 -6.738 1 97.94 243 ALA B C 1
ATOM 5116 O O . ALA B 1 243 ? 29.469 -1.276 -6.039 1 97.94 243 ALA B O 1
ATOM 5117 N N . GLY B 1 244 ? 29.609 -2.246 -8.055 1 97.38 244 GLY B N 1
ATOM 5118 C CA . GLY B 1 244 ? 29.359 -1.006 -8.766 1 97.38 244 GLY B CA 1
ATOM 5119 C C . GLY B 1 244 ? 27.891 -0.626 -8.805 1 97.38 244 GLY B C 1
ATOM 5120 O O . GLY B 1 244 ? 27.547 0.559 -8.797 1 97.38 244 GLY B O 1
ATOM 5121 N N . ARG B 1 245 ? 27.031 -1.642 -8.93 1 97.94 245 ARG B N 1
ATOM 5122 C CA . ARG B 1 245 ? 25.594 -1.468 -9 1 97.94 245 ARG B CA 1
ATOM 5123 C C . ARG B 1 245 ? 24.859 -2.611 -8.297 1 97.94 245 ARG B C 1
ATOM 5125 O O . ARG B 1 245 ? 25.469 -3.648 -8.008 1 97.94 245 ARG B O 1
ATOM 5132 N N . VAL B 1 246 ? 23.641 -2.367 -7.98 1 98.69 246 VAL B N 1
ATOM 5133 C CA . VAL B 1 246 ? 22.797 -3.41 -7.406 1 98.69 246 VAL B CA 1
ATOM 5134 C C . VAL B 1 246 ? 21.453 -3.439 -8.125 1 98.69 246 VAL B C 1
ATOM 5136 O O . VAL B 1 246 ? 20.922 -2.395 -8.5 1 98.69 246 VAL B O 1
ATOM 5139 N N . VAL B 1 247 ? 20.922 -4.629 -8.453 1 98.88 247 VAL B N 1
ATOM 5140 C CA . VAL B 1 247 ? 19.578 -4.836 -8.961 1 98.88 247 VAL B CA 1
ATOM 5141 C C . VAL B 1 247 ? 18.719 -5.492 -7.887 1 98.88 247 VAL B C 1
ATOM 5143 O O . VAL B 1 247 ? 19.016 -6.594 -7.426 1 98.88 247 VAL B O 1
ATOM 5146 N N . VAL B 1 248 ? 17.703 -4.793 -7.398 1 98.94 248 VAL B N 1
ATOM 5147 C CA . VAL B 1 248 ? 16.75 -5.332 -6.445 1 98.94 248 VAL B CA 1
ATOM 5148 C C . VAL B 1 248 ? 15.633 -6.059 -7.195 1 98.94 248 VAL B C 1
ATOM 5150 O O . VAL B 1 248 ? 14.805 -5.426 -7.863 1 98.94 248 VAL B O 1
ATOM 5153 N N . ALA B 1 249 ? 15.586 -7.363 -7.09 1 98.75 249 ALA B N 1
ATOM 5154 C CA . ALA B 1 249 ? 14.648 -8.188 -7.855 1 98.75 249 ALA B CA 1
ATOM 5155 C C . ALA B 1 249 ? 13.688 -8.93 -6.938 1 98.75 249 ALA B C 1
ATOM 5157 O O . ALA B 1 249 ? 13.516 -10.148 -7.062 1 98.75 249 ALA B O 1
ATOM 5158 N N . VAL B 1 250 ? 13.117 -8.258 -5.957 1 98.38 250 VAL B N 1
ATOM 5159 C CA . VAL B 1 250 ? 12.102 -8.797 -5.059 1 98.38 250 VAL B CA 1
ATOM 5160 C C . VAL B 1 250 ? 10.797 -8.016 -5.234 1 98.38 250 VAL B C 1
ATOM 5162 O O . VAL B 1 250 ? 10.797 -6.906 -5.777 1 98.38 250 VAL B O 1
ATOM 5165 N N . PRO B 1 251 ? 9.609 -8.602 -4.82 1 97.88 251 PRO B N 1
ATOM 5166 C CA . PRO B 1 251 ? 8.352 -7.863 -4.926 1 97.88 251 PRO B CA 1
ATOM 5167 C C . PRO B 1 251 ? 8.375 -6.531 -4.18 1 97.88 251 PRO B C 1
ATOM 5169 O O . PRO B 1 251 ? 9.141 -6.371 -3.227 1 97.88 251 PRO B O 1
ATOM 5172 N N . PRO B 1 252 ? 7.551 -5.59 -4.582 1 98.25 252 PRO B N 1
ATOM 5173 C CA . PRO B 1 252 ? 7.578 -4.23 -4.039 1 98.25 252 PRO B CA 1
ATOM 5174 C C . PRO B 1 252 ? 7.445 -4.203 -2.518 1 98.25 252 PRO B C 1
ATOM 5176 O O . PRO B 1 252 ? 8.188 -3.482 -1.843 1 98.25 252 PRO B O 1
ATOM 5179 N N . PRO B 1 253 ? 6.523 -4.977 -1.836 1 97.94 253 PRO B N 1
ATOM 5180 C CA . PRO B 1 253 ? 6.453 -4.91 -0.374 1 97.94 253 PRO B CA 1
ATOM 5181 C C . PRO B 1 253 ? 7.77 -5.309 0.296 1 97.94 253 PRO B C 1
ATOM 5183 O O . PRO B 1 253 ? 8.148 -4.723 1.313 1 97.94 253 PRO B O 1
ATOM 5186 N N . LEU B 1 254 ? 8.492 -6.293 -0.301 1 98.38 254 LEU B N 1
ATOM 5187 C CA . LEU B 1 254 ? 9.75 -6.746 0.279 1 98.38 254 LEU B CA 1
ATOM 5188 C C . LEU B 1 254 ? 10.859 -5.73 0.028 1 98.38 254 LEU B C 1
ATOM 5190 O O . LEU B 1 254 ? 11.719 -5.523 0.884 1 98.38 254 LEU B O 1
ATOM 5194 N N . ALA B 1 255 ? 10.82 -5.141 -1.185 1 98.75 255 ALA B N 1
ATOM 5195 C CA . ALA B 1 255 ? 11.781 -4.078 -1.474 1 98.75 255 ALA B CA 1
ATOM 5196 C C . ALA B 1 255 ? 11.664 -2.945 -0.459 1 98.75 255 ALA B C 1
ATOM 5198 O O . ALA B 1 255 ? 12.664 -2.324 -0.095 1 98.75 255 ALA B O 1
ATOM 5199 N N . SER B 1 256 ? 10.461 -2.662 0.021 1 98.25 256 SER B N 1
ATOM 5200 C CA . SER B 1 256 ? 10.211 -1.57 0.956 1 98.25 256 SER B CA 1
ATOM 5201 C C . SER B 1 256 ? 10.82 -1.861 2.324 1 98.25 256 SER B C 1
ATOM 5203 O O . SER B 1 256 ? 10.953 -0.958 3.15 1 98.25 256 SER B O 1
ATOM 5205 N N . ARG B 1 257 ? 11.195 -3.078 2.561 1 98.25 257 ARG B N 1
ATOM 5206 C CA . ARG B 1 257 ? 11.609 -3.498 3.895 1 98.25 257 ARG B CA 1
ATOM 5207 C C . ARG B 1 257 ? 13.133 -3.48 4.023 1 98.25 257 ARG B C 1
ATOM 5209 O O . ARG B 1 257 ? 13.672 -3.736 5.102 1 98.25 257 ARG B O 1
ATOM 5216 N N . ILE B 1 258 ? 13.82 -3.25 2.918 1 98.69 258 ILE B N 1
ATOM 5217 C CA . ILE B 1 258 ? 15.266 -3.072 2.939 1 98.69 258 ILE B CA 1
ATOM 5218 C C . ILE B 1 258 ? 15.602 -1.659 3.408 1 98.69 258 ILE B C 1
ATOM 5220 O O . ILE B 1 258 ? 14.938 -0.694 3.023 1 98.69 258 ILE B O 1
ATOM 5224 N N . VAL B 1 259 ? 16.609 -1.543 4.27 1 98.44 259 VAL B N 1
ATOM 5225 C CA . VAL B 1 259 ? 17.094 -0.229 4.684 1 98.44 259 VAL B CA 1
ATOM 5226 C C . VAL B 1 259 ? 18 0.352 3.604 1 98.44 259 VAL B C 1
ATOM 5228 O O . VAL B 1 259 ? 18.969 -0.287 3.191 1 98.44 259 VAL B O 1
ATOM 5231 N N . TYR B 1 260 ? 17.688 1.488 3.096 1 98.69 260 TYR B N 1
ATOM 5232 C CA . TYR B 1 260 ? 18.5 2.164 2.09 1 98.69 260 TYR B CA 1
ATOM 5233 C C . TYR B 1 260 ? 19.234 3.363 2.688 1 98.69 260 TYR B C 1
ATOM 5235 O O . TYR B 1 260 ? 18.641 4.121 3.469 1 98.69 260 TYR B O 1
ATOM 5243 N N . HIS B 1 261 ? 20.422 3.508 2.377 1 98.25 261 HIS B N 1
ATOM 5244 C CA . HIS B 1 261 ? 21.203 4.691 2.723 1 98.25 261 HIS B CA 1
ATOM 5245 C C . HIS B 1 261 ? 21.953 5.227 1.51 1 98.25 261 HIS B C 1
ATOM 5247 O O . HIS B 1 261 ? 22.781 4.523 0.925 1 98.25 261 HIS B O 1
ATOM 5253 N N . PRO B 1 262 ? 21.812 6.504 1.158 1 97.62 262 PRO B N 1
ATOM 5254 C CA . PRO B 1 262 ? 20.766 7.375 1.679 1 97.62 262 PRO B CA 1
ATOM 5255 C C . PRO B 1 262 ? 19.359 6.789 1.484 1 97.62 262 PRO B C 1
ATOM 5257 O O . PRO B 1 262 ? 19.188 5.84 0.714 1 97.62 262 PRO B O 1
ATOM 5260 N N . PRO B 1 263 ? 18.328 7.312 2.236 1 97.31 263 PRO B N 1
ATOM 5261 C CA . PRO B 1 263 ? 16.953 6.828 2.029 1 97.31 263 PRO B CA 1
ATOM 5262 C C . PRO B 1 263 ? 16.484 7 0.589 1 97.31 263 PRO B C 1
ATOM 5264 O O . PRO B 1 263 ? 16.922 7.914 -0.107 1 97.31 263 PRO B O 1
ATOM 5267 N N . LEU B 1 264 ? 15.57 6.141 0.157 1 97.75 264 LEU B N 1
ATOM 5268 C CA . LEU B 1 264 ? 14.977 6.281 -1.17 1 97.75 264 LEU B CA 1
ATOM 5269 C C . LEU B 1 264 ? 14.289 7.633 -1.316 1 97.75 264 LEU B C 1
ATOM 5271 O O . LEU B 1 264 ? 13.727 8.156 -0.35 1 97.75 264 LEU B O 1
ATOM 5275 N N . PRO B 1 265 ? 14.344 8.188 -2.566 1 96.75 265 PRO B N 1
ATOM 5276 C CA . PRO B 1 265 ? 13.547 9.398 -2.803 1 96.75 265 PRO B CA 1
ATOM 5277 C C . PRO B 1 265 ? 12.07 9.203 -2.482 1 96.75 265 PRO B C 1
ATOM 5279 O O . PRO B 1 265 ? 11.555 8.086 -2.582 1 96.75 265 PRO B O 1
ATOM 5282 N N . ALA B 1 266 ? 11.398 10.273 -2.119 1 96.06 266 ALA B N 1
ATOM 5283 C CA . ALA B 1 266 ? 9.992 10.242 -1.719 1 96.06 266 ALA B CA 1
ATOM 5284 C C . ALA B 1 266 ? 9.141 9.562 -2.783 1 96.06 266 ALA B C 1
ATOM 5286 O O . ALA B 1 266 ? 8.25 8.773 -2.459 1 96.06 266 ALA B O 1
ATOM 5287 N N . ALA B 1 267 ? 9.391 9.859 -4.023 1 96.94 267 ALA B N 1
ATOM 5288 C CA . ALA B 1 267 ? 8.586 9.312 -5.109 1 96.94 267 ALA B CA 1
ATOM 5289 C C . ALA B 1 267 ? 8.625 7.785 -5.105 1 96.94 267 ALA B C 1
ATOM 5291 O O . ALA B 1 267 ? 7.59 7.125 -5.207 1 96.94 267 ALA B O 1
ATOM 5292 N N . ARG B 1 268 ? 9.812 7.223 -4.922 1 97.81 268 ARG B N 1
ATOM 5293 C CA . ARG B 1 268 ? 9.992 5.773 -4.906 1 97.81 268 ARG B CA 1
ATOM 5294 C C . ARG B 1 268 ? 9.406 5.16 -3.639 1 97.81 268 ARG B C 1
ATOM 5296 O O . ARG B 1 268 ? 8.758 4.117 -3.691 1 97.81 268 ARG B O 1
ATOM 5303 N N . ASP B 1 269 ? 9.648 5.797 -2.553 1 97.5 269 ASP B N 1
ATOM 5304 C CA . ASP B 1 269 ? 9.125 5.277 -1.295 1 97.5 269 ASP B CA 1
ATOM 5305 C C . ASP B 1 269 ? 7.594 5.328 -1.272 1 97.5 269 ASP B C 1
ATOM 5307 O O . ASP B 1 269 ? 6.945 4.383 -0.82 1 97.5 269 ASP B O 1
ATOM 5311 N N . ASN B 1 270 ? 7.012 6.449 -1.776 1 97.06 270 ASN B N 1
ATOM 5312 C CA . ASN B 1 270 ? 5.562 6.57 -1.862 1 97.06 270 ASN B CA 1
ATOM 5313 C C . ASN B 1 270 ? 4.957 5.465 -2.725 1 97.06 270 ASN B C 1
ATOM 5315 O O . ASN B 1 270 ? 3.895 4.934 -2.4 1 97.06 270 ASN B O 1
ATOM 5319 N N . LEU B 1 271 ? 5.613 5.141 -3.789 1 98.25 271 LEU B N 1
ATOM 5320 C CA . LEU B 1 271 ? 5.172 4.043 -4.641 1 98.25 271 LEU B CA 1
ATOM 5321 C C . LEU B 1 271 ? 5.164 2.725 -3.873 1 98.25 271 LEU B C 1
ATOM 5323 O O . LEU B 1 271 ? 4.172 1.995 -3.895 1 98.25 271 LEU B O 1
ATOM 5327 N N . LEU B 1 272 ? 6.238 2.43 -3.162 1 98.44 272 LEU B N 1
ATOM 5328 C CA . LEU B 1 272 ? 6.395 1.147 -2.484 1 98.44 272 LEU B CA 1
ATOM 5329 C C . LEU B 1 272 ? 5.359 0.989 -1.376 1 98.44 272 LEU B C 1
ATOM 5331 O O . LEU B 1 272 ? 4.953 -0.13 -1.056 1 98.44 272 LEU B O 1
ATOM 5335 N N . GLN B 1 273 ? 4.832 2.078 -0.845 1 98.25 273 GLN B N 1
ATOM 5336 C CA . GLN B 1 273 ? 3.816 2.025 0.199 1 98.25 273 GLN B CA 1
ATOM 5337 C C . GLN B 1 273 ? 2.461 1.623 -0.374 1 98.25 273 GLN B C 1
ATOM 5339 O O . GLN B 1 273 ? 1.527 1.324 0.376 1 98.25 273 GLN B O 1
ATOM 5344 N N . ARG B 1 274 ? 2.344 1.532 -1.694 1 98.38 274 ARG B N 1
ATOM 5345 C CA . ARG B 1 274 ? 1.011 1.49 -2.287 1 98.38 274 ARG B CA 1
ATOM 5346 C C . ARG B 1 274 ? 0.807 0.208 -3.086 1 98.38 274 ARG B C 1
ATOM 5348 O O . ARG B 1 274 ? -0.26 -0.005 -3.666 1 98.38 274 ARG B O 1
ATOM 5355 N N . LEU B 1 275 ? 1.774 -0.646 -3.107 1 98.56 275 LEU B N 1
ATOM 5356 C CA . LEU B 1 275 ? 1.697 -1.794 -4.008 1 98.56 275 LEU B CA 1
ATOM 5357 C C . LEU B 1 275 ? 1.617 -3.096 -3.219 1 98.56 275 LEU B C 1
ATOM 5359 O O . LEU B 1 275 ? 2.621 -3.797 -3.064 1 98.56 275 LEU B O 1
ATOM 5363 N N . PRO B 1 276 ? 0.419 -3.52 -2.797 1 98.56 276 PRO B N 1
ATOM 5364 C CA . PRO B 1 276 ? 0.256 -4.789 -2.086 1 98.56 276 PRO B CA 1
ATOM 5365 C C . PRO B 1 276 ? 0.234 -5.992 -3.025 1 98.56 276 PRO B C 1
ATOM 5367 O O . PRO B 1 276 ? -0.099 -5.855 -4.203 1 98.56 276 PRO B O 1
ATOM 5370 N N . MET B 1 277 ? 0.558 -7.109 -2.502 1 98.5 277 MET B N 1
ATOM 5371 C CA . MET B 1 277 ? 0.425 -8.367 -3.227 1 98.5 277 MET B CA 1
ATOM 5372 C C . MET B 1 277 ? -1.019 -8.867 -3.201 1 98.5 277 MET B C 1
ATOM 5374 O O . MET B 1 277 ? -1.763 -8.57 -2.266 1 98.5 277 MET B O 1
ATOM 5378 N N . GLY B 1 278 ? -1.42 -9.609 -4.27 1 98.38 278 GLY B N 1
ATOM 5379 C CA . GLY B 1 278 ? -2.629 -10.414 -4.16 1 98.38 278 GLY B CA 1
ATOM 5380 C C . GLY B 1 278 ? -2.506 -11.547 -3.16 1 98.38 278 GLY B C 1
ATOM 5381 O O . GLY B 1 278 ? -1.434 -11.773 -2.594 1 98.38 278 GLY B O 1
ATOM 5382 N N . SER B 1 279 ? -3.646 -12.266 -2.92 1 98.44 279 SER B N 1
ATOM 5383 C CA . SER B 1 279 ? -3.658 -13.367 -1.961 1 98.44 279 SER B CA 1
ATOM 5384 C C . SER B 1 279 ? -4.059 -14.68 -2.629 1 98.44 279 SER B C 1
ATOM 5386 O O . SER B 1 279 ? -5.105 -14.758 -3.275 1 98.44 279 SER B O 1
ATOM 5388 N N . VAL B 1 280 ? -3.176 -15.688 -2.422 1 98.19 280 VAL B N 1
ATOM 5389 C CA . VAL B 1 280 ? -3.449 -16.953 -3.09 1 98.19 280 VAL B CA 1
ATOM 5390 C C . VAL B 1 280 ? -2.889 -18.109 -2.262 1 98.19 280 VAL B C 1
ATOM 5392 O O . VAL B 1 280 ? -1.829 -17.984 -1.645 1 98.19 280 VAL B O 1
ATOM 5395 N N . ILE B 1 281 ? -3.602 -19.141 -2.166 1 98.19 281 ILE B N 1
ATOM 5396 C CA . ILE B 1 281 ? -3.15 -20.453 -1.713 1 98.19 281 ILE B CA 1
ATOM 5397 C C . ILE B 1 281 ? -3.283 -21.469 -2.848 1 98.19 281 ILE B C 1
ATOM 5399 O O . ILE B 1 281 ? -4.332 -21.547 -3.494 1 98.19 281 ILE B O 1
ATOM 5403 N N . LYS B 1 282 ? -2.229 -22.125 -3.148 1 98.06 282 LYS B N 1
ATOM 5404 C CA . LYS B 1 282 ? -2.236 -23.203 -4.141 1 98.06 282 LYS B CA 1
ATOM 5405 C C . LYS B 1 282 ? -2.174 -24.562 -3.471 1 98.06 282 LYS B C 1
ATOM 5407 O O . LYS B 1 282 ? -1.367 -24.781 -2.564 1 98.06 282 LYS B O 1
ATOM 5412 N N . TYR B 1 283 ? -3.023 -25.438 -3.891 1 97.94 283 TYR B N 1
ATOM 5413 C CA . TYR B 1 283 ? -3.033 -26.828 -3.416 1 97.94 283 TYR B CA 1
ATOM 5414 C C . TYR B 1 283 ? -2.697 -27.797 -4.543 1 97.94 283 TYR B C 1
ATOM 5416 O O . TYR B 1 283 ? -3.148 -27.609 -5.676 1 97.94 283 TYR B O 1
ATOM 5424 N N . VAL B 1 284 ? -1.917 -28.781 -4.195 1 97.38 284 VAL B N 1
ATOM 5425 C CA . VAL B 1 284 ? -1.562 -29.859 -5.121 1 97.38 284 VAL B CA 1
ATOM 5426 C C . VAL B 1 284 ? -1.984 -31.203 -4.539 1 97.38 284 VAL B C 1
ATOM 5428 O O . VAL B 1 284 ? -1.473 -31.625 -3.5 1 97.38 284 VAL B O 1
ATOM 5431 N N . ALA B 1 285 ? -2.877 -31.812 -5.184 1 97.62 285 ALA B N 1
ATOM 5432 C CA . ALA B 1 285 ? -3.311 -33.156 -4.812 1 97.62 285 ALA B CA 1
ATOM 5433 C C . ALA B 1 285 ? -2.873 -34.188 -5.852 1 97.62 285 ALA B C 1
ATOM 5435 O O . ALA B 1 285 ? -3.139 -34.031 -7.043 1 97.62 285 ALA B O 1
ATOM 5436 N N . THR B 1 286 ? -2.236 -35.219 -5.43 1 96.56 286 THR B N 1
ATOM 5437 C CA . THR B 1 286 ? -1.802 -36.25 -6.367 1 96.56 286 THR B CA 1
ATOM 5438 C C . THR B 1 286 ? -2.572 -37.562 -6.137 1 96.56 286 THR B C 1
ATOM 5440 O O . THR B 1 286 ? -2.998 -37.844 -5.016 1 96.56 286 THR B O 1
ATOM 5443 N N . TYR B 1 287 ? -2.746 -38.281 -7.148 1 96.62 287 TYR B N 1
ATOM 5444 C CA . TYR B 1 287 ? -3.494 -39.531 -7.176 1 96.62 287 TYR B CA 1
ATOM 5445 C C . TYR B 1 287 ? -2.754 -40.594 -7.984 1 96.62 287 TYR B C 1
ATOM 5447 O O . TYR B 1 287 ? -1.883 -40.25 -8.797 1 96.62 287 TYR B O 1
ATOM 5455 N N . PRO B 1 288 ? -3.092 -41.844 -7.773 1 94.88 288 PRO B N 1
ATOM 5456 C CA . PRO B 1 288 ? -2.43 -42.906 -8.531 1 94.88 288 PRO B CA 1
ATOM 5457 C C . PRO B 1 288 ? -2.682 -42.812 -10.031 1 94.88 288 PRO B C 1
ATOM 5459 O O . PRO B 1 288 ? -1.89 -43.312 -10.828 1 94.88 288 PRO B O 1
ATOM 5462 N N . GLU B 1 289 ? -3.74 -42.219 -10.398 1 95 289 GLU B N 1
ATOM 5463 C CA . GLU B 1 289 ? -4.121 -41.969 -11.789 1 95 289 GLU B CA 1
ATOM 5464 C C . GLU B 1 289 ? -5.004 -40.75 -11.898 1 95 289 GLU B C 1
ATOM 5466 O O . GLU B 1 289 ? -5.645 -40.344 -10.922 1 95 289 GLU B O 1
ATOM 5471 N N . PRO B 1 290 ? -4.984 -40.125 -13.062 1 96.69 290 PRO B N 1
ATOM 5472 C CA . PRO B 1 290 ? -5.926 -39 -13.258 1 96.69 290 PRO B CA 1
ATOM 5473 C C . PRO B 1 290 ? -7.355 -39.5 -13.5 1 96.69 290 PRO B C 1
ATOM 5475 O O . PRO B 1 290 ? -7.867 -39.375 -14.609 1 96.69 290 PRO B O 1
ATOM 5478 N N . PHE B 1 291 ? -8.023 -39.906 -12.453 1 97.31 291 PHE B N 1
ATOM 5479 C CA . PHE B 1 291 ? -9.305 -40.594 -12.539 1 97.31 291 PHE B CA 1
ATOM 5480 C C . PHE B 1 291 ? -10.352 -39.688 -13.195 1 97.31 291 PHE B C 1
ATOM 5482 O O . PHE B 1 291 ? -11.328 -40.188 -13.773 1 97.31 291 PHE B O 1
ATOM 5489 N N . TRP B 1 292 ? -10.211 -38.375 -13.148 1 97.75 292 TRP B N 1
ATOM 5490 C CA . TRP B 1 292 ? -11.172 -37.438 -13.758 1 97.75 292 TRP B CA 1
ATOM 5491 C C . TRP B 1 292 ? -11.148 -37.562 -15.273 1 97.75 292 TRP B C 1
ATOM 5493 O O . TRP B 1 292 ? -12.156 -37.312 -15.938 1 97.75 292 TRP B O 1
ATOM 5503 N N . ARG B 1 293 ? -10.031 -37.969 -15.844 1 96.38 293 ARG B N 1
ATOM 5504 C CA . ARG B 1 293 ? -9.945 -38.125 -17.281 1 96.38 293 ARG B CA 1
ATOM 5505 C C . ARG B 1 293 ? -10.836 -39.281 -17.766 1 96.38 293 ARG B C 1
ATOM 5507 O O . ARG B 1 293 ? -11.477 -39.188 -18.812 1 96.38 293 ARG B O 1
ATOM 5514 N N . SER B 1 294 ? -10.883 -40.312 -17 1 94.88 294 SER B N 1
ATOM 5515 C CA . SER B 1 294 ? -11.719 -41.469 -17.328 1 94.88 294 SER B CA 1
ATOM 5516 C C . SER B 1 294 ? -13.203 -41.125 -17.25 1 94.88 294 SER B C 1
ATOM 5518 O O . SER B 1 294 ? -14.039 -41.75 -17.875 1 94.88 294 SER B O 1
ATOM 5520 N N . ALA B 1 295 ? -13.469 -40.125 -16.516 1 96.19 295 ALA B N 1
ATOM 5521 C CA . ALA B 1 295 ? -14.844 -39.625 -16.391 1 96.19 295 ALA B CA 1
ATOM 5522 C C . ALA B 1 295 ? -15.18 -38.625 -17.469 1 96.19 295 ALA B C 1
ATOM 5524 O O . ALA B 1 295 ? -16.25 -38 -17.438 1 96.19 295 ALA B O 1
ATOM 5525 N N . GLY B 1 296 ? -14.242 -38.438 -18.375 1 96.94 296 GLY B N 1
ATOM 5526 C CA . GLY B 1 296 ? -14.469 -37.531 -19.484 1 96.94 296 GLY B CA 1
ATOM 5527 C C . GLY B 1 296 ? -14.234 -36.062 -19.109 1 96.94 296 GLY B C 1
ATOM 5528 O O . GLY B 1 296 ? -14.75 -35.156 -19.781 1 96.94 296 GLY B O 1
ATOM 5529 N N . LEU B 1 297 ? -13.531 -35.812 -18.016 1 97.62 297 LEU B N 1
ATOM 5530 C CA . LEU B 1 297 ? -13.281 -34.469 -17.547 1 97.62 297 LEU B CA 1
ATOM 5531 C C . LEU B 1 297 ? -11.836 -34.062 -17.797 1 97.62 297 LEU B C 1
ATOM 5533 O O . LEU B 1 297 ? -10.938 -34.906 -17.766 1 97.62 297 LEU B O 1
ATOM 5537 N N . THR B 1 298 ? -11.57 -32.781 -17.984 1 96.94 298 THR B N 1
ATOM 5538 C CA . THR B 1 298 ? -10.234 -32.25 -18.219 1 96.94 298 THR B CA 1
ATOM 5539 C C . THR B 1 298 ? -9.484 -32.062 -16.906 1 96.94 298 THR B C 1
ATOM 5541 O O . THR B 1 298 ? -8.258 -31.922 -16.891 1 96.94 298 THR B O 1
ATOM 5544 N N . GLY B 1 299 ? -10.234 -31.984 -15.781 1 97.31 299 GLY B N 1
ATOM 5545 C CA . GLY B 1 299 ? -9.656 -31.578 -14.508 1 97.31 299 GLY B CA 1
ATOM 5546 C C . GLY B 1 299 ? -9.805 -30.109 -14.219 1 97.31 299 GLY B C 1
ATOM 5547 O O . GLY B 1 299 ? -9.578 -29.656 -13.094 1 97.31 299 GLY B O 1
ATOM 5548 N N . ALA B 1 300 ? -10.18 -29.344 -15.227 1 97.19 300 ALA B N 1
ATOM 5549 C CA . ALA B 1 300 ? -10.43 -27.906 -15.047 1 97.19 300 ALA B CA 1
ATOM 5550 C C . ALA B 1 300 ? -11.828 -27.672 -14.5 1 97.19 300 ALA B C 1
ATOM 5552 O O . ALA B 1 300 ? -12.797 -28.281 -14.953 1 97.19 300 ALA B O 1
ATOM 5553 N N . ALA B 1 301 ? -11.906 -26.875 -13.477 1 97.12 301 ALA B N 1
ATOM 5554 C CA . ALA B 1 301 ? -13.195 -26.453 -12.922 1 97.12 301 ALA B CA 1
ATOM 5555 C C . ALA B 1 301 ? -13.164 -24.984 -12.523 1 97.12 301 ALA B C 1
ATOM 5557 O O . ALA B 1 301 ? -12.133 -24.469 -12.086 1 97.12 301 ALA B O 1
ATOM 5558 N N . LEU B 1 302 ? -14.195 -24.281 -12.766 1 96.44 302 LEU B N 1
ATOM 5559 C CA . LEU B 1 302 ? -14.484 -22.969 -12.195 1 96.44 302 LEU B CA 1
ATOM 5560 C C . LEU B 1 302 ? -15.586 -23.062 -11.141 1 96.44 302 LEU B C 1
ATOM 5562 O O . LEU B 1 302 ? -16.594 -23.75 -11.352 1 96.44 302 LEU B O 1
ATOM 5566 N N . SER B 1 303 ? -15.344 -22.453 -10.039 1 96.38 303 SER B N 1
ATOM 5567 C CA . SER B 1 303 ? -16.375 -22.547 -9 1 96.38 303 SER B CA 1
ATOM 5568 C C . SER B 1 303 ? -16.828 -21.156 -8.57 1 96.38 303 SER B C 1
ATOM 5570 O O . SER B 1 303 ? -16.031 -20.328 -8.141 1 96.38 303 SER B O 1
ATOM 5572 N N . LEU B 1 304 ? -18.125 -20.906 -8.664 1 93.75 304 LEU B N 1
ATOM 5573 C CA . LEU B 1 304 ? -18.719 -19.672 -8.188 1 93.75 304 LEU B CA 1
ATOM 5574 C C . LEU B 1 304 ? -19.016 -19.734 -6.695 1 93.75 304 LEU B C 1
ATOM 5576 O O . LEU B 1 304 ? -19.562 -18.797 -6.121 1 93.75 304 LEU B O 1
ATOM 5580 N N . ARG B 1 305 ? -18.562 -20.875 -6.113 1 91.88 305 ARG B N 1
ATOM 5581 C CA . ARG B 1 305 ? -18.656 -21.078 -4.672 1 91.88 305 ARG B CA 1
ATOM 5582 C C . ARG B 1 305 ? -17.266 -21.25 -4.051 1 91.88 305 ARG B C 1
ATOM 5584 O O . ARG B 1 305 ? -16.516 -22.141 -4.461 1 91.88 305 ARG B O 1
ATOM 5591 N N . ALA B 1 306 ? -16.938 -20.469 -3.033 1 91.19 306 ALA B N 1
ATOM 5592 C CA . ALA B 1 306 ? -15.664 -20.562 -2.332 1 91.19 306 ALA B CA 1
ATOM 5593 C C . ALA B 1 306 ? -15.5 -21.922 -1.655 1 91.19 306 ALA B C 1
ATOM 5595 O O . ALA B 1 306 ? -16.484 -22.609 -1.409 1 91.19 306 ALA B O 1
ATOM 5596 N N . PRO B 1 307 ? -14.328 -22.438 -1.441 1 96.5 307 PRO B N 1
ATOM 5597 C CA . PRO B 1 307 ? -13.141 -21.594 -1.468 1 96.5 307 PRO B CA 1
ATOM 5598 C C . PRO B 1 307 ? -12.344 -21.719 -2.768 1 96.5 307 PRO B C 1
ATOM 5600 O O . PRO B 1 307 ? -11.508 -20.859 -3.074 1 96.5 307 PRO B O 1
ATOM 5603 N N . ILE B 1 308 ? -12.555 -22.844 -3.514 1 97.56 308 ILE B N 1
ATOM 5604 C CA . ILE B 1 308 ? -11.766 -23.062 -4.723 1 97.56 308 ILE B CA 1
ATOM 5605 C C . ILE B 1 308 ? -12.297 -22.172 -5.852 1 97.56 308 ILE B C 1
ATOM 5607 O O . ILE B 1 308 ? -13.492 -22.188 -6.148 1 97.56 308 ILE B O 1
ATOM 5611 N N . ALA B 1 309 ? -11.43 -21.422 -6.406 1 96.94 309 ALA B N 1
ATOM 5612 C CA . ALA B 1 309 ? -11.805 -20.609 -7.562 1 96.94 309 ALA B CA 1
ATOM 5613 C C . ALA B 1 309 ? -11.68 -21.406 -8.859 1 96.94 309 ALA B C 1
ATOM 5615 O O . ALA B 1 309 ? -12.555 -21.359 -9.719 1 96.94 309 ALA B O 1
ATOM 5616 N N . LEU B 1 310 ? -10.594 -22.141 -8.945 1 96.88 310 LEU B N 1
ATOM 5617 C CA . LEU B 1 310 ? -10.328 -22.906 -10.164 1 96.88 310 LEU B CA 1
ATOM 5618 C C . LEU B 1 310 ? -9.453 -24.109 -9.867 1 96.88 310 LEU B C 1
ATOM 5620 O O . LEU B 1 310 ? -8.688 -24.109 -8.898 1 96.88 310 LEU B O 1
ATOM 5624 N N . THR B 1 311 ? -9.609 -25.172 -10.609 1 97.69 311 THR B N 1
ATOM 5625 C CA . THR B 1 311 ? -8.719 -26.328 -10.617 1 97.69 311 THR B CA 1
ATOM 5626 C C . THR B 1 311 ? -8.117 -26.531 -12 1 97.69 311 THR B C 1
ATOM 5628 O O . THR B 1 311 ? -8.664 -26.062 -13 1 97.69 311 THR B O 1
ATOM 5631 N N . VAL B 1 312 ? -7.043 -27.172 -12.047 1 97.06 312 VAL B N 1
ATOM 5632 C CA . VAL B 1 312 ? -6.371 -27.484 -13.305 1 97.06 312 VAL B CA 1
ATOM 5633 C C . VAL B 1 312 ? -5.691 -28.844 -13.211 1 97.06 312 VAL B C 1
ATOM 5635 O O . VAL B 1 312 ? -5.184 -29.219 -12.156 1 97.06 312 VAL B O 1
ATOM 5638 N N . ASP B 1 313 ? -5.77 -29.594 -14.258 1 96.62 313 ASP B N 1
ATOM 5639 C CA . ASP B 1 313 ? -5.02 -30.844 -14.383 1 96.62 313 ASP B CA 1
ATOM 5640 C C . ASP B 1 313 ? -3.541 -30.562 -14.648 1 96.62 313 ASP B C 1
AT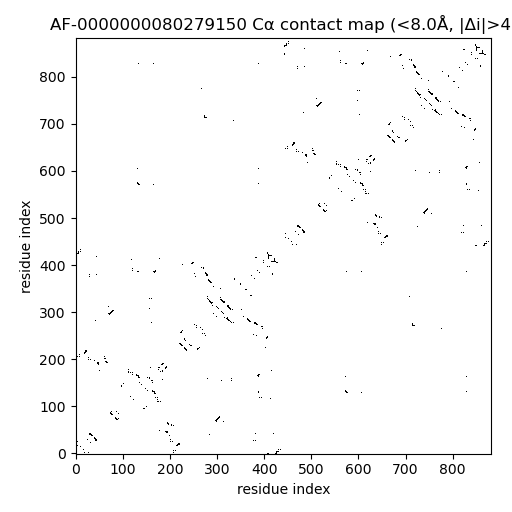OM 5642 O O . ASP B 1 313 ? -3.189 -29.969 -15.664 1 96.62 313 ASP B O 1
ATOM 5646 N N . SER B 1 314 ? -2.74 -31 -13.75 1 95.06 314 SER B N 1
ATOM 5647 C CA . SER B 1 314 ? -1.298 -30.844 -13.914 1 95.06 314 SER B CA 1
ATOM 5648 C C . SER B 1 314 ? -0.595 -32.188 -13.953 1 95.06 314 SER B C 1
ATOM 5650 O O . SER B 1 314 ? 0.573 -32.312 -13.578 1 95.06 314 SER B O 1
ATOM 5652 N N . SER B 1 315 ? -1.28 -33.188 -14.383 1 94.06 315 SER B N 1
ATOM 5653 C CA . SER B 1 315 ? -0.733 -34.531 -14.484 1 94.06 315 SER B CA 1
ATOM 5654 C C . SER B 1 315 ? 0.332 -34.625 -15.57 1 94.06 315 SER B C 1
ATOM 5656 O O . SER B 1 315 ? 0.255 -33.938 -16.578 1 94.06 315 SER B O 1
ATOM 5658 N N . PRO B 1 316 ? 1.361 -35.469 -15.359 1 88.06 316 PRO B N 1
ATOM 5659 C CA . PRO B 1 316 ? 2.297 -35.719 -16.453 1 88.06 316 PRO B CA 1
ATOM 5660 C C . PRO B 1 316 ? 1.625 -36.344 -17.672 1 88.06 316 PRO B C 1
ATOM 5662 O O . PRO B 1 316 ? 0.608 -37.031 -17.547 1 88.06 316 PRO B O 1
ATOM 5665 N N . PRO B 1 317 ? 2.25 -36.094 -18.828 1 81.69 317 PRO B N 1
ATOM 5666 C CA . PRO B 1 317 ? 1.652 -36.656 -20.047 1 81.69 317 PRO B CA 1
ATOM 5667 C C . PRO B 1 317 ? 1.505 -38.156 -20.016 1 81.69 317 PRO B C 1
ATOM 5669 O O . PRO B 1 317 ? 0.607 -38.719 -20.656 1 81.69 317 PRO B O 1
ATOM 5672 N N . SER B 1 318 ? 2.4 -38.781 -19.266 1 80 318 SER B N 1
ATOM 5673 C CA . SER B 1 318 ? 2.383 -40.219 -19.203 1 80 318 SER B CA 1
ATOM 5674 C C . SER B 1 318 ? 1.111 -40.75 -18.547 1 80 318 SER B C 1
ATOM 5676 O O . SER B 1 318 ? 0.721 -41.906 -18.734 1 80 318 SER B O 1
ATOM 5678 N N . GLY B 1 319 ? 0.522 -39.938 -17.797 1 79.25 319 GLY B N 1
ATOM 5679 C CA . GLY B 1 319 ? -0.67 -40.344 -17.078 1 79.25 319 GLY B CA 1
ATOM 5680 C C . GLY B 1 319 ? -0.375 -41.281 -15.914 1 79.25 319 GLY B C 1
ATOM 5681 O O . GLY B 1 319 ? -1.291 -41.875 -15.336 1 79.25 319 GLY B O 1
ATOM 5682 N N . ARG B 1 320 ? 0.85 -41.438 -15.594 1 83.75 320 ARG B N 1
ATOM 5683 C CA . ARG B 1 320 ? 1.268 -42.375 -14.555 1 83.75 320 ARG B CA 1
ATOM 5684 C C . ARG B 1 320 ? 0.791 -41.906 -13.18 1 83.75 320 ARG B C 1
ATOM 5686 O O . ARG B 1 320 ? 0.742 -42.688 -12.234 1 83.75 320 ARG B O 1
ATOM 5693 N N . ARG B 1 321 ? 0.444 -40.688 -13.086 1 91.62 321 ARG B N 1
ATOM 5694 C CA . ARG B 1 321 ? -0.087 -40.125 -11.859 1 91.62 321 ARG B CA 1
ATOM 5695 C C . ARG B 1 321 ? -1.055 -38.969 -12.156 1 91.62 321 ARG B C 1
ATOM 5697 O O . ARG B 1 321 ? -0.934 -38.312 -13.188 1 91.62 321 ARG B O 1
ATOM 5704 N N . GLY B 1 322 ? -2.035 -38.906 -11.297 1 94.88 322 GLY B N 1
ATOM 5705 C CA . GLY B 1 322 ? -2.918 -37.75 -11.375 1 94.88 322 GLY B CA 1
ATOM 5706 C C . GLY B 1 322 ? -2.482 -36.594 -10.484 1 94.88 322 GLY B C 1
ATOM 5707 O O . GLY B 1 322 ? -2.061 -36.812 -9.344 1 94.88 322 GLY B O 1
ATOM 5708 N N . VAL B 1 323 ? -2.461 -35.469 -11.008 1 96.25 323 VAL B N 1
ATOM 5709 C CA . VAL B 1 323 ? -2.152 -34.25 -10.234 1 96.25 323 VAL B CA 1
ATOM 5710 C C . VAL B 1 323 ? -3.225 -33.188 -10.477 1 96.25 323 VAL B C 1
ATOM 5712 O O . VAL B 1 323 ? -3.398 -32.719 -11.602 1 96.25 323 VAL B O 1
ATOM 5715 N N . LEU B 1 324 ? -3.967 -32.844 -9.445 1 97.12 324 LEU B N 1
ATOM 5716 C CA . LEU B 1 324 ? -4.98 -31.797 -9.5 1 97.12 324 LEU B CA 1
ATOM 5717 C C . LEU B 1 324 ? -4.535 -30.578 -8.711 1 97.12 324 LEU B C 1
ATOM 5719 O O . LEU B 1 324 ? -4.156 -30.688 -7.539 1 97.12 324 LEU B O 1
ATOM 5723 N N . LEU B 1 325 ? -4.527 -29.469 -9.391 1 97.69 325 LEU B N 1
ATOM 5724 C CA . LEU B 1 325 ? -4.262 -28.188 -8.734 1 97.69 325 LEU B CA 1
ATOM 5725 C C . LEU B 1 325 ? -5.566 -27.5 -8.344 1 97.69 325 LEU B C 1
ATOM 5727 O O . LEU B 1 325 ? -6.543 -27.531 -9.094 1 97.69 325 LEU B O 1
ATOM 5731 N N . ALA B 1 326 ? -5.613 -26.938 -7.199 1 98.5 326 ALA B N 1
ATOM 5732 C CA . ALA B 1 326 ? -6.699 -26.062 -6.766 1 98.5 326 ALA B CA 1
ATOM 5733 C C . ALA B 1 326 ? -6.168 -24.703 -6.32 1 98.5 326 ALA B C 1
ATOM 5735 O O . ALA B 1 326 ? -5.18 -24.625 -5.586 1 98.5 326 ALA B O 1
ATOM 5736 N N . PHE B 1 327 ? -6.797 -23.672 -6.785 1 98.44 327 PHE B N 1
ATOM 5737 C CA . PHE B 1 327 ? -6.406 -22.297 -6.445 1 98.44 327 PHE B CA 1
ATOM 5738 C C . PHE B 1 327 ? -7.477 -21.625 -5.598 1 98.44 327 PHE B C 1
ATOM 5740 O O . PHE B 1 327 ? -8.656 -21.625 -5.965 1 98.44 327 PHE B O 1
ATOM 5747 N N . VAL B 1 328 ? -7.094 -21.141 -4.461 1 98.5 328 VAL B N 1
ATOM 5748 C CA . VAL B 1 328 ? -7.922 -20.297 -3.604 1 98.5 328 VAL B CA 1
ATOM 5749 C C . VAL B 1 328 ? -7.391 -18.875 -3.621 1 98.5 328 VAL B C 1
ATOM 5751 O O . VAL B 1 328 ? -6.227 -18.625 -3.295 1 98.5 328 VAL B O 1
ATOM 5754 N N . ASN B 1 329 ? -8.18 -17.906 -3.994 1 98.25 329 ASN B N 1
ATOM 5755 C CA . ASN B 1 329 ? -7.711 -16.562 -4.293 1 98.25 329 ASN B CA 1
ATOM 5756 C C . ASN B 1 329 ? -8.492 -15.508 -3.516 1 98.25 329 ASN B C 1
ATOM 5758 O O . ASN B 1 329 ? -9.648 -15.727 -3.154 1 98.25 329 ASN B O 1
ATOM 5762 N N . GLY B 1 330 ? -7.852 -14.328 -3.324 1 97.62 330 GLY B N 1
ATOM 5763 C CA . GLY B 1 330 ? -8.531 -13.156 -2.807 1 97.62 330 GLY B CA 1
ATOM 5764 C C . GLY B 1 330 ? -9.008 -13.32 -1.376 1 97.62 330 GLY B C 1
ATOM 5765 O O . GLY B 1 330 ? -8.25 -13.773 -0.514 1 97.62 330 GLY B O 1
ATOM 5766 N N . ALA B 1 331 ? -10.211 -12.969 -1.141 1 96.75 331 ALA B N 1
ATOM 5767 C CA . ALA B 1 331 ? -10.797 -12.984 0.198 1 96.75 331 ALA B CA 1
ATOM 5768 C C . ALA B 1 331 ? -10.844 -14.406 0.759 1 96.75 331 ALA B C 1
ATOM 5770 O O . ALA B 1 331 ? -10.586 -14.617 1.946 1 96.75 331 ALA B O 1
ATOM 5771 N N . ALA B 1 332 ? -11.133 -15.367 -0.107 1 97.56 332 ALA B N 1
ATOM 5772 C CA . ALA B 1 332 ? -11.211 -16.766 0.339 1 97.56 332 ALA B CA 1
ATOM 5773 C C . ALA B 1 332 ? -9.859 -17.25 0.838 1 97.56 332 ALA B C 1
ATOM 5775 O O . ALA B 1 332 ? -9.781 -17.984 1.829 1 97.56 332 ALA B O 1
ATOM 5776 N N . ALA B 1 333 ? -8.836 -16.875 0.131 1 98.12 333 ALA B N 1
ATOM 5777 C CA . ALA B 1 333 ? -7.484 -17.25 0.55 1 98.12 333 ALA B CA 1
ATOM 5778 C C . ALA B 1 333 ? -7.145 -16.656 1.91 1 98.12 333 ALA B C 1
ATOM 5780 O O . ALA B 1 333 ? -6.574 -17.328 2.77 1 98.12 333 ALA B O 1
ATOM 5781 N N . ARG B 1 334 ? -7.469 -15.383 2.121 1 96.81 334 ARG B N 1
ATOM 5782 C CA . ARG B 1 334 ? -7.207 -14.711 3.389 1 96.81 334 ARG B CA 1
ATOM 5783 C C . ARG B 1 334 ? -7.996 -15.352 4.527 1 96.81 334 ARG B C 1
ATOM 5785 O O . ARG B 1 334 ? -7.461 -15.562 5.617 1 96.81 334 ARG B O 1
ATOM 5792 N N . ASP B 1 335 ? -9.25 -15.711 4.25 1 94.94 335 ASP B N 1
ATOM 5793 C CA . ASP B 1 335 ? -10.102 -16.359 5.246 1 94.94 335 ASP B CA 1
ATOM 5794 C C . ASP B 1 335 ? -9.547 -17.734 5.625 1 94.94 335 ASP B C 1
ATOM 5796 O O . ASP B 1 335 ? -9.508 -18.094 6.805 1 94.94 335 ASP B O 1
ATOM 5800 N N . LEU B 1 336 ? -9.133 -18.438 4.66 1 95.5 336 LEU B N 1
ATOM 5801 C CA . LEU B 1 336 ? -8.609 -19.781 4.898 1 95.5 336 LEU B CA 1
ATOM 5802 C C . LEU B 1 336 ? -7.285 -19.719 5.652 1 95.5 336 LEU B C 1
ATOM 5804 O O . LEU B 1 336 ? -6.992 -20.594 6.469 1 95.5 336 LEU B O 1
ATOM 5808 N N . ALA B 1 337 ? -6.52 -18.75 5.332 1 92.38 337 ALA B N 1
ATOM 5809 C CA . ALA B 1 337 ? -5.207 -18.609 5.957 1 92.38 337 ALA B CA 1
ATOM 5810 C C . ALA B 1 337 ? -5.332 -18.469 7.469 1 92.38 337 ALA B C 1
ATOM 5812 O O . ALA B 1 337 ? -4.395 -18.781 8.211 1 92.38 337 ALA B O 1
ATOM 5813 N N . ALA B 1 338 ? -6.453 -18.031 7.957 1 90.12 338 ALA B N 1
ATOM 5814 C CA . ALA B 1 338 ? -6.68 -17.797 9.383 1 90.12 338 ALA B CA 1
ATOM 5815 C C . ALA B 1 338 ? -7.051 -19.094 10.086 1 90.12 338 ALA B C 1
ATOM 5817 O O . ALA B 1 338 ? -7.059 -19.156 11.32 1 90.12 338 ALA B O 1
ATOM 5818 N N . ARG B 1 339 ? -7.332 -20.141 9.305 1 93.5 339 ARG B N 1
ATOM 5819 C CA . ARG B 1 339 ? -7.734 -21.438 9.859 1 93.5 339 ARG B CA 1
ATOM 5820 C C . ARG B 1 339 ? -6.52 -22.328 10.094 1 93.5 339 ARG B C 1
ATOM 5822 O O . ARG B 1 339 ? -5.441 -22.078 9.555 1 93.5 339 ARG B O 1
ATOM 5829 N N . SER B 1 340 ? -6.711 -23.344 10.922 1 94.44 340 SER B N 1
ATOM 5830 C CA . SER B 1 340 ? -5.637 -24.297 11.156 1 94.44 340 SER B CA 1
ATOM 5831 C C . SER B 1 340 ? -5.344 -25.125 9.906 1 94.44 340 SER B C 1
ATOM 5833 O O . SER B 1 340 ? -6.215 -25.281 9.047 1 94.44 340 SER B O 1
ATOM 5835 N N . PRO B 1 341 ? -4.133 -25.625 9.766 1 93.31 341 PRO B N 1
ATOM 5836 C CA . PRO B 1 341 ? -3.801 -26.453 8.602 1 93.31 341 PRO B CA 1
ATOM 5837 C C . PRO B 1 341 ? -4.746 -27.641 8.438 1 93.31 341 PRO B C 1
ATOM 5839 O O . PRO B 1 341 ? -5.133 -27.969 7.312 1 93.31 341 PRO B O 1
ATOM 5842 N N . GLY B 1 342 ? -5.105 -28.281 9.578 1 96.25 342 GLY B N 1
ATOM 5843 C CA . GLY B 1 342 ? -6.039 -29.391 9.508 1 96.25 342 GLY B CA 1
ATOM 5844 C C . GLY B 1 342 ? -7.398 -29 8.969 1 96.25 342 GLY B C 1
ATOM 5845 O O . GLY B 1 342 ? -7.969 -29.703 8.125 1 96.25 342 GLY B O 1
ATOM 5846 N N . ASP B 1 343 ? -7.895 -27.859 9.406 1 97.25 343 ASP B N 1
ATOM 5847 C CA . ASP B 1 343 ? -9.18 -27.359 8.922 1 97.25 343 ASP B CA 1
ATOM 5848 C C . ASP B 1 343 ? -9.117 -27.016 7.438 1 97.25 343 ASP B C 1
ATOM 5850 O O . ASP B 1 343 ? -10.031 -27.344 6.68 1 97.25 343 ASP B O 1
ATOM 5854 N N . ARG B 1 344 ? -8.055 -26.391 7.023 1 97.44 344 ARG B N 1
ATOM 5855 C CA . ARG B 1 344 ? -7.891 -26.031 5.621 1 97.44 344 ARG B CA 1
ATOM 5856 C C . ARG B 1 344 ? -7.875 -27.266 4.734 1 97.44 344 ARG B C 1
ATOM 5858 O O . ARG B 1 344 ? -8.547 -27.297 3.701 1 97.44 344 ARG B O 1
ATOM 5865 N N . ARG B 1 345 ? -7.16 -28.266 5.211 1 97.62 345 ARG B N 1
ATOM 5866 C CA . ARG B 1 345 ? -7.086 -29.516 4.461 1 97.62 345 ARG B CA 1
ATOM 5867 C C . ARG B 1 345 ? -8.469 -30.141 4.297 1 97.62 345 ARG B C 1
ATOM 5869 O O . ARG B 1 345 ? -8.852 -30.531 3.195 1 97.62 345 ARG B O 1
ATOM 5876 N N . ALA B 1 346 ? -9.211 -30.188 5.395 1 98.19 346 ALA B N 1
ATOM 5877 C CA . ALA B 1 346 ? -10.547 -30.781 5.363 1 98.19 346 ALA B CA 1
ATOM 5878 C C . ALA B 1 346 ? -11.469 -30.016 4.422 1 98.19 346 ALA B C 1
ATOM 5880 O O . ALA B 1 346 ? -12.203 -30.625 3.635 1 98.19 346 ALA B O 1
ATOM 5881 N N . ILE B 1 347 ? -11.398 -28.719 4.496 1 98.19 347 ILE B N 1
ATOM 5882 C CA . ILE B 1 347 ? -12.25 -27.859 3.68 1 98.19 347 ILE B CA 1
ATOM 5883 C C . ILE B 1 347 ? -11.914 -28.062 2.203 1 98.19 347 ILE B C 1
ATOM 5885 O O . ILE B 1 347 ? -12.82 -28.219 1.375 1 98.19 347 ILE B O 1
ATOM 5889 N N . LEU B 1 348 ? -10.648 -28.156 1.865 1 98.38 348 LEU B N 1
ATOM 5890 C CA . LEU B 1 348 ? -10.219 -28.234 0.473 1 98.38 348 LEU B CA 1
ATOM 5891 C C . LEU B 1 348 ? -10.5 -29.609 -0.106 1 98.38 348 LEU B C 1
ATOM 5893 O O . LEU B 1 348 ? -10.953 -29.734 -1.249 1 98.38 348 LEU B O 1
ATOM 5897 N N . LEU B 1 349 ? -10.266 -30.641 0.648 1 98.56 349 LEU B N 1
ATOM 5898 C CA . LEU B 1 349 ? -10.555 -31.984 0.163 1 98.56 349 LEU B CA 1
ATOM 5899 C C . LEU B 1 349 ? -12.055 -32.188 -0.025 1 98.56 349 LEU B C 1
ATOM 5901 O O . LEU B 1 349 ? -12.484 -32.844 -0.975 1 98.56 349 LEU B O 1
ATOM 5905 N N . GLY B 1 350 ? -12.82 -31.609 0.896 1 98.25 350 GLY B N 1
ATOM 5906 C CA . GLY B 1 350 ? -14.258 -31.609 0.703 1 98.25 350 GLY B CA 1
ATOM 5907 C C . GLY B 1 350 ? -14.695 -30.906 -0.568 1 98.25 350 GLY B C 1
ATOM 5908 O O . GLY B 1 350 ? -15.562 -31.406 -1.294 1 98.25 350 GLY B O 1
ATOM 5909 N N . ALA B 1 351 ? -14.102 -29.797 -0.845 1 98.19 351 ALA B N 1
ATOM 5910 C CA . ALA B 1 351 ? -14.414 -29.031 -2.049 1 98.19 351 ALA B CA 1
ATOM 5911 C C . ALA B 1 351 ? -14.031 -29.797 -3.307 1 98.19 351 ALA B C 1
ATOM 5913 O O . ALA B 1 351 ? -14.781 -29.828 -4.285 1 98.19 351 ALA B O 1
ATOM 5914 N N . LEU B 1 352 ? -12.898 -30.453 -3.332 1 98.5 352 LEU B N 1
ATOM 5915 C CA . LEU B 1 352 ? -12.461 -31.266 -4.465 1 98.5 352 LEU B CA 1
ATOM 5916 C C . LEU B 1 352 ? -13.414 -32.438 -4.695 1 98.5 352 LEU B C 1
ATOM 5918 O O . LEU B 1 352 ? -13.742 -32.75 -5.84 1 98.5 352 LEU B O 1
ATOM 5922 N N . ALA B 1 353 ? -13.875 -32.969 -3.586 1 98.38 353 ALA B N 1
ATOM 5923 C CA . ALA B 1 353 ? -14.805 -34.094 -3.688 1 98.38 353 ALA B CA 1
ATOM 5924 C C . ALA B 1 353 ? -16.141 -33.656 -4.293 1 98.38 353 ALA B C 1
ATOM 5926 O O . ALA B 1 353 ? -16.766 -34.406 -5.039 1 98.38 353 ALA B O 1
ATOM 5927 N N . ARG B 1 354 ? -16.516 -32.5 -3.955 1 97.56 354 ARG B N 1
ATOM 5928 C CA . ARG B 1 354 ? -17.75 -31.984 -4.523 1 97.56 354 ARG B CA 1
ATOM 5929 C C . ARG B 1 354 ? -17.625 -31.781 -6.027 1 97.56 354 ARG B C 1
ATOM 5931 O O . ARG B 1 354 ? -18.594 -31.938 -6.77 1 97.56 354 ARG B O 1
ATOM 5938 N N . LEU B 1 355 ? -16.438 -31.438 -6.457 1 97.94 355 LEU B N 1
ATOM 5939 C CA . LEU B 1 355 ? -16.203 -31.156 -7.871 1 97.94 355 LEU B CA 1
ATOM 5940 C C . LEU B 1 355 ? -16 -32.438 -8.656 1 97.94 355 LEU B C 1
ATOM 5942 O O . LEU B 1 355 ? -16.594 -32.656 -9.711 1 97.94 355 LEU B O 1
ATOM 5946 N N . PHE B 1 356 ? -15.219 -33.406 -8.062 1 98.25 356 PHE B N 1
ATOM 5947 C CA . PHE B 1 356 ? -14.734 -34.5 -8.891 1 98.25 356 PHE B CA 1
ATOM 5948 C C . PHE B 1 356 ? -15.148 -35.844 -8.32 1 98.25 356 PHE B C 1
ATOM 5950 O O . PHE B 1 356 ? -14.758 -36.875 -8.836 1 98.25 356 PHE B O 1
ATOM 5957 N N . GLY B 1 357 ? -15.945 -35.875 -7.191 1 97.5 357 GLY B N 1
ATOM 5958 C CA . GLY B 1 357 ? -16.422 -37.094 -6.594 1 97.5 357 GLY B CA 1
ATOM 5959 C C . GLY B 1 357 ? -15.594 -37.562 -5.414 1 97.5 357 GLY B C 1
ATOM 5960 O O . GLY B 1 357 ? -14.562 -36.938 -5.105 1 97.5 357 GLY B O 1
ATOM 5961 N N . PRO B 1 358 ? -15.969 -38.562 -4.754 1 97.62 358 PRO B N 1
ATOM 5962 C CA . PRO B 1 358 ? -15.391 -39 -3.482 1 97.62 358 PRO B CA 1
ATOM 5963 C C . PRO B 1 358 ? -13.914 -39.406 -3.609 1 97.62 358 PRO B C 1
ATOM 5965 O O . PRO B 1 358 ? -13.148 -39.25 -2.652 1 97.62 358 PRO B O 1
ATOM 5968 N N . ARG B 1 359 ? -13.477 -39.844 -4.746 1 97.5 359 ARG B N 1
ATOM 5969 C CA . ARG B 1 359 ? -12.086 -40.219 -4.945 1 97.5 359 ARG B CA 1
ATOM 5970 C C . ARG B 1 359 ? -11.156 -39.031 -4.746 1 97.5 359 ARG B C 1
ATOM 5972 O O . ARG B 1 359 ? -9.992 -39.188 -4.352 1 97.5 359 ARG B O 1
ATOM 5979 N N . ALA B 1 360 ? -11.617 -37.875 -5.039 1 98.38 360 ALA B N 1
ATOM 5980 C CA . ALA B 1 360 ? -10.812 -36.656 -4.93 1 98.38 360 ALA B CA 1
ATOM 5981 C C . ALA B 1 360 ? -10.5 -36.344 -3.469 1 98.38 360 ALA B C 1
ATOM 5983 O O . ALA B 1 360 ? -9.594 -35.531 -3.178 1 98.38 360 ALA B O 1
ATOM 5984 N N . ALA B 1 361 ? -11.203 -36.938 -2.533 1 98.25 361 ALA B N 1
ATOM 5985 C CA . ALA B 1 361 ? -11.031 -36.656 -1.109 1 98.25 361 ALA B CA 1
ATOM 5986 C C . ALA B 1 361 ? -9.859 -37.469 -0.534 1 98.25 361 ALA B C 1
ATOM 5988 O O . ALA B 1 361 ? -9.43 -37.219 0.594 1 98.25 361 ALA B O 1
ATOM 5989 N N . THR B 1 362 ? -9.344 -38.375 -1.315 1 97.5 362 THR B N 1
ATOM 5990 C CA . THR B 1 362 ? -8.32 -39.25 -0.768 1 97.5 362 THR B CA 1
ATOM 5991 C C . THR B 1 362 ? -7.074 -39.25 -1.649 1 97.5 362 THR B C 1
ATOM 5993 O O . THR B 1 362 ? -6.695 -40.281 -2.199 1 97.5 362 THR B O 1
ATOM 5996 N N . PRO B 1 363 ? -6.391 -38.188 -1.703 1 97.69 363 PRO B N 1
ATOM 5997 C CA . PRO B 1 363 ? -5.168 -38.125 -2.508 1 97.69 363 PRO B CA 1
ATOM 5998 C C . PRO B 1 363 ? -4.008 -38.875 -1.869 1 97.69 363 PRO B C 1
ATOM 6000 O O . PRO B 1 363 ? -3.99 -39.094 -0.651 1 97.69 363 PRO B O 1
ATOM 6003 N N . SER B 1 364 ? -3.074 -39.312 -2.721 1 96.19 364 SER B N 1
ATOM 6004 C CA . SER B 1 364 ? -1.84 -39.938 -2.24 1 96.19 364 SER B CA 1
ATOM 6005 C C . SER B 1 364 ? -0.959 -38.938 -1.521 1 96.19 364 SER B C 1
ATOM 6007 O O . SER B 1 364 ? -0.315 -39.25 -0.522 1 96.19 364 SER B O 1
ATOM 6009 N N . ASN B 1 365 ? -0.861 -37.75 -2.016 1 95.88 365 ASN B N 1
ATOM 6010 C CA . ASN B 1 365 ? -0.173 -36.594 -1.43 1 95.88 365 ASN B CA 1
ATOM 6011 C C . ASN B 1 365 ? -1.008 -35.312 -1.539 1 95.88 365 ASN B C 1
ATOM 6013 O O . ASN B 1 365 ? -1.793 -35.156 -2.477 1 95.88 365 ASN B O 1
ATOM 6017 N N . PHE B 1 366 ? -0.924 -34.562 -0.553 1 97 366 PHE B N 1
ATOM 6018 C CA . PHE B 1 366 ? -1.621 -33.281 -0.497 1 97 366 PHE B CA 1
ATOM 6019 C C . PHE B 1 366 ? -0.7 -32.188 0.028 1 97 366 PHE B C 1
ATOM 6021 O O . PHE B 1 366 ? -0.317 -32.188 1.199 1 97 366 PHE B O 1
ATOM 6028 N N . VAL B 1 367 ? -0.35 -31.25 -0.9 1 97.25 367 VAL B N 1
ATOM 6029 C CA . VAL B 1 367 ? 0.587 -30.188 -0.543 1 97.25 367 VAL B CA 1
ATOM 6030 C C . VAL B 1 367 ? -0.108 -28.828 -0.633 1 97.25 367 VAL B C 1
ATOM 6032 O O . VAL B 1 367 ? -0.875 -28.578 -1.565 1 97.25 367 VAL B O 1
ATOM 6035 N N . GLU B 1 368 ? 0.056 -28.062 0.361 1 97 368 GLU B N 1
ATOM 6036 C CA . GLU B 1 368 ? -0.454 -26.703 0.425 1 97 368 GLU B CA 1
ATOM 6037 C C . GLU B 1 368 ? 0.684 -25.688 0.372 1 97 368 GLU B C 1
ATOM 6039 O O . GLU B 1 368 ? 1.7 -25.844 1.05 1 97 368 GLU B O 1
ATOM 6044 N N . ARG B 1 369 ? 0.558 -24.719 -0.459 1 97.12 369 ARG B N 1
ATOM 6045 C CA . ARG B 1 369 ? 1.42 -23.547 -0.408 1 97.12 369 ARG B CA 1
ATOM 6046 C C . ARG B 1 369 ? 0.602 -22.266 -0.199 1 97.12 369 ARG B C 1
ATOM 6048 O O . ARG B 1 369 ? -0.028 -21.766 -1.134 1 97.12 369 ARG B O 1
ATOM 6055 N N . ASP B 1 370 ? 0.575 -21.812 1.019 1 97.06 370 ASP B N 1
ATOM 6056 C CA . ASP B 1 370 ? -0.015 -20.5 1.32 1 97.06 370 ASP B CA 1
ATOM 6057 C C . ASP B 1 370 ? 0.995 -19.375 1.103 1 97.06 370 ASP B C 1
ATOM 6059 O O . ASP B 1 370 ? 1.797 -19.078 1.988 1 97.06 370 ASP B O 1
ATOM 6063 N N . TRP B 1 371 ? 0.924 -18.719 0.018 1 97.69 371 TRP B N 1
ATOM 6064 C CA . TRP B 1 371 ? 1.898 -17.703 -0.368 1 97.69 371 TRP B CA 1
ATOM 6065 C C . TRP B 1 371 ? 1.812 -16.5 0.549 1 97.69 371 TRP B C 1
ATOM 6067 O O . TRP B 1 371 ? 2.768 -15.719 0.656 1 97.69 371 TRP B O 1
ATOM 6077 N N . ASN B 1 372 ? 0.655 -16.25 1.203 1 96.38 372 ASN B N 1
ATOM 6078 C CA . ASN B 1 372 ? 0.505 -15.141 2.139 1 96.38 372 ASN B CA 1
ATOM 6079 C C . ASN B 1 372 ? 1.42 -15.305 3.348 1 96.38 372 ASN B C 1
ATOM 6081 O O . ASN B 1 372 ? 1.831 -14.312 3.955 1 96.38 372 ASN B O 1
ATOM 6085 N N . GLN B 1 373 ? 1.771 -16.547 3.617 1 95.81 373 GLN B N 1
ATOM 6086 C CA . GLN B 1 373 ? 2.523 -16.844 4.832 1 95.81 373 GLN B CA 1
ATOM 6087 C C . GLN B 1 373 ? 4.02 -16.938 4.543 1 95.81 373 GLN B C 1
ATOM 6089 O O . GLN B 1 373 ? 4.832 -16.984 5.469 1 95.81 373 GLN B O 1
ATOM 6094 N N . GLU B 1 374 ? 4.391 -16.953 3.26 1 96.25 374 GLU B N 1
ATOM 6095 C CA . GLU B 1 374 ? 5.801 -17.047 2.908 1 96.25 374 GLU B CA 1
ATOM 6096 C C . GLU B 1 374 ? 6.539 -15.742 3.184 1 96.25 374 GLU B C 1
ATOM 6098 O O . GLU B 1 374 ? 6.27 -14.727 2.541 1 96.25 374 GLU B O 1
ATOM 6103 N N . PRO B 1 375 ? 7.496 -15.758 4.078 1 96 375 PRO B N 1
ATOM 6104 C CA . PRO B 1 375 ? 8.086 -14.508 4.559 1 96 375 PRO B CA 1
ATOM 6105 C C . PRO B 1 375 ? 8.742 -13.695 3.445 1 96 375 PRO B C 1
ATOM 6107 O O . PRO B 1 375 ? 8.828 -12.469 3.539 1 96 375 PRO B O 1
ATOM 6110 N N . PHE B 1 376 ? 9.195 -14.328 2.367 1 97.31 376 PHE B N 1
ATOM 6111 C CA . PHE B 1 376 ? 9.906 -13.594 1.328 1 97.31 376 PHE B CA 1
ATOM 6112 C C . PHE B 1 376 ? 9.078 -13.523 0.049 1 97.31 376 PHE B C 1
ATOM 6114 O O . PHE B 1 376 ? 9.625 -13.328 -1.038 1 97.31 376 PHE B O 1
ATOM 6121 N N . ALA B 1 377 ? 7.715 -13.727 0.168 1 96.94 377 ALA B N 1
ATOM 6122 C CA . ALA B 1 377 ? 6.75 -13.469 -0.896 1 96.94 377 ALA B CA 1
ATOM 6123 C C . ALA B 1 377 ? 5.598 -12.602 -0.393 1 96.94 377 ALA B C 1
ATOM 6125 O O . ALA B 1 377 ? 5.363 -11.508 -0.913 1 96.94 377 ALA B O 1
ATOM 6126 N N . ARG B 1 378 ? 4.941 -13.117 0.674 1 97.25 378 ARG B N 1
ATOM 6127 C CA . ARG B 1 378 ? 3.867 -12.445 1.401 1 97.25 378 ARG B CA 1
ATOM 6128 C C . ARG B 1 378 ? 2.656 -12.219 0.503 1 97.25 378 ARG B C 1
ATOM 6130 O O . ARG B 1 378 ? 1.919 -11.25 0.68 1 97.25 378 ARG B O 1
ATOM 6137 N N . GLY B 1 379 ? 2.467 -12.984 -0.483 1 97.12 379 GLY B N 1
ATOM 6138 C CA . GLY B 1 379 ? 1.318 -12.953 -1.376 1 97.12 379 GLY B CA 1
ATOM 6139 C C . GLY B 1 379 ? 1.65 -13.398 -2.789 1 97.12 379 GLY B C 1
ATOM 6140 O O . GLY B 1 379 ? 2.703 -13.992 -3.025 1 97.12 379 GLY B O 1
ATOM 6141 N N . GLY B 1 380 ? 0.727 -13.156 -3.688 1 96.19 380 GLY B N 1
ATOM 6142 C CA . GLY B 1 380 ? 0.798 -13.508 -5.098 1 96.19 380 GLY B CA 1
ATOM 6143 C C . GLY B 1 380 ? -0.439 -13.094 -5.875 1 96.19 380 GLY B C 1
ATOM 6144 O O . GLY B 1 380 ? -1.403 -12.594 -5.297 1 96.19 380 GLY B O 1
ATOM 6145 N N . TYR B 1 381 ? -0.528 -13.133 -7.246 1 96.69 381 TYR B N 1
ATOM 6146 C CA . TYR B 1 381 ? 0.582 -13.586 -8.078 1 96.69 381 TYR B CA 1
ATOM 6147 C C . TYR B 1 381 ? 1.637 -12.492 -8.219 1 96.69 381 TYR B C 1
ATOM 6149 O O . TYR B 1 381 ? 2.814 -12.789 -8.445 1 96.69 381 TYR B O 1
ATOM 6157 N N . SER B 1 382 ? 1.131 -11.266 -8.141 1 98 382 SER B N 1
ATOM 6158 C CA . SER B 1 382 ? 1.938 -10.055 -8.242 1 98 382 SER B CA 1
ATOM 6159 C C . SER B 1 382 ? 1.325 -8.906 -7.445 1 98 382 SER B C 1
ATOM 6161 O O . SER B 1 382 ? 0.231 -9.039 -6.895 1 98 382 SER B O 1
ATOM 6163 N N . ALA B 1 383 ? 2.051 -7.855 -7.324 1 98.5 383 ALA B N 1
ATOM 6164 C CA . ALA B 1 383 ? 1.508 -6.645 -6.715 1 98.5 383 ALA B CA 1
ATOM 6165 C C . ALA B 1 383 ? 0.419 -6.031 -7.59 1 98.5 383 ALA B C 1
ATOM 6167 O O . ALA B 1 383 ? 0.474 -6.129 -8.82 1 98.5 383 ALA B O 1
ATOM 6168 N N . VAL B 1 384 ? -0.578 -5.449 -6.973 1 98.31 384 VAL B N 1
ATOM 6169 C CA . VAL B 1 384 ? -1.697 -4.828 -7.672 1 98.31 384 VAL B CA 1
ATOM 6170 C C . VAL B 1 384 ? -1.728 -3.33 -7.371 1 98.31 384 VAL B C 1
ATOM 6172 O O . VAL B 1 384 ? -1.475 -2.912 -6.238 1 98.31 384 VAL B O 1
ATOM 6175 N N . PHE B 1 385 ? -2.012 -2.498 -8.406 1 98.81 385 PHE B N 1
ATOM 6176 C CA . PHE B 1 385 ? -2.129 -1.057 -8.227 1 98.81 385 PHE B CA 1
ATOM 6177 C C . PHE B 1 385 ? -3.547 -0.677 -7.812 1 98.81 385 PHE B C 1
ATOM 6179 O O . PHE B 1 385 ? -4.496 -0.873 -8.57 1 98.81 385 PHE B O 1
ATOM 6186 N N . PRO B 1 386 ? -3.715 -0.155 -6.602 1 98.81 386 PRO B N 1
ATOM 6187 C CA . PRO B 1 386 ? -5.027 0.372 -6.215 1 98.81 386 PRO B CA 1
ATOM 6188 C C . PRO B 1 386 ? -5.367 1.684 -6.918 1 98.81 386 PRO B C 1
ATOM 6190 O O . PRO B 1 386 ? -4.52 2.256 -7.609 1 98.81 386 PRO B O 1
ATOM 6193 N N . PRO B 1 387 ? -6.602 2.141 -6.797 1 98.81 387 PRO B N 1
ATOM 6194 C CA . PRO B 1 387 ? -6.98 3.4 -7.441 1 98.81 387 PRO B CA 1
ATOM 6195 C C . PRO B 1 387 ? -6.047 4.555 -7.078 1 98.81 387 PRO B C 1
ATOM 6197 O O . PRO B 1 387 ? -5.672 4.703 -5.914 1 98.81 387 PRO B O 1
ATOM 6200 N N . GLY B 1 388 ? -5.605 5.277 -8.102 1 98.44 388 GLY B N 1
ATOM 6201 C CA . GLY B 1 388 ? -4.77 6.453 -7.938 1 98.44 388 GLY B CA 1
ATOM 6202 C C . GLY B 1 388 ? -3.285 6.148 -8.016 1 98.44 388 GLY B C 1
ATOM 6203 O O . GLY B 1 388 ? -2.473 7.043 -8.266 1 98.44 388 GLY B O 1
ATOM 6204 N N . ALA B 1 389 ? -2.852 4.957 -7.859 1 98.56 389 ALA B N 1
ATOM 6205 C CA . ALA B 1 389 ? -1.439 4.629 -7.672 1 98.56 389 ALA B CA 1
ATOM 6206 C C . ALA B 1 389 ? -0.665 4.785 -8.977 1 98.56 389 ALA B C 1
ATOM 6208 O O . ALA B 1 389 ? 0.47 5.27 -8.977 1 98.56 389 ALA B O 1
ATOM 6209 N N . TRP B 1 390 ? -1.249 4.336 -10.109 1 98.69 390 TRP B N 1
ATOM 6210 C CA . TRP B 1 390 ? -0.552 4.477 -11.383 1 98.69 390 TRP B CA 1
ATOM 6211 C C . TRP B 1 390 ? -0.275 5.945 -11.695 1 98.69 390 TRP B C 1
ATOM 6213 O O . TRP B 1 390 ? 0.864 6.32 -11.977 1 98.69 390 TRP B O 1
ATOM 6223 N N . THR B 1 391 ? -1.308 6.785 -11.586 1 98.12 391 THR B N 1
ATOM 6224 C CA . THR B 1 391 ? -1.197 8.164 -12.039 1 98.12 391 THR B CA 1
ATOM 6225 C C . THR B 1 391 ? -0.405 9 -11.039 1 98.12 391 THR B C 1
ATOM 6227 O O . THR B 1 391 ? 0.221 10 -11.406 1 98.12 391 THR B O 1
ATOM 6230 N N . ARG B 1 392 ? -0.36 8.539 -9.805 1 96.56 392 ARG B N 1
ATOM 6231 C CA . ARG B 1 392 ? 0.279 9.367 -8.789 1 96.56 392 ARG B CA 1
ATOM 6232 C C . ARG B 1 392 ? 1.707 8.906 -8.523 1 96.56 392 ARG B C 1
ATOM 6234 O O . ARG B 1 392 ? 2.549 9.695 -8.078 1 96.56 392 ARG B O 1
ATOM 6241 N N . ALA B 1 393 ? 2.006 7.68 -8.836 1 97.12 393 ALA B N 1
ATOM 6242 C CA . ALA B 1 393 ? 3.311 7.168 -8.422 1 97.12 393 ALA B CA 1
ATOM 6243 C C . ALA B 1 393 ? 3.916 6.273 -9.5 1 97.12 393 ALA B C 1
ATOM 6245 O O . ALA B 1 393 ? 5.074 5.859 -9.398 1 97.12 393 ALA B O 1
ATOM 6246 N N . GLY B 1 394 ? 3.223 6 -10.594 1 97.69 394 GLY B N 1
ATOM 6247 C CA . GLY B 1 394 ? 3.615 5.008 -11.586 1 97.69 394 GLY B CA 1
ATOM 6248 C C . GLY B 1 394 ? 4.949 5.312 -12.234 1 97.69 394 GLY B C 1
ATOM 6249 O O . GLY B 1 394 ? 5.688 4.398 -12.609 1 97.69 394 GLY B O 1
ATOM 6250 N N . SER B 1 395 ? 5.332 6.566 -12.367 1 97.5 395 SER B N 1
ATOM 6251 C CA . SER B 1 395 ? 6.551 6.973 -13.062 1 97.5 395 SER B CA 1
ATOM 6252 C C . SER B 1 395 ? 7.793 6.523 -12.305 1 97.5 395 SER B C 1
ATOM 6254 O O . SER B 1 395 ? 8.883 6.43 -12.875 1 97.5 395 SER B O 1
ATOM 6256 N N . ALA B 1 396 ? 7.66 6.219 -11 1 97.94 396 ALA B N 1
ATOM 6257 C CA . ALA B 1 396 ? 8.797 5.828 -10.172 1 97.94 396 ALA B CA 1
ATOM 6258 C C . ALA B 1 396 ? 9.031 4.32 -10.242 1 97.94 396 ALA B C 1
ATOM 6260 O O . ALA B 1 396 ? 10.039 3.822 -9.727 1 97.94 396 ALA B O 1
ATOM 6261 N N . LEU B 1 397 ? 8.195 3.555 -10.875 1 98.31 397 LEU B N 1
ATOM 6262 C CA . LEU B 1 397 ? 8.18 2.096 -10.82 1 98.31 397 LEU B CA 1
ATOM 6263 C C . LEU B 1 397 ? 9.492 1.52 -11.336 1 98.31 397 LEU B C 1
ATOM 6265 O O . LEU B 1 397 ? 10.078 0.638 -10.703 1 98.31 397 LEU B O 1
ATOM 6269 N N . ARG B 1 398 ? 9.977 2.07 -12.469 1 98 398 ARG B N 1
ATOM 6270 C CA . ARG B 1 398 ? 11.109 1.465 -13.156 1 98 398 ARG B CA 1
ATOM 6271 C C . ARG B 1 398 ? 12.344 2.35 -13.062 1 98 398 ARG B C 1
ATOM 6273 O O . ARG B 1 398 ? 13.453 1.918 -13.391 1 98 398 ARG B O 1
ATOM 6280 N N . ALA B 1 399 ? 12.195 3.631 -12.609 1 97.31 399 ALA B N 1
ATOM 6281 C CA . ALA B 1 399 ? 13.305 4.578 -12.555 1 97.31 399 ALA B CA 1
ATOM 6282 C C . ALA B 1 399 ? 14.367 4.129 -11.555 1 97.31 399 ALA B C 1
ATOM 6284 O O . ALA B 1 399 ? 14.047 3.818 -10.406 1 97.31 399 ALA B O 1
ATOM 6285 N N . PRO B 1 400 ? 15.602 4.008 -12.047 1 97.75 400 PRO B N 1
ATOM 6286 C CA . PRO B 1 400 ? 16.656 3.705 -11.078 1 97.75 400 PRO B CA 1
ATOM 6287 C C . PRO B 1 400 ? 16.812 4.797 -10.023 1 97.75 400 PRO B C 1
ATOM 6289 O O . PRO B 1 400 ? 16.359 5.922 -10.219 1 97.75 400 PRO B O 1
ATOM 6292 N N . VAL B 1 401 ? 17.344 4.523 -8.898 1 97.75 401 VAL B N 1
ATOM 6293 C CA . VAL B 1 401 ? 17.734 5.457 -7.852 1 97.75 401 VAL B CA 1
ATOM 6294 C C . VAL B 1 401 ? 19.25 5.387 -7.641 1 97.75 401 VAL B C 1
ATOM 6296 O O . VAL B 1 401 ? 19.734 4.516 -6.914 1 97.75 401 VAL B O 1
ATOM 6299 N N . GLY B 1 402 ? 19.969 6.312 -8.227 1 97.12 402 GLY B N 1
ATOM 6300 C CA . GLY B 1 402 ? 21.422 6.199 -8.219 1 97.12 402 GLY B CA 1
ATOM 6301 C C . GLY B 1 402 ? 21.922 4.922 -8.859 1 97.12 402 GLY B C 1
ATOM 6302 O O . GLY B 1 402 ? 21.656 4.656 -10.031 1 97.12 402 GLY B O 1
ATOM 6303 N N . ARG B 1 403 ? 22.594 4.109 -8.062 1 97.94 403 ARG B N 1
ATOM 6304 C CA . ARG B 1 403 ? 23.203 2.881 -8.539 1 97.94 403 ARG B CA 1
ATOM 6305 C C . ARG B 1 403 ? 22.312 1.673 -8.273 1 97.94 403 ARG B C 1
ATOM 6307 O O . ARG B 1 403 ? 22.734 0.53 -8.477 1 97.94 403 ARG B O 1
ATOM 6314 N N . ILE B 1 404 ? 21.062 1.921 -7.863 1 98.69 404 ILE B N 1
ATOM 6315 C CA . ILE B 1 404 ? 20.094 0.866 -7.57 1 98.69 404 ILE B CA 1
ATOM 6316 C C . ILE B 1 404 ? 19.125 0.72 -8.734 1 98.69 404 ILE B C 1
ATOM 6318 O O . ILE B 1 404 ? 18.453 1.685 -9.125 1 98.69 404 ILE B O 1
ATOM 6322 N N . HIS B 1 405 ? 19.047 -0.462 -9.297 1 98.69 405 HIS B N 1
ATOM 6323 C CA . HIS B 1 405 ? 18.109 -0.817 -10.344 1 98.69 405 HIS B CA 1
ATOM 6324 C C . HIS B 1 405 ? 17.062 -1.803 -9.836 1 98.69 405 HIS B C 1
ATOM 6326 O O . HIS B 1 405 ? 17.219 -2.389 -8.766 1 98.69 405 HIS B O 1
ATOM 6332 N N . TRP B 1 406 ? 16.016 -1.944 -10.641 1 98.75 406 TRP B N 1
ATOM 6333 C CA . TRP B 1 406 ? 14.883 -2.756 -10.211 1 98.75 406 TRP B CA 1
ATOM 6334 C C . TRP B 1 406 ? 14.508 -3.783 -11.273 1 98.75 406 TRP B C 1
ATOM 6336 O O . TRP B 1 406 ? 14.539 -3.486 -12.469 1 98.75 406 TRP B O 1
ATOM 6346 N N . ALA B 1 407 ? 14.141 -4.938 -10.812 1 98.69 407 ALA B N 1
ATOM 6347 C CA . ALA B 1 407 ? 13.602 -5.98 -11.688 1 98.69 407 ALA B CA 1
ATOM 6348 C C . ALA B 1 407 ? 12.539 -6.809 -10.969 1 98.69 407 ALA B C 1
ATOM 6350 O O . ALA B 1 407 ? 12.57 -6.938 -9.742 1 98.69 407 ALA B O 1
ATOM 6351 N N . GLY B 1 408 ? 11.648 -7.422 -11.609 1 98.5 408 GLY B N 1
ATOM 6352 C CA . GLY B 1 408 ? 10.508 -8.227 -11.211 1 98.5 408 GLY B CA 1
ATOM 6353 C C . GLY B 1 408 ? 9.352 -8.164 -12.195 1 98.5 408 GLY B C 1
ATOM 6354 O O . GLY B 1 408 ? 9.25 -7.215 -12.969 1 98.5 408 GLY B O 1
ATOM 6355 N N . THR B 1 409 ? 8.562 -9.133 -12.133 1 98.69 409 THR B N 1
ATOM 6356 C CA . THR B 1 409 ? 7.434 -9.141 -13.055 1 98.69 409 THR B CA 1
ATOM 6357 C C . THR B 1 409 ? 6.656 -7.832 -12.969 1 98.69 409 THR B C 1
ATOM 6359 O O . THR B 1 409 ? 6.098 -7.371 -13.969 1 98.69 409 THR B O 1
ATOM 6362 N N . GLU B 1 410 ? 6.715 -7.121 -11.844 1 98.56 410 GLU B N 1
ATOM 6363 C CA . GLU B 1 410 ? 5.957 -5.898 -11.602 1 98.56 410 GLU B CA 1
ATOM 6364 C C . GLU B 1 410 ? 6.523 -4.73 -12.414 1 98.56 410 GLU B C 1
ATOM 6366 O O . GLU B 1 410 ? 5.883 -3.688 -12.539 1 98.56 410 GLU B O 1
ATOM 6371 N N . THR B 1 411 ? 7.75 -4.867 -12.953 1 98.56 411 THR B N 1
ATOM 6372 C CA . THR B 1 411 ? 8.328 -3.771 -13.727 1 98.56 411 THR B CA 1
ATOM 6373 C C . THR B 1 411 ? 8.164 -4.02 -15.219 1 98.56 411 THR B C 1
ATOM 6375 O O . THR B 1 411 ? 8.57 -3.188 -16.047 1 98.56 411 THR B O 1
ATOM 6378 N N . SER B 1 412 ? 7.543 -5.121 -15.586 1 98.81 412 SER B N 1
ATOM 6379 C CA . SER B 1 412 ? 7.441 -5.48 -17 1 98.81 412 SER B CA 1
ATOM 6380 C C . SER B 1 412 ? 6.238 -4.812 -17.656 1 98.81 412 SER B C 1
ATOM 6382 O O . SER B 1 412 ? 5.145 -4.797 -17.078 1 98.81 412 SER B O 1
ATOM 6384 N N . ALA B 1 413 ? 6.418 -4.309 -18.844 1 98.38 413 ALA B N 1
ATOM 6385 C CA . ALA B 1 413 ? 5.328 -3.721 -19.609 1 98.38 413 ALA B CA 1
ATOM 6386 C C . ALA B 1 413 ? 4.539 -4.797 -20.359 1 98.38 413 ALA B C 1
ATOM 6388 O O . ALA B 1 413 ? 3.436 -4.539 -20.844 1 98.38 413 ALA B O 1
ATOM 6389 N N . ARG B 1 414 ? 5.105 -5.973 -20.484 1 98.62 414 ARG B N 1
ATOM 6390 C CA . ARG B 1 414 ? 4.469 -7.133 -21.109 1 98.62 414 ARG B CA 1
ATOM 6391 C C . ARG B 1 414 ? 4.426 -8.312 -20.141 1 98.62 414 ARG B C 1
ATOM 6393 O O . ARG B 1 414 ? 5.41 -8.594 -19.453 1 98.62 414 ARG B O 1
ATOM 6400 N N . TRP B 1 415 ? 3.211 -8.883 -20.109 1 98.62 415 TRP B N 1
ATOM 6401 C CA . TRP B 1 415 ? 2.975 -10.062 -19.297 1 98.62 415 TRP B CA 1
ATOM 6402 C C . TRP B 1 415 ? 3.342 -9.789 -17.828 1 98.62 415 TRP B C 1
ATOM 6404 O O . TRP B 1 415 ? 4.047 -10.586 -17.203 1 98.62 415 TRP B O 1
ATOM 6414 N N . TYR B 1 416 ? 2.971 -8.625 -17.359 1 98.56 416 TYR B N 1
ATOM 6415 C CA . TYR B 1 416 ? 3.014 -8.281 -15.938 1 98.56 416 TYR B CA 1
ATOM 6416 C C . TYR B 1 416 ? 2.387 -9.383 -15.086 1 98.56 416 TYR B C 1
ATOM 6418 O O . TYR B 1 416 ? 1.268 -9.82 -15.359 1 98.56 416 TYR B O 1
ATOM 6426 N N . GLY B 1 417 ? 3.078 -9.891 -14.078 1 98 417 GLY B N 1
ATOM 6427 C CA . GLY B 1 417 ? 2.523 -10.875 -13.164 1 98 417 GLY B CA 1
ATOM 6428 C C . GLY B 1 417 ? 2.77 -12.305 -13.609 1 98 417 GLY B C 1
ATOM 6429 O O . GLY B 1 417 ? 2.369 -13.25 -12.922 1 98 417 GLY B O 1
ATOM 6430 N N . TYR B 1 418 ? 3.422 -12.5 -14.711 1 98.56 418 TYR B N 1
ATOM 6431 C CA . TYR B 1 418 ? 3.697 -13.82 -15.242 1 98.56 418 TYR B CA 1
ATOM 6432 C C . TYR B 1 418 ? 5.195 -14.109 -15.258 1 98.56 418 TYR B C 1
ATOM 6434 O O . TYR B 1 418 ? 6.008 -13.203 -15.047 1 98.56 418 TYR B O 1
ATOM 6442 N N . ILE B 1 419 ? 5.547 -15.336 -15.477 1 98.69 419 ILE B N 1
ATOM 6443 C CA . ILE B 1 419 ? 6.945 -15.742 -15.547 1 98.69 419 ILE B CA 1
ATOM 6444 C C . ILE B 1 419 ? 7.656 -14.977 -16.656 1 98.69 419 ILE B C 1
ATOM 6446 O O . ILE B 1 419 ? 8.789 -14.516 -16.484 1 98.69 419 ILE B O 1
ATOM 6450 N N . ASP B 1 420 ? 6.957 -14.828 -17.766 1 98.88 420 ASP B N 1
ATOM 6451 C CA . ASP B 1 420 ? 7.539 -14.109 -18.906 1 98.88 420 ASP B CA 1
ATOM 6452 C C . ASP B 1 420 ? 7.891 -12.68 -18.516 1 98.88 420 ASP B C 1
ATOM 6454 O O . ASP B 1 420 ? 8.938 -12.164 -18.906 1 98.88 420 ASP B O 1
ATOM 6458 N N . GLY B 1 421 ? 7 -12.023 -17.781 1 98.81 421 GLY B N 1
ATOM 6459 C CA . GLY B 1 421 ? 7.305 -10.688 -17.312 1 98.81 421 GLY B CA 1
ATOM 6460 C C . GLY B 1 421 ? 8.539 -10.633 -16.422 1 98.81 421 GLY B C 1
ATOM 6461 O O . GLY B 1 421 ? 9.312 -9.672 -16.5 1 98.81 421 GLY B O 1
ATOM 6462 N N . ALA B 1 422 ? 8.719 -11.555 -15.594 1 98.81 422 ALA B N 1
ATOM 6463 C CA . ALA B 1 422 ? 9.914 -11.633 -14.766 1 98.81 422 ALA B CA 1
ATOM 6464 C C . ALA B 1 422 ? 11.172 -11.766 -15.625 1 98.81 422 ALA B C 1
ATOM 6466 O O . ALA B 1 422 ? 12.172 -11.086 -15.383 1 98.81 422 ALA B O 1
ATOM 6467 N N . VAL B 1 423 ? 11.086 -12.648 -16.625 1 98.88 423 VAL B N 1
ATOM 6468 C CA . VAL B 1 423 ? 12.219 -12.844 -17.531 1 98.88 423 VAL B CA 1
ATOM 6469 C C . VAL B 1 423 ? 12.539 -11.531 -18.234 1 98.88 423 VAL B C 1
ATOM 6471 O O . VAL B 1 423 ? 13.695 -11.086 -18.234 1 98.88 423 VAL B O 1
ATOM 6474 N N . ARG B 1 424 ? 11.523 -10.898 -18.797 1 98.88 424 ARG B N 1
ATOM 6475 C CA . ARG B 1 424 ? 11.695 -9.633 -19.5 1 98.88 424 ARG B CA 1
ATOM 6476 C C . ARG B 1 424 ? 12.312 -8.578 -18.594 1 98.88 424 ARG B C 1
ATOM 6478 O O . ARG B 1 424 ? 13.18 -7.816 -19.016 1 98.88 424 ARG B O 1
ATOM 6485 N N . SER B 1 425 ? 11.844 -8.5 -17.438 1 98.81 425 SER B N 1
ATOM 6486 C CA . SER B 1 425 ? 12.32 -7.504 -16.484 1 98.81 425 SER B CA 1
ATOM 6487 C C . SER B 1 425 ? 13.789 -7.738 -16.125 1 98.81 425 SER B C 1
ATOM 6489 O O . SER B 1 425 ? 14.555 -6.785 -15.969 1 98.81 425 SER B O 1
ATOM 6491 N N . GLY B 1 426 ? 14.172 -9.047 -15.922 1 98.81 426 GLY B N 1
ATOM 6492 C CA . GLY B 1 426 ? 15.57 -9.367 -15.695 1 98.81 426 GLY B CA 1
ATOM 6493 C C . GLY B 1 426 ? 16.469 -8.953 -16.844 1 98.81 426 GLY B C 1
ATOM 6494 O O . GLY B 1 426 ? 17.547 -8.406 -16.609 1 98.81 426 GLY B O 1
ATOM 6495 N N . GLU B 1 427 ? 16.016 -9.227 -18.047 1 98.69 427 GLU B N 1
ATOM 6496 C CA . GLU B 1 427 ? 16.766 -8.812 -19.234 1 98.69 427 GLU B CA 1
ATOM 6497 C C . GLU B 1 427 ? 16.906 -7.297 -19.297 1 98.69 427 GLU B C 1
ATOM 6499 O O . GLU B 1 427 ? 18 -6.785 -19.547 1 98.69 427 GLU B O 1
ATOM 6504 N N . ALA B 1 428 ? 15.812 -6.582 -19.047 1 98.56 428 ALA B N 1
ATOM 6505 C CA . ALA B 1 428 ? 15.82 -5.125 -19.109 1 98.56 428 ALA B CA 1
ATOM 6506 C C . ALA B 1 428 ? 16.766 -4.535 -18.062 1 98.56 428 ALA B C 1
ATOM 6508 O O . ALA B 1 428 ? 17.469 -3.568 -18.328 1 98.56 428 ALA B O 1
ATOM 6509 N N . ALA B 1 429 ? 16.75 -5.094 -16.891 1 98.56 429 ALA B N 1
ATOM 6510 C CA . ALA B 1 429 ? 17.625 -4.617 -15.828 1 98.56 429 ALA B CA 1
ATOM 6511 C C . ALA B 1 429 ? 19.094 -4.848 -16.188 1 98.56 429 ALA B C 1
ATOM 6513 O O . ALA B 1 429 ? 19.938 -3.99 -15.938 1 98.56 429 ALA B O 1
ATOM 6514 N N . ALA B 1 430 ? 19.422 -5.992 -16.75 1 98.44 430 ALA B N 1
ATOM 6515 C CA . ALA B 1 430 ? 20.781 -6.273 -17.188 1 98.44 430 ALA B CA 1
ATOM 6516 C C . ALA B 1 430 ? 21.234 -5.258 -18.234 1 98.44 430 ALA B C 1
ATOM 6518 O O . ALA B 1 430 ? 22.359 -4.754 -18.172 1 98.44 430 ALA B O 1
ATOM 6519 N N . ASP B 1 431 ? 20.344 -4.98 -19.172 1 97.69 431 ASP B N 1
ATOM 6520 C CA . ASP B 1 431 ? 20.641 -3.992 -20.203 1 97.69 431 ASP B CA 1
ATOM 6521 C C . ASP B 1 431 ? 20.922 -2.621 -19.578 1 97.69 431 ASP B C 1
ATOM 6523 O O . ASP B 1 431 ? 21.859 -1.935 -19.984 1 97.69 431 ASP B O 1
ATOM 6527 N N . ALA B 1 432 ? 20.109 -2.221 -18.625 1 96.75 432 ALA B N 1
ATOM 6528 C CA . ALA B 1 432 ? 20.234 -0.914 -17.984 1 96.75 432 ALA B CA 1
ATOM 6529 C C . ALA B 1 432 ? 21.547 -0.798 -17.219 1 96.75 432 ALA B C 1
ATOM 6531 O O . ALA B 1 432 ? 22.203 0.243 -17.266 1 96.75 432 ALA B O 1
ATOM 6532 N N . VAL B 1 433 ? 21.922 -1.812 -16.531 1 96 433 VAL B N 1
ATOM 6533 C CA . VAL B 1 433 ? 23.156 -1.834 -15.758 1 96 433 VAL B CA 1
ATOM 6534 C C . VAL B 1 433 ? 24.359 -1.751 -16.703 1 96 433 VAL B C 1
ATOM 6536 O O . VAL B 1 433 ? 25.328 -1.034 -16.422 1 96 433 VAL B O 1
ATOM 6539 N N . ALA B 1 434 ? 24.359 -2.467 -17.797 1 92 434 ALA B N 1
ATOM 6540 C CA . ALA B 1 434 ? 25.453 -2.5 -18.75 1 92 434 ALA B CA 1
ATOM 6541 C C . ALA B 1 434 ? 25.672 -1.132 -19.391 1 92 434 ALA B C 1
ATOM 6543 O O . ALA B 1 434 ? 26.797 -0.721 -19.641 1 92 434 ALA B O 1
ATOM 6544 N N . VAL B 1 435 ? 24.609 -0.451 -19.656 1 83.5 435 VAL B N 1
ATOM 6545 C CA . VAL B 1 435 ? 24.688 0.871 -20.281 1 83.5 435 VAL B CA 1
ATOM 6546 C C . VAL B 1 435 ? 25.281 1.868 -19.281 1 83.5 435 VAL B C 1
ATOM 6548 O O . VAL B 1 435 ? 26.141 2.676 -19.641 1 83.5 435 VAL B O 1
ATOM 6551 N N . ASP B 1 436 ? 24.906 1.812 -18.078 1 79.5 436 ASP B N 1
ATOM 6552 C CA . ASP B 1 436 ? 25.359 2.744 -17.047 1 79.5 436 ASP B CA 1
ATOM 6553 C C . ASP B 1 436 ? 26.828 2.516 -16.703 1 79.5 436 ASP B C 1
ATOM 6555 O O . ASP B 1 436 ? 27.531 3.453 -16.328 1 79.5 436 ASP B O 1
ATOM 6559 N N . ALA B 1 437 ? 27.25 1.279 -16.766 1 71.94 437 ALA B N 1
ATOM 6560 C CA . ALA B 1 437 ? 28.656 0.951 -16.516 1 71.94 437 ALA B CA 1
ATOM 6561 C C . ALA B 1 437 ? 29.547 1.429 -17.656 1 71.94 437 ALA B C 1
ATOM 6563 O O . ALA B 1 437 ? 30.703 1.78 -17.453 1 71.94 437 ALA B O 1
ATOM 6564 N N . GLY B 1 438 ? 29.016 1.373 -18.828 1 65.5 438 GLY B N 1
ATOM 6565 C CA . GLY B 1 438 ? 29.766 1.882 -19.969 1 65.5 438 GLY B CA 1
ATOM 6566 C C . GLY B 1 438 ? 29.875 3.395 -19.984 1 65.5 438 GLY B C 1
ATOM 6567 O O . GLY B 1 438 ? 30.891 3.943 -20.391 1 65.5 438 GLY B O 1
ATOM 6568 N N . ASP B 1 439 ? 28.828 3.996 -19.531 1 52.94 439 ASP B N 1
ATOM 6569 C CA . ASP B 1 439 ? 28.812 5.457 -19.5 1 52.94 439 ASP B CA 1
ATOM 6570 C C . ASP B 1 439 ? 29.703 5.996 -18.391 1 52.94 439 ASP B C 1
ATOM 6572 O O . ASP B 1 439 ? 30.234 7.109 -18.484 1 52.94 439 ASP B O 1
ATOM 6576 N N . ALA B 1 440 ? 29.953 5.277 -17.375 1 48.62 440 ALA B N 1
ATOM 6577 C CA . ALA B 1 440 ? 30.797 5.695 -16.25 1 48.62 440 ALA B CA 1
ATOM 6578 C C . ALA B 1 440 ? 32.281 5.352 -16.516 1 48.62 440 ALA B C 1
ATOM 6580 O O . ALA B 1 440 ? 33.156 5.758 -15.758 1 48.62 440 ALA B O 1
ATOM 6581 N N . GLY B 1 441 ? 32.688 4.512 -17.391 1 40.12 441 GLY B N 1
ATOM 6582 C CA . GLY B 1 441 ? 34.031 4.207 -17.828 1 40.12 441 GLY B CA 1
ATOM 6583 C C . GLY B 1 441 ? 34.5 5.039 -19.016 1 40.12 441 GLY B C 1
ATOM 6584 O O . GLY B 1 441 ? 33.656 5.535 -19.781 1 40.12 441 GLY B O 1
#

Solvent-accessible surface area (backbone atoms only — not comparable to full-atom values): 43464 Å² total; per-residue (Å²): 69,12,47,55,39,17,49,52,53,34,41,76,71,69,46,91,59,77,47,71,33,51,42,87,59,73,24,66,67,18,26,55,46,76,55,96,90,35,58,42,49,58,40,48,49,52,39,28,69,88,38,58,61,41,53,50,50,28,55,73,71,69,39,52,73,38,72,49,64,66,70,51,28,33,38,38,30,38,74,89,63,50,77,42,72,28,58,85,87,62,75,83,58,55,71,68,34,46,51,34,40,51,50,44,50,53,52,48,42,57,59,13,69,61,47,38,48,85,46,50,51,72,21,82,63,25,66,65,37,18,22,29,18,33,33,51,51,41,65,72,62,31,82,39,74,62,20,42,51,50,54,45,50,49,36,20,72,75,47,11,30,55,40,24,44,24,6,32,38,45,52,26,37,48,28,38,23,46,64,30,62,59,28,63,70,25,39,83,78,2,34,44,24,24,30,39,55,55,20,40,23,39,55,30,50,54,53,49,59,72,47,46,89,32,52,40,60,62,31,41,68,41,33,40,35,55,60,101,82,25,29,40,45,25,25,75,88,64,56,67,49,78,39,72,57,47,72,50,46,54,60,51,57,61,54,56,36,39,44,48,36,68,66,70,56,40,58,48,48,55,34,36,32,49,28,27,51,14,26,33,29,37,35,42,36,27,32,79,41,46,64,50,50,81,71,45,23,24,48,34,32,42,34,67,38,82,54,45,43,35,33,37,39,64,41,56,92,82,44,72,32,12,28,43,34,37,36,20,30,15,68,45,21,57,57,46,66,76,46,53,72,69,56,42,49,52,53,49,29,51,51,40,17,71,74,72,34,71,71,49,52,62,48,79,42,78,47,78,38,54,31,38,66,34,89,93,63,47,21,19,72,33,63,41,44,28,30,32,39,46,66,74,27,44,81,39,67,66,55,59,60,88,56,36,37,53,22,21,19,83,61,24,46,46,30,50,52,37,68,32,2,10,36,50,14,4,50,50,37,32,53,54,52,54,52,55,54,52,70,70,97,69,13,49,56,40,16,48,51,53,33,40,76,70,70,46,90,61,77,46,70,32,50,45,86,60,73,22,67,66,18,26,55,45,75,55,96,90,35,58,42,51,57,42,48,48,52,39,28,69,88,37,59,59,41,54,50,50,29,55,74,70,70,39,52,75,38,71,49,62,68,68,50,28,33,38,38,30,39,74,89,64,50,78,42,71,28,57,85,86,60,75,83,58,56,71,69,33,46,52,35,40,51,51,45,48,51,52,48,41,57,58,12,69,62,47,38,50,84,48,52,52,72,20,82,61,26,65,66,36,18,21,29,18,34,34,52,51,41,66,71,63,31,82,39,73,62,19,43,51,50,54,46,50,49,35,19,72,73,48,11,29,53,38,24,44,26,6,33,38,47,53,27,37,49,29,37,22,45,64,29,61,60,29,62,70,26,40,84,78,2,33,44,24,24,30,40,54,56,21,40,23,39,54,32,49,53,53,50,60,72,46,46,88,30,51,40,58,62,31,39,67,42,33,40,36,54,61,98,82,27,30,39,44,25,25,74,88,63,56,66,49,76,40,71,58,46,71,51,47,54,61,49,57,60,54,58,36,38,45,46,37,68,67,71,56,40,57,47,50,55,35,35,32,48,27,27,54,13,26,33,28,36,32,43,36,28,33,78,41,46,65,48,49,81,71,45,22,26,47,32,32,41,33,66,38,83,55,46,42,36,31,36,38,65,42,55,92,82,46,72,32,12,28,41,34,37,35,20,31,16,67,47,22,57,58,46,66,74,46,54,71,69,55,43,50,52,52,51,29,51,53,39,17,72,75,70,35,72,70,50,52,63,49,78,42,78,47,78,38,55,30,37,67,34,88,92,64,46,21,19,74,34,64,41,42,29,29,32,40,49,67,72,27,44,80,39,68,66,56,60,60,88,54,38,36,54,22,20,19,84,60,24,47,45,30,50,50,37,66,32,2,10,37,50,14,4,49,52,38,31,52,53,53,54,52,54,54,54,69,74,99

InterPro domains:
  IPR001613 Flavin amine oxidase [PR00757] (160-181)
  IPR001613 Flavin amine oxidase [PR00757] (183-205)
  IPR001613 Flavin amine oxidase [PR00757] (280-299)
  IPR001613 Flavin amine oxidase [PR00757] (363-382)
  IPR001613 Flavin amine oxidase [PR00757] (384-406)
  IPR001613 Flavin amine oxidase [PR00757] (415-432)
  IPR002937 Amine oxidase [PF01593] (1-433)
  IPR036188 FAD/NAD(P)-binding domain superfamily [G3DSA:3.50.50.60] (1-430)
  IPR036188 FAD/NAD(P)-binding domain superfamily [SSF51905] (1-434)
  IPR050703 Flavin Monoamine Oxidase [PTHR43563] (2-435)

Organism: Amycolatopsis orientalis (NCBI:txid31958)

Radius of gyration: 28.14 Å; Cα contacts (8 Å, |Δi|>4): 1976; chains: 2; bounding box: 62×88×65 Å

pLDDT: mean 96.14, std 5.52, range [39.97, 98.94]

Sequence (882 aa):
MAGLVCADRLRARGAEVLLLEACPQVGGRTAGIELDGEIVDLGGQFIGPGQDRVYALAAELGVATVPTYTDGENLLQTETGRLRRFRGMVPKLGPVTLLDVAQAQSRLDRLARAIDTRTPWRSPNALALDGQTLRSWIDRTARTRGGRRFLTLACQAIWACEPSELSLLHALFYVKSGGDLSALTDVEGGAQQDRLDGGAYGLATKLADRLGGALRLDAPVRRIEQDGSGVVVTVDDGTAWRAGRVVVAVPPPLASRIVYHPPLPAARDNLLQRLPMGSVIKYVATYPEPFWRSAGLTGAALSLRAPIALTVDSSPPSGRRGVLLAFVNGAAARDLAARSPGDRRAILLGALARLFGPRAATPSNFVERDWNQEPFARGGYSAVFPPGAWTRAGSALRAPVGRIHWAGTETSARWYGYIDGAVRSGEAAADAVAVDAGDAGMAGLVCADRLRARGAEVLLLEACPQVGGRTAGIELDGEIVDLGGQFIGPGQDRVYALAAELGVATVPTYTDGENLLQTETGRLRRFRGMVPKLGPVTLLDVAQAQSRLDRLARAIDTRTPWRSPNALALDGQTLRSWIDRTARTRGGRRFLTLACQAIWACEPSELSLLHALFYVKSGGDLSALTDVEGGAQQDRLDGGAYGLATKLADRLGGALRLDAPVRRIEQDGSGVVVTVDDGTAWRAGRVVVAVPPPLASRIVYHPPLPAARDNLLQRLPMGSVIKYVATYPEPFWRSAGLTGAALSLRAPIALTVDSSPPSGRRGVLLAFVNGAAARDLAARSPGDRRAILLGALARLFGPRAATPSNFVERDWNQEPFARGGYSAVFPPGAWTRAGSALRAPVGRIHWAGTETSARWYGYIDGAVRSGEAAADAVAVDAGDAG

Secondary structure (DSSP, 8-state):
-HHHHHHHHHHHTT----EE-SSSSS-GGG-EEEETTEEEESS--EE-TT-HHHHHHHHHTTPPEEEPP--SEEEEE-TTS-EEEE-SSS----HHHHHHHHHHHHHHHHHHHT--SS-GGGSTTHHHHHTSBHHHHHHHH--SHHHHHHHHHHHHHHHSS-GGGSBHHHHHHHHHHHSSHHHHH-STTSTTSEEETTHHHHHHHHHHHHHGGGEESS--EEEEEE-SS-EEEEETTS-EEEES-EEE-S-HHHHTTSEEESPPPHHHHHHHTT--B--EEEEEEEESS-HHHHTTEEEEEEESSSS--EEEE---TT-SSEEEEEEEEHHHHHHHHTS-HHHHHHHHHHHHHHHH-GGGGS-SEEEEEETTT-TTT-S-S-B---TTHHHHHGGGSS--BTTEEE-SGGG-SSSTTSHHHHHHHHHHHHHHHHHHHHHH-/-HHHHHHHHHHHTT----EE-SSSSS-GGG-EEEETTEEEESS--EE-TT-HHHHHHHHHTTPPEEEPP--SEEEEE-TTS-EEEE-SSS----HHHHHHHHHHHHHHHHHHHT--SS-GGGSTTHHHHHTSBHHHHHHHH--SHHHHHHHHHHHHHHHSS-GGGSBHHHHHHHHHHHSSHHHHH-STTSTTSEEETTHHHHHHHHHHHHHGGGEE-S--EEEEEE-SS-EEEEETTS-EEEES-EEE-S-HHHHTTSEEESPPPHHHHHHHTT--B--EEEEEEEESS-HHHHTTEEEEEEESSSS--EEEE---TT-SSEEEEEEEETHHHHHHHTS-HHHHHHHHHHHHHHHH-GGGGS-SEEEEEEGGG-TTT-S-S-B---TTHHHHHGGGSS--BTTEEE-SGGG-SSSTTSHHHHHHHHHHHHHHHHHHHHHH-

Nearest PDB structures (foldseek):
  8p84-assembly1_A  TM=9.768E-01  e=2.045E-58  Thermoanaerobacterales bacterium
  2yg7-assembly2_B  TM=9.616E-01  e=8.283E-49  Rhodococcus erythropolis
  2yg5-assembly1_A-2  TM=9.632E-01  e=3.492E-48  Rhodococcus erythropolis
  2yg6-assembly1_A  TM=9.624E-01  e=3.937E-48  Rhodococcus erythropolis
  2yg4-assembly1_A  TM=9.616E-01  e=2.240E-47  Rhodococcus erythropolis

Foldseek 3Di:
DLQLLLQLLLVVVVDQFAAEAQAQAWDFQQDWDDDPNAIDTQGFWAFFPPLVLVVVLCVVLVWDKAFFFQFFWAWEQEAVRDIDTHHFDQDPDPPLLSVLLVQLQVVLQVVLVQAQLQARLPTVVSQVQLQAFQLVVLVVRRDDPSNSLVVQLLCCVQQLAGRQFFTSSLVSLQQVLQPGSCQRRGQVRHGHGIGIGRTSSNSRVSSVVVCPPSYDYSFAWAEWEDDPAWIWTAGDVGDIDTDRFAEDEAALLSVLRHHYVVHFPPLSNVLSVFWDGWWKKKKKFKAQFQVLVVVRYSLWYAYSYDFFGIKGWPDDPVRRMTIIMTMGGHPSRVVLVVDDPVVSLQVVLVVQCSGRNDRSNDGPDMDMDGQCPPPRRNHDLGIHGHRPSSNRRVVNLQDADVRYGYAYLCNASHNRSHPSSSSVRSVVRSVVNVVVVVVVD/DLQLLLQLVLVVVVDQFAAEAQAQAWDVQQDWDDDPRAIDTQGFWAFFPPLVLVVVLCVVLVWDKAFFFQFFWAWEQEAVGDIDTHHFQQDPDPPLLSVLLVQLQVVLQVVLVQAQLQARLPTVVSQVQLQAFQLVVLVVRRDDPSNSLVVQLLCCVQQLAGRQFFTSSLVSLQQVLQPGSCQRRGQVRHGHGIGIGRTSSNSRVSSVVVCPPSYDYSFAWAEWEDDPAWIWTAGDVGDIDTDRFAEDEAALLSVLRHHYVVDFPPLSNVLSVFWDGWWKKKKKFKAQFQVLVVVRYSLWYAYSYDAFGIKGWPDDPVRRMTIIMTMGGHPSRVVLVVDDPVVSLQVVLVVQCSGRNDRSNDGPDMDMDGQCPPPRRNHDLGIHGHRPSSNRRVVNLQDADVRYGYAYLCNASHNRSHPSSSSVRSVVRSVVNVVVVVVVD